Protein AF-A0A960MAZ5-F1 (afdb_monomer_lite)

pLDDT: mean 82.15, std 17.64, range [25.0, 98.81]

Radius of gyration: 46.73 Å; chains: 1; bounding box: 162×72×103 Å

Secondary structure (DSSP, 8-state):
-----PPP--------------------------------------------------S-----HHHHHHHHHHHHHHHHHTT--HHHHHHHTT-EEEE----SS-SEEEETTEEEE-SSTTTT--EE--SSTTT-TTB-TTSBBPTTSTTTTSEEHHHHHHHHHHHHHTPPPBSS-TT-TTBSEE-TTB---PPTTTTTTPPTT-S-S-EEEEEPPPP-SS----SSTTS-TTSEEEE-TTS-EEEEEETT--SSSTT-BEEEEEEE-SSSEEE-SS-EE-SSTT--BTSEEEE-TTSSEEEEEETT--TTT-TT-BEEEEEEE-SSSEEE-SS-EE-SSTT--EEEEEEE-SSS-EEEEEETT--TTSTT--EEEEEEE-SSSEEE-SS-EE-SSTT--EEEEEE-TTS-EEEEEETT--TTSTT-BEEEEEEE-SSSEEE-SS-EE-SSTT--BTSSEEE-TTSSEEEEEETT--TTSTT-BEEEEEEE-SSSEEEEEEEEE-SSTT--BTSEEEE-TTSSEEEEEETT--TTSTT--EEEEEE-BTB-S-----SEEEEE-TTS-EEEEESS-S-S--EEEEEEETTEEEEEESSS-EEE-TT-EEEETTEEEEEGGG--SSS-EEEE--SS--EEEEE-TT----S-EEEE--S-SS-EEEEEEEEEEEEEEEEETTEEEEEETT--EEEEES-SSEEEEEEEEEEEEEE--SS--EEEEEE-SSSSEEEEEETTS-EEEEEPPSSEEEEEEESS--EEEE----TT--SEEEEEEESSS-EEEE----EEEET--EEEEEEEEEE-TT-EEEEETT--EEEEEEEEEEEES-EEEESSS-EEEEE----------TT--SSSEEEES-EEEE-TT--EEEEEE--TTS-SEEEETT-EEEESS-EEEEEEEESSEEEEEES-EEE--SSS---EEEEEEEESSEEEEEES-EEEESS-EEEEEES-SS-EE---SS-EEEESSEEEEEEEEESSSEEE-SEEES-SSPPPPSEEEEEEEE----S-TTSPP-SEEEEEEEEESSEEEEEEEE---TT-S--EEEEEEEEEESSS-EEEEEEESSEEEEEEEEEEEEESS-EEEEEE-SSEEE-

Foldseek 3Di:
DDDDDDDDDDDDDDDDDDDDDDDDDDDDDDDDDDDDDDDDDDDDDDDDDDDDDDDPDDDQDFDDPVLLVVLLVLLLVLVVVLPADPQLNVLSVQADEAEDAPDAFFQWKAAQRYIYGYRCNRQPVFEDRDPCSPPCPQADPQQAGDPPDSQAPGFYSSLRSNLNSLVQLADAADCDDQQASRHLETEGRGDHGHHRCNSPPGDGPNDHDMDTRGYDDDDQADDDDDPDDPQQWQLEWDAAQLRQKIKIWRQQDQVPHGSLIWMWMWGRPVRHTHTQADIGTHDDHQQSWRNEWEAANVRFKMKIWRQQDQPPHGTGQTWIWMWGHPPHHTHTDADIGTHDDHNQRKRNYKYAANVRQKIKIKRQQDQPQHGRLIKMWMWGHPPHHTHTQADIGTHHYHQQRWTAWEAANVRQKIKIWRQQDQPQHGSLTWIWMWGHPPHHTHTDADIGTRNDHQQRKRLHKYAANQRQKIKIWRQQDQPPHGRLTWMWMWGHPPHHTHTADDIGTRDDHNQSKRNYKDAYNVRFKIKIWRQQDQPPHGSNTDIDMDGRPPPDPPPVPQQWEWEQDPQLATEIEGPVAAAEAFEWEWAADPQKIKIFTSNTFYHYDYQWRDSDRGIIIHGQVSRPHQQHYEYHNAHHLYEYEYECVRHDDQHEYEAEQHAYQNHEYEYADEAAEWAWEAADLAWTWIDTNNHHIHTYGNHHQAYEYNYAYQEYEYAYEQEEWEWEWADPPPDQWIWIAIPSRHIYIYHAHNAEYEYELYQEAYEYEYAYHRQPRAYAYHYAPDHYQYEYEYNAEDEHHEPHEYHYEHQEYEYELRQEYEYHHQYEYYAEHQAAYYHANHEYEYEANAYEHYYDDADDDDDPDPPDDQERYEAHNYEYYYHDAYEYHAYFETYAAGETAYYYHAYEYEYCHAYEAAAEEHQAESYEHELYEYENQPQNAYEYEYFAEQYRQERYEHENYEYETAHEYYYEYPHYCAYHEPPYDAYYAEYQEEYEYAIPNHQAFYEYAYEHYDDDDDDFYAEYHGFFEHPAPDPDLPDEHERYHYNHEYEGCHEYHHFFEWDHDPPRARYEREEYAEYAHPHYEYAYFAEIAAERAEYDPRHDDYHNDHYHQAAHYPHYRYD

Structure (mmCIF, N/CA/C/O backbone):
data_AF-A0A960MAZ5-F1
#
_entry.id   AF-A0A960MAZ5-F1
#
loop_
_atom_site.group_PDB
_atom_site.id
_atom_site.type_symbol
_atom_site.label_atom_id
_atom_site.label_alt_id
_atom_site.label_comp_id
_atom_site.label_asym_id
_atom_site.label_entity_id
_atom_site.label_seq_id
_atom_site.pdbx_PDB_ins_code
_atom_site.Cartn_x
_atom_site.Cartn_y
_atom_site.Cartn_z
_atom_site.occupancy
_atom_site.B_iso_or_equiv
_atom_site.auth_seq_id
_atom_site.auth_comp_id
_atom_site.auth_asym_id
_atom_site.auth_atom_id
_atom_site.pdbx_PDB_model_num
ATOM 1 N N . MET A 1 1 ? 27.081 -30.270 -50.842 1.00 33.47 1 MET A N 1
ATOM 2 C CA . MET A 1 1 ? 28.164 -30.510 -51.820 1.00 33.47 1 MET A CA 1
ATOM 3 C C . MET A 1 1 ? 29.450 -30.009 -51.188 1.00 33.47 1 MET A C 1
ATOM 5 O O . MET A 1 1 ? 29.406 -28.942 -50.594 1.00 33.47 1 MET A O 1
ATOM 9 N N . LEU A 1 2 ? 30.512 -30.818 -51.262 1.00 34.12 2 LEU A N 1
ATOM 10 C CA . LEU A 1 2 ? 31.903 -30.508 -50.889 1.00 34.12 2 LEU A CA 1
ATOM 11 C C . LEU A 1 2 ? 32.417 -29.252 -51.656 1.00 34.12 2 LEU A C 1
ATOM 13 O O . LEU A 1 2 ? 31.808 -28.905 -52.663 1.00 34.12 2 LEU A O 1
ATOM 17 N N . GLU A 1 3 ? 33.494 -28.531 -51.313 1.00 36.06 3 GLU A N 1
ATOM 18 C CA . GLU A 1 3 ? 34.810 -28.974 -50.825 1.00 36.06 3 GLU A CA 1
ATOM 19 C C . GLU A 1 3 ? 35.717 -27.768 -50.441 1.00 36.06 3 GLU A C 1
ATOM 21 O O . GLU A 1 3 ? 35.675 -26.741 -51.110 1.00 36.06 3 GLU A O 1
ATOM 26 N N . SER A 1 4 ? 36.568 -27.970 -49.419 1.00 36.25 4 SER A N 1
ATOM 27 C CA . SER A 1 4 ? 37.989 -27.556 -49.252 1.00 36.25 4 SER A CA 1
ATOM 28 C C . SER A 1 4 ? 38.472 -26.095 -49.426 1.00 36.25 4 SER A C 1
ATOM 30 O O . SER A 1 4 ? 38.308 -25.507 -50.489 1.00 36.25 4 SER A O 1
ATOM 32 N N . LEU A 1 5 ? 39.330 -25.603 -48.513 1.00 33.81 5 LEU A N 1
ATOM 33 C CA . LEU A 1 5 ? 40.798 -25.818 -48.538 1.00 33.81 5 LEU A CA 1
ATOM 34 C C . LEU A 1 5 ? 41.518 -25.225 -47.301 1.00 33.81 5 LEU A C 1
ATOM 36 O O . LEU A 1 5 ? 41.171 -24.160 -46.807 1.00 33.81 5 LEU A O 1
ATOM 40 N N . GLU A 1 6 ? 42.537 -25.962 -46.853 1.00 33.12 6 GLU A N 1
ATOM 41 C CA . GLU A 1 6 ? 43.424 -25.785 -45.687 1.00 33.12 6 GLU A CA 1
ATOM 42 C C . GLU A 1 6 ? 44.460 -24.639 -45.794 1.00 33.12 6 GLU A C 1
ATOM 44 O O . GLU A 1 6 ? 44.788 -24.215 -46.908 1.00 33.12 6 GLU A O 1
ATOM 49 N N . PRO A 1 7 ? 45.145 -24.273 -44.685 1.00 40.97 7 PRO A N 1
ATOM 50 C CA . PRO A 1 7 ? 46.470 -23.665 -44.718 1.00 40.97 7 PRO A CA 1
ATOM 51 C C . PRO A 1 7 ? 47.610 -24.643 -44.354 1.00 40.97 7 PRO A C 1
ATOM 53 O O . PRO A 1 7 ? 47.498 -25.536 -43.517 1.00 40.97 7 PRO A O 1
ATOM 56 N N . ARG A 1 8 ? 48.750 -24.417 -45.016 1.00 32.06 8 ARG A N 1
ATOM 57 C CA . ARG A 1 8 ? 50.017 -25.163 -44.970 1.00 32.06 8 ARG A CA 1
ATOM 58 C C . ARG A 1 8 ? 50.954 -24.700 -43.834 1.00 32.06 8 ARG A C 1
ATOM 60 O O . ARG A 1 8 ? 51.256 -23.518 -43.761 1.00 32.06 8 ARG A O 1
ATOM 67 N N . THR A 1 9 ? 51.454 -25.663 -43.043 1.00 31.11 9 THR A N 1
ATOM 68 C CA . THR A 1 9 ? 52.870 -26.001 -42.681 1.00 31.11 9 THR A CA 1
ATOM 69 C C . THR A 1 9 ? 53.977 -24.919 -42.773 1.00 31.11 9 THR A C 1
ATOM 71 O O . THR A 1 9 ? 54.010 -24.214 -43.773 1.00 31.11 9 THR A O 1
ATOM 74 N N . LEU A 1 10 ? 55.062 -24.836 -41.976 1.00 29.31 10 LEU A N 1
ATOM 75 C CA . LEU A 1 10 ? 55.725 -25.657 -40.934 1.00 29.31 10 LEU A CA 1
ATOM 76 C C . LEU A 1 10 ? 57.064 -24.948 -40.514 1.00 29.31 10 LEU A C 1
ATOM 78 O O . LEU A 1 10 ? 57.606 -24.208 -41.331 1.00 29.31 10 LEU A O 1
ATOM 82 N N . PHE A 1 11 ? 57.648 -25.353 -39.361 1.00 29.19 11 PHE A N 1
ATOM 83 C CA . PHE A 1 11 ? 59.069 -25.240 -38.894 1.00 29.19 11 PHE A CA 1
ATOM 84 C C . PHE A 1 11 ? 59.616 -23.828 -38.538 1.00 29.19 11 PHE A C 1
ATOM 86 O O . PHE A 1 11 ? 59.314 -22.868 -39.224 1.00 29.19 11 PHE A O 1
ATOM 93 N N . SER A 1 12 ? 60.518 -23.573 -37.574 1.00 29.27 12 SER A N 1
ATOM 94 C CA . SER A 1 12 ? 61.133 -24.277 -36.426 1.00 29.27 12 SER A CA 1
ATOM 95 C C . SER A 1 12 ? 62.233 -23.391 -35.819 1.00 29.27 12 SER A C 1
ATOM 97 O O . SER A 1 12 ? 62.908 -22.705 -36.582 1.00 29.27 12 SER A O 1
ATOM 99 N N . GLY A 1 13 ? 62.543 -23.572 -34.530 1.00 27.52 13 GLY A N 1
ATOM 100 C CA . GLY A 1 13 ? 63.923 -23.474 -34.029 1.00 27.52 13 GLY A CA 1
ATOM 101 C C . GLY A 1 13 ? 64.269 -22.248 -33.179 1.00 27.52 13 GLY A C 1
ATOM 102 O O . GLY A 1 13 ? 64.455 -21.152 -33.692 1.00 27.52 13 GLY A O 1
ATOM 103 N N . ALA A 1 14 ? 64.453 -22.485 -31.881 1.00 30.03 14 ALA A N 1
ATOM 104 C CA . ALA A 1 14 ? 65.391 -21.744 -31.031 1.00 30.03 14 ALA A CA 1
ATOM 105 C C . ALA A 1 14 ? 66.849 -22.219 -31.328 1.00 30.03 14 ALA A C 1
ATOM 107 O O . ALA A 1 14 ? 66.984 -23.164 -32.118 1.00 30.03 14 ALA A O 1
ATOM 108 N N . PRO A 1 15 ? 67.936 -21.727 -30.680 1.00 52.84 15 PRO A N 1
ATOM 109 C CA . PRO A 1 15 ? 68.038 -20.676 -29.652 1.00 52.84 15 PRO A CA 1
ATOM 110 C C . PRO A 1 15 ? 69.301 -19.748 -29.767 1.00 52.84 15 PRO A C 1
ATOM 112 O O . PRO A 1 15 ? 70.123 -19.929 -30.656 1.00 52.84 15 PRO A O 1
ATOM 115 N N . VAL A 1 16 ? 69.451 -18.831 -28.787 1.00 29.22 16 VAL A N 1
ATOM 116 C CA . VAL A 1 16 ? 70.698 -18.291 -28.155 1.00 29.22 16 VAL A CA 1
ATOM 117 C C . VAL A 1 16 ? 71.692 -17.465 -29.009 1.00 29.22 16 VAL A C 1
ATOM 119 O O . VAL A 1 16 ? 72.245 -17.967 -29.976 1.00 29.22 16 VAL A O 1
ATOM 122 N N . GLU A 1 17 ? 71.974 -16.206 -28.616 1.00 29.58 17 GLU A N 1
ATOM 123 C CA . GLU A 1 17 ? 73.188 -15.766 -27.867 1.00 29.58 17 GLU A CA 1
ATOM 124 C C . GLU A 1 17 ? 73.331 -14.219 -27.851 1.00 29.58 17 GLU A C 1
ATOM 126 O O . GLU A 1 17 ? 73.198 -13.556 -28.880 1.00 29.58 17 GLU A O 1
ATOM 131 N N . ALA A 1 18 ? 73.599 -13.655 -26.664 1.00 38.81 18 ALA A N 1
ATOM 132 C CA . ALA A 1 18 ? 74.140 -12.300 -26.439 1.00 38.81 18 ALA A CA 1
ATOM 133 C C . ALA A 1 18 ? 75.667 -12.284 -26.747 1.00 38.81 18 ALA A C 1
ATOM 135 O O . ALA A 1 18 ? 76.161 -13.335 -27.164 1.00 38.81 18 ALA A O 1
ATOM 136 N N . PRO A 1 19 ? 76.455 -11.185 -26.586 1.00 48.50 19 PRO A N 1
ATOM 137 C CA . PRO A 1 19 ? 76.886 -10.737 -25.237 1.00 48.50 19 PRO A CA 1
ATOM 138 C C . PRO A 1 19 ? 77.254 -9.209 -25.151 1.00 48.50 19 PRO A C 1
ATOM 140 O O . PRO A 1 19 ? 77.269 -8.520 -26.170 1.00 48.50 19 PRO A O 1
ATOM 143 N N . ASP A 1 20 ? 77.319 -8.561 -23.975 1.00 39.41 20 ASP A N 1
ATOM 144 C CA . ASP A 1 20 ? 78.472 -8.328 -23.043 1.00 39.41 20 ASP A CA 1
ATOM 145 C C . ASP A 1 20 ? 78.843 -6.814 -23.007 1.00 39.41 20 ASP A C 1
ATOM 147 O O . ASP A 1 20 ? 78.585 -6.130 -23.995 1.00 39.41 20 ASP A O 1
ATOM 151 N N . GLU A 1 21 ? 79.386 -6.134 -21.979 1.00 36.78 21 GLU A N 1
ATOM 152 C CA . GLU A 1 21 ? 80.114 -6.413 -20.710 1.00 36.78 21 GLU A CA 1
ATOM 153 C C . GLU A 1 21 ? 79.841 -5.228 -19.718 1.00 36.78 21 GLU A C 1
ATOM 155 O O . GLU A 1 21 ? 79.406 -4.167 -20.168 1.00 36.78 21 GLU A O 1
ATOM 160 N N . GLY A 1 22 ? 80.123 -5.218 -18.400 1.00 29.86 22 GLY A N 1
ATOM 161 C CA . GLY A 1 22 ? 80.779 -6.166 -17.485 1.00 29.86 22 GLY A CA 1
ATOM 162 C C . GLY A 1 22 ? 81.205 -5.536 -16.126 1.00 29.86 22 GLY A C 1
ATOM 163 O O . GLY A 1 22 ? 81.152 -4.315 -15.962 1.00 29.86 22 GLY A O 1
ATOM 164 N N . GLY A 1 23 ? 81.675 -6.402 -15.199 1.00 28.81 23 GLY A N 1
ATOM 165 C CA . GLY A 1 23 ? 82.552 -6.138 -14.021 1.00 28.81 23 GLY A CA 1
ATOM 166 C C . GLY A 1 23 ? 81.957 -6.476 -12.626 1.00 28.81 23 GLY A C 1
ATOM 167 O O . GLY A 1 23 ? 81.188 -5.663 -12.131 1.00 28.81 23 GLY A O 1
ATOM 168 N N . ALA A 1 24 ? 82.124 -7.678 -12.018 1.00 39.12 24 ALA A N 1
ATOM 169 C CA . ALA A 1 24 ? 83.288 -8.324 -11.316 1.00 39.12 24 ALA A CA 1
ATOM 170 C C . ALA A 1 24 ? 83.397 -7.935 -9.802 1.00 39.12 24 ALA A C 1
ATOM 172 O O . ALA A 1 24 ? 83.266 -6.751 -9.521 1.00 39.12 24 ALA A O 1
ATOM 173 N N . GLU A 1 25 ? 83.623 -8.766 -8.753 1.00 37.28 25 GLU A N 1
ATOM 174 C CA . GLU A 1 25 ? 84.228 -10.110 -8.473 1.00 37.28 25 GLU A CA 1
ATOM 175 C C . GLU A 1 25 ? 83.805 -10.600 -7.030 1.00 37.28 25 GLU A C 1
ATOM 177 O O . GLU A 1 25 ? 83.608 -9.744 -6.171 1.00 37.28 25 GLU A O 1
ATOM 182 N N . ASP A 1 26 ? 83.452 -11.886 -6.774 1.00 38.00 26 ASP A N 1
ATOM 183 C CA . ASP A 1 26 ? 84.193 -13.035 -6.119 1.00 38.00 26 ASP A CA 1
ATOM 184 C C . ASP A 1 26 ? 84.221 -13.049 -4.542 1.00 38.00 26 ASP A C 1
ATOM 186 O O . ASP A 1 26 ? 84.490 -12.016 -3.942 1.00 38.00 26 ASP A O 1
ATOM 190 N N . SER A 1 27 ? 83.956 -14.101 -3.720 1.00 34.44 27 SER A N 1
ATOM 191 C CA . SER A 1 27 ? 84.370 -15.532 -3.723 1.00 34.44 27 SER A CA 1
ATOM 192 C C . SER A 1 27 ? 83.711 -16.445 -2.624 1.00 34.44 27 SER A C 1
ATOM 194 O O . SER A 1 27 ? 83.567 -16.045 -1.474 1.00 34.44 27 SER A O 1
ATOM 196 N N . GLN A 1 28 ? 83.355 -17.683 -3.030 1.00 30.62 28 GLN A N 1
ATOM 197 C CA . GLN A 1 28 ? 83.459 -19.079 -2.479 1.00 30.62 28 GLN A CA 1
ATOM 198 C C . GLN A 1 28 ? 83.215 -19.590 -1.004 1.00 30.62 28 GLN A C 1
ATOM 200 O O . GLN A 1 28 ? 83.972 -19.270 -0.095 1.00 30.62 28 GLN A O 1
ATOM 205 N N . GLU A 1 29 ? 82.332 -20.629 -0.915 1.00 29.11 29 GLU A N 1
ATOM 206 C CA . GLU A 1 29 ? 82.419 -21.995 -0.260 1.00 29.11 29 GLU A CA 1
ATOM 207 C C . GLU A 1 29 ? 82.294 -22.242 1.302 1.00 29.11 29 GLU A C 1
ATOM 209 O O . GLU A 1 29 ? 82.525 -21.318 2.073 1.00 29.11 29 GLU A O 1
ATOM 214 N N . PRO A 1 30 ? 81.988 -23.477 1.841 1.00 56.09 30 PRO A N 1
ATOM 215 C CA . PRO A 1 30 ? 80.669 -24.178 1.864 1.00 56.09 30 PRO A CA 1
ATOM 216 C C . PRO A 1 30 ? 80.304 -25.031 3.158 1.00 56.09 30 PRO A C 1
ATOM 218 O O . PRO A 1 30 ? 81.130 -25.260 4.034 1.00 56.09 30 PRO A O 1
ATOM 221 N N . ALA A 1 31 ? 79.079 -25.609 3.184 1.00 35.22 31 ALA A N 1
ATOM 222 C CA . ALA A 1 31 ? 78.620 -26.947 3.686 1.00 35.22 31 ALA A CA 1
ATOM 223 C C . ALA A 1 31 ? 78.459 -27.390 5.189 1.00 35.22 31 ALA A C 1
ATOM 225 O O . ALA A 1 31 ? 79.294 -27.122 6.048 1.00 35.22 31 ALA A O 1
ATOM 226 N N . THR A 1 32 ? 77.462 -28.302 5.372 1.00 31.25 32 THR A N 1
ATOM 227 C CA . THR A 1 32 ? 77.248 -29.445 6.339 1.00 31.25 32 THR A CA 1
ATOM 228 C C . THR A 1 32 ? 76.273 -29.269 7.539 1.00 31.25 32 THR A C 1
ATOM 230 O O . THR A 1 32 ? 76.254 -28.178 8.087 1.00 31.25 32 THR A O 1
ATOM 233 N N . VAL A 1 33 ? 75.493 -30.233 8.107 1.00 29.14 33 VAL A N 1
ATOM 234 C CA . VAL A 1 33 ? 74.902 -31.600 7.853 1.00 29.14 33 VAL A CA 1
ATOM 235 C C . VAL A 1 33 ? 74.158 -32.044 9.163 1.00 29.14 33 VAL A C 1
ATOM 237 O O . VAL A 1 33 ? 74.707 -31.748 10.217 1.00 29.14 33 VAL A O 1
ATOM 240 N N . GLU A 1 34 ? 72.994 -32.741 9.063 1.00 29.62 34 GLU A N 1
ATOM 241 C CA . GLU A 1 34 ? 72.328 -33.801 9.925 1.00 29.62 34 GLU A CA 1
ATOM 242 C C . GLU A 1 34 ? 72.339 -33.734 11.493 1.00 29.62 34 GLU A C 1
ATOM 244 O O . GLU A 1 34 ? 73.169 -33.057 12.075 1.00 29.62 34 GLU A O 1
ATOM 249 N N . GLU A 1 35 ? 71.540 -34.400 12.355 1.00 30.16 35 GLU A N 1
ATOM 250 C CA . GLU A 1 35 ? 70.502 -35.470 12.426 1.00 30.16 35 GLU A CA 1
ATOM 251 C C . GLU A 1 35 ? 69.969 -35.448 13.908 1.00 30.16 35 GLU A C 1
ATOM 253 O O . GLU A 1 35 ? 70.744 -35.136 14.809 1.00 30.16 35 GLU A O 1
ATOM 258 N N . SER A 1 36 ? 68.667 -35.538 14.234 1.00 28.45 36 SER A N 1
ATOM 259 C CA . SER A 1 36 ? 67.822 -36.716 14.587 1.00 28.45 36 SER A CA 1
ATOM 260 C C . SER A 1 36 ? 67.805 -37.267 16.056 1.00 28.45 36 SER A C 1
ATOM 262 O O . SER A 1 36 ? 68.803 -37.290 16.769 1.00 28.45 36 SER A O 1
ATOM 264 N N . ILE A 1 37 ? 66.611 -37.795 16.431 1.00 27.19 37 ILE A N 1
ATOM 265 C CA . ILE A 1 37 ? 66.231 -38.878 17.403 1.00 27.19 37 ILE A CA 1
ATOM 266 C C . ILE A 1 37 ? 65.799 -38.561 18.876 1.00 27.19 37 ILE A C 1
ATOM 268 O O . ILE A 1 37 ? 66.631 -38.439 19.766 1.00 27.19 37 ILE A O 1
ATOM 272 N N . GLN A 1 38 ? 64.464 -38.514 19.113 1.00 25.00 38 GLN A N 1
ATOM 273 C CA . GLN A 1 38 ? 63.544 -39.378 19.943 1.00 25.00 38 GLN A CA 1
ATOM 274 C C . GLN A 1 38 ? 64.074 -40.166 21.201 1.00 25.00 38 GLN A C 1
ATOM 276 O O . GLN A 1 38 ? 65.256 -40.485 21.252 1.00 25.00 38 GLN A O 1
ATOM 281 N N . PRO A 1 39 ? 63.232 -40.802 22.072 1.00 51.19 39 PRO A N 1
ATOM 282 C CA . PRO A 1 39 ? 62.038 -40.365 22.838 1.00 51.19 39 PRO A CA 1
ATOM 283 C C . PRO A 1 39 ? 61.927 -40.937 24.303 1.00 51.19 39 PRO A C 1
ATOM 285 O O . PRO A 1 39 ? 62.648 -41.844 24.706 1.00 51.19 39 PRO A O 1
ATOM 288 N N . SER A 1 40 ? 60.888 -40.502 25.043 1.00 30.00 40 SER A N 1
ATOM 289 C CA . SER A 1 40 ? 60.112 -41.199 26.116 1.00 30.00 40 SER A CA 1
ATOM 290 C C . SER A 1 40 ? 60.726 -41.599 27.488 1.00 30.00 40 SER A C 1
ATOM 292 O O . SER A 1 40 ? 61.651 -42.398 27.568 1.00 30.00 40 SER A O 1
ATOM 294 N N . SER A 1 41 ? 60.093 -41.177 28.603 1.00 27.69 41 SER A N 1
ATOM 295 C CA . SER A 1 41 ? 59.467 -42.081 29.609 1.00 27.69 41 SER A CA 1
ATOM 296 C C . SER A 1 41 ? 58.741 -41.353 30.776 1.00 27.69 41 SER A C 1
ATOM 298 O O . SER A 1 41 ? 59.328 -40.611 31.550 1.00 27.69 41 SER A O 1
ATOM 300 N N . ILE A 1 42 ? 57.425 -41.587 30.819 1.00 29.30 42 ILE A N 1
ATOM 301 C CA . ILE A 1 42 ? 56.450 -41.848 31.909 1.00 29.30 42 ILE A CA 1
ATOM 302 C C . ILE A 1 42 ? 56.872 -41.805 33.403 1.00 29.30 42 ILE A C 1
ATOM 304 O O . ILE A 1 42 ? 57.792 -42.519 33.796 1.00 29.30 42 ILE A O 1
ATOM 308 N N . GLY A 1 43 ? 56.017 -41.180 34.243 1.00 26.56 43 GLY A N 1
ATOM 309 C CA . GLY A 1 43 ? 55.489 -41.799 35.484 1.00 26.56 43 GLY A CA 1
ATOM 310 C C . GLY A 1 43 ? 55.384 -40.950 36.775 1.00 26.56 43 GLY A C 1
ATOM 311 O O . GLY A 1 43 ? 56.404 -40.773 37.425 1.00 26.56 43 GLY A O 1
ATOM 312 N N . GLU A 1 44 ? 54.137 -40.583 37.152 1.00 28.03 44 GLU A N 1
ATOM 313 C CA . GLU A 1 44 ? 53.513 -40.497 38.518 1.00 28.03 44 GLU A CA 1
ATOM 314 C C . GLU A 1 44 ? 54.150 -39.579 39.610 1.00 28.03 44 GLU A C 1
ATOM 316 O O . GLU A 1 44 ? 55.359 -39.438 39.686 1.00 28.03 44 GLU A O 1
ATOM 321 N N . GLU A 1 45 ? 53.473 -38.908 40.560 1.00 28.12 45 GLU A N 1
ATOM 322 C CA . GLU A 1 45 ? 52.108 -38.933 41.117 1.00 28.12 45 GLU A CA 1
ATOM 323 C C . GLU A 1 45 ? 51.867 -37.663 42.001 1.00 28.12 45 GLU A C 1
ATOM 325 O O . GLU A 1 45 ? 52.786 -37.160 42.645 1.00 28.12 45 GLU A O 1
ATOM 330 N N . THR A 1 46 ? 50.597 -37.250 42.137 1.00 26.38 46 THR A N 1
ATOM 331 C CA . THR A 1 46 ? 49.944 -36.492 43.245 1.00 26.38 46 THR A CA 1
ATOM 332 C C . THR A 1 46 ? 50.284 -35.016 43.573 1.00 26.38 46 THR A C 1
ATOM 334 O O . THR A 1 46 ? 51.246 -34.712 44.266 1.00 26.38 46 THR A O 1
ATOM 337 N N . GLY A 1 47 ? 49.319 -34.130 43.263 1.00 26.31 47 GLY A N 1
ATOM 338 C CA . GLY A 1 47 ? 48.501 -33.432 44.277 1.00 26.31 47 GLY A CA 1
ATOM 339 C C . GLY A 1 47 ? 48.866 -31.999 44.702 1.00 26.31 47 GLY A C 1
ATOM 340 O O . GLY A 1 47 ? 49.675 -31.841 45.605 1.00 26.31 47 GLY A O 1
ATOM 341 N N . SER A 1 48 ? 48.150 -30.997 44.162 1.00 26.47 48 SER A N 1
ATOM 342 C CA . SER A 1 48 ? 47.298 -30.010 44.881 1.00 26.47 48 SER A CA 1
ATOM 343 C C . SER A 1 48 ? 47.141 -28.701 44.081 1.00 26.47 48 SER A C 1
ATOM 345 O O . SER A 1 48 ? 48.112 -27.969 43.913 1.00 26.47 48 SER A O 1
ATOM 347 N N . ASP A 1 49 ? 45.914 -28.420 43.640 1.00 29.23 49 ASP A N 1
ATOM 348 C CA . ASP A 1 49 ? 45.405 -27.127 43.127 1.00 29.23 49 ASP A CA 1
ATOM 349 C C . ASP A 1 49 ? 45.364 -26.067 44.273 1.00 29.23 49 ASP A C 1
ATOM 351 O O . ASP A 1 49 ? 45.401 -26.506 45.433 1.00 29.23 49 ASP A O 1
ATOM 355 N N . PRO A 1 50 ? 45.232 -24.728 44.058 1.00 43.28 50 PRO A N 1
ATOM 356 C CA . PRO A 1 50 ? 44.621 -24.075 42.892 1.00 43.28 50 PRO A CA 1
ATOM 357 C C . PRO A 1 50 ? 45.300 -22.811 42.325 1.00 43.28 50 PRO A C 1
ATOM 359 O O . PRO A 1 50 ? 45.934 -22.060 43.056 1.00 43.28 50 PRO A O 1
ATOM 362 N N . GLU A 1 51 ? 45.109 -22.564 41.023 1.00 30.73 51 GLU A N 1
ATOM 363 C CA . GLU A 1 51 ? 44.595 -21.299 40.447 1.00 30.73 51 GLU A CA 1
ATOM 364 C C . GLU A 1 51 ? 44.726 -21.288 38.908 1.00 30.73 51 GLU A C 1
ATOM 366 O O . GLU A 1 51 ? 45.813 -21.171 38.355 1.00 30.73 51 GLU A O 1
ATOM 371 N N . SER A 1 52 ? 43.570 -21.395 38.240 1.00 32.81 52 SER A N 1
ATOM 372 C CA . SER A 1 52 ? 43.162 -20.639 37.044 1.00 32.81 52 SER A CA 1
ATOM 373 C C . SER A 1 52 ? 44.235 -20.311 35.988 1.00 32.81 52 SER A C 1
ATOM 375 O O . SER A 1 52 ? 44.783 -19.209 35.970 1.00 32.81 52 SER A O 1
ATOM 377 N N . GLY A 1 53 ? 44.409 -21.209 35.016 1.00 27.91 53 GLY A N 1
ATOM 378 C CA . GLY A 1 53 ? 44.925 -20.890 33.682 1.00 27.91 53 GLY A CA 1
ATOM 379 C C . GLY A 1 53 ? 43.907 -21.347 32.641 1.00 27.91 53 GLY A C 1
ATOM 380 O O . GLY A 1 53 ? 43.704 -22.544 32.466 1.00 27.91 53 GLY A O 1
ATOM 381 N N . THR A 1 54 ? 43.218 -20.396 32.021 1.00 29.08 54 THR A N 1
ATOM 382 C CA . THR A 1 54 ? 42.259 -20.608 30.933 1.00 29.08 54 THR A CA 1
ATOM 383 C C . THR A 1 54 ? 42.959 -21.141 29.685 1.00 29.08 54 THR A C 1
ATOM 385 O O . THR A 1 54 ? 43.886 -20.516 29.174 1.00 29.08 54 THR A O 1
ATOM 388 N N . GLU A 1 55 ? 42.485 -22.285 29.195 1.00 29.67 55 GLU A N 1
ATOM 389 C CA . GLU A 1 55 ? 42.697 -22.756 27.827 1.00 29.67 55 GLU A CA 1
ATOM 390 C C . GLU A 1 55 ? 42.051 -21.760 26.849 1.00 29.67 55 GLU A C 1
ATOM 392 O O . GLU A 1 55 ? 40.850 -21.502 26.931 1.00 29.67 55 GLU A O 1
ATOM 397 N N . MET A 1 56 ? 42.832 -21.199 25.923 1.00 30.22 56 MET A N 1
ATOM 398 C CA . MET A 1 56 ? 42.298 -20.521 24.739 1.00 30.22 56 MET A CA 1
ATOM 399 C C . MET A 1 56 ? 42.001 -21.597 23.695 1.00 30.22 56 MET A C 1
ATOM 401 O O . MET A 1 56 ? 42.882 -22.025 22.954 1.00 30.22 56 MET A O 1
ATOM 405 N N . VAL A 1 57 ? 40.762 -22.083 23.695 1.00 33.62 57 VAL A N 1
ATOM 406 C CA . VAL A 1 57 ? 40.208 -22.896 22.609 1.00 33.62 57 VAL A CA 1
ATOM 407 C C . VAL A 1 57 ? 39.929 -21.958 21.434 1.00 33.62 57 VAL A C 1
ATOM 409 O O . VAL A 1 57 ? 39.152 -21.015 21.568 1.00 33.62 57 VAL A O 1
ATOM 412 N N . GLY A 1 58 ? 40.585 -22.206 20.298 1.00 46.31 58 GLY A N 1
ATOM 413 C CA . GLY A 1 58 ? 40.343 -21.504 19.041 1.00 46.31 58 GLY A CA 1
ATOM 414 C C . GLY A 1 58 ? 38.925 -21.755 18.530 1.00 46.31 58 GLY A C 1
ATOM 415 O O . GLY A 1 58 ? 38.490 -22.898 18.398 1.00 46.31 58 GLY A O 1
ATOM 416 N N . GLY A 1 59 ? 38.201 -20.670 18.260 1.00 35.53 59 GLY A N 1
ATOM 417 C CA . GLY A 1 59 ? 36.862 -20.708 17.684 1.00 35.53 59 GLY A CA 1
ATOM 418 C C . GLY A 1 59 ? 36.153 -19.357 17.771 1.00 35.53 59 GLY A C 1
ATOM 419 O O . GLY A 1 59 ? 35.640 -19.008 18.826 1.00 35.53 59 GLY A O 1
ATOM 420 N N . GLY A 1 60 ? 36.104 -18.625 16.651 1.00 38.31 60 GLY A N 1
ATOM 421 C CA . GLY A 1 60 ? 35.111 -17.575 16.367 1.00 38.31 60 GLY A CA 1
ATOM 422 C C . GLY A 1 60 ? 35.029 -16.388 17.337 1.00 38.31 60 GLY A C 1
ATOM 423 O O . GLY A 1 60 ? 33.954 -16.130 17.867 1.00 38.31 60 GLY A O 1
ATOM 424 N N . GLY A 1 61 ? 36.129 -15.663 17.559 1.00 42.88 61 GLY A N 1
ATOM 425 C CA . GLY A 1 61 ? 36.117 -14.371 18.263 1.00 42.88 61 GLY A CA 1
ATOM 426 C C . GLY A 1 61 ? 36.354 -13.204 17.302 1.00 42.88 61 GLY A C 1
ATOM 427 O O . GLY A 1 61 ? 37.065 -13.379 16.315 1.00 42.88 61 GLY A O 1
ATOM 428 N N . SER A 1 62 ? 35.779 -12.030 17.592 1.00 56.22 62 SER A N 1
ATOM 429 C CA . SER A 1 62 ? 36.019 -10.804 16.819 1.00 56.22 62 SER A CA 1
ATOM 430 C C . SER A 1 62 ? 37.513 -10.465 16.781 1.00 56.22 62 SER A C 1
ATOM 432 O O . SER A 1 62 ? 38.238 -10.668 17.768 1.00 56.22 62 SER A O 1
ATOM 434 N N . LEU A 1 63 ? 37.970 -9.949 15.637 1.00 79.50 63 LEU A N 1
ATOM 435 C CA . LEU A 1 63 ? 39.341 -9.490 15.450 1.00 79.50 63 LEU A CA 1
ATOM 436 C C . LEU A 1 63 ? 39.692 -8.470 16.542 1.00 79.50 63 LEU A C 1
ATOM 438 O O . LEU A 1 63 ? 38.927 -7.553 16.835 1.00 79.50 63 LEU A O 1
ATOM 442 N N . ASN A 1 64 ? 40.838 -8.646 17.198 1.00 83.19 64 ASN A N 1
ATOM 443 C CA . ASN A 1 64 ? 41.294 -7.732 18.243 1.00 83.19 64 ASN A CA 1
ATOM 444 C C . ASN A 1 64 ? 42.807 -7.513 18.171 1.00 83.19 64 ASN A C 1
ATOM 446 O O . ASN A 1 64 ? 43.544 -8.302 17.576 1.00 83.19 64 ASN A O 1
ATOM 450 N N . ALA A 1 65 ? 43.281 -6.446 18.817 1.00 82.75 65 ALA A N 1
ATOM 451 C CA . ALA A 1 65 ? 44.672 -6.010 18.719 1.00 82.75 65 ALA A CA 1
ATOM 452 C C . ALA A 1 65 ? 45.697 -7.079 19.151 1.00 82.75 65 ALA A C 1
ATOM 454 O O . ALA A 1 65 ? 46.803 -7.121 18.607 1.00 82.75 65 ALA A O 1
ATOM 455 N N . GLU A 1 66 ? 45.350 -7.953 20.104 1.00 84.94 66 GLU A N 1
ATOM 456 C CA . GLU A 1 66 ? 46.236 -9.028 20.566 1.00 84.94 66 GLU A CA 1
ATOM 457 C C . GLU A 1 66 ? 46.394 -10.108 19.489 1.00 84.94 66 GLU A C 1
ATOM 459 O O . GLU A 1 66 ? 47.518 -10.455 19.119 1.00 84.94 66 GLU A O 1
ATOM 464 N N . THR A 1 67 ? 45.276 -10.569 18.921 1.00 86.25 67 THR A N 1
ATOM 465 C CA . THR A 1 67 ? 45.278 -11.538 17.814 1.00 86.25 67 THR A CA 1
ATOM 466 C C . THR A 1 67 ? 45.958 -10.983 16.563 1.00 86.25 67 THR A C 1
ATOM 468 O O . THR A 1 67 ? 46.823 -11.651 16.000 1.00 86.25 67 THR A O 1
ATOM 471 N N . LEU A 1 68 ? 45.674 -9.731 16.184 1.00 91.12 68 LEU A N 1
ATOM 472 C CA . LEU A 1 68 ? 46.298 -9.090 15.027 1.00 91.12 68 LEU A CA 1
ATOM 473 C C . LEU A 1 68 ? 47.820 -9.000 15.185 1.00 91.12 68 LEU A C 1
ATOM 475 O O . LEU A 1 68 ? 48.560 -9.309 14.256 1.00 91.12 68 LEU A O 1
ATOM 479 N N . THR A 1 69 ? 48.302 -8.642 16.379 1.00 90.38 69 THR A N 1
ATOM 480 C CA . THR A 1 69 ? 49.743 -8.571 16.660 1.00 90.38 69 THR A CA 1
ATOM 481 C C . THR A 1 69 ? 50.415 -9.940 16.526 1.00 90.38 69 THR A C 1
ATOM 483 O O . THR A 1 69 ? 51.517 -10.032 15.978 1.00 90.38 69 THR A O 1
ATOM 486 N N . ALA A 1 70 ? 49.766 -11.004 17.010 1.00 90.50 70 ALA A N 1
ATOM 487 C CA . ALA A 1 70 ? 50.289 -12.365 16.920 1.00 90.50 70 ALA A CA 1
ATOM 488 C C . ALA A 1 70 ? 50.387 -12.846 15.462 1.00 90.50 70 ALA A C 1
ATOM 490 O O . ALA A 1 70 ? 51.445 -13.321 15.045 1.00 90.50 70 ALA A O 1
ATOM 491 N N . ILE A 1 71 ? 49.332 -12.650 14.664 1.00 95.12 71 ILE A N 1
ATOM 492 C CA . ILE A 1 71 ? 49.333 -13.049 13.249 1.00 95.12 71 ILE A CA 1
ATOM 493 C C . ILE A 1 71 ? 50.271 -12.167 12.417 1.00 95.12 71 ILE A C 1
ATOM 495 O O . ILE A 1 71 ? 50.995 -12.682 11.570 1.00 95.12 71 ILE A O 1
ATOM 499 N N . ALA A 1 72 ? 50.367 -10.863 12.695 1.00 94.75 72 ALA A N 1
ATOM 500 C CA . ALA A 1 72 ? 51.310 -9.970 12.015 1.00 94.75 72 ALA A CA 1
ATOM 501 C C . ALA A 1 72 ? 52.774 -10.364 12.266 1.00 94.75 72 ALA A C 1
ATOM 503 O O . ALA A 1 72 ? 53.624 -10.228 11.378 1.00 94.75 72 ALA A O 1
ATOM 504 N N . ALA A 1 73 ? 53.081 -10.881 13.462 1.00 93.44 73 ALA A N 1
ATOM 505 C CA . ALA A 1 73 ? 54.396 -11.431 13.769 1.00 93.44 73 ALA A CA 1
ATOM 506 C C . ALA A 1 73 ? 54.694 -12.699 12.951 1.00 93.44 73 ALA A C 1
ATOM 508 O O . ALA A 1 73 ? 55.803 -12.810 12.423 1.00 93.44 73 ALA A O 1
ATOM 509 N N . ALA A 1 74 ? 53.715 -13.597 12.797 1.00 95.00 74 ALA A N 1
ATOM 510 C CA . ALA A 1 74 ? 53.832 -14.780 11.944 1.00 95.00 74 ALA A CA 1
ATOM 511 C C . ALA A 1 74 ? 53.975 -14.402 10.457 1.00 95.00 74 ALA A C 1
ATOM 513 O O . ALA A 1 74 ? 54.889 -14.878 9.787 1.00 95.00 74 ALA A O 1
ATOM 514 N N . ALA A 1 75 ? 53.176 -13.454 9.955 1.00 96.75 75 ALA A N 1
ATOM 515 C CA . ALA A 1 75 ? 53.286 -12.927 8.591 1.00 96.75 75 ALA A CA 1
ATOM 516 C C . ALA A 1 75 ? 54.694 -12.371 8.307 1.00 96.75 75 ALA A C 1
ATOM 518 O O . ALA A 1 75 ? 55.344 -12.734 7.324 1.00 96.75 75 ALA A O 1
ATOM 519 N N . LYS A 1 76 ? 55.236 -11.574 9.239 1.00 95.81 76 LYS A N 1
ATOM 520 C CA . LYS A 1 76 ? 56.607 -11.058 9.138 1.00 95.81 76 LYS A CA 1
ATOM 521 C C . LYS A 1 76 ? 57.635 -12.188 9.111 1.00 95.81 76 LYS A C 1
ATOM 523 O O . LYS A 1 76 ? 58.612 -12.103 8.369 1.00 95.81 76 LYS A O 1
ATOM 528 N N . GLN A 1 77 ? 57.439 -13.228 9.919 1.00 95.44 77 GLN A N 1
ATOM 529 C CA . GLN A 1 77 ? 58.329 -14.384 9.956 1.00 95.44 77 GLN A CA 1
ATOM 530 C C . GLN A 1 77 ? 58.335 -15.136 8.614 1.00 95.44 77 GLN A C 1
ATOM 532 O O . GLN A 1 77 ? 59.412 -15.460 8.115 1.00 95.44 77 GLN A O 1
ATOM 537 N N . ARG A 1 78 ? 57.178 -15.294 7.962 1.00 95.25 78 ARG A N 1
ATOM 538 C CA . ARG A 1 78 ? 57.080 -15.882 6.614 1.00 95.25 78 ARG A CA 1
ATOM 539 C C . ARG A 1 78 ? 57.785 -15.035 5.544 1.00 95.25 78 ARG A C 1
ATOM 541 O O . ARG A 1 78 ? 58.458 -15.595 4.683 1.00 95.25 78 ARG A O 1
ATOM 548 N N . TRP A 1 79 ? 57.729 -13.701 5.618 1.00 95.25 79 TRP A N 1
ATOM 549 C CA . TRP A 1 79 ? 58.533 -12.832 4.738 1.00 95.25 79 TRP A CA 1
ATOM 550 C C . TRP A 1 79 ? 60.045 -12.918 5.023 1.00 95.25 79 TRP A C 1
ATOM 552 O O . TRP A 1 79 ? 60.859 -12.842 4.103 1.00 95.25 79 TRP A O 1
ATOM 562 N N . ILE A 1 80 ? 60.461 -13.106 6.281 1.00 94.06 80 ILE A N 1
ATOM 563 C CA . ILE A 1 80 ? 61.874 -13.374 6.614 1.00 94.06 80 ILE A CA 1
ATOM 564 C C . ILE A 1 80 ? 62.332 -14.680 5.960 1.00 94.06 80 ILE A C 1
ATOM 566 O O . ILE A 1 80 ? 63.403 -14.725 5.352 1.00 94.06 80 ILE A O 1
ATOM 570 N N . GLU A 1 81 ? 61.516 -15.726 6.062 1.00 92.94 81 GLU A N 1
ATOM 571 C CA . GLU A 1 81 ? 61.788 -17.045 5.485 1.00 92.94 81 GLU A CA 1
ATOM 572 C C . GLU A 1 81 ? 61.804 -17.023 3.955 1.00 92.94 81 GLU A C 1
ATOM 574 O O . GLU A 1 81 ? 62.628 -17.710 3.353 1.00 92.94 81 GLU A O 1
ATOM 579 N N . SER A 1 82 ? 61.005 -16.154 3.329 1.00 92.81 82 SER A N 1
ATOM 580 C CA . SER A 1 82 ? 61.049 -15.923 1.885 1.00 92.81 82 SER A CA 1
ATOM 581 C C . SER A 1 82 ? 62.309 -15.171 1.426 1.00 92.81 82 SER A C 1
ATOM 583 O O . SER A 1 82 ? 62.509 -15.004 0.228 1.00 92.81 82 SER A O 1
ATOM 585 N N . GLY A 1 83 ? 63.169 -14.684 2.329 1.00 92.50 83 GLY A N 1
ATOM 586 C CA . GLY A 1 83 ? 64.480 -14.122 1.982 1.00 92.50 83 GLY A CA 1
ATOM 587 C C . GLY A 1 83 ? 64.520 -12.616 1.694 1.00 92.50 83 GLY A C 1
ATOM 588 O O . GLY A 1 83 ? 65.305 -12.189 0.845 1.00 92.50 83 GLY A O 1
ATOM 589 N N . ILE A 1 84 ? 63.712 -11.803 2.385 1.00 93.38 84 ILE A N 1
ATOM 590 C CA . ILE A 1 84 ? 63.782 -10.327 2.313 1.00 93.38 84 ILE A CA 1
ATOM 591 C C . ILE A 1 84 ? 65.136 -9.752 2.784 1.00 93.38 84 ILE A C 1
ATOM 593 O O . ILE A 1 84 ? 65.868 -10.365 3.566 1.00 93.38 84 ILE A O 1
ATOM 597 N N . SER A 1 85 ? 65.473 -8.537 2.338 1.00 92.38 85 SER A N 1
ATOM 598 C CA . SER A 1 85 ? 66.700 -7.829 2.736 1.00 92.38 85 SER A CA 1
ATOM 599 C C . SER A 1 85 ? 66.645 -7.243 4.158 1.00 92.38 85 SER A C 1
ATOM 601 O O . SER A 1 85 ? 65.593 -7.164 4.796 1.00 92.38 85 SER A O 1
ATOM 603 N N . ALA A 1 86 ? 67.788 -6.769 4.668 1.00 89.44 86 ALA A N 1
ATOM 604 C CA . ALA A 1 86 ? 67.855 -6.100 5.970 1.00 89.44 86 ALA A CA 1
ATOM 605 C C . ALA A 1 86 ? 67.089 -4.763 5.983 1.00 89.44 86 ALA A C 1
ATOM 607 O O . ALA A 1 86 ? 66.485 -4.404 6.994 1.00 89.44 86 ALA A O 1
ATOM 608 N N . GLU A 1 87 ? 67.092 -4.036 4.864 1.00 90.19 87 GLU A N 1
ATOM 609 C CA . GLU A 1 87 ? 66.340 -2.793 4.674 1.00 90.19 87 GLU A CA 1
ATOM 610 C C . GLU A 1 87 ? 64.828 -3.051 4.644 1.00 90.19 87 GLU A C 1
ATOM 612 O O . GLU A 1 87 ? 64.057 -2.317 5.258 1.00 90.19 87 GLU A O 1
ATOM 617 N N . GLN A 1 88 ? 64.411 -4.134 3.993 1.00 93.19 88 GLN A N 1
ATOM 618 C CA . GLN A 1 88 ? 63.028 -4.604 3.960 1.00 93.19 88 GLN A CA 1
ATOM 619 C C . GLN A 1 88 ? 62.535 -5.060 5.337 1.00 93.19 88 GLN A C 1
ATOM 621 O O . GLN A 1 88 ? 61.456 -4.671 5.780 1.00 93.19 88 GLN A O 1
ATOM 626 N N . LEU A 1 89 ? 63.367 -5.797 6.076 1.00 93.81 89 LEU A N 1
ATOM 627 C CA . LEU A 1 89 ? 63.081 -6.162 7.461 1.00 93.81 89 LEU A CA 1
ATOM 628 C C . LEU A 1 89 ? 62.977 -4.925 8.370 1.00 93.81 89 LEU A C 1
ATOM 630 O O . LEU A 1 89 ? 62.154 -4.892 9.285 1.00 93.81 89 LEU A O 1
ATOM 634 N N . ALA A 1 90 ? 63.794 -3.894 8.135 1.00 92.06 90 ALA A N 1
ATOM 635 C CA . ALA A 1 90 ? 63.687 -2.631 8.861 1.00 92.06 90 ALA A CA 1
ATOM 636 C C . ALA A 1 90 ? 62.359 -1.910 8.571 1.00 92.06 90 ALA A C 1
ATOM 638 O O . ALA A 1 90 ? 61.775 -1.361 9.503 1.00 92.06 90 ALA A O 1
ATOM 639 N N . ALA A 1 91 ? 61.863 -1.963 7.328 1.00 91.50 91 ALA A N 1
ATOM 640 C CA . ALA A 1 91 ? 60.555 -1.424 6.961 1.00 91.50 91 ALA A CA 1
ATOM 641 C C . ALA A 1 91 ? 59.410 -2.179 7.658 1.00 91.50 91 ALA A C 1
ATOM 643 O O . ALA A 1 91 ? 58.597 -1.542 8.320 1.00 91.50 91 ALA A O 1
ATOM 644 N N . LEU A 1 92 ? 59.407 -3.520 7.637 1.00 94.50 92 LEU A N 1
ATOM 645 C CA . LEU A 1 92 ? 58.387 -4.325 8.334 1.00 94.50 92 LEU A CA 1
ATOM 646 C C . LEU A 1 92 ? 58.391 -4.134 9.859 1.00 94.50 92 LEU A C 1
ATOM 648 O O . LEU A 1 92 ? 57.345 -4.204 10.498 1.00 94.50 92 LEU A O 1
ATOM 652 N N . ASN A 1 93 ? 59.553 -3.876 10.468 1.00 94.38 93 ASN A N 1
ATOM 653 C CA . ASN A 1 93 ? 59.639 -3.566 11.901 1.00 94.38 93 ASN A CA 1
ATOM 654 C C . ASN A 1 93 ? 59.118 -2.164 12.257 1.00 94.38 93 ASN A C 1
ATOM 656 O O . ASN A 1 93 ? 58.908 -1.892 13.438 1.00 94.38 93 ASN A O 1
ATOM 660 N N . ALA A 1 94 ? 58.953 -1.283 11.269 1.00 93.75 94 ALA A N 1
ATOM 661 C CA . ALA A 1 94 ? 58.430 0.067 11.444 1.00 93.75 94 ALA A CA 1
ATOM 662 C C . ALA A 1 94 ? 56.926 0.176 11.139 1.00 93.75 94 ALA A C 1
ATOM 664 O O . ALA A 1 94 ? 56.378 1.269 11.272 1.00 93.75 94 ALA A O 1
ATOM 665 N N . VAL A 1 95 ? 56.279 -0.925 10.741 1.00 94.75 95 VAL A N 1
ATOM 666 C CA . VAL A 1 95 ? 54.849 -0.954 10.423 1.00 94.75 95 VAL A CA 1
ATOM 667 C C . VAL A 1 95 ? 54.001 -0.748 11.674 1.00 94.75 95 VAL A C 1
ATOM 669 O O . VAL A 1 95 ? 54.253 -1.361 12.716 1.00 94.75 95 VAL A O 1
ATOM 672 N N . THR A 1 96 ? 52.974 0.086 11.550 1.00 94.25 96 THR A N 1
ATOM 673 C CA . THR A 1 96 ? 51.872 0.191 12.507 1.00 94.25 96 THR A CA 1
ATOM 674 C C . THR A 1 96 ? 50.676 -0.592 11.986 1.00 94.25 96 THR A C 1
ATOM 676 O O . THR A 1 96 ? 50.351 -0.494 10.807 1.00 94.25 96 THR A O 1
ATOM 679 N N . TYR A 1 97 ? 50.054 -1.378 12.865 1.00 94.44 97 TYR A N 1
ATOM 680 C CA . TYR A 1 97 ? 48.859 -2.155 12.548 1.00 94.44 97 TYR A CA 1
ATOM 681 C C . TYR A 1 97 ? 47.658 -1.546 13.254 1.00 94.44 97 TYR A C 1
ATOM 683 O O . TYR A 1 97 ? 47.727 -1.257 14.453 1.00 94.44 97 TYR A O 1
ATOM 691 N N . GLU A 1 98 ? 46.572 -1.394 12.517 1.00 93.00 98 GLU A N 1
ATOM 692 C CA . GLU A 1 98 ? 45.306 -0.867 12.998 1.00 93.00 98 GLU A CA 1
ATOM 693 C C . GLU A 1 98 ? 44.169 -1.807 12.594 1.00 93.00 98 GLU A C 1
ATOM 695 O O . GLU A 1 98 ? 44.236 -2.460 11.555 1.00 93.00 98 GLU A O 1
ATOM 700 N N . ILE A 1 99 ? 43.152 -1.886 13.448 1.00 91.56 99 ILE A N 1
ATOM 701 C CA . ILE A 1 99 ? 41.868 -2.505 13.128 1.00 91.56 99 ILE A CA 1
ATOM 702 C C . ILE A 1 99 ? 40.889 -1.352 13.001 1.00 91.56 99 ILE A C 1
ATOM 704 O O . ILE A 1 99 ? 40.742 -0.588 13.959 1.00 91.56 99 ILE A O 1
ATOM 708 N N . ALA A 1 100 ? 40.274 -1.215 11.839 1.00 87.31 100 ALA A N 1
ATOM 709 C CA . ALA A 1 100 ? 39.227 -0.241 11.592 1.00 87.31 100 ALA A CA 1
ATOM 710 C C . ALA A 1 100 ? 38.361 -0.748 10.444 1.00 87.31 100 ALA A C 1
ATOM 712 O O . ALA A 1 100 ? 38.901 -1.363 9.528 1.00 87.31 100 ALA A O 1
ATOM 713 N N . ASP A 1 101 ? 37.072 -0.437 10.490 1.00 86.44 101 ASP A N 1
ATOM 714 C CA . ASP A 1 101 ? 36.175 -0.570 9.346 1.00 86.44 101 ASP A CA 1
ATOM 715 C C . ASP A 1 101 ? 36.741 0.249 8.175 1.00 86.44 101 ASP A C 1
ATOM 717 O O . ASP A 1 101 ? 36.949 1.468 8.277 1.00 86.44 101 ASP A O 1
ATOM 721 N N . LEU A 1 102 ? 37.093 -0.442 7.091 1.00 80.50 102 LEU A N 1
ATOM 722 C CA . LEU A 1 102 ? 37.631 0.177 5.885 1.00 80.50 102 LEU A CA 1
ATOM 723 C C . LEU A 1 102 ? 36.528 0.703 4.958 1.00 80.50 102 LEU A C 1
ATOM 725 O O . LEU A 1 102 ? 36.840 1.492 4.059 1.00 80.50 102 LEU A O 1
ATOM 729 N N . GLY A 1 103 ? 35.271 0.317 5.192 1.00 66.06 103 GLY A N 1
ATOM 730 C CA . GLY A 1 103 ? 34.132 0.558 4.320 1.00 66.06 103 GLY A CA 1
ATOM 731 C C . GLY A 1 103 ? 34.237 -0.180 2.978 1.00 66.06 103 GLY A C 1
ATOM 732 O O . GLY A 1 103 ? 35.320 -0.483 2.474 1.00 66.06 103 GLY A O 1
ATOM 733 N N . GLY A 1 104 ? 33.094 -0.441 2.341 1.00 65.44 104 GLY A N 1
ATOM 734 C CA . GLY A 1 104 ? 33.050 -1.092 1.027 1.00 65.44 104 GLY A CA 1
ATOM 735 C C . GLY A 1 104 ? 33.504 -2.559 1.049 1.00 65.44 104 GLY A C 1
ATOM 736 O O . GLY A 1 104 ? 33.256 -3.285 2.004 1.00 65.44 104 GLY A O 1
ATOM 737 N N . ASN A 1 105 ? 34.149 -3.014 -0.030 1.00 78.75 105 ASN A N 1
ATOM 738 C CA . ASN A 1 105 ? 34.607 -4.400 -0.194 1.00 78.75 105 ASN A CA 1
ATOM 739 C C . ASN A 1 105 ? 36.125 -4.508 0.038 1.00 78.75 105 ASN A C 1
ATOM 741 O O . ASN A 1 105 ? 36.844 -4.943 -0.856 1.00 78.75 105 ASN A O 1
ATOM 745 N N . HIS A 1 106 ? 36.629 -4.095 1.202 1.00 87.62 106 HIS A N 1
ATOM 746 C CA . HIS A 1 106 ? 38.066 -4.103 1.503 1.00 87.62 106 HIS A CA 1
ATOM 747 C C . HIS A 1 106 ? 38.371 -4.981 2.725 1.00 87.62 106 HIS A C 1
ATOM 749 O O . HIS A 1 106 ? 37.764 -4.838 3.774 1.00 87.62 106 HIS A O 1
ATOM 755 N N . LEU A 1 107 ? 39.326 -5.902 2.599 1.00 89.69 107 LEU A N 1
ATOM 756 C CA . LEU A 1 107 ? 39.828 -6.767 3.676 1.00 89.69 107 LEU A CA 1
ATOM 757 C C . LEU A 1 107 ? 41.061 -6.168 4.368 1.00 89.69 107 LEU A C 1
ATOM 759 O O . LEU A 1 107 ? 41.331 -6.440 5.540 1.00 89.69 107 LEU A O 1
ATOM 763 N N . GLY A 1 108 ? 41.848 -5.392 3.627 1.00 91.94 108 GLY A N 1
ATOM 764 C CA . GLY A 1 108 ? 43.096 -4.810 4.092 1.00 91.94 108 GLY A CA 1
ATOM 765 C C . GLY A 1 108 ? 43.471 -3.579 3.283 1.00 91.94 108 GLY A C 1
ATOM 766 O O . GLY A 1 108 ? 43.049 -3.407 2.139 1.00 91.94 108 GLY A O 1
ATOM 767 N N . LYS A 1 109 ? 44.236 -2.697 3.923 1.00 93.31 109 LYS A N 1
ATOM 768 C CA . LYS A 1 109 ? 44.759 -1.475 3.330 1.00 93.31 109 LYS A CA 1
ATOM 769 C C . LYS A 1 109 ? 46.185 -1.218 3.792 1.00 93.31 109 LYS A C 1
ATOM 771 O O . LYS A 1 109 ? 46.439 -1.106 4.994 1.00 93.31 109 LYS A O 1
ATOM 776 N N . ALA A 1 110 ? 47.083 -0.962 2.848 1.00 91.44 110 ALA A N 1
ATOM 777 C CA . ALA A 1 110 ? 48.423 -0.459 3.110 1.00 91.44 110 ALA A CA 1
ATOM 778 C C . ALA A 1 110 ? 48.565 0.984 2.613 1.00 91.44 110 ALA A C 1
ATOM 780 O O . ALA A 1 110 ? 48.368 1.288 1.437 1.00 91.44 110 ALA A O 1
ATOM 781 N N . ASN A 1 111 ? 48.984 1.882 3.508 1.00 88.81 111 ASN A N 1
ATOM 782 C CA . ASN A 1 111 ? 49.417 3.236 3.166 1.00 88.81 111 ASN A CA 1
ATOM 783 C C . ASN A 1 111 ? 50.774 3.526 3.818 1.00 88.81 111 ASN A C 1
ATOM 785 O O . ASN A 1 111 ? 50.890 3.842 5.008 1.00 88.81 111 ASN A O 1
ATOM 789 N N . GLY A 1 112 ? 51.836 3.408 3.022 1.00 86.44 112 GLY A N 1
ATOM 790 C CA . GLY A 1 112 ? 53.203 3.608 3.491 1.00 86.44 112 GLY A CA 1
ATOM 791 C C . GLY A 1 112 ? 53.603 2.578 4.551 1.00 86.44 112 GLY A C 1
ATOM 792 O O . GLY A 1 112 ? 53.885 1.435 4.219 1.00 86.44 112 GLY A O 1
ATOM 793 N N . LEU A 1 113 ? 53.689 3.001 5.818 1.00 90.62 113 LEU A N 1
ATOM 794 C CA . LEU A 1 113 ? 54.005 2.126 6.959 1.00 90.62 113 LEU A CA 1
ATOM 795 C C . LEU A 1 113 ? 52.778 1.804 7.824 1.00 90.62 113 LEU A C 1
ATOM 797 O O . LEU A 1 113 ? 52.935 1.137 8.842 1.00 90.62 113 LEU A O 1
ATOM 801 N N . ASN A 1 114 ? 51.587 2.286 7.461 1.00 92.56 114 ASN A N 1
ATOM 802 C CA . ASN A 1 114 ? 50.359 1.937 8.164 1.00 92.56 114 ASN A CA 1
ATOM 803 C C . ASN A 1 114 ? 49.642 0.813 7.419 1.00 92.56 114 ASN A C 1
ATOM 805 O O . ASN A 1 114 ? 49.369 0.959 6.227 1.00 92.56 114 ASN A O 1
ATOM 809 N N . ILE A 1 115 ? 49.352 -0.278 8.122 1.00 95.25 115 ILE A N 1
ATOM 810 C CA . ILE A 1 115 ? 48.493 -1.357 7.642 1.00 95.25 115 ILE A CA 1
ATOM 811 C C . ILE A 1 115 ? 47.225 -1.339 8.484 1.00 95.25 115 ILE A C 1
ATOM 813 O O . ILE A 1 115 ? 47.283 -1.518 9.702 1.00 95.25 115 ILE A O 1
ATOM 817 N N . THR A 1 116 ? 46.091 -1.156 7.827 1.00 94.12 116 THR A N 1
ATOM 818 C CA . THR A 1 116 ? 44.771 -1.246 8.442 1.00 94.12 116 THR A CA 1
ATOM 819 C C . THR A 1 116 ? 44.117 -2.531 7.952 1.00 94.12 116 THR A C 1
ATOM 821 O O . THR A 1 116 ? 44.079 -2.779 6.749 1.00 94.12 116 THR A O 1
ATOM 824 N N . ILE A 1 117 ? 43.660 -3.369 8.877 1.00 95.25 117 ILE A N 1
ATOM 825 C CA . ILE A 1 117 ? 42.864 -4.559 8.573 1.00 95.25 117 ILE A CA 1
ATOM 826 C C . ILE A 1 117 ? 41.422 -4.262 8.940 1.00 95.25 117 ILE A C 1
ATOM 828 O O . ILE A 1 117 ? 41.157 -3.710 10.011 1.00 95.25 117 ILE A O 1
ATOM 832 N N . ASP A 1 118 ? 40.534 -4.654 8.040 1.00 93.06 118 ASP A N 1
ATOM 833 C CA . ASP A 1 118 ? 39.106 -4.484 8.209 1.00 93.06 118 ASP A CA 1
ATOM 834 C C . ASP A 1 118 ? 38.587 -5.291 9.408 1.00 93.06 118 ASP A C 1
ATOM 836 O O . ASP A 1 118 ? 39.010 -6.431 9.641 1.00 93.06 118 ASP A O 1
ATOM 840 N N . ASP A 1 119 ? 37.729 -4.693 10.227 1.00 88.44 119 ASP A N 1
ATOM 841 C CA . ASP A 1 119 ? 37.319 -5.283 11.498 1.00 88.44 119 ASP A CA 1
ATOM 842 C C . ASP A 1 119 ? 36.308 -6.426 11.337 1.00 88.44 119 ASP A C 1
ATOM 844 O O . ASP A 1 119 ? 36.326 -7.368 12.145 1.00 88.44 119 ASP A O 1
ATOM 848 N N . ASP A 1 120 ? 35.516 -6.411 10.263 1.00 83.38 120 ASP A N 1
ATOM 849 C CA . ASP A 1 120 ? 34.472 -7.391 9.972 1.00 83.38 120 ASP A CA 1
ATOM 850 C C . ASP A 1 120 ? 34.684 -8.201 8.675 1.00 83.38 120 ASP A C 1
ATOM 852 O O . ASP A 1 120 ? 33.836 -9.007 8.297 1.00 83.38 120 ASP A O 1
ATOM 856 N N . ALA A 1 121 ? 35.859 -8.113 8.053 1.00 85.69 121 ALA A N 1
ATOM 857 C CA . ALA A 1 121 ? 36.206 -8.838 6.830 1.00 85.69 121 ALA A CA 1
ATOM 858 C C . ALA A 1 121 ? 35.277 -8.492 5.654 1.00 85.69 121 ALA A C 1
ATOM 860 O O . ALA A 1 121 ? 34.679 -9.393 5.045 1.00 85.69 121 ALA A O 1
ATOM 861 N N . ALA A 1 122 ? 35.191 -7.200 5.336 1.00 79.44 122 ALA A N 1
ATOM 862 C CA . ALA A 1 122 ? 34.387 -6.633 4.261 1.00 79.44 122 ALA A CA 1
ATOM 863 C C . ALA A 1 122 ? 32.894 -6.981 4.409 1.00 79.44 122 ALA A C 1
ATOM 865 O O . ALA A 1 122 ? 32.268 -7.507 3.485 1.00 79.44 122 ALA A O 1
ATOM 866 N N . GLY A 1 123 ? 32.345 -6.791 5.609 1.00 73.25 123 GLY A N 1
ATOM 867 C CA . GLY A 1 123 ? 30.935 -7.007 5.942 1.00 73.25 123 GLY A CA 1
ATOM 868 C C . GLY A 1 123 ? 30.536 -8.460 6.217 1.00 73.25 123 GLY A C 1
ATOM 869 O O . GLY A 1 123 ? 29.367 -8.750 6.472 1.00 73.25 123 GLY A O 1
ATOM 870 N N . THR A 1 124 ? 31.464 -9.423 6.140 1.00 74.62 124 THR A N 1
ATOM 871 C CA . THR A 1 124 ? 31.119 -10.860 6.213 1.00 74.62 124 THR A CA 1
ATOM 872 C C . THR A 1 124 ? 31.196 -11.467 7.616 1.00 74.62 124 THR A C 1
ATOM 874 O O . THR A 1 124 ? 30.714 -12.580 7.840 1.00 74.62 124 THR A O 1
ATOM 877 N N . GLY A 1 125 ? 31.858 -10.796 8.556 1.00 75.62 125 GLY A N 1
ATOM 878 C CA . GLY A 1 125 ? 32.241 -11.315 9.871 1.00 75.62 125 GLY A CA 1
ATOM 879 C C . GLY A 1 125 ? 33.163 -12.542 9.818 1.00 75.62 125 GLY A C 1
ATOM 880 O O . GLY A 1 125 ? 33.336 -13.237 10.823 1.00 75.62 125 GLY A O 1
ATOM 881 N N . ALA A 1 126 ? 33.726 -12.870 8.650 1.00 82.88 126 ALA A N 1
ATOM 882 C CA . ALA A 1 126 ? 34.267 -14.192 8.351 1.00 82.88 126 ALA A CA 1
ATOM 883 C C . ALA A 1 126 ? 35.801 -14.276 8.437 1.00 82.88 126 ALA A C 1
ATOM 885 O O . ALA A 1 126 ? 36.412 -15.002 7.654 1.00 82.88 126 ALA A O 1
ATOM 886 N N . TRP A 1 127 ? 36.454 -13.595 9.386 1.00 91.06 127 TRP A N 1
ATOM 887 C CA . TRP A 1 127 ? 37.893 -13.785 9.618 1.00 91.06 127 TRP A CA 1
ATOM 888 C C . TRP A 1 127 ? 38.208 -15.186 10.166 1.00 91.06 127 TRP A C 1
ATOM 890 O O . TRP A 1 127 ? 37.621 -15.660 11.143 1.00 91.06 127 TRP A O 1
ATOM 900 N N . PHE A 1 128 ? 39.196 -15.847 9.568 1.00 92.81 128 PHE A N 1
ATOM 901 C CA . PHE A 1 128 ? 39.903 -16.982 10.144 1.00 92.81 128 PHE A CA 1
ATOM 902 C C . PHE A 1 128 ? 41.191 -16.481 10.800 1.00 92.81 128 PHE A C 1
ATOM 904 O O . PHE A 1 128 ? 42.129 -16.043 10.131 1.00 92.81 128 PHE A O 1
ATOM 911 N N . VAL A 1 129 ? 41.214 -16.550 12.130 1.00 92.12 129 VAL A N 1
ATOM 912 C CA . VAL A 1 129 ? 42.400 -16.282 12.945 1.00 92.12 129 VAL A CA 1
ATOM 913 C C . VAL A 1 129 ? 43.044 -17.620 13.278 1.00 92.12 129 VAL A C 1
ATOM 915 O O . VAL A 1 129 ? 42.522 -18.383 14.092 1.00 92.12 129 VAL A O 1
ATOM 918 N N . ASP A 1 130 ? 44.163 -17.902 12.626 1.00 88.62 130 ASP A N 1
ATOM 919 C CA . ASP A 1 130 ? 44.903 -19.144 12.812 1.00 88.62 130 ASP A CA 1
ATOM 920 C C . ASP A 1 130 ? 45.567 -19.184 14.201 1.00 88.62 130 ASP A C 1
ATOM 922 O O . ASP A 1 130 ? 46.358 -18.309 14.554 1.00 88.62 130 ASP A O 1
ATOM 926 N N . GLY A 1 131 ? 45.242 -20.195 15.011 1.00 87.00 131 GLY A N 1
ATOM 927 C CA . GLY A 1 131 ? 45.864 -20.395 16.326 1.00 87.00 131 GLY A CA 1
ATOM 928 C C . GLY A 1 131 ? 47.292 -20.947 16.246 1.00 87.00 131 GLY A C 1
ATOM 929 O O . GLY A 1 131 ? 48.051 -20.857 17.214 1.00 87.00 131 GLY A O 1
ATOM 930 N N . THR A 1 132 ? 47.661 -21.496 15.093 1.00 89.12 132 THR A N 1
ATOM 931 C CA . THR A 1 132 ? 48.935 -22.135 14.768 1.00 89.12 132 THR A CA 1
ATOM 932 C C . THR A 1 132 ? 49.453 -21.678 13.391 1.00 89.12 132 THR A C 1
ATOM 934 O O . THR A 1 132 ? 49.755 -22.514 12.536 1.00 89.12 132 THR A O 1
ATOM 937 N N . PRO A 1 133 ? 49.663 -20.360 13.174 1.00 89.56 133 PRO A N 1
ATOM 938 C CA . PRO A 1 133 ? 49.969 -19.776 11.858 1.00 89.56 133 PRO A CA 1
ATOM 939 C C . PRO A 1 133 ? 51.283 -20.252 11.223 1.00 89.56 133 PRO A C 1
ATOM 941 O O . PRO A 1 133 ? 51.541 -19.975 10.053 1.00 89.56 133 PRO A O 1
ATOM 944 N N . ASP A 1 134 ? 52.117 -20.980 11.967 1.00 86.25 134 ASP A N 1
ATOM 945 C CA . ASP A 1 134 ? 53.380 -21.554 11.498 1.00 86.25 134 ASP A CA 1
ATOM 946 C C . ASP A 1 134 ? 53.246 -23.012 11.002 1.00 86.25 134 ASP A C 1
ATOM 948 O O . ASP A 1 134 ? 54.218 -23.563 10.486 1.00 86.25 134 ASP A O 1
ATOM 952 N N . LEU A 1 135 ? 52.085 -23.664 11.183 1.00 88.00 135 LEU A N 1
ATOM 953 C CA . LEU A 1 135 ? 51.902 -25.101 10.911 1.00 88.00 135 LEU A CA 1
ATOM 954 C C . LEU A 1 135 ? 51.098 -25.421 9.642 1.00 88.00 135 LEU A C 1
ATOM 956 O O . LEU A 1 135 ? 51.256 -26.521 9.115 1.00 88.00 135 LEU A O 1
ATOM 960 N N . ASP A 1 136 ? 50.281 -24.485 9.144 1.00 88.00 136 ASP A N 1
ATOM 961 C CA . ASP A 1 136 ? 49.444 -24.635 7.937 1.00 88.00 136 ASP A CA 1
ATOM 962 C C . ASP A 1 136 ? 48.523 -25.878 7.939 1.00 88.00 136 ASP A C 1
ATOM 964 O O . ASP A 1 136 ? 48.160 -26.387 6.878 1.00 88.00 136 ASP A O 1
ATOM 968 N N . GLU A 1 137 ? 48.141 -26.392 9.112 1.00 91.56 137 GLU A N 1
ATOM 969 C CA . GLU A 1 137 ? 47.468 -27.693 9.243 1.00 91.56 137 GLU A CA 1
ATOM 970 C C . GLU A 1 137 ? 46.022 -27.707 8.724 1.00 91.56 137 GLU A C 1
ATOM 972 O O . GLU A 1 137 ? 45.505 -28.759 8.343 1.00 91.56 137 GLU A O 1
ATOM 977 N N . GLU A 1 138 ? 45.397 -26.537 8.626 1.00 92.75 138 GLU A N 1
ATOM 978 C CA . GLU A 1 138 ? 44.040 -26.333 8.125 1.00 92.75 138 GLU A CA 1
ATOM 979 C C . GLU A 1 138 ? 43.971 -26.255 6.594 1.00 92.75 138 GLU A C 1
ATOM 981 O O . GLU A 1 138 ? 42.875 -26.235 6.026 1.00 92.75 138 GLU A O 1
ATOM 986 N N . PHE A 1 139 ? 45.118 -26.214 5.906 1.00 91.69 139 PHE A N 1
ATOM 987 C CA . PHE A 1 139 ? 45.205 -26.007 4.462 1.00 91.69 139 PHE A CA 1
ATOM 988 C C . PHE A 1 139 ? 45.936 -27.156 3.754 1.00 91.69 139 PHE A C 1
ATOM 990 O O . PHE A 1 139 ? 46.845 -27.804 4.262 1.00 91.69 139 PHE A O 1
ATOM 997 N N . SER A 1 140 ? 45.523 -27.421 2.519 1.00 90.00 140 SER A N 1
ATOM 998 C CA . SER A 1 140 ? 46.214 -28.327 1.598 1.00 90.00 140 SER A CA 1
ATOM 999 C C . SER A 1 140 ? 47.523 -27.723 1.075 1.00 90.00 140 SER A C 1
ATOM 1001 O O . SER A 1 140 ? 47.721 -26.512 1.116 1.00 90.00 140 SER A O 1
ATOM 1003 N N . GLU A 1 141 ? 48.373 -28.545 0.443 1.00 82.38 141 GLU A N 1
ATOM 1004 C CA . GLU A 1 141 ? 49.592 -28.077 -0.251 1.00 82.38 141 GLU A CA 1
ATOM 1005 C C . GLU A 1 141 ? 49.312 -27.014 -1.334 1.00 82.38 141 GLU A C 1
ATOM 1007 O O . GLU A 1 141 ? 50.202 -26.259 -1.716 1.00 82.38 141 GLU A O 1
ATOM 1012 N N . THR A 1 142 ? 48.075 -26.941 -1.838 1.00 80.31 142 THR A N 1
ATOM 1013 C CA . THR A 1 142 ? 47.626 -25.929 -2.808 1.00 80.31 142 THR A CA 1
ATOM 1014 C C . THR A 1 142 ? 47.065 -24.655 -2.165 1.00 80.31 142 THR A C 1
ATOM 1016 O O . THR A 1 142 ? 46.558 -23.796 -2.882 1.00 80.31 142 THR A O 1
ATOM 1019 N N . GLY A 1 143 ? 47.109 -24.535 -0.835 1.00 85.06 143 GLY A N 1
ATOM 1020 C CA . GLY A 1 143 ? 46.602 -23.378 -0.091 1.00 85.06 143 GLY A CA 1
ATOM 1021 C C . GLY A 1 143 ? 45.077 -23.319 0.030 1.00 85.06 143 GLY A C 1
ATOM 1022 O O . GLY A 1 143 ? 44.536 -22.284 0.385 1.00 85.06 143 GLY A O 1
ATOM 1023 N N . GLN A 1 144 ? 44.359 -24.402 -0.275 1.00 88.31 144 GLN A N 1
ATOM 1024 C CA . GLN A 1 144 ? 42.902 -24.500 -0.087 1.00 88.31 144 GLN A CA 1
ATOM 1025 C C . GLN A 1 144 ? 42.594 -25.138 1.265 1.00 88.31 144 GLN A C 1
ATOM 1027 O O . GLN A 1 144 ? 43.215 -26.158 1.578 1.00 88.31 144 GLN A O 1
ATOM 1032 N N . ALA A 1 145 ? 41.648 -24.587 2.027 1.00 87.56 145 ALA A N 1
ATOM 1033 C CA . ALA A 1 145 ? 41.243 -25.132 3.320 1.00 87.56 145 ALA A CA 1
ATOM 1034 C C . ALA A 1 145 ? 40.751 -26.581 3.179 1.00 87.56 145 ALA A C 1
ATOM 1036 O O . ALA A 1 145 ? 40.046 -26.937 2.228 1.00 87.56 145 ALA A O 1
ATOM 1037 N N . LEU A 1 146 ? 41.133 -27.433 4.125 1.00 87.62 146 LEU A N 1
ATOM 1038 C CA . LEU A 1 146 ? 40.668 -28.813 4.179 1.00 87.62 146 LEU A CA 1
ATOM 1039 C C . LEU A 1 146 ? 39.186 -28.841 4.589 1.00 87.62 146 LEU A C 1
ATOM 1041 O O . LEU A 1 146 ? 38.751 -28.125 5.489 1.00 87.62 146 LEU A O 1
ATOM 1045 N N . ALA A 1 147 ? 38.389 -29.668 3.909 1.00 80.25 147 ALA A N 1
ATOM 1046 C CA . ALA A 1 147 ? 36.941 -29.698 4.100 1.00 80.25 147 ALA A CA 1
ATOM 1047 C C . ALA A 1 147 ? 36.552 -30.019 5.555 1.00 80.25 147 ALA A C 1
ATOM 1049 O O . ALA A 1 147 ? 36.891 -31.084 6.070 1.00 80.25 147 ALA A O 1
ATOM 1050 N N . GLY A 1 148 ? 35.776 -29.127 6.177 1.00 76.56 148 GLY A N 1
ATOM 1051 C CA . GLY A 1 148 ? 35.302 -29.273 7.558 1.00 76.56 148 GLY A CA 1
ATOM 1052 C C . GLY A 1 148 ? 36.214 -28.640 8.612 1.00 76.56 148 GLY A C 1
ATOM 1053 O O . GLY A 1 148 ? 35.825 -28.605 9.778 1.00 76.56 148 GLY A O 1
ATOM 1054 N N . GLU A 1 149 ? 37.373 -28.108 8.214 1.00 86.12 149 GLU A N 1
ATOM 1055 C CA . GLU A 1 149 ? 38.244 -27.339 9.102 1.00 86.12 149 GLU A CA 1
ATOM 1056 C C . GLU A 1 149 ? 37.714 -25.927 9.344 1.00 86.12 149 GLU A C 1
ATOM 1058 O O . GLU A 1 149 ? 36.938 -25.380 8.551 1.00 86.12 149 GLU A O 1
ATOM 1063 N N . ALA A 1 150 ? 38.186 -25.307 10.429 1.00 83.75 150 ALA A N 1
ATOM 1064 C CA . ALA A 1 150 ? 37.760 -23.978 10.854 1.00 83.75 150 ALA A CA 1
ATOM 1065 C C . ALA A 1 150 ? 37.996 -22.886 9.793 1.00 83.75 150 ALA A C 1
ATOM 1067 O O . ALA A 1 150 ? 37.240 -21.915 9.778 1.00 83.75 150 ALA A O 1
ATOM 1068 N N . ALA A 1 151 ? 38.972 -23.055 8.897 1.00 84.62 151 ALA A N 1
ATOM 1069 C CA . ALA A 1 151 ? 39.260 -22.134 7.796 1.00 84.62 151 ALA A CA 1
ATOM 1070 C C . ALA A 1 151 ? 38.236 -22.183 6.638 1.00 84.62 151 ALA A C 1
ATOM 1072 O O . ALA A 1 151 ? 38.214 -21.285 5.797 1.00 84.62 151 ALA A O 1
ATOM 1073 N N . THR A 1 152 ? 37.372 -23.206 6.576 1.00 84.31 152 THR A N 1
ATOM 1074 C CA . THR A 1 152 ? 36.366 -23.343 5.508 1.00 84.31 152 THR A CA 1
ATOM 1075 C C . THR A 1 152 ? 35.328 -22.215 5.593 1.00 84.31 152 THR A C 1
ATOM 1077 O O . THR A 1 152 ? 34.698 -22.033 6.634 1.00 84.31 152 THR A O 1
ATOM 1080 N N . GLY A 1 153 ? 35.124 -21.482 4.495 1.00 82.00 153 GLY A N 1
ATOM 1081 C CA . GLY A 1 153 ? 34.160 -20.377 4.389 1.00 82.00 153 GLY A CA 1
ATOM 1082 C C . GLY A 1 153 ? 34.607 -19.061 5.036 1.00 82.00 153 GLY A C 1
ATOM 1083 O O . GLY A 1 153 ? 33.774 -18.191 5.259 1.00 82.00 153 GLY A O 1
ATOM 1084 N N . ARG A 1 154 ? 35.898 -18.912 5.368 1.00 87.69 154 ARG A N 1
ATOM 1085 C CA . ARG A 1 154 ? 36.456 -17.728 6.046 1.00 87.69 154 ARG A CA 1
ATOM 1086 C C . ARG A 1 154 ? 37.673 -17.146 5.321 1.00 87.69 154 ARG A C 1
ATOM 1088 O O . ARG A 1 154 ? 38.377 -17.877 4.628 1.00 87.69 154 ARG A O 1
ATOM 1095 N N . PHE A 1 155 ? 37.929 -15.848 5.470 1.00 91.69 155 PHE A N 1
ATOM 1096 C CA . PHE A 1 155 ? 39.130 -15.175 4.960 1.00 91.69 155 PHE A CA 1
ATOM 1097 C C . PHE A 1 155 ? 40.313 -15.396 5.906 1.00 91.69 155 PHE A C 1
ATOM 1099 O O . PHE A 1 155 ? 40.193 -15.188 7.109 1.00 91.69 155 PHE A O 1
ATOM 1106 N N . ASP A 1 156 ? 41.460 -15.829 5.388 1.00 93.56 156 ASP A N 1
ATOM 1107 C CA . ASP A 1 156 ? 42.649 -16.105 6.201 1.00 93.56 156 ASP A CA 1
ATOM 1108 C C . ASP A 1 156 ? 43.389 -14.808 6.568 1.00 93.56 156 ASP A C 1
ATOM 1110 O O . ASP A 1 156 ? 44.012 -14.175 5.711 1.00 93.56 156 ASP A O 1
ATOM 1114 N N . LEU A 1 157 ? 43.370 -14.429 7.852 1.00 94.50 157 LEU A N 1
ATOM 1115 C CA . LEU A 1 157 ? 43.999 -13.192 8.336 1.00 94.50 157 LEU A CA 1
ATOM 1116 C C . LEU A 1 157 ? 45.514 -13.162 8.079 1.00 94.50 157 LEU A C 1
ATOM 1118 O O . LEU A 1 157 ? 46.081 -12.105 7.797 1.00 94.50 157 LEU A O 1
ATOM 1122 N N . LEU A 1 158 ? 46.175 -14.323 8.148 1.00 95.56 158 LEU A N 1
ATOM 1123 C CA . LEU A 1 158 ? 47.602 -14.440 7.847 1.00 95.56 158 LEU A CA 1
ATOM 1124 C C . LEU A 1 158 ? 47.890 -14.027 6.400 1.00 95.56 158 LEU A C 1
ATOM 1126 O O . LEU A 1 158 ? 48.819 -13.260 6.152 1.00 95.56 158 LEU A O 1
ATOM 1130 N N . SER A 1 159 ? 47.069 -14.485 5.459 1.00 94.81 159 SER A N 1
ATOM 1131 C CA . SER A 1 159 ? 47.197 -14.137 4.045 1.00 94.81 159 SER A CA 1
ATOM 1132 C C . SER A 1 159 ? 46.959 -12.652 3.780 1.00 94.81 159 SER A C 1
ATOM 1134 O O . SER A 1 159 ? 47.704 -12.063 2.997 1.00 94.81 159 SER A O 1
ATOM 1136 N N . ALA A 1 160 ? 45.961 -12.039 4.427 1.00 94.81 160 ALA A N 1
ATOM 1137 C CA . ALA A 1 160 ? 45.685 -10.609 4.274 1.00 94.81 160 ALA A CA 1
ATOM 1138 C C . ALA A 1 160 ? 46.871 -9.766 4.763 1.00 94.81 160 ALA A C 1
ATOM 1140 O O . ALA A 1 160 ? 47.399 -8.932 4.035 1.00 94.81 160 ALA A O 1
ATOM 1141 N N . LEU A 1 161 ? 47.397 -10.072 5.951 1.00 96.69 161 LEU A N 1
ATOM 1142 C CA . LEU A 1 161 ? 48.580 -9.396 6.483 1.00 96.69 161 LEU A CA 1
ATOM 1143 C C . LEU A 1 161 ? 49.827 -9.591 5.620 1.00 96.69 161 LEU A C 1
ATOM 1145 O O . LEU A 1 161 ? 50.624 -8.665 5.481 1.00 96.69 161 LEU A O 1
ATOM 1149 N N . LEU A 1 162 ? 50.017 -10.780 5.043 1.00 96.62 162 LEU A N 1
ATOM 1150 C CA . LEU A 1 162 ? 51.122 -11.028 4.122 1.00 96.62 162 LEU A CA 1
ATOM 1151 C C . LEU A 1 162 ? 51.019 -10.162 2.863 1.00 96.62 162 LEU A C 1
ATOM 1153 O O . LEU A 1 162 ? 52.041 -9.624 2.438 1.00 96.62 162 LEU A O 1
ATOM 1157 N N . HIS A 1 163 ? 49.816 -10.011 2.305 1.00 95.25 163 HIS A N 1
ATOM 1158 C CA . HIS A 1 163 ? 49.547 -9.142 1.160 1.00 95.25 163 HIS A CA 1
ATOM 1159 C C . HIS A 1 163 ? 49.901 -7.681 1.477 1.00 95.25 163 HIS A C 1
ATOM 1161 O O . HIS A 1 163 ? 50.760 -7.098 0.814 1.00 95.25 163 HIS A O 1
ATOM 1167 N N . GLU A 1 164 ? 49.356 -7.136 2.568 1.00 96.00 164 GLU A N 1
ATOM 1168 C CA . GLU A 1 164 ? 49.595 -5.742 2.963 1.00 96.00 164 GLU A CA 1
ATOM 1169 C C . GLU A 1 164 ? 51.066 -5.467 3.309 1.00 96.00 164 GLU A C 1
ATOM 1171 O O . GLU A 1 164 ? 51.643 -4.440 2.940 1.00 96.00 164 GLU A O 1
ATOM 1176 N N . GLN A 1 165 ? 51.739 -6.417 3.968 1.00 96.44 165 GLN A N 1
ATOM 1177 C CA . GLN A 1 165 ? 53.184 -6.341 4.197 1.00 96.44 165 GLN A CA 1
ATOM 1178 C C . GLN A 1 165 ? 53.973 -6.355 2.879 1.00 96.44 165 GLN A C 1
ATOM 1180 O O . GLN A 1 165 ? 55.016 -5.707 2.786 1.00 96.44 165 GLN A O 1
ATOM 1185 N N . GLY A 1 166 ? 53.478 -7.034 1.844 1.00 94.25 166 GLY A N 1
ATOM 1186 C CA . GLY A 1 166 ? 54.051 -7.006 0.502 1.00 94.25 166 GLY A CA 1
ATOM 1187 C C . GLY A 1 166 ? 54.084 -5.601 -0.109 1.00 94.25 166 GLY A C 1
ATOM 1188 O O . GLY A 1 166 ? 55.111 -5.211 -0.675 1.00 94.25 166 GLY A O 1
ATOM 1189 N N . HIS A 1 167 ? 53.038 -4.792 0.087 1.00 93.38 167 HIS A N 1
ATOM 1190 C CA . HIS A 1 167 ? 53.039 -3.382 -0.326 1.00 93.38 167 HIS A CA 1
ATOM 1191 C C . HIS A 1 167 ? 54.101 -2.556 0.405 1.00 93.38 167 HIS A C 1
ATOM 1193 O O . HIS A 1 167 ? 54.834 -1.789 -0.228 1.00 93.38 167 HIS A O 1
ATOM 1199 N N . VAL A 1 168 ? 54.273 -2.771 1.715 1.00 92.88 168 VAL A N 1
ATOM 1200 C CA . VAL A 1 168 ? 55.347 -2.131 2.502 1.00 92.88 168 VAL A CA 1
ATOM 1201 C C . VAL A 1 168 ? 56.732 -2.484 1.945 1.00 92.88 168 VAL A C 1
ATOM 1203 O O . VAL A 1 168 ? 57.636 -1.642 1.916 1.00 92.88 168 VAL A O 1
ATOM 1206 N N . LEU A 1 169 ? 56.901 -3.721 1.470 1.00 92.75 169 LEU A N 1
ATOM 1207 C CA . LEU A 1 169 ? 58.135 -4.225 0.863 1.00 92.75 169 LEU A CA 1
ATOM 1208 C C . LEU A 1 169 ? 58.388 -3.709 -0.564 1.00 92.75 169 LEU A C 1
ATOM 1210 O O . LEU A 1 169 ? 59.509 -3.864 -1.057 1.00 92.75 169 LEU A O 1
ATOM 1214 N N . GLY A 1 170 ? 57.398 -3.063 -1.189 1.00 87.81 170 GLY A N 1
ATOM 1215 C CA . GLY A 1 170 ? 57.490 -2.451 -2.517 1.00 87.81 170 GLY A CA 1
ATOM 1216 C C . GLY A 1 170 ? 56.774 -3.211 -3.640 1.00 87.81 170 GLY A C 1
ATOM 1217 O O . GLY A 1 170 ? 56.922 -2.826 -4.796 1.00 87.81 170 GLY A O 1
ATOM 1218 N N . LEU A 1 171 ? 56.007 -4.262 -3.332 1.00 89.19 171 LEU A N 1
ATOM 1219 C CA . LEU A 1 171 ? 55.249 -5.033 -4.323 1.00 89.19 171 LEU A CA 1
ATOM 1220 C C . LEU A 1 171 ? 53.893 -4.373 -4.618 1.00 89.19 171 LEU A C 1
ATOM 1222 O O . LEU A 1 171 ? 53.197 -3.951 -3.701 1.00 89.19 171 LEU A O 1
ATOM 1226 N N . GLY A 1 172 ? 53.505 -4.294 -5.892 1.00 86.56 172 GLY A N 1
ATOM 1227 C CA . GLY A 1 172 ? 52.177 -3.824 -6.312 1.00 86.56 172 GLY A CA 1
ATOM 1228 C C . GLY A 1 172 ? 51.196 -4.969 -6.575 1.00 86.56 172 GLY A C 1
ATOM 1229 O O . GLY A 1 172 ? 51.609 -6.126 -6.691 1.00 86.56 172 GLY A O 1
ATOM 1230 N N . ASP A 1 173 ? 49.916 -4.629 -6.724 1.00 86.25 173 ASP A N 1
ATOM 1231 C CA . ASP A 1 173 ? 48.860 -5.605 -6.992 1.00 86.25 173 ASP A CA 1
ATOM 1232 C C . ASP A 1 173 ? 48.990 -6.307 -8.337 1.00 86.25 173 ASP A C 1
ATOM 1234 O O . ASP A 1 173 ? 49.305 -5.718 -9.378 1.00 86.25 173 ASP A O 1
ATOM 1238 N N . LEU A 1 174 ? 48.654 -7.592 -8.319 1.00 82.25 174 LEU A N 1
ATOM 1239 C CA . LEU A 1 174 ? 48.517 -8.422 -9.500 1.00 82.25 174 LEU A CA 1
ATOM 1240 C C . LEU A 1 174 ? 47.041 -8.639 -9.829 1.00 82.25 174 LEU A C 1
ATOM 1242 O O . LEU A 1 174 ? 46.260 -9.130 -9.017 1.00 82.25 174 LEU A O 1
ATOM 1246 N N . GLN A 1 175 ? 46.693 -8.362 -11.083 1.00 66.19 175 GLN A N 1
ATOM 1247 C CA . GLN A 1 175 ? 45.353 -8.578 -11.639 1.00 66.19 175 GLN A CA 1
ATOM 1248 C C . GLN A 1 175 ? 45.078 -10.066 -11.961 1.00 66.19 175 GLN A C 1
ATOM 1250 O O . GLN A 1 175 ? 43.935 -10.467 -12.152 1.00 66.19 175 GLN A O 1
ATOM 1255 N N . VAL A 1 176 ? 46.116 -10.918 -12.024 1.00 56.50 176 VAL A N 1
ATOM 1256 C CA . VAL A 1 176 ? 46.021 -12.344 -12.400 1.00 56.50 176 VAL A CA 1
ATOM 1257 C C . VAL A 1 176 ? 47.004 -13.223 -11.612 1.00 56.50 176 VAL A C 1
ATOM 1259 O O . VAL A 1 176 ? 48.105 -12.788 -11.287 1.00 56.50 176 VAL A O 1
ATOM 1262 N N . GLY A 1 177 ? 46.630 -14.487 -11.354 1.00 60.16 177 GLY A N 1
ATOM 1263 C CA . GLY A 1 177 ? 47.494 -15.505 -10.726 1.00 60.16 177 GLY A CA 1
ATOM 1264 C C . GLY A 1 177 ? 47.005 -15.983 -9.353 1.00 60.16 177 GLY A C 1
ATOM 1265 O O . GLY A 1 177 ? 47.501 -15.536 -8.326 1.00 60.16 177 GLY A O 1
ATOM 1266 N N . GLY A 1 178 ? 46.057 -16.929 -9.334 1.00 59.44 178 GLY A N 1
ATOM 1267 C CA . GLY A 1 178 ? 45.252 -17.302 -8.153 1.00 59.44 178 GLY A CA 1
ATOM 1268 C C . GLY A 1 178 ? 45.983 -17.783 -6.887 1.00 59.44 178 GLY A C 1
ATOM 1269 O O . GLY A 1 178 ? 45.359 -17.817 -5.831 1.00 59.44 178 GLY A O 1
ATOM 1270 N N . GLY A 1 179 ? 47.277 -18.116 -6.966 1.00 69.06 179 GLY A N 1
ATOM 1271 C CA . GLY A 1 179 ? 48.097 -18.539 -5.819 1.00 69.06 179 GLY A CA 1
ATOM 1272 C C . GLY A 1 179 ? 49.144 -17.521 -5.351 1.00 69.06 179 GLY A C 1
ATOM 1273 O O . GLY A 1 179 ? 49.875 -17.809 -4.411 1.00 69.06 179 GLY A O 1
ATOM 1274 N N . ASN A 1 180 ? 49.265 -16.359 -6.003 1.00 86.00 180 ASN A N 1
ATOM 1275 C CA . ASN A 1 180 ? 50.239 -15.344 -5.603 1.00 86.00 180 ASN A CA 1
ATOM 1276 C C . ASN A 1 180 ? 49.683 -14.485 -4.459 1.00 86.00 180 ASN A C 1
ATOM 1278 O O . ASN A 1 180 ? 48.560 -13.990 -4.558 1.00 86.00 180 ASN A O 1
ATOM 1282 N N . VAL A 1 181 ? 50.483 -14.271 -3.409 1.00 90.62 181 VAL A N 1
ATOM 1283 C CA . VAL A 1 181 ? 50.098 -13.446 -2.255 1.00 90.62 181 VAL A CA 1
ATOM 1284 C C . VAL A 1 181 ? 49.733 -12.006 -2.632 1.00 90.62 181 VAL A C 1
ATOM 1286 O O . VAL A 1 181 ? 48.824 -11.462 -2.029 1.00 90.62 181 VAL A O 1
ATOM 1289 N N . MET A 1 182 ? 50.321 -11.440 -3.692 1.00 91.88 182 MET A N 1
ATOM 1290 C CA . MET A 1 182 ? 50.053 -10.076 -4.181 1.00 91.88 182 MET A CA 1
ATOM 1291 C C . MET A 1 182 ? 48.881 -9.977 -5.170 1.00 91.88 182 MET A C 1
ATOM 1293 O O . MET A 1 182 ? 48.746 -8.976 -5.865 1.00 91.88 182 MET A O 1
ATOM 1297 N N . ARG A 1 183 ? 48.039 -11.009 -5.314 1.00 87.38 183 ARG A N 1
ATOM 1298 C CA . ARG A 1 183 ? 46.784 -10.862 -6.069 1.00 87.38 183 ARG A CA 1
ATOM 1299 C C . ARG A 1 183 ? 45.794 -10.044 -5.234 1.00 87.38 183 ARG A C 1
ATOM 1301 O O . ARG A 1 183 ? 45.408 -10.520 -4.170 1.00 87.38 183 ARG A O 1
ATOM 1308 N N . GLY A 1 184 ? 45.335 -8.909 -5.764 1.00 83.56 184 GLY A N 1
ATOM 1309 C CA . GLY A 1 184 ? 44.460 -7.949 -5.064 1.00 83.56 184 GLY A CA 1
ATOM 1310 C C . GLY A 1 184 ? 43.026 -8.422 -4.778 1.00 83.56 184 GLY A C 1
ATOM 1311 O O . GLY A 1 184 ? 42.256 -7.693 -4.178 1.00 83.56 184 GLY A O 1
ATOM 1312 N N . LEU A 1 185 ? 42.660 -9.646 -5.184 1.00 85.00 185 LEU A N 1
ATOM 1313 C CA . LEU A 1 185 ? 41.389 -10.296 -4.829 1.00 85.00 185 LEU A CA 1
ATOM 1314 C C . LEU A 1 185 ? 41.661 -11.551 -4.007 1.00 85.00 185 LEU A C 1
ATOM 1316 O O . LEU A 1 185 ? 42.384 -12.431 -4.492 1.00 85.00 185 LEU A O 1
ATOM 1320 N N . MET A 1 186 ? 41.078 -11.697 -2.821 1.00 86.81 186 MET A N 1
ATOM 1321 C CA . MET A 1 186 ? 41.247 -12.851 -1.931 1.00 86.81 186 MET A CA 1
ATOM 1322 C C . MET A 1 186 ? 39.948 -13.625 -1.743 1.00 86.81 186 MET A C 1
ATOM 1324 O O . MET A 1 186 ? 38.978 -13.088 -1.243 1.00 86.81 186 MET A O 1
ATOM 1328 N N . GLY A 1 187 ? 39.931 -14.909 -2.105 1.00 85.31 187 GLY A N 1
ATOM 1329 C CA . GLY A 1 187 ? 38.777 -15.773 -1.845 1.00 85.31 187 GLY A CA 1
ATOM 1330 C C . GLY A 1 187 ? 38.781 -16.329 -0.422 1.00 85.31 187 GLY A C 1
ATOM 1331 O O . GLY A 1 187 ? 39.843 -16.520 0.173 1.00 85.31 187 GLY A O 1
ATOM 1332 N N . GLN A 1 188 ? 37.597 -16.652 0.097 1.00 87.94 188 GLN A N 1
ATOM 1333 C CA . GLN A 1 188 ? 37.453 -17.418 1.337 1.00 87.94 188 GLN A CA 1
ATOM 1334 C C . GLN A 1 188 ? 38.060 -18.820 1.195 1.00 87.94 188 GLN A C 1
ATOM 1336 O O . GLN A 1 188 ? 38.091 -19.390 0.106 1.00 87.94 188 GLN A O 1
ATOM 1341 N N . SER A 1 189 ? 38.459 -19.429 2.310 1.00 89.44 189 SER A N 1
ATOM 1342 C CA . SER A 1 189 ? 39.071 -20.766 2.368 1.00 89.44 189 SER A CA 1
ATOM 1343 C C . SER A 1 189 ? 40.443 -20.861 1.689 1.00 89.44 189 SER A C 1
ATOM 1345 O O . SER A 1 189 ? 40.885 -21.964 1.363 1.00 89.44 189 SER A O 1
ATOM 1347 N N . VAL A 1 190 ? 41.123 -19.735 1.453 1.00 89.12 190 VAL A N 1
ATOM 1348 C CA . VAL A 1 190 ? 42.411 -19.700 0.747 1.00 89.12 190 VAL A CA 1
ATOM 1349 C C . VAL A 1 190 ? 43.508 -19.126 1.636 1.00 89.12 190 VAL A C 1
ATOM 1351 O O . VAL A 1 190 ? 43.384 -18.008 2.124 1.00 89.12 190 VAL A O 1
ATOM 1354 N N . ARG A 1 191 ? 44.616 -19.862 1.759 1.00 92.38 191 ARG A N 1
ATOM 1355 C CA . ARG A 1 191 ? 45.897 -19.377 2.273 1.00 92.38 191 ARG A CA 1
ATOM 1356 C C . ARG A 1 191 ? 46.864 -19.097 1.129 1.00 92.38 191 ARG A C 1
ATOM 1358 O O . ARG A 1 191 ? 47.082 -19.945 0.262 1.00 92.38 191 ARG A O 1
ATOM 1365 N N . ARG A 1 192 ? 47.478 -17.915 1.141 1.00 92.12 192 ARG A N 1
ATOM 1366 C CA . ARG A 1 192 ? 48.517 -17.492 0.197 1.00 92.12 192 ARG A CA 1
ATOM 1367 C C . ARG A 1 192 ? 49.784 -17.147 0.958 1.00 92.12 192 ARG A C 1
ATOM 1369 O O . ARG A 1 192 ? 49.771 -16.307 1.849 1.00 92.12 192 ARG A O 1
ATOM 1376 N N . LEU A 1 193 ? 50.884 -17.777 0.566 1.00 93.12 193 LEU A N 1
ATOM 1377 C CA . LEU A 1 193 ? 52.199 -17.551 1.154 1.00 93.12 193 LEU A CA 1
ATOM 1378 C C . LEU A 1 193 ? 53.114 -16.833 0.152 1.00 93.12 193 LEU A C 1
ATOM 1380 O O . LEU A 1 193 ? 52.949 -17.015 -1.061 1.00 93.12 193 LEU A O 1
ATOM 1384 N N . PRO A 1 194 ? 54.077 -16.027 0.629 1.00 92.94 194 PRO A N 1
ATOM 1385 C CA . PRO A 1 194 ? 55.075 -15.423 -0.238 1.00 92.94 194 PRO A CA 1
ATOM 1386 C C . PRO A 1 194 ? 55.948 -16.506 -0.879 1.00 92.94 194 PRO A C 1
ATOM 1388 O O . PRO A 1 194 ? 56.359 -17.466 -0.227 1.00 92.94 194 PRO A O 1
ATOM 1391 N N . GLY A 1 195 ? 56.245 -16.347 -2.166 1.00 88.44 195 GLY A N 1
ATOM 1392 C CA . GLY A 1 195 ? 57.212 -17.193 -2.858 1.00 88.44 195 GLY A CA 1
ATOM 1393 C C . GLY A 1 195 ? 58.653 -16.867 -2.457 1.00 88.44 195 GLY A C 1
ATOM 1394 O O . GLY A 1 195 ? 58.957 -15.749 -2.031 1.00 88.44 195 GLY A O 1
ATOM 1395 N N . ASP A 1 196 ? 59.561 -17.824 -2.656 1.00 87.88 196 ASP A N 1
ATOM 1396 C CA . ASP A 1 196 ? 60.995 -17.623 -2.432 1.00 87.88 196 ASP A CA 1
ATOM 1397 C C . ASP A 1 196 ? 61.502 -16.377 -3.173 1.00 87.88 196 ASP A C 1
ATOM 1399 O O . ASP A 1 196 ? 61.350 -16.235 -4.389 1.00 87.88 196 ASP A O 1
ATOM 1403 N N . PHE A 1 197 ? 62.131 -15.477 -2.422 1.00 87.62 197 PHE A N 1
ATOM 1404 C CA . PHE A 1 197 ? 62.700 -14.208 -2.870 1.00 87.62 197 PHE A CA 1
ATOM 1405 C C . PHE A 1 197 ? 61.704 -13.268 -3.565 1.00 87.62 197 PHE A C 1
ATOM 1407 O O . PHE A 1 197 ? 62.133 -12.367 -4.282 1.00 87.62 197 PHE A O 1
ATOM 1414 N N . GLN A 1 198 ? 60.393 -13.428 -3.345 1.00 88.50 198 GLN A N 1
ATOM 1415 C CA . GLN A 1 198 ? 59.354 -12.685 -4.068 1.00 88.50 198 GLN A CA 1
ATOM 1416 C C . GLN A 1 198 ? 59.504 -11.157 -3.986 1.00 88.50 198 GLN A C 1
ATOM 1418 O O . GLN A 1 198 ? 59.272 -10.479 -4.981 1.00 88.50 198 GLN A O 1
ATOM 1423 N N . ALA A 1 199 ? 59.899 -10.615 -2.832 1.00 86.50 199 ALA A N 1
ATOM 1424 C CA . ALA A 1 199 ? 60.123 -9.177 -2.656 1.00 86.50 199 ALA A CA 1
ATOM 1425 C C . ALA A 1 199 ? 61.585 -8.751 -2.903 1.00 86.50 199 ALA A C 1
ATOM 1427 O O . ALA A 1 199 ? 61.905 -7.567 -2.830 1.00 86.50 199 ALA A O 1
ATOM 1428 N N . LEU A 1 200 ? 62.516 -9.681 -3.140 1.00 84.31 200 LEU A N 1
ATOM 1429 C CA . LEU A 1 200 ? 63.944 -9.367 -3.167 1.00 84.31 200 LEU A CA 1
ATOM 1430 C C . LEU A 1 200 ? 64.292 -8.462 -4.362 1.00 84.31 200 LEU A C 1
ATOM 1432 O O . LEU A 1 200 ? 64.173 -8.862 -5.515 1.00 84.31 200 LEU A O 1
ATOM 1436 N N . GLY A 1 201 ? 64.805 -7.264 -4.074 1.00 79.75 201 GLY A N 1
ATOM 1437 C CA . GLY A 1 201 ? 65.161 -6.263 -5.087 1.00 79.75 201 GLY A CA 1
ATOM 1438 C C . GLY A 1 201 ? 64.137 -5.137 -5.238 1.00 79.75 201 GLY A C 1
ATOM 1439 O O . GLY A 1 201 ? 64.469 -4.113 -5.835 1.00 79.75 201 GLY A O 1
ATOM 1440 N N . GLU A 1 202 ? 62.958 -5.282 -4.633 1.00 88.25 202 GLU A N 1
ATOM 1441 C CA . GLU A 1 202 ? 61.982 -4.201 -4.513 1.00 88.25 202 GLU A CA 1
ATOM 1442 C C . GLU A 1 202 ? 62.404 -3.182 -3.448 1.00 88.25 202 GLU A C 1
ATOM 1444 O O . GLU A 1 202 ? 63.120 -3.492 -2.488 1.00 88.25 202 GLU A O 1
ATOM 1449 N N . MET A 1 203 ? 61.987 -1.929 -3.636 1.00 85.75 203 MET A N 1
ATOM 1450 C CA . MET A 1 203 ? 62.316 -0.834 -2.724 1.00 85.75 203 MET A CA 1
ATOM 1451 C C . MET A 1 203 ? 61.156 -0.582 -1.752 1.00 85.75 203 MET A C 1
ATOM 1453 O O . MET A 1 203 ? 60.075 -0.198 -2.205 1.00 85.75 203 MET A O 1
ATOM 1457 N N . PRO A 1 204 ? 61.368 -0.699 -0.426 1.00 86.06 204 PRO A N 1
ATOM 1458 C CA . PRO A 1 204 ? 60.360 -0.307 0.551 1.00 86.06 204 PRO A CA 1
ATOM 1459 C C . PRO A 1 204 ? 59.883 1.134 0.340 1.00 86.06 204 PRO A C 1
ATOM 1461 O O . PRO A 1 204 ? 60.699 2.044 0.165 1.00 86.06 204 PRO A O 1
ATOM 1464 N N . GLY A 1 205 ? 58.565 1.337 0.358 1.00 73.31 205 GLY A N 1
ATOM 1465 C CA . GLY A 1 205 ? 57.937 2.640 0.102 1.00 73.31 205 GLY A CA 1
ATOM 1466 C C . GLY A 1 205 ? 57.865 3.057 -1.375 1.00 73.31 205 GLY A C 1
ATOM 1467 O O . GLY A 1 205 ? 57.640 4.234 -1.654 1.00 73.31 205 GLY A O 1
ATOM 1468 N N . ALA A 1 206 ? 58.074 2.133 -2.323 1.00 80.56 206 ALA A N 1
ATOM 1469 C CA . ALA A 1 206 ? 57.866 2.388 -3.753 1.00 80.56 206 ALA A CA 1
ATOM 1470 C C . ALA A 1 206 ? 56.382 2.559 -4.132 1.00 80.56 206 ALA A C 1
ATOM 1472 O O . ALA A 1 206 ? 56.078 3.287 -5.078 1.00 80.56 206 ALA A O 1
ATOM 1473 N N . ILE A 1 207 ? 55.473 1.918 -3.390 1.00 79.62 207 ILE A N 1
ATOM 1474 C CA . ILE A 1 207 ? 54.025 2.090 -3.532 1.00 79.62 207 ILE A CA 1
ATOM 1475 C C . ILE A 1 207 ? 53.610 3.358 -2.777 1.00 79.62 207 ILE A C 1
ATOM 1477 O O . ILE A 1 207 ? 53.946 3.533 -1.605 1.00 79.62 207 ILE A O 1
ATOM 1481 N N . VAL A 1 208 ? 52.930 4.274 -3.471 1.00 72.12 208 VAL A N 1
ATOM 1482 C CA . VAL A 1 208 ? 52.507 5.577 -2.940 1.00 72.12 208 VAL A CA 1
ATOM 1483 C C . VAL A 1 208 ? 50.994 5.692 -3.069 1.00 72.12 208 VAL A C 1
ATOM 1485 O O . VAL A 1 208 ? 50.476 5.600 -4.178 1.00 72.12 208 VAL A O 1
ATOM 1488 N N . GLY A 1 209 ? 50.314 5.962 -1.956 1.00 75.56 209 GLY A N 1
ATOM 1489 C CA . GLY A 1 209 ? 48.853 5.994 -1.884 1.00 75.56 209 GLY A CA 1
ATOM 1490 C C . GLY A 1 209 ? 48.301 4.773 -1.158 1.00 75.56 209 GLY A C 1
ATOM 1491 O O . GLY A 1 209 ? 49.063 4.010 -0.567 1.00 75.56 209 GLY A O 1
ATOM 1492 N N . ASP A 1 210 ? 46.981 4.638 -1.185 1.00 83.75 210 ASP A N 1
ATOM 1493 C CA . ASP A 1 210 ? 46.282 3.496 -0.608 1.00 83.75 210 ASP A CA 1
ATOM 1494 C C . ASP A 1 210 ? 46.339 2.319 -1.591 1.00 83.75 210 ASP A C 1
ATOM 1496 O O . ASP A 1 210 ? 45.991 2.483 -2.762 1.00 83.75 210 ASP A O 1
ATOM 1500 N N . ALA A 1 211 ? 46.791 1.162 -1.118 1.00 85.75 211 ALA A N 1
ATOM 1501 C CA . ALA A 1 211 ? 46.646 -0.120 -1.800 1.00 85.75 211 ALA A CA 1
ATOM 1502 C C . ALA A 1 211 ? 45.671 -0.982 -0.993 1.00 85.75 211 ALA A C 1
ATOM 1504 O O . ALA A 1 211 ? 45.774 -0.991 0.235 1.00 85.75 211 ALA A O 1
ATOM 1505 N N . TYR A 1 212 ? 44.716 -1.621 -1.669 1.00 87.44 212 TYR A N 1
ATOM 1506 C CA . TYR A 1 212 ? 43.613 -2.350 -1.045 1.00 87.44 212 TYR A CA 1
ATOM 1507 C C . TYR A 1 212 ? 43.620 -3.814 -1.476 1.00 87.44 212 TYR A C 1
ATOM 1509 O O . TYR A 1 212 ? 43.818 -4.120 -2.653 1.00 87.44 212 TYR A O 1
ATOM 1517 N N . LEU A 1 213 ? 43.330 -4.691 -0.521 1.00 89.12 213 LEU A N 1
ATOM 1518 C CA . LEU A 1 213 ? 42.987 -6.082 -0.764 1.00 89.12 213 LEU A CA 1
ATOM 1519 C C . LEU A 1 213 ? 41.473 -6.259 -0.688 1.00 89.12 213 LEU A C 1
ATOM 1521 O O . LEU A 1 213 ? 40.894 -6.024 0.369 1.00 89.12 213 LEU A O 1
ATOM 1525 N N . ASP A 1 214 ? 40.855 -6.782 -1.743 1.00 86.56 214 ASP A N 1
ATOM 1526 C CA . ASP A 1 214 ? 39.398 -6.938 -1.823 1.00 86.56 214 ASP A CA 1
ATOM 1527 C C . ASP A 1 214 ? 38.994 -8.426 -1.747 1.00 86.56 214 ASP A C 1
ATOM 1529 O O . ASP A 1 214 ? 39.781 -9.310 -2.122 1.00 86.56 214 ASP A O 1
ATOM 1533 N N . PRO A 1 215 ? 37.779 -8.767 -1.278 1.00 80.25 215 PRO A N 1
ATOM 1534 C CA . PRO A 1 215 ? 37.279 -10.130 -1.324 1.00 80.25 215 PRO A CA 1
ATOM 1535 C C . PRO A 1 215 ? 37.016 -10.569 -2.775 1.00 80.25 215 PRO A C 1
ATOM 1537 O O . PRO A 1 215 ? 36.514 -9.823 -3.612 1.00 80.25 215 PRO A O 1
ATOM 1540 N N . ASP A 1 216 ? 37.358 -11.818 -3.084 1.00 74.69 216 ASP A N 1
ATOM 1541 C CA . ASP A 1 216 ? 37.035 -12.473 -4.354 1.00 74.69 216 ASP A CA 1
ATOM 1542 C C . ASP A 1 216 ? 35.615 -13.053 -4.294 1.00 74.69 216 ASP A C 1
ATOM 1544 O O . ASP A 1 216 ? 35.132 -13.454 -3.229 1.00 74.69 216 ASP A O 1
ATOM 1548 N N . TRP A 1 217 ? 34.956 -13.156 -5.446 1.00 70.00 217 TRP A N 1
ATOM 1549 C CA . TRP A 1 217 ? 33.593 -13.677 -5.519 1.00 70.00 217 TRP A CA 1
ATOM 1550 C C . TRP A 1 217 ? 33.553 -15.158 -5.138 1.00 70.00 217 TRP A C 1
ATOM 1552 O O . TRP A 1 217 ? 34.210 -16.000 -5.755 1.00 70.00 217 TRP A O 1
ATOM 1562 N N . SER A 1 218 ? 32.728 -15.487 -4.146 1.00 66.31 218 SER A N 1
ATOM 1563 C CA . SER A 1 218 ? 32.364 -16.865 -3.823 1.00 66.31 218 SER A CA 1
ATOM 1564 C C . SER A 1 218 ? 31.016 -17.187 -4.462 1.00 66.31 218 SER A C 1
ATOM 1566 O O . SER A 1 218 ? 30.038 -16.465 -4.261 1.00 66.31 218 SER A O 1
ATOM 1568 N N . GLN A 1 219 ? 30.954 -18.257 -5.255 1.00 74.25 219 GLN A N 1
ATOM 1569 C CA . GLN A 1 219 ? 29.710 -18.683 -5.890 1.00 74.25 219 GLN A CA 1
ATOM 1570 C C . GLN A 1 219 ? 28.663 -19.036 -4.820 1.00 74.25 219 GLN A C 1
ATOM 1572 O O . GLN A 1 219 ? 28.893 -19.894 -3.965 1.00 74.25 219 GLN A O 1
ATOM 1577 N N . LYS A 1 220 ? 27.486 -18.401 -4.884 1.00 77.81 220 LYS A N 1
ATOM 1578 C CA . LYS A 1 220 ? 26.326 -18.783 -4.068 1.00 77.81 220 LYS A CA 1
ATOM 1579 C C . LYS A 1 220 ? 25.606 -19.969 -4.711 1.00 77.81 220 LYS A C 1
ATOM 1581 O O . LYS A 1 220 ? 24.938 -19.813 -5.731 1.00 77.81 220 LYS A O 1
ATOM 1586 N N . GLY A 1 221 ? 25.707 -21.139 -4.080 1.00 83.38 221 GLY A N 1
ATOM 1587 C CA . GLY A 1 221 ? 25.093 -22.378 -4.566 1.00 83.38 221 GLY A CA 1
ATOM 1588 C C . GLY A 1 221 ? 25.852 -23.000 -5.742 1.00 83.38 221 GLY A C 1
ATOM 1589 O O . GLY A 1 221 ? 26.954 -22.579 -6.072 1.00 83.38 221 GLY A O 1
ATOM 1590 N N . GLY A 1 222 ? 25.279 -24.045 -6.343 1.00 84.31 222 GLY A N 1
ATOM 1591 C CA . GLY A 1 222 ? 25.800 -24.630 -7.583 1.00 84.31 222 GLY A CA 1
ATOM 1592 C C . GLY A 1 222 ? 25.209 -23.970 -8.829 1.00 84.31 222 GLY A C 1
ATOM 1593 O O . GLY A 1 222 ? 24.310 -23.135 -8.731 1.00 84.31 222 GLY A O 1
ATOM 1594 N N . ASP A 1 223 ? 25.689 -24.389 -9.998 1.00 90.06 223 ASP A N 1
ATOM 1595 C CA . ASP A 1 223 ? 25.135 -23.974 -11.289 1.00 90.06 223 ASP A CA 1
ATOM 1596 C C . ASP A 1 223 ? 23.655 -24.388 -11.411 1.00 90.06 223 ASP A C 1
ATOM 1598 O O . ASP A 1 223 ? 23.263 -25.478 -10.979 1.00 90.06 223 ASP A O 1
ATOM 1602 N N . ILE A 1 224 ? 22.830 -23.523 -12.010 1.00 92.44 224 ILE A N 1
ATOM 1603 C CA . ILE A 1 224 ? 21.428 -23.825 -12.326 1.00 92.44 224 ILE A CA 1
ATOM 1604 C C . ILE A 1 224 ? 21.328 -24.152 -13.815 1.00 92.44 224 ILE A C 1
ATOM 1606 O O . ILE A 1 224 ? 21.308 -23.264 -14.668 1.00 92.44 224 ILE A O 1
ATOM 1610 N N . ASP A 1 225 ? 21.240 -25.443 -14.124 1.00 91.62 225 ASP A N 1
ATOM 1611 C CA . ASP A 1 225 ? 21.120 -25.925 -15.497 1.00 91.62 225 ASP A CA 1
ATOM 1612 C C . ASP A 1 225 ? 19.671 -25.860 -16.020 1.00 91.62 225 ASP A C 1
ATOM 1614 O O . ASP A 1 225 ? 18.688 -25.995 -15.279 1.00 91.62 225 ASP A O 1
ATOM 1618 N N . GLY A 1 226 ? 19.532 -25.659 -17.335 1.00 91.19 226 GLY A N 1
ATOM 1619 C CA . GLY A 1 226 ? 18.267 -25.825 -18.060 1.00 91.19 226 GLY A CA 1
ATOM 1620 C C . GLY A 1 226 ? 17.753 -27.267 -18.007 1.00 91.19 226 GLY A C 1
ATOM 1621 O O . GLY A 1 226 ? 18.535 -28.206 -17.862 1.00 91.19 226 GLY A O 1
ATOM 1622 N N . GLU A 1 227 ? 16.441 -27.458 -18.144 1.00 90.69 227 GLU A N 1
ATOM 1623 C CA . GLU A 1 227 ? 15.826 -28.786 -18.010 1.00 90.69 227 GLU A CA 1
ATOM 1624 C C . GLU A 1 227 ? 16.088 -29.711 -19.204 1.00 90.69 227 GLU A C 1
ATOM 1626 O O . GLU A 1 227 ? 16.276 -30.920 -19.026 1.00 90.69 227 GLU A O 1
ATOM 1631 N N . ALA A 1 228 ? 16.145 -29.160 -20.421 1.00 88.44 228 ALA A N 1
ATOM 1632 C CA . ALA A 1 228 ? 16.508 -29.900 -21.618 1.00 88.44 228 ALA A CA 1
ATOM 1633 C C . ALA A 1 228 ? 17.470 -29.136 -22.544 1.00 88.44 228 ALA A C 1
ATOM 1635 O O . ALA A 1 228 ? 17.698 -27.924 -22.472 1.00 88.44 228 ALA A O 1
ATOM 1636 N N . ALA A 1 229 ? 18.114 -29.907 -23.422 1.00 90.12 229 ALA A N 1
ATOM 1637 C CA . ALA A 1 229 ? 19.080 -29.386 -24.374 1.00 90.12 229 ALA A CA 1
ATOM 1638 C C . ALA A 1 229 ? 18.372 -28.596 -25.483 1.00 90.12 229 ALA A C 1
ATOM 1640 O O . ALA A 1 229 ? 17.643 -29.175 -26.284 1.00 90.12 229 ALA A O 1
ATOM 1641 N N . GLY A 1 230 ? 18.689 -27.305 -25.592 1.00 88.00 230 GLY A N 1
ATOM 1642 C CA . GLY A 1 230 ? 18.156 -26.426 -26.639 1.00 88.00 230 GLY A CA 1
ATOM 1643 C C . GLY A 1 230 ? 17.068 -25.461 -26.170 1.00 88.00 230 GLY A C 1
ATOM 1644 O O . GLY A 1 230 ? 16.719 -24.571 -26.938 1.00 88.00 230 GLY A O 1
ATOM 1645 N N . ASP A 1 231 ? 16.629 -25.557 -24.915 1.00 91.75 231 ASP A N 1
ATOM 1646 C CA . ASP A 1 231 ? 15.525 -24.764 -24.346 1.00 91.75 231 ASP A CA 1
ATOM 1647 C C . ASP A 1 231 ? 15.829 -23.266 -24.181 1.00 91.75 231 ASP A C 1
ATOM 1649 O O . ASP A 1 231 ? 14.945 -22.470 -23.867 1.00 91.75 231 ASP A O 1
ATOM 1653 N N . GLN A 1 232 ? 17.093 -22.879 -24.376 1.00 94.19 232 GLN A N 1
ATOM 1654 C CA . GLN A 1 232 ? 17.603 -21.521 -24.167 1.00 94.19 232 GLN A CA 1
ATOM 1655 C C . GLN A 1 232 ? 17.323 -20.976 -22.755 1.00 94.19 232 GLN A C 1
ATOM 1657 O O . GLN A 1 232 ? 17.041 -19.791 -22.581 1.00 94.19 232 GLN A O 1
ATOM 1662 N N . SER A 1 233 ? 17.419 -21.835 -21.733 1.00 96.00 233 SER A N 1
ATOM 1663 C CA . SER A 1 233 ? 17.392 -21.399 -20.331 1.00 96.00 233 SER A CA 1
ATOM 1664 C C . SER A 1 233 ? 18.461 -20.338 -20.084 1.00 96.00 233 SER A C 1
ATOM 1666 O O . SER A 1 233 ? 19.623 -20.543 -20.431 1.00 96.00 233 SER A O 1
ATOM 1668 N N . GLY A 1 234 ? 18.055 -19.215 -19.492 1.00 94.81 234 GLY A N 1
ATOM 1669 C CA . GLY A 1 234 ? 18.915 -18.048 -19.291 1.00 94.81 234 GLY A CA 1
ATOM 1670 C C . GLY A 1 234 ? 18.818 -16.998 -20.400 1.00 94.81 234 GLY A C 1
ATOM 1671 O O . GLY A 1 234 ? 19.620 -16.071 -20.407 1.00 94.81 234 GLY A O 1
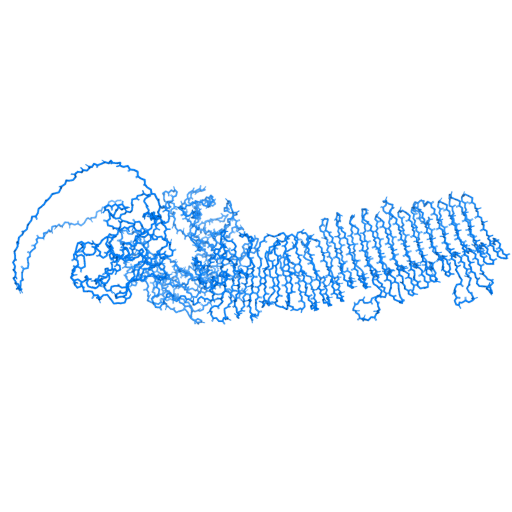ATOM 1672 N N . THR A 1 235 ? 17.845 -17.108 -21.318 1.00 95.50 235 THR A N 1
ATOM 1673 C CA . THR A 1 235 ? 17.562 -16.039 -22.304 1.00 95.50 235 THR A CA 1
ATOM 1674 C C . THR A 1 235 ? 17.211 -14.724 -21.610 1.00 95.50 235 THR A C 1
ATOM 1676 O O . THR A 1 235 ? 17.646 -13.659 -22.039 1.00 95.50 235 THR A O 1
ATOM 1679 N N . SER A 1 236 ? 16.478 -14.812 -20.503 1.00 96.62 236 SER A N 1
ATOM 1680 C CA . SER A 1 236 ? 16.200 -13.704 -19.596 1.00 96.62 236 SER A CA 1
ATOM 1681 C C . SER A 1 236 ? 16.408 -14.164 -18.159 1.00 96.62 236 SER A C 1
ATOM 1683 O O . SER A 1 236 ? 15.994 -15.270 -17.798 1.00 96.62 236 SER A O 1
ATOM 1685 N N . VAL A 1 237 ? 17.018 -13.311 -17.342 1.00 97.12 237 VAL A N 1
ATOM 1686 C CA . VAL A 1 237 ? 17.262 -13.552 -15.917 1.00 97.12 237 VAL A CA 1
ATOM 1687 C C . VAL A 1 237 ? 16.976 -12.274 -15.137 1.00 97.12 237 VAL A C 1
ATOM 1689 O O . VAL A 1 237 ? 17.344 -11.193 -15.593 1.00 97.12 237 VAL A O 1
ATOM 1692 N N . VAL A 1 238 ? 16.310 -12.391 -13.989 1.00 97.06 238 VAL A N 1
ATOM 1693 C CA . VAL A 1 238 ? 16.007 -11.261 -13.093 1.00 97.06 238 VAL A CA 1
ATOM 1694 C C . VAL A 1 238 ? 16.134 -11.686 -11.633 1.00 97.06 238 VAL A C 1
ATOM 1696 O O . VAL A 1 238 ? 15.862 -12.840 -11.301 1.00 97.06 238 VAL A O 1
ATOM 1699 N N . LEU A 1 239 ? 16.545 -10.750 -10.779 1.00 94.88 239 LEU A N 1
ATOM 1700 C CA . LEU A 1 239 ? 16.676 -10.921 -9.332 1.00 94.88 239 LEU A CA 1
ATOM 1701 C C . LEU A 1 239 ? 15.754 -9.937 -8.600 1.00 94.88 239 LEU A C 1
ATOM 1703 O O . LEU A 1 239 ? 15.473 -8.861 -9.131 1.00 94.88 239 LEU A O 1
ATOM 1707 N N . SER A 1 240 ? 15.332 -10.292 -7.386 1.00 90.94 240 SER A N 1
ATOM 1708 C CA . SER A 1 240 ? 14.784 -9.339 -6.411 1.00 90.94 240 SER A CA 1
ATOM 1709 C C . SER A 1 240 ? 15.853 -8.334 -5.965 1.00 90.94 240 SER A C 1
ATOM 1711 O O . SER A 1 240 ? 17.048 -8.559 -6.176 1.00 90.94 240 SER A O 1
ATOM 1713 N N . ALA A 1 241 ? 15.439 -7.231 -5.333 1.00 80.94 241 ALA A N 1
ATOM 1714 C CA . ALA A 1 241 ? 16.355 -6.163 -4.919 1.00 80.94 241 ALA A CA 1
ATOM 1715 C C . ALA A 1 241 ? 17.432 -6.658 -3.934 1.00 80.94 241 ALA A C 1
ATOM 1717 O O . ALA A 1 241 ? 18.607 -6.341 -4.090 1.00 80.94 241 ALA A O 1
ATOM 1718 N N . ASP A 1 242 ? 17.045 -7.522 -2.995 1.00 76.19 242 ASP A N 1
ATOM 1719 C CA . ASP A 1 242 ? 17.941 -8.165 -2.023 1.00 76.19 242 ASP A CA 1
ATOM 1720 C C . ASP A 1 242 ? 18.741 -9.354 -2.605 1.00 76.19 242 ASP A C 1
ATOM 1722 O O . ASP A 1 242 ? 19.538 -9.995 -1.913 1.00 76.19 242 ASP A O 1
ATOM 1726 N N . GLY A 1 243 ? 18.502 -9.699 -3.875 1.00 83.50 243 GLY A N 1
ATOM 1727 C CA . GLY A 1 243 ? 19.120 -10.826 -4.563 1.00 83.50 243 GLY A CA 1
ATOM 1728 C C . GLY A 1 243 ? 18.758 -12.202 -3.996 1.00 83.50 243 GLY A C 1
ATOM 1729 O O . GLY A 1 243 ? 19.492 -13.159 -4.255 1.00 83.50 243 GLY A O 1
ATOM 1730 N N . SER A 1 244 ? 17.681 -12.329 -3.212 1.00 88.94 244 SER A N 1
ATOM 1731 C CA . SER A 1 244 ? 17.257 -13.598 -2.607 1.00 88.94 244 SER A CA 1
ATOM 1732 C C . SER A 1 244 ? 16.323 -14.428 -3.493 1.00 88.94 244 SER A C 1
ATOM 1734 O O . SER A 1 244 ? 16.261 -15.647 -3.323 1.00 88.94 244 SER A O 1
ATOM 1736 N N . VAL A 1 245 ? 15.653 -13.810 -4.470 1.00 95.00 245 VAL A N 1
ATOM 1737 C CA . VAL A 1 245 ? 14.763 -14.476 -5.429 1.00 95.00 245 VAL A CA 1
ATOM 1738 C C . VAL A 1 245 ? 15.312 -14.317 -6.842 1.00 95.00 245 VAL A C 1
ATOM 1740 O O . VAL A 1 245 ? 15.628 -13.212 -7.267 1.00 95.00 245 VAL A O 1
ATOM 1743 N N . LEU A 1 246 ? 15.400 -15.417 -7.589 1.00 97.69 246 LEU A N 1
ATOM 1744 C CA . LEU A 1 246 ? 15.914 -15.468 -8.960 1.00 97.69 246 LEU A CA 1
ATOM 1745 C C . LEU A 1 246 ? 14.870 -16.071 -9.896 1.00 97.69 246 LEU A C 1
ATOM 1747 O O . LEU A 1 246 ? 14.429 -17.192 -9.659 1.00 97.69 246 LEU A O 1
ATOM 1751 N N . ALA A 1 247 ? 14.533 -15.393 -10.994 1.00 98.31 247 ALA A N 1
ATOM 1752 C CA . ALA A 1 247 ? 13.721 -15.963 -12.069 1.00 98.31 247 ALA A CA 1
ATOM 1753 C C . ALA A 1 247 ? 14.514 -16.111 -13.374 1.00 98.31 247 ALA A C 1
ATOM 1755 O O . ALA A 1 247 ? 15.275 -15.226 -13.767 1.00 98.31 247 ALA A O 1
ATOM 1756 N N . ILE A 1 248 ? 14.315 -17.242 -14.054 1.00 98.44 248 ILE A N 1
ATOM 1757 C CA . ILE A 1 248 ? 15.027 -17.636 -15.273 1.00 98.44 248 ILE A CA 1
ATOM 1758 C C . ILE A 1 248 ? 14.010 -18.041 -16.338 1.00 98.44 248 ILE A C 1
ATOM 1760 O O . ILE A 1 248 ? 13.208 -18.950 -16.125 1.00 98.44 248 ILE A O 1
ATOM 1764 N N . GLY A 1 249 ? 14.078 -17.393 -17.500 1.00 97.81 249 GLY A N 1
ATOM 1765 C CA . GLY A 1 249 ? 13.255 -17.702 -18.668 1.00 97.81 249 GLY A CA 1
ATOM 1766 C C . GLY A 1 249 ? 13.944 -18.674 -19.626 1.00 97.81 249 GLY A C 1
ATOM 1767 O O . GLY A 1 249 ? 15.160 -18.600 -19.846 1.00 97.81 249 GLY A O 1
ATOM 1768 N N . ALA A 1 250 ? 13.163 -19.588 -20.199 1.00 97.19 250 ALA A N 1
ATOM 1769 C CA . ALA A 1 250 ? 13.609 -20.573 -21.182 1.00 97.19 250 ALA A CA 1
ATOM 1770 C C . ALA A 1 250 ? 12.562 -20.700 -22.309 1.00 97.19 250 ALA A C 1
ATOM 1772 O O . ALA A 1 250 ? 11.720 -21.605 -22.281 1.00 97.19 250 ALA A O 1
ATOM 1773 N N . PRO A 1 251 ? 12.582 -19.789 -23.298 1.00 95.75 251 PRO A N 1
ATOM 1774 C CA . PRO A 1 251 ? 11.505 -19.637 -24.277 1.00 95.75 251 PRO A CA 1
ATOM 1775 C C . PRO A 1 251 ? 11.361 -20.804 -25.263 1.00 95.75 251 PRO A C 1
ATOM 1777 O O . PRO A 1 251 ? 10.312 -20.939 -25.883 1.00 95.75 251 PRO A O 1
ATOM 1780 N N . LEU A 1 252 ? 12.376 -21.664 -25.423 1.00 94.69 252 LEU A N 1
ATOM 1781 C CA . LEU A 1 252 ? 12.286 -22.851 -26.289 1.00 94.69 252 LEU A CA 1
ATOM 1782 C C . LEU A 1 252 ? 11.998 -24.147 -25.530 1.00 94.69 252 LEU A C 1
ATOM 1784 O O . LEU A 1 252 ? 12.060 -25.220 -26.120 1.00 94.69 252 LEU A O 1
ATOM 1788 N N . ASN A 1 253 ? 11.699 -24.073 -24.236 1.00 93.81 253 ASN A N 1
ATOM 1789 C CA . ASN A 1 253 ? 11.311 -25.259 -23.489 1.00 93.81 253 ASN A CA 1
ATOM 1790 C C . ASN A 1 253 ? 9.938 -25.785 -23.949 1.00 93.81 253 ASN A C 1
ATOM 1792 O O . ASN A 1 253 ? 9.039 -25.016 -24.308 1.00 93.81 253 ASN A O 1
ATOM 1796 N N . ASP A 1 254 ? 9.805 -27.112 -23.924 1.00 90.69 254 ASP A N 1
ATOM 1797 C CA . ASP A 1 254 ? 8.645 -27.859 -24.415 1.00 90.69 254 ASP A CA 1
ATOM 1798 C C . ASP A 1 254 ? 7.646 -28.266 -23.297 1.00 90.69 254 ASP A C 1
ATOM 1800 O O . ASP A 1 254 ? 6.862 -29.198 -23.497 1.00 90.69 254 ASP A O 1
ATOM 1804 N N . GLY A 1 255 ? 7.693 -27.629 -22.117 1.00 80.75 255 GLY A N 1
ATOM 1805 C CA . GLY A 1 255 ? 7.004 -28.042 -20.883 1.00 80.75 255 GLY A CA 1
ATOM 1806 C C . GLY A 1 255 ? 5.524 -28.392 -21.067 1.00 80.75 255 GLY A C 1
ATOM 1807 O O . GLY A 1 255 ? 5.106 -29.520 -20.781 1.00 80.75 255 GLY A O 1
ATOM 1808 N N . SER A 1 256 ? 4.737 -27.472 -21.634 1.00 84.94 256 SER A N 1
ATOM 1809 C CA . SER A 1 256 ? 3.315 -27.692 -21.941 1.00 84.94 256 SER A CA 1
ATOM 1810 C C . SER A 1 256 ? 3.061 -28.044 -23.416 1.00 84.94 256 SER A C 1
ATOM 1812 O O . SER A 1 256 ? 2.142 -28.814 -23.727 1.00 84.94 256 SER A O 1
ATOM 1814 N N . ALA A 1 257 ? 3.867 -27.505 -24.339 1.00 86.88 257 ALA A N 1
ATOM 1815 C CA . ALA A 1 257 ? 3.789 -27.737 -25.779 1.00 86.88 257 ALA A CA 1
ATOM 1816 C C . ALA A 1 257 ? 5.111 -27.365 -26.481 1.00 86.88 257 ALA A C 1
ATOM 1818 O O . ALA A 1 257 ? 5.980 -26.747 -25.888 1.00 86.88 257 ALA A O 1
ATOM 1819 N N . SER A 1 258 ? 5.270 -27.706 -27.768 1.00 90.12 258 SER A N 1
ATOM 1820 C CA . SER A 1 258 ? 6.536 -27.444 -28.478 1.00 90.12 258 SER A CA 1
ATOM 1821 C C . SER A 1 258 ? 6.881 -25.949 -28.534 1.00 90.12 258 SER A C 1
ATOM 1823 O O . SER A 1 258 ? 6.099 -25.174 -29.087 1.00 90.12 258 SER A O 1
ATOM 1825 N N . ASN A 1 259 ? 8.051 -25.560 -28.019 1.00 90.31 259 ASN A N 1
ATOM 1826 C CA . ASN A 1 259 ? 8.502 -24.180 -27.830 1.00 90.31 259 ASN A CA 1
ATOM 1827 C C . ASN A 1 259 ? 7.435 -23.292 -27.159 1.00 90.31 259 ASN A C 1
ATOM 1829 O O . ASN A 1 259 ? 7.222 -22.152 -27.582 1.00 90.31 259 ASN A O 1
ATOM 1833 N N . SER A 1 260 ? 6.685 -23.819 -26.185 1.00 91.75 260 SER A N 1
ATOM 1834 C CA . SER A 1 260 ? 5.762 -22.997 -25.390 1.00 91.75 260 SER A CA 1
ATOM 1835 C C . SER A 1 260 ? 6.514 -22.001 -24.513 1.00 91.75 260 SER A C 1
ATOM 1837 O O . SER A 1 260 ? 6.015 -20.908 -24.246 1.00 91.75 260 SER A O 1
ATOM 1839 N N . GLY A 1 261 ? 7.731 -22.367 -24.110 1.00 94.56 261 GLY A N 1
ATOM 1840 C CA . GLY A 1 261 ? 8.528 -21.630 -23.146 1.00 94.56 261 GLY A CA 1
ATOM 1841 C C . GLY A 1 261 ? 8.028 -21.830 -21.718 1.00 94.56 261 GLY A C 1
ATOM 1842 O O . GLY A 1 261 ? 6.898 -22.275 -21.502 1.00 94.56 261 GLY A O 1
ATOM 1843 N N . HIS A 1 262 ? 8.880 -21.522 -20.745 1.00 95.25 262 HIS A N 1
ATOM 1844 C CA . HIS A 1 262 ? 8.521 -21.496 -19.325 1.00 95.25 262 HIS A CA 1
ATOM 1845 C C . HIS A 1 262 ? 9.463 -20.577 -18.537 1.00 95.25 262 HIS A C 1
ATOM 1847 O O . HIS A 1 262 ? 10.506 -20.136 -19.042 1.00 95.25 262 HIS A O 1
ATOM 1853 N N . VAL A 1 263 ? 9.093 -20.316 -17.283 1.00 97.94 263 VAL A N 1
ATOM 1854 C CA . VAL A 1 263 ? 9.891 -19.574 -16.304 1.00 97.94 263 VAL A CA 1
ATOM 1855 C C . VAL A 1 263 ? 10.035 -20.394 -15.031 1.00 97.94 263 VAL A C 1
ATOM 1857 O O . VAL A 1 263 ? 9.057 -20.946 -14.525 1.00 97.94 263 VAL A O 1
ATOM 1860 N N . ARG A 1 264 ? 11.253 -20.432 -14.487 1.00 97.69 264 ARG A N 1
ATOM 1861 C CA . ARG A 1 264 ? 11.556 -21.044 -13.188 1.00 97.69 264 ARG A CA 1
ATOM 1862 C C . ARG A 1 264 ? 11.990 -19.977 -12.207 1.00 97.69 264 ARG A C 1
ATOM 1864 O O . ARG A 1 264 ? 12.791 -19.115 -12.565 1.00 97.69 264 ARG A O 1
ATOM 1871 N N . VAL A 1 265 ? 11.481 -20.055 -10.984 1.00 98.50 265 VAL A N 1
ATOM 1872 C CA . VAL A 1 265 ? 11.795 -19.109 -9.909 1.00 98.50 265 VAL A CA 1
ATOM 1873 C C . VAL A 1 265 ? 12.448 -19.855 -8.756 1.00 98.50 265 VAL A C 1
ATOM 1875 O O . VAL A 1 265 ? 12.049 -20.978 -8.464 1.00 98.50 265 VAL A O 1
ATOM 1878 N N . TYR A 1 266 ? 13.446 -19.263 -8.108 1.00 98.00 266 TYR A N 1
ATOM 1879 C CA . TYR A 1 266 ? 14.244 -19.872 -7.047 1.00 98.00 266 TYR A CA 1
ATOM 1880 C C . TYR A 1 266 ? 14.390 -18.922 -5.861 1.00 98.00 266 TYR A C 1
ATOM 1882 O O . TYR A 1 266 ? 14.611 -17.733 -6.058 1.00 98.00 266 TYR A O 1
ATOM 1890 N N . ASP A 1 267 ? 14.330 -19.474 -4.653 1.00 96.44 267 ASP A N 1
ATOM 1891 C CA . ASP A 1 267 ? 14.692 -18.827 -3.395 1.00 96.44 267 ASP A CA 1
ATOM 1892 C C . ASP A 1 267 ? 16.112 -19.227 -2.980 1.00 96.44 267 ASP A C 1
ATOM 1894 O O . ASP A 1 267 ? 16.486 -20.408 -3.005 1.00 96.44 267 ASP A O 1
ATOM 1898 N N . TRP A 1 268 ? 16.892 -18.255 -2.522 1.00 92.69 268 TRP A N 1
ATOM 1899 C CA . TRP A 1 268 ? 18.132 -18.498 -1.805 1.00 92.69 268 TRP A CA 1
ATOM 1900 C C . TRP A 1 268 ? 17.841 -18.824 -0.337 1.00 92.69 268 TRP A C 1
ATOM 1902 O O . TRP A 1 268 ? 17.438 -17.966 0.442 1.00 92.69 268 TRP A O 1
ATOM 1912 N N . ILE A 1 269 ? 18.118 -20.060 0.084 1.00 82.12 269 ILE A N 1
ATOM 1913 C CA . ILE A 1 269 ? 17.885 -20.507 1.472 1.00 82.12 269 ILE A CA 1
ATOM 1914 C C . ILE A 1 269 ? 19.132 -20.387 2.369 1.00 82.12 269 ILE A C 1
ATOM 1916 O O . ILE A 1 269 ? 19.300 -21.146 3.324 1.00 82.12 269 ILE A O 1
ATOM 1920 N N . GLY A 1 270 ? 20.081 -19.514 2.019 1.00 76.00 270 GLY A N 1
ATOM 1921 C CA . GLY A 1 270 ? 21.342 -19.333 2.753 1.00 76.00 270 GLY A CA 1
ATOM 1922 C C . GLY A 1 270 ? 22.469 -20.300 2.365 1.00 76.00 270 GLY A C 1
ATOM 1923 O O . GLY A 1 270 ? 23.632 -20.015 2.631 1.00 76.00 270 GLY A O 1
ATOM 1924 N N . SER A 1 271 ? 22.153 -21.426 1.718 1.00 79.38 271 SER A N 1
ATOM 1925 C CA . SER A 1 271 ? 23.143 -22.447 1.320 1.00 79.38 271 SER A CA 1
ATOM 1926 C C . SER A 1 271 ? 22.969 -22.992 -0.098 1.00 79.38 271 SER A C 1
ATOM 1928 O O . SER A 1 271 ? 23.911 -23.550 -0.661 1.00 79.38 271 SER A O 1
ATOM 1930 N N . ALA A 1 272 ? 21.782 -22.845 -0.683 1.00 84.12 272 ALA A N 1
ATOM 1931 C CA . ALA A 1 272 ? 21.460 -23.320 -2.019 1.00 84.12 272 ALA A CA 1
ATOM 1932 C C . ALA A 1 272 ? 20.319 -22.493 -2.619 1.00 84.12 272 ALA A C 1
ATOM 1934 O O . ALA A 1 272 ? 19.507 -21.920 -1.889 1.00 84.12 272 ALA A O 1
ATOM 1935 N N . TRP A 1 273 ? 20.242 -22.496 -3.947 1.00 94.81 273 TRP A N 1
ATOM 1936 C CA . TRP A 1 273 ? 19.064 -22.058 -4.685 1.00 94.81 273 TRP A CA 1
ATOM 1937 C C . TRP A 1 273 ? 18.058 -23.203 -4.745 1.00 94.81 273 TRP A C 1
ATOM 1939 O O . TRP A 1 273 ? 18.374 -24.294 -5.225 1.00 94.81 273 TRP A O 1
ATOM 1949 N N . VAL A 1 274 ? 16.854 -22.969 -4.234 1.00 95.19 274 VAL A N 1
ATOM 1950 C CA . VAL A 1 274 ? 15.762 -23.946 -4.207 1.00 95.19 274 VAL A CA 1
ATOM 1951 C C . VAL A 1 274 ? 14.591 -23.377 -4.982 1.00 95.19 274 VAL A C 1
ATOM 1953 O O . VAL A 1 274 ? 14.221 -22.231 -4.786 1.00 95.19 274 VAL A O 1
ATOM 1956 N N . GLN A 1 275 ? 14.001 -24.167 -5.874 1.00 96.31 275 GLN A N 1
ATOM 1957 C CA . GLN A 1 275 ? 12.905 -23.694 -6.712 1.00 96.31 275 GLN A CA 1
ATOM 1958 C C . GLN A 1 275 ? 11.685 -23.269 -5.868 1.00 96.31 275 GLN A C 1
ATOM 1960 O O . GLN A 1 275 ? 11.203 -24.038 -5.031 1.00 96.31 275 GLN A O 1
ATOM 1965 N N . ARG A 1 276 ? 11.189 -22.050 -6.106 1.00 96.81 276 ARG A N 1
ATOM 1966 C CA . ARG A 1 276 ? 9.993 -21.447 -5.508 1.00 96.81 276 ARG A CA 1
ATOM 1967 C C . ARG A 1 276 ? 8.772 -21.767 -6.368 1.00 96.81 276 ARG A C 1
ATOM 1969 O O . ARG A 1 276 ? 8.529 -21.125 -7.390 1.00 96.81 276 ARG A O 1
ATOM 1976 N N . GLY A 1 277 ? 7.973 -22.730 -5.916 1.00 96.12 277 GLY A N 1
ATOM 1977 C CA . GLY A 1 277 ? 6.766 -23.166 -6.621 1.00 96.12 277 GLY A CA 1
ATOM 1978 C C . GLY A 1 277 ? 7.051 -24.102 -7.799 1.00 96.12 277 GLY A C 1
ATOM 1979 O O . GLY A 1 277 ? 8.145 -24.641 -7.936 1.00 96.12 277 GLY A O 1
ATOM 1980 N N . SER A 1 278 ? 6.023 -24.349 -8.614 1.00 95.56 278 SER A N 1
ATOM 1981 C CA . SER A 1 278 ? 6.152 -25.090 -9.880 1.00 95.56 278 SER A CA 1
ATOM 1982 C C . SER A 1 278 ? 6.588 -24.165 -11.017 1.00 95.56 278 SER A C 1
ATOM 1984 O O . SER A 1 278 ? 6.514 -22.943 -10.878 1.00 95.56 278 SER A O 1
ATOM 1986 N N . ASP A 1 279 ? 7.010 -24.755 -12.132 1.00 95.56 279 ASP A N 1
ATOM 1987 C CA . ASP A 1 279 ? 7.294 -24.037 -13.373 1.00 95.56 279 ASP A CA 1
ATOM 1988 C C . ASP A 1 279 ? 6.082 -23.212 -13.828 1.00 95.56 279 ASP A C 1
ATOM 1990 O O . ASP A 1 279 ? 4.930 -23.639 -13.697 1.00 95.56 279 ASP A O 1
ATOM 1994 N N . ILE A 1 280 ? 6.343 -22.021 -14.365 1.00 96.88 280 ILE A N 1
ATOM 1995 C CA . ILE A 1 280 ? 5.322 -21.187 -15.000 1.00 96.88 280 ILE A CA 1
ATOM 1996 C C . ILE A 1 280 ? 5.393 -21.446 -16.506 1.00 96.88 280 ILE A C 1
ATOM 1998 O O . ILE A 1 280 ? 6.168 -20.808 -17.222 1.00 96.88 280 ILE A O 1
ATOM 2002 N N . ASP A 1 281 ? 4.612 -22.418 -16.972 1.00 94.38 281 ASP A N 1
ATOM 2003 C CA . ASP A 1 281 ? 4.594 -22.843 -18.373 1.00 94.38 281 ASP A CA 1
ATOM 2004 C C . ASP A 1 281 ? 3.818 -21.874 -19.279 1.00 94.38 281 ASP A C 1
ATOM 2006 O O . ASP A 1 281 ? 2.749 -21.368 -18.925 1.00 94.38 281 ASP A O 1
ATOM 2010 N N . GLY A 1 282 ? 4.321 -21.666 -20.499 1.00 91.75 282 GLY A N 1
ATOM 2011 C CA . GLY A 1 282 ? 3.561 -21.040 -21.582 1.00 91.75 282 GLY A CA 1
ATOM 2012 C C . GLY A 1 282 ? 2.305 -21.842 -21.940 1.00 91.75 282 GLY A C 1
ATOM 2013 O O . GLY A 1 282 ? 2.194 -23.030 -21.641 1.00 91.75 282 GLY A O 1
ATOM 2014 N N . GLU A 1 283 ? 1.328 -21.213 -22.588 1.00 87.25 283 GLU A N 1
ATOM 2015 C CA . GLU A 1 283 ? 0.011 -21.833 -22.798 1.00 87.25 283 GLU A CA 1
ATOM 2016 C C . GLU A 1 283 ? -0.102 -22.676 -24.067 1.00 87.25 283 GLU A C 1
ATOM 2018 O O . GLU A 1 283 ? -0.927 -23.591 -24.134 1.00 87.25 283 GLU A O 1
ATOM 2023 N N . SER A 1 284 ? 0.660 -22.343 -25.107 1.00 87.19 284 SER A N 1
ATOM 2024 C CA . SER A 1 284 ? 0.531 -22.931 -26.438 1.00 87.19 284 SER A CA 1
ATOM 2025 C C . SER A 1 284 ? 1.875 -23.097 -27.141 1.00 87.19 284 SER A C 1
ATOM 2027 O O . SER A 1 284 ? 2.889 -22.506 -26.782 1.00 87.19 284 SER A O 1
ATOM 2029 N N . ALA A 1 285 ? 1.892 -23.950 -28.168 1.00 86.88 285 ALA A N 1
ATOM 2030 C CA . ALA A 1 285 ? 3.097 -24.200 -28.952 1.00 86.88 285 ALA A CA 1
ATOM 2031 C C . ALA A 1 285 ? 3.553 -22.935 -29.696 1.00 86.88 285 ALA A C 1
ATOM 2033 O O . ALA A 1 285 ? 2.788 -22.377 -30.485 1.00 86.88 285 ALA A O 1
ATOM 2034 N N . GLY A 1 286 ? 4.822 -22.563 -29.526 1.00 83.94 286 GLY A N 1
ATOM 2035 C CA . GLY A 1 286 ? 5.435 -21.415 -30.191 1.00 83.94 286 GLY A CA 1
ATOM 2036 C C . GLY A 1 286 ? 5.195 -20.069 -29.510 1.00 83.94 286 GLY A C 1
ATOM 2037 O O . GLY A 1 286 ? 5.495 -19.053 -30.127 1.00 83.94 286 GLY A O 1
ATOM 2038 N N . ASP A 1 287 ? 4.679 -20.050 -28.279 1.00 86.12 287 ASP A N 1
ATOM 2039 C CA . ASP A 1 287 ? 4.435 -18.816 -27.521 1.00 86.12 287 ASP A CA 1
ATOM 2040 C C . ASP A 1 287 ? 5.721 -18.095 -27.115 1.00 86.12 287 ASP A C 1
ATOM 2042 O O . ASP A 1 287 ? 5.737 -16.867 -27.019 1.00 86.12 287 ASP A O 1
ATOM 2046 N N . LEU A 1 288 ? 6.801 -18.860 -26.916 1.00 92.94 288 LEU A N 1
ATOM 2047 C CA . LEU A 1 288 ? 8.087 -18.360 -26.434 1.00 92.94 288 LEU A CA 1
ATOM 2048 C C . LEU A 1 288 ? 7.973 -17.635 -25.082 1.00 92.94 288 LEU A C 1
ATOM 2050 O O . LEU A 1 288 ? 8.627 -16.616 -24.865 1.00 92.94 288 LEU A O 1
ATOM 2054 N N . SER A 1 289 ? 7.136 -18.153 -24.176 1.00 95.50 289 SER A N 1
ATOM 2055 C CA . SER A 1 289 ? 6.970 -17.600 -22.829 1.00 95.50 289 SER A CA 1
ATOM 2056 C C . SER A 1 289 ? 8.296 -17.587 -22.064 1.00 95.50 289 SER A C 1
ATOM 2058 O O . SER A 1 289 ? 9.085 -18.531 -22.143 1.00 95.50 289 SER A O 1
ATOM 2060 N N . GLY A 1 290 ? 8.552 -16.507 -21.326 1.00 96.31 290 GLY A N 1
ATOM 2061 C CA . GLY A 1 290 ? 9.837 -16.294 -20.661 1.00 96.31 290 GLY A CA 1
ATOM 2062 C C . GLY A 1 290 ? 10.923 -15.766 -21.598 1.00 96.31 290 GLY A C 1
ATOM 2063 O O . GLY A 1 290 ? 12.102 -15.962 -21.321 1.00 96.31 290 GLY A O 1
ATOM 2064 N N . PHE A 1 291 ? 10.551 -15.122 -22.710 1.00 96.75 291 PHE A N 1
ATOM 2065 C CA . PHE A 1 291 ? 11.506 -14.414 -23.568 1.00 96.75 291 PHE A CA 1
ATOM 2066 C C . PHE A 1 291 ? 12.021 -13.127 -22.910 1.00 96.75 291 PHE A C 1
ATOM 2068 O O . PHE A 1 291 ? 13.208 -12.819 -22.992 1.00 96.75 291 PHE A O 1
ATOM 2075 N N . SER A 1 292 ? 11.132 -12.389 -22.243 1.00 97.94 292 SER A N 1
ATOM 2076 C CA . SER A 1 292 ? 11.475 -11.223 -21.428 1.00 97.94 292 SER A CA 1
ATOM 2077 C C . SER A 1 292 ? 10.834 -11.344 -20.052 1.00 97.94 292 SER A C 1
ATOM 2079 O O . SER A 1 292 ? 9.673 -11.750 -19.954 1.00 97.94 292 SER A O 1
ATOM 2081 N N . LEU A 1 293 ? 11.570 -10.954 -19.013 1.00 98.19 293 LEU A N 1
ATOM 2082 C CA . LEU A 1 293 ? 11.122 -11.005 -17.625 1.00 98.19 293 LEU A CA 1
ATOM 2083 C C . LEU A 1 293 ? 11.329 -9.665 -16.936 1.00 98.19 293 LEU A C 1
ATOM 2085 O O . LEU A 1 293 ? 12.298 -8.963 -17.214 1.00 98.19 293 LEU A O 1
ATOM 2089 N N . SER A 1 294 ? 10.450 -9.366 -15.987 1.00 98.31 294 SER A N 1
ATOM 2090 C CA . SER A 1 294 ? 10.668 -8.328 -14.986 1.00 98.31 294 SER A CA 1
ATOM 2091 C C . SER A 1 294 ? 10.089 -8.769 -13.647 1.00 98.31 294 SER A C 1
ATOM 2093 O O . SER A 1 294 ? 9.086 -9.478 -13.616 1.00 98.31 294 SER A O 1
ATOM 2095 N N . MET A 1 295 ? 10.734 -8.376 -12.554 1.00 97.44 295 MET A N 1
ATOM 2096 C CA . MET A 1 295 ? 10.372 -8.735 -11.184 1.00 97.44 295 MET A CA 1
ATOM 2097 C C . MET A 1 295 ? 10.332 -7.463 -10.339 1.00 97.44 295 MET A C 1
ATOM 2099 O O . MET A 1 295 ? 11.084 -6.528 -10.613 1.00 97.44 295 MET A O 1
ATOM 2103 N N . ASN A 1 296 ? 9.443 -7.416 -9.351 1.00 94.88 296 ASN A N 1
ATOM 2104 C CA . ASN A 1 296 ? 9.402 -6.317 -8.390 1.00 94.88 296 ASN A CA 1
ATOM 2105 C C . ASN A 1 296 ? 10.480 -6.480 -7.297 1.00 94.88 296 ASN A C 1
ATOM 2107 O O . ASN A 1 296 ? 11.066 -7.551 -7.140 1.00 94.88 296 ASN A O 1
ATOM 2111 N N . SER A 1 297 ? 10.737 -5.433 -6.513 1.00 87.25 297 SER A N 1
ATOM 2112 C CA . SER A 1 297 ? 11.817 -5.424 -5.517 1.00 87.25 297 SER A CA 1
ATOM 2113 C C . SER A 1 297 ? 11.672 -6.521 -4.459 1.00 87.25 297 SER A C 1
ATOM 2115 O O . SER A 1 297 ? 12.677 -7.107 -4.064 1.00 87.25 297 SER A O 1
ATOM 2117 N N . ALA A 1 298 ? 10.437 -6.842 -4.055 1.00 78.56 298 ALA A N 1
ATOM 2118 C CA . ALA A 1 298 ? 10.133 -7.881 -3.067 1.00 78.56 298 ALA A CA 1
ATOM 2119 C C . ALA A 1 298 ? 10.288 -9.321 -3.599 1.00 78.56 298 ALA A C 1
ATOM 2121 O O . ALA A 1 298 ? 10.329 -10.273 -2.819 1.00 78.56 298 ALA A O 1
ATOM 2122 N N . GLY A 1 299 ? 10.355 -9.509 -4.920 1.00 90.06 299 GLY A N 1
ATOM 2123 C CA . GLY A 1 299 ? 10.454 -10.835 -5.532 1.00 90.06 299 GLY A CA 1
ATOM 2124 C C . GLY A 1 299 ? 9.182 -11.683 -5.430 1.00 90.06 299 GLY A C 1
ATOM 2125 O O . GLY A 1 299 ? 9.247 -12.911 -5.535 1.00 90.06 299 GLY A O 1
ATOM 2126 N N . ASP A 1 300 ? 8.024 -11.061 -5.212 1.00 95.06 300 ASP A N 1
ATOM 2127 C CA . ASP A 1 300 ? 6.719 -11.722 -5.121 1.00 95.06 300 ASP A CA 1
ATOM 2128 C C . ASP A 1 300 ? 5.817 -11.469 -6.341 1.00 95.06 300 ASP A C 1
ATOM 2130 O O . ASP A 1 300 ? 4.792 -12.137 -6.473 1.00 95.06 300 ASP A O 1
ATOM 2134 N N . ARG A 1 301 ? 6.218 -10.601 -7.284 1.00 98.00 301 ARG A N 1
ATOM 2135 C CA . ARG A 1 301 ? 5.544 -10.400 -8.578 1.00 98.00 301 ARG A CA 1
ATOM 2136 C C . ARG A 1 301 ? 6.496 -10.516 -9.759 1.00 98.00 301 ARG A C 1
ATOM 2138 O O . ARG A 1 301 ? 7.600 -9.976 -9.739 1.00 98.00 301 ARG A O 1
ATOM 2145 N N . ILE A 1 302 ? 6.039 -11.176 -10.825 1.00 98.25 302 ILE A N 1
ATOM 2146 C CA . ILE A 1 302 ? 6.807 -11.368 -12.064 1.00 98.25 302 ILE A CA 1
ATOM 2147 C C . ILE A 1 302 ? 5.932 -11.089 -13.286 1.00 98.25 302 ILE A C 1
ATOM 2149 O O . ILE A 1 302 ? 4.834 -11.628 -13.405 1.00 98.25 302 ILE A O 1
ATOM 2153 N N . ALA A 1 303 ? 6.444 -10.278 -14.211 1.00 98.50 303 ALA A N 1
ATOM 2154 C CA . ALA A 1 303 ? 5.892 -10.069 -15.541 1.00 98.50 303 ALA A CA 1
ATOM 2155 C C . ALA A 1 303 ? 6.660 -10.925 -16.546 1.00 98.50 303 ALA A C 1
ATOM 2157 O O . ALA A 1 303 ? 7.892 -10.933 -16.565 1.00 98.50 303 ALA A O 1
ATOM 2158 N N . ILE A 1 304 ? 5.918 -11.625 -17.398 1.00 98.50 304 ILE A N 1
ATOM 2159 C CA . ILE A 1 304 ? 6.437 -12.575 -18.375 1.00 98.50 304 ILE A CA 1
ATOM 2160 C C . ILE A 1 304 ? 5.929 -12.166 -19.751 1.00 98.50 304 ILE A C 1
ATOM 2162 O O . ILE A 1 304 ? 4.722 -12.135 -19.985 1.00 98.50 304 ILE A O 1
ATOM 2166 N N . GLY A 1 305 ? 6.854 -11.852 -20.654 1.00 97.31 305 GLY A N 1
ATOM 2167 C CA . GLY A 1 305 ? 6.557 -11.558 -22.053 1.00 97.31 305 GLY A CA 1
ATOM 2168 C C . GLY A 1 305 ? 6.639 -12.803 -22.938 1.00 97.31 305 GLY A C 1
ATOM 2169 O O . GLY A 1 305 ? 7.563 -13.614 -22.802 1.00 97.31 305 GLY A O 1
ATOM 2170 N N . ALA A 1 306 ? 5.676 -12.936 -23.851 1.00 95.06 306 ALA A N 1
ATOM 2171 C CA . ALA A 1 306 ? 5.553 -14.030 -24.813 1.00 95.06 306 ALA A CA 1
ATOM 2172 C C . ALA A 1 306 ? 5.238 -13.463 -26.210 1.00 95.06 306 ALA A C 1
ATOM 2174 O O . ALA A 1 306 ? 4.112 -13.545 -26.703 1.00 95.06 306 ALA A O 1
ATOM 2175 N N . PHE A 1 307 ? 6.235 -12.840 -26.847 1.00 91.81 307 PHE A N 1
ATOM 2176 C CA . PHE A 1 307 ? 6.030 -12.052 -28.072 1.00 91.81 307 PHE A CA 1
ATOM 2177 C C . PHE A 1 307 ? 5.487 -12.847 -29.268 1.00 91.81 307 PHE A C 1
ATOM 2179 O O . PHE A 1 307 ? 4.812 -12.287 -30.128 1.00 91.81 307 PHE A O 1
ATOM 2186 N N . ALA A 1 308 ? 5.762 -14.152 -29.333 1.00 84.62 308 ALA A N 1
ATOM 2187 C CA . ALA A 1 308 ? 5.347 -15.001 -30.446 1.00 84.62 308 ALA A CA 1
ATOM 2188 C C . ALA A 1 308 ? 3.975 -15.659 -30.234 1.00 84.62 308 ALA A C 1
ATOM 2190 O O . ALA A 1 308 ? 3.459 -16.304 -31.158 1.00 84.62 308 ALA A O 1
ATOM 2191 N N . ASN A 1 309 ? 3.357 -15.478 -29.060 1.00 80.00 309 ASN A N 1
ATOM 2192 C CA . ASN A 1 309 ? 2.037 -16.024 -28.779 1.00 80.00 309 ASN A CA 1
ATOM 2193 C C . ASN A 1 309 ? 1.009 -15.531 -29.815 1.00 80.00 309 ASN A C 1
ATOM 2195 O O . ASN A 1 309 ? 0.970 -14.362 -30.210 1.00 80.00 309 ASN A O 1
ATOM 2199 N N . GLY A 1 310 ? 0.204 -16.469 -30.315 1.00 64.44 310 GLY A N 1
ATOM 2200 C CA . GLY A 1 310 ? -0.776 -16.213 -31.373 1.00 64.44 310 GLY A CA 1
ATOM 2201 C C . GLY A 1 310 ? -2.216 -15.983 -30.897 1.00 64.44 310 GLY A C 1
ATOM 2202 O O . GLY A 1 310 ? -3.098 -15.728 -31.725 1.00 64.44 310 GLY A O 1
ATOM 2203 N N . GLY A 1 311 ? -2.484 -16.125 -29.595 1.00 62.25 311 GLY A N 1
ATOM 2204 C CA . GLY A 1 311 ? -3.825 -16.101 -29.006 1.00 62.25 311 GLY A CA 1
ATOM 2205 C C . GLY A 1 311 ? -4.897 -16.839 -29.829 1.00 62.25 311 GLY A C 1
ATOM 2206 O O . GLY A 1 311 ? -4.639 -17.820 -30.532 1.00 62.25 311 GLY A O 1
ATOM 2207 N N . ALA A 1 312 ? -6.134 -16.332 -29.788 1.00 50.03 312 ALA A N 1
ATOM 2208 C CA . ALA A 1 312 ? -7.254 -16.828 -30.600 1.00 50.03 312 ALA A CA 1
ATOM 2209 C C . ALA A 1 312 ? -7.269 -16.289 -32.056 1.00 50.03 312 ALA A C 1
ATOM 2211 O O . ALA A 1 312 ? -8.165 -16.645 -32.830 1.00 50.03 312 ALA A O 1
ATOM 2212 N N . GLY A 1 313 ? -6.317 -15.418 -32.429 1.00 49.94 313 GLY A N 1
ATOM 2213 C CA . GLY A 1 313 ? -6.364 -14.572 -33.634 1.00 49.94 313 GLY A CA 1
ATOM 2214 C C . GLY A 1 313 ? -5.353 -14.890 -34.746 1.00 49.94 313 GLY A C 1
ATOM 2215 O O . GLY A 1 313 ? -5.580 -14.483 -35.886 1.00 49.94 313 GLY A O 1
ATOM 2216 N N . GLY A 1 314 ? -4.284 -15.644 -34.469 1.00 56.06 314 GLY A N 1
ATOM 2217 C CA . GLY A 1 314 ? -3.224 -15.965 -35.436 1.00 56.06 314 GLY A CA 1
ATOM 2218 C C . GLY A 1 314 ? -1.827 -15.575 -34.939 1.00 56.06 314 GLY A C 1
ATOM 2219 O O . GLY A 1 314 ? -1.687 -14.842 -33.976 1.00 56.06 314 GLY A O 1
ATOM 2220 N N . THR A 1 315 ? -0.781 -16.085 -35.593 1.00 68.12 315 THR A N 1
ATOM 2221 C CA . THR A 1 315 ? 0.627 -15.996 -35.152 1.00 68.12 315 THR A CA 1
ATOM 2222 C C . THR A 1 315 ? 1.104 -14.564 -34.849 1.00 68.12 315 THR A C 1
ATOM 2224 O O . THR A 1 315 ? 0.925 -13.689 -35.697 1.00 68.12 315 THR A O 1
ATOM 2227 N N . GLY A 1 316 ? 1.769 -14.363 -33.701 1.00 71.81 316 GLY A N 1
ATOM 2228 C CA . GLY A 1 316 ? 2.581 -13.172 -33.402 1.00 71.81 316 GLY A CA 1
ATOM 2229 C C . GLY A 1 316 ? 1.835 -11.924 -32.920 1.00 71.81 316 GLY A C 1
ATOM 2230 O O . GLY A 1 316 ? 2.312 -10.823 -33.166 1.00 71.81 316 GLY A O 1
ATOM 2231 N N . ILE A 1 317 ? 0.653 -12.044 -32.300 1.00 86.94 317 ILE A N 1
ATOM 2232 C CA . ILE A 1 317 ? 0.049 -10.884 -31.606 1.00 86.94 317 ILE A CA 1
ATOM 2233 C C . ILE A 1 317 ? 0.862 -10.510 -30.356 1.00 86.94 317 ILE A C 1
ATOM 2235 O O . ILE A 1 317 ? 1.007 -9.331 -30.036 1.00 86.94 317 ILE A O 1
ATOM 2239 N N . GLY A 1 318 ? 1.437 -11.525 -29.703 1.00 91.38 318 GLY A N 1
ATOM 2240 C CA . GLY A 1 318 ? 2.160 -11.409 -28.448 1.00 91.38 318 GLY A CA 1
ATOM 2241 C C . GLY A 1 318 ? 1.257 -11.048 -27.265 1.00 91.38 318 GLY A C 1
ATOM 2242 O O . GLY A 1 318 ? 0.152 -10.532 -27.438 1.00 91.38 318 GLY A O 1
ATOM 2243 N N . HIS A 1 319 ? 1.718 -11.325 -26.051 1.00 92.88 319 HIS A N 1
ATOM 2244 C CA . HIS A 1 319 ? 1.080 -10.842 -24.826 1.00 92.88 319 HIS A CA 1
ATOM 2245 C C . HIS A 1 319 ? 2.095 -10.775 -23.677 1.00 92.88 319 HIS A C 1
ATOM 2247 O O . HIS A 1 319 ? 3.223 -11.274 -23.781 1.00 92.88 319 HIS A O 1
ATOM 2253 N N . ALA A 1 320 ? 1.670 -10.182 -22.563 1.00 96.81 320 ALA A N 1
ATOM 2254 C CA . ALA A 1 320 ? 2.341 -10.309 -21.276 1.00 96.81 320 ALA A CA 1
ATOM 2255 C C . ALA A 1 320 ? 1.387 -10.871 -20.216 1.00 96.81 320 ALA A C 1
ATOM 2257 O O . ALA A 1 320 ? 0.188 -10.580 -20.226 1.00 96.81 320 ALA A O 1
ATOM 2258 N N . ARG A 1 321 ? 1.930 -11.648 -19.278 1.00 97.06 321 ARG A N 1
ATOM 2259 C CA . ARG A 1 321 ? 1.218 -12.080 -18.068 1.00 97.06 321 ARG A CA 1
ATOM 2260 C C . ARG A 1 321 ? 1.952 -11.638 -16.831 1.00 97.06 321 ARG A C 1
ATOM 2262 O O . ARG A 1 321 ? 3.178 -11.580 -16.819 1.00 97.06 321 ARG A O 1
ATOM 2269 N N . VAL A 1 322 ? 1.185 -11.389 -15.783 1.00 98.62 322 VAL A N 1
ATOM 2270 C CA . VAL A 1 322 ? 1.714 -11.100 -14.457 1.00 98.62 322 VAL A CA 1
ATOM 2271 C C . VAL A 1 322 ? 1.322 -12.221 -13.515 1.00 98.62 322 VAL A C 1
ATOM 2273 O O . VAL A 1 322 ? 0.179 -12.665 -13.539 1.00 98.62 322 VAL A O 1
ATOM 2276 N N . TYR A 1 323 ? 2.257 -12.658 -12.680 1.00 98.50 323 TYR A N 1
ATOM 2277 C CA . TYR A 1 323 ? 2.031 -13.628 -11.617 1.00 98.50 323 TYR A CA 1
ATOM 2278 C C . TYR A 1 323 ? 2.422 -13.027 -10.271 1.00 98.50 323 TYR A C 1
ATOM 2280 O O . TYR A 1 323 ? 3.402 -12.292 -10.187 1.00 98.50 323 TYR A O 1
ATOM 2288 N N . GLU A 1 324 ? 1.668 -13.375 -9.234 1.00 98.06 324 GLU A N 1
ATOM 2289 C CA . GLU A 1 324 ? 1.912 -13.026 -7.838 1.00 98.06 324 GLU A CA 1
ATOM 2290 C C . GLU A 1 324 ? 2.069 -14.304 -7.004 1.00 98.06 324 GLU A C 1
ATOM 2292 O O . GLU A 1 324 ? 1.355 -15.298 -7.192 1.00 98.06 324 GLU A O 1
ATOM 2297 N N . TRP A 1 325 ? 3.038 -14.296 -6.096 1.00 97.44 325 TRP A N 1
ATOM 2298 C CA . TRP A 1 325 ? 3.294 -15.391 -5.176 1.00 97.44 325 TRP A CA 1
ATOM 2299 C C . TRP A 1 325 ? 2.327 -15.335 -3.992 1.00 97.44 325 TRP A C 1
ATOM 2301 O O . TRP A 1 325 ? 2.374 -14.423 -3.176 1.00 97.44 325 TRP A O 1
ATOM 2311 N N . ASN A 1 326 ? 1.484 -16.356 -3.834 1.00 90.25 326 ASN A N 1
ATOM 2312 C CA . ASN A 1 326 ? 0.504 -16.403 -2.739 1.00 90.25 326 ASN A CA 1
ATOM 2313 C C . ASN A 1 326 ? 1.007 -17.119 -1.465 1.00 90.25 326 ASN A C 1
ATOM 2315 O O . ASN A 1 326 ? 0.204 -17.556 -0.639 1.00 90.25 326 ASN A O 1
ATOM 2319 N N . GLY A 1 327 ? 2.318 -17.351 -1.351 1.00 90.88 327 GLY A N 1
ATOM 2320 C CA . GLY A 1 327 ? 2.924 -18.163 -0.289 1.00 90.88 327 GLY A CA 1
ATOM 2321 C C . GLY A 1 327 ? 3.077 -19.653 -0.623 1.00 90.88 327 GLY A C 1
ATOM 2322 O O . GLY A 1 327 ? 3.846 -20.348 0.040 1.00 90.88 327 GLY A O 1
ATOM 2323 N N . THR A 1 328 ? 2.380 -20.163 -1.645 1.00 90.94 328 THR A N 1
ATOM 2324 C CA . THR A 1 328 ? 2.431 -21.589 -2.037 1.00 90.94 328 THR A CA 1
ATOM 2325 C C . THR A 1 328 ? 2.584 -21.835 -3.536 1.00 90.94 328 THR A C 1
ATOM 2327 O O . THR A 1 328 ? 3.137 -22.864 -3.928 1.00 90.94 328 THR A O 1
ATOM 2330 N N . ALA A 1 329 ? 2.095 -20.924 -4.376 1.00 95.81 329 ALA A N 1
ATOM 2331 C CA . ALA A 1 329 ? 2.137 -21.024 -5.826 1.00 95.81 329 ALA A CA 1
ATOM 2332 C C . ALA A 1 329 ? 2.199 -19.635 -6.473 1.00 95.81 329 ALA A C 1
ATOM 2334 O O . ALA A 1 329 ? 1.711 -18.652 -5.911 1.00 95.81 329 ALA A O 1
ATOM 2335 N N . TRP A 1 330 ? 2.746 -19.592 -7.688 1.00 97.94 330 TRP A N 1
ATOM 2336 C CA . TRP A 1 330 ? 2.625 -18.451 -8.589 1.00 97.94 330 TRP A CA 1
ATOM 2337 C C . TRP A 1 330 ? 1.232 -18.458 -9.211 1.00 97.94 330 TRP A C 1
ATOM 2339 O O . TRP A 1 330 ? 0.873 -19.379 -9.946 1.00 97.94 330 TRP A O 1
ATOM 2349 N N . VAL A 1 331 ? 0.430 -17.449 -8.884 1.00 97.50 331 VAL A N 1
ATOM 2350 C CA . VAL A 1 331 ? -0.941 -17.295 -9.374 1.00 97.50 331 VAL A CA 1
ATOM 2351 C C . VAL A 1 331 ? -0.995 -16.087 -10.286 1.00 97.50 331 VAL A C 1
ATOM 2353 O O . VAL A 1 331 ? -0.449 -15.040 -9.962 1.00 97.50 331 VAL A O 1
ATOM 2356 N N . GLN A 1 332 ? -1.644 -16.221 -11.437 1.00 97.31 332 GLN A N 1
ATOM 2357 C CA . GLN A 1 332 ? -1.763 -15.110 -12.370 1.00 97.31 332 GLN A CA 1
ATOM 2358 C C . GLN A 1 332 ? -2.555 -13.946 -11.747 1.00 97.31 332 GLN A C 1
ATOM 2360 O O . GLN A 1 332 ? -3.658 -14.142 -11.231 1.00 97.31 332 GLN A O 1
ATOM 2365 N N . LEU A 1 333 ? -1.991 -12.741 -11.812 1.00 97.44 333 LEU A N 1
ATOM 2366 C CA . LEU A 1 333 ? -2.550 -11.504 -11.281 1.00 97.44 333 LEU A CA 1
ATOM 2367 C C . LEU A 1 333 ? -3.238 -10.720 -12.407 1.00 97.44 333 LEU A C 1
ATOM 2369 O O . LEU A 1 333 ? -2.595 -10.003 -13.176 1.00 97.44 333 LEU A O 1
ATOM 2373 N N . GLY A 1 334 ? -4.561 -10.862 -12.494 1.00 96.69 334 GLY A N 1
ATOM 2374 C CA . GLY A 1 334 ? -5.373 -10.284 -13.567 1.00 96.69 334 GLY A CA 1
ATOM 2375 C C . GLY A 1 334 ? -5.444 -11.159 -14.825 1.00 96.69 334 GLY A C 1
ATOM 2376 O O . GLY A 1 334 ? -4.994 -12.302 -14.839 1.00 96.69 334 GLY A O 1
ATOM 2377 N N . ALA A 1 335 ? -6.064 -10.630 -15.882 1.00 95.25 335 ALA A N 1
ATOM 2378 C CA . ALA A 1 335 ? -6.141 -11.291 -17.188 1.00 95.25 335 ALA A CA 1
ATOM 2379 C C . ALA A 1 335 ? -4.862 -11.072 -18.018 1.00 95.25 335 ALA A C 1
ATOM 2381 O O . ALA A 1 335 ? -4.075 -10.174 -17.717 1.00 95.25 335 ALA A O 1
ATOM 2382 N N . ASP A 1 336 ? -4.684 -11.873 -19.072 1.00 93.75 336 ASP A N 1
ATOM 2383 C CA . ASP A 1 336 ? -3.648 -11.676 -20.092 1.00 93.75 336 ASP A CA 1
ATOM 2384 C C . ASP A 1 336 ? -3.717 -10.262 -20.682 1.00 93.75 336 ASP A C 1
ATOM 2386 O O . ASP A 1 336 ? -4.800 -9.732 -20.954 1.00 93.75 336 ASP A O 1
ATOM 2390 N N . ILE A 1 337 ? -2.549 -9.653 -20.891 1.00 95.56 337 ILE A N 1
ATOM 2391 C CA . ILE A 1 337 ? -2.422 -8.358 -21.556 1.00 95.56 337 ILE A CA 1
ATOM 2392 C C . ILE A 1 337 ? -2.015 -8.618 -23.007 1.00 95.56 337 ILE A C 1
ATOM 2394 O O . ILE A 1 337 ? -0.828 -8.650 -23.342 1.00 95.56 337 ILE A O 1
ATOM 2398 N N . ASP A 1 338 ? -3.018 -8.851 -23.852 1.00 92.19 338 ASP A N 1
ATOM 2399 C CA . ASP A 1 338 ? -2.842 -9.178 -25.269 1.00 92.19 338 ASP A CA 1
ATOM 2400 C C . ASP A 1 338 ? -2.390 -7.968 -26.105 1.00 92.19 338 ASP A C 1
ATOM 2402 O O . ASP A 1 338 ? -2.817 -6.829 -25.888 1.00 92.19 338 ASP A O 1
ATOM 2406 N N . GLY A 1 339 ? -1.539 -8.224 -27.103 1.00 90.62 339 GLY A N 1
ATOM 2407 C CA . GLY A 1 339 ? -1.213 -7.264 -28.156 1.00 90.62 339 GLY A CA 1
ATOM 2408 C C . GLY A 1 339 ? -2.396 -6.953 -29.081 1.00 90.62 339 GLY A C 1
ATOM 2409 O O . GLY A 1 339 ? -3.433 -7.617 -29.067 1.00 90.62 339 GLY A O 1
ATOM 2410 N N . GLU A 1 340 ? -2.244 -5.924 -29.915 1.00 87.31 340 GLU A N 1
ATOM 2411 C CA . GLU A 1 340 ? -3.358 -5.387 -30.709 1.00 87.31 340 GLU A CA 1
ATOM 2412 C C . GLU A 1 340 ? -3.590 -6.075 -32.049 1.00 87.31 340 GLU A C 1
ATOM 2414 O O . GLU A 1 340 ? -4.739 -6.282 -32.458 1.00 87.31 340 GLU A O 1
ATOM 2419 N N . ALA A 1 341 ? -2.508 -6.377 -32.768 1.00 88.06 341 ALA A N 1
ATOM 2420 C CA . ALA A 1 341 ? -2.563 -6.899 -34.122 1.00 88.06 341 ALA A CA 1
ATOM 2421 C C . ALA A 1 341 ? -1.522 -7.998 -34.361 1.00 88.06 341 ALA A C 1
ATOM 2423 O O . ALA A 1 341 ? -0.556 -8.180 -33.628 1.00 88.06 341 ALA A O 1
ATOM 2424 N N . THR A 1 342 ? -1.766 -8.799 -35.398 1.00 87.62 342 THR A N 1
ATOM 2425 C CA . THR A 1 342 ? -0.909 -9.936 -35.751 1.00 87.62 342 THR A CA 1
ATOM 2426 C C . THR A 1 342 ? 0.451 -9.479 -36.269 1.00 87.62 342 THR A C 1
ATOM 2428 O O . THR A 1 342 ? 0.497 -8.735 -37.249 1.00 87.62 342 THR A O 1
ATOM 2431 N N . ASN A 1 343 ? 1.516 -10.089 -35.751 1.00 86.62 343 ASN A N 1
ATOM 2432 C CA . ASN A 1 343 ? 2.932 -9.796 -36.007 1.00 86.62 343 ASN A CA 1
ATOM 2433 C C . ASN A 1 343 ? 3.446 -8.489 -35.383 1.00 86.62 343 ASN A C 1
ATOM 2435 O O . ASN A 1 343 ? 4.473 -7.996 -35.839 1.00 86.62 343 ASN A O 1
ATOM 2439 N N . ASP A 1 344 ? 2.770 -7.950 -34.365 1.00 90.88 344 ASP A N 1
ATOM 2440 C CA . ASP A 1 344 ? 3.240 -6.766 -33.631 1.00 90.88 344 ASP A CA 1
ATOM 2441 C C . ASP A 1 344 ? 4.307 -7.106 -32.577 1.00 90.88 344 ASP A C 1
ATOM 2443 O O . ASP A 1 344 ? 5.065 -6.222 -32.160 1.00 90.88 344 ASP A O 1
ATOM 2447 N N . ASP A 1 345 ? 4.387 -8.380 -32.174 1.00 93.19 345 ASP A N 1
ATOM 2448 C CA . ASP A 1 345 ? 5.327 -8.913 -31.182 1.00 93.19 345 ASP A CA 1
ATOM 2449 C C . ASP A 1 345 ? 5.221 -8.206 -29.810 1.00 93.19 345 ASP A C 1
ATOM 2451 O O . ASP A 1 345 ? 6.227 -7.808 -29.214 1.00 93.19 345 ASP A O 1
ATOM 2455 N N . SER A 1 346 ? 3.996 -8.022 -29.298 1.00 95.69 346 SER A N 1
ATOM 2456 C CA . SER A 1 346 ? 3.769 -7.456 -27.958 1.00 95.69 346 SER A CA 1
ATOM 2457 C C . SER A 1 346 ? 4.358 -8.342 -26.860 1.00 95.69 346 SER A C 1
ATOM 2459 O O . SER A 1 346 ? 4.196 -9.558 -26.883 1.00 95.69 346 SER A O 1
ATOM 2461 N N . GLY A 1 347 ? 5.037 -7.751 -25.878 1.00 96.50 347 GLY A N 1
ATOM 2462 C CA . GLY A 1 347 ? 5.727 -8.517 -24.836 1.00 96.50 347 GLY A CA 1
ATOM 2463 C C . GLY A 1 347 ? 7.124 -8.979 -25.251 1.00 96.50 347 GLY A C 1
ATOM 2464 O O . GLY A 1 347 ? 7.663 -9.900 -24.647 1.00 96.50 347 GLY A O 1
ATOM 2465 N N . VAL A 1 348 ? 7.732 -8.350 -26.266 1.00 96.56 348 VAL A N 1
ATOM 2466 C CA . VAL A 1 348 ? 9.159 -8.551 -26.585 1.00 96.56 348 VAL A CA 1
ATOM 2467 C C . VAL A 1 348 ? 10.085 -7.929 -25.533 1.00 96.56 348 VAL A C 1
ATOM 2469 O O . VAL A 1 348 ? 11.231 -8.347 -25.379 1.00 96.56 348 VAL A O 1
ATOM 2472 N N . SER A 1 349 ? 9.590 -6.928 -24.807 1.00 98.06 349 SER A N 1
ATOM 2473 C CA . SER A 1 349 ? 10.255 -6.299 -23.671 1.00 98.06 349 SER A CA 1
ATOM 2474 C C . SER A 1 349 ? 9.186 -5.898 -22.658 1.00 98.06 349 SER A C 1
ATOM 2476 O O . SER A 1 349 ? 8.165 -5.314 -23.031 1.00 98.06 349 SER A O 1
ATOM 2478 N N . VAL A 1 350 ? 9.407 -6.253 -21.392 1.00 98.62 350 VAL A N 1
ATOM 2479 C CA . VAL A 1 350 ? 8.521 -5.945 -20.265 1.00 98.62 350 VAL A CA 1
ATOM 2480 C C . VAL A 1 350 ? 9.350 -5.404 -19.106 1.00 98.62 350 VAL A C 1
ATOM 2482 O O . VAL A 1 350 ? 10.475 -5.854 -18.894 1.00 98.62 350 VAL A O 1
ATOM 2485 N N . THR A 1 351 ? 8.814 -4.447 -18.354 1.00 98.50 351 THR A N 1
ATOM 2486 C CA . THR A 1 351 ? 9.493 -3.866 -17.184 1.00 98.50 351 THR A CA 1
ATOM 2487 C C . THR A 1 351 ? 8.478 -3.429 -16.128 1.00 98.50 351 THR A C 1
ATOM 2489 O O . THR A 1 351 ? 7.455 -2.829 -16.463 1.00 98.50 351 THR A O 1
ATOM 2492 N N . PHE A 1 352 ? 8.759 -3.755 -14.868 1.00 94.56 352 PHE A N 1
ATOM 2493 C CA . PHE A 1 352 ? 8.029 -3.321 -13.683 1.00 94.56 352 PHE A CA 1
ATOM 2494 C C . PHE A 1 352 ? 8.715 -2.143 -12.994 1.00 94.56 352 PHE A C 1
ATOM 2496 O O . PHE A 1 352 ? 9.922 -1.946 -13.120 1.00 94.56 352 PHE A O 1
ATOM 2503 N N . ASN A 1 353 ? 7.932 -1.399 -12.218 1.00 93.31 353 ASN A N 1
ATOM 2504 C CA . ASN A 1 353 ? 8.451 -0.561 -11.143 1.00 93.31 353 ASN A CA 1
ATOM 2505 C C . ASN A 1 353 ? 8.744 -1.398 -9.873 1.00 93.31 353 ASN A C 1
ATOM 2507 O O . ASN A 1 353 ? 8.385 -2.573 -9.795 1.00 93.31 353 ASN A O 1
ATOM 2511 N N . ALA A 1 354 ? 9.360 -0.792 -8.856 1.00 85.94 354 ALA A N 1
ATOM 2512 C CA . ALA A 1 354 ? 9.817 -1.480 -7.643 1.00 85.94 354 ALA A CA 1
ATOM 2513 C C . ALA A 1 354 ? 8.693 -2.199 -6.878 1.00 85.94 354 ALA A C 1
ATOM 2515 O O . ALA A 1 354 ? 8.902 -3.296 -6.367 1.00 85.94 354 ALA A O 1
ATOM 2516 N N . VAL A 1 355 ? 7.488 -1.623 -6.835 1.00 83.06 355 VAL A N 1
ATOM 2517 C CA . VAL A 1 355 ? 6.320 -2.224 -6.161 1.00 83.06 355 VAL A CA 1
ATOM 2518 C C . VAL A 1 355 ? 5.674 -3.328 -7.011 1.00 83.06 355 VAL A C 1
ATOM 2520 O O . VAL A 1 355 ? 5.089 -4.273 -6.484 1.00 83.06 355 VAL A O 1
ATOM 2523 N N . GLY A 1 356 ? 5.801 -3.257 -8.339 1.00 90.25 356 GLY A N 1
ATOM 2524 C CA . GLY A 1 356 ? 5.154 -4.188 -9.262 1.00 90.25 356 GLY A CA 1
ATOM 2525 C C . GLY A 1 356 ? 3.667 -3.897 -9.470 1.00 90.25 356 GLY A C 1
ATOM 2526 O O . GLY A 1 356 ? 2.876 -4.822 -9.652 1.00 90.25 356 GLY A O 1
ATOM 2527 N N . ASP A 1 357 ? 3.259 -2.631 -9.394 1.00 94.50 357 ASP A N 1
ATOM 2528 C CA . ASP A 1 357 ? 1.903 -2.158 -9.701 1.00 94.50 357 ASP A CA 1
ATOM 2529 C C . ASP A 1 357 ? 1.835 -1.382 -11.031 1.00 94.50 357 ASP A C 1
ATOM 2531 O O . ASP A 1 357 ? 0.740 -1.117 -11.532 1.00 94.50 357 ASP A O 1
ATOM 2535 N N . ARG A 1 358 ? 2.986 -1.080 -11.652 1.00 97.00 358 ARG A N 1
ATOM 2536 C CA . ARG A 1 358 ? 3.082 -0.456 -12.976 1.00 97.00 358 ARG A CA 1
ATOM 2537 C C . ARG A 1 358 ? 3.964 -1.251 -13.926 1.00 97.00 358 ARG A C 1
ATOM 2539 O O . ARG A 1 358 ? 5.130 -1.493 -13.640 1.00 97.00 358 ARG A O 1
ATOM 2546 N N . LEU A 1 359 ? 3.415 -1.589 -15.090 1.00 98.62 359 LEU A N 1
ATOM 2547 C CA . LEU A 1 359 ? 4.043 -2.442 -16.098 1.00 98.62 359 LEU A CA 1
ATOM 2548 C C . LEU A 1 359 ? 4.122 -1.719 -17.442 1.00 98.62 359 LEU A C 1
ATOM 2550 O O . LEU A 1 359 ? 3.090 -1.305 -17.964 1.00 98.62 359 LEU A O 1
ATOM 2554 N N . ALA A 1 360 ? 5.310 -1.614 -18.036 1.00 98.69 360 ALA A N 1
ATOM 2555 C CA . ALA A 1 360 ? 5.461 -1.194 -19.428 1.00 98.69 360 ALA A CA 1
ATOM 2556 C C . ALA A 1 360 ? 5.744 -2.400 -20.336 1.00 98.69 360 ALA A C 1
ATOM 2558 O O . ALA A 1 360 ? 6.505 -3.295 -19.969 1.00 98.69 360 ALA A O 1
ATOM 2559 N N . ILE A 1 361 ? 5.121 -2.413 -21.515 1.00 98.69 361 ILE A N 1
ATOM 2560 C CA . ILE A 1 361 ? 5.176 -3.497 -22.501 1.00 98.69 361 ILE A CA 1
ATOM 2561 C C . ILE A 1 361 ? 5.472 -2.893 -23.871 1.00 98.69 361 ILE A C 1
ATOM 2563 O O . ILE A 1 361 ? 4.736 -2.022 -24.337 1.00 98.69 361 ILE A O 1
ATOM 2567 N N . GLY A 1 362 ? 6.530 -3.369 -24.524 1.00 98.06 362 GLY A N 1
ATOM 2568 C CA . GLY A 1 362 ? 6.863 -2.996 -25.896 1.00 98.06 362 GLY A CA 1
ATOM 2569 C C . GLY A 1 362 ? 6.352 -3.994 -26.933 1.00 98.06 362 GLY A C 1
ATOM 2570 O O . GLY A 1 362 ? 6.364 -5.205 -26.695 1.00 98.06 362 GLY A O 1
ATOM 2571 N N . ALA A 1 363 ? 5.967 -3.486 -28.106 1.00 97.12 363 ALA A N 1
ATOM 2572 C CA . ALA A 1 363 ? 5.656 -4.282 -29.294 1.00 97.12 363 ALA A CA 1
ATOM 2573 C C . ALA A 1 363 ? 6.411 -3.719 -30.506 1.00 97.12 363 ALA A C 1
ATOM 2575 O O . ALA A 1 363 ? 6.063 -2.668 -31.051 1.00 97.12 363 ALA A O 1
ATOM 2576 N N . ARG A 1 364 ? 7.495 -4.396 -30.902 1.00 94.88 364 ARG A N 1
ATOM 2577 C CA . ARG A 1 364 ? 8.510 -3.853 -31.829 1.00 94.88 364 ARG A CA 1
ATOM 2578 C C . ARG A 1 364 ? 8.021 -3.630 -33.254 1.00 94.88 364 ARG A C 1
ATOM 2580 O O . ARG A 1 364 ? 8.642 -2.859 -33.975 1.00 94.88 364 ARG A O 1
ATOM 2587 N N . TYR A 1 365 ? 6.979 -4.333 -33.681 1.00 95.38 365 TYR A N 1
ATOM 2588 C CA . TYR A 1 365 ? 6.511 -4.309 -35.067 1.00 95.38 365 TYR A CA 1
ATOM 2589 C C . TYR A 1 365 ? 5.124 -3.699 -35.214 1.00 95.38 365 TYR A C 1
ATOM 2591 O O . TYR A 1 365 ? 4.570 -3.720 -36.305 1.00 95.38 365 TYR A O 1
ATOM 2599 N N . ASN A 1 366 ? 4.593 -3.098 -34.152 1.00 95.06 366 ASN A N 1
ATOM 2600 C CA . ASN A 1 366 ? 3.333 -2.382 -34.247 1.00 95.06 366 ASN A CA 1
ATOM 2601 C C . ASN A 1 366 ? 3.409 -1.219 -35.254 1.00 95.06 366 ASN A C 1
ATOM 2603 O O . ASN A 1 366 ? 4.438 -0.546 -35.389 1.00 95.06 366 ASN A O 1
ATOM 2607 N N . ASP A 1 367 ? 2.291 -1.008 -35.949 1.00 93.44 367 ASP A N 1
ATOM 2608 C CA . ASP A 1 367 ? 2.155 -0.091 -37.081 1.00 93.44 367 ASP A CA 1
ATOM 2609 C C . ASP A 1 367 ? 1.553 1.290 -36.715 1.00 93.44 367 ASP A C 1
ATOM 2611 O O . ASP A 1 367 ? 1.210 2.066 -37.617 1.00 93.44 367 ASP A O 1
ATOM 2615 N N . GLY A 1 368 ? 1.37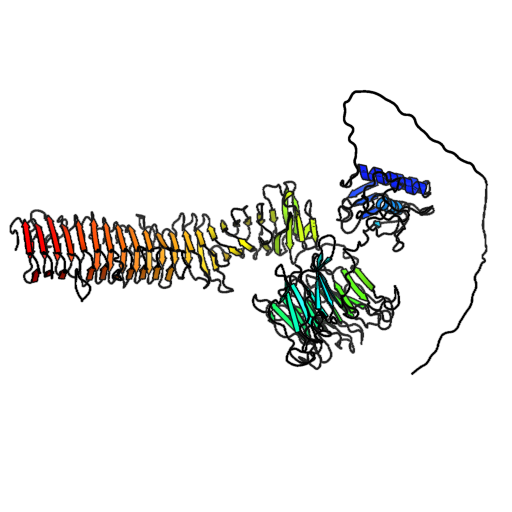9 1.601 -35.421 1.00 89.19 368 GLY A N 1
ATOM 2616 C CA . GLY A 1 368 ? 0.596 2.738 -34.907 1.00 89.19 368 GLY A CA 1
ATOM 2617 C C . GLY A 1 368 ? 0.918 4.092 -35.549 1.00 89.19 368 GLY A C 1
ATOM 2618 O O . GLY A 1 368 ? 0.008 4.860 -35.878 1.00 89.19 368 GLY A O 1
ATOM 2619 N N . ASN A 1 369 ? 2.196 4.343 -35.852 1.00 91.06 369 ASN A N 1
ATOM 2620 C CA . ASN A 1 369 ? 2.660 5.566 -36.511 1.00 91.06 369 ASN A CA 1
ATOM 2621 C C . ASN A 1 369 ? 3.548 5.290 -37.750 1.00 91.06 369 ASN A C 1
ATOM 2623 O O . ASN A 1 369 ? 4.400 6.090 -38.142 1.00 91.06 369 ASN A O 1
ATOM 2627 N N . GLY A 1 370 ? 3.317 4.160 -38.424 1.00 91.56 370 GLY A N 1
ATOM 2628 C CA . GLY A 1 370 ? 4.029 3.753 -39.639 1.00 91.56 370 GLY A CA 1
ATOM 2629 C C . GLY A 1 370 ? 4.406 2.276 -39.619 1.00 91.56 370 GLY A C 1
ATOM 2630 O O . GLY A 1 370 ? 4.437 1.667 -38.564 1.00 91.56 370 GLY A O 1
ATOM 2631 N N . PHE A 1 371 ? 4.711 1.699 -40.787 1.00 94.62 371 PHE A N 1
ATOM 2632 C CA . PHE A 1 371 ? 5.021 0.267 -40.895 1.00 94.62 371 PHE A CA 1
ATOM 2633 C C . PHE A 1 371 ? 6.175 -0.135 -39.963 1.00 94.62 371 PHE A C 1
ATOM 2635 O O . PHE A 1 371 ? 7.292 0.354 -40.139 1.00 94.62 371 PHE A O 1
ATOM 2642 N N . ASN A 1 372 ? 5.913 -1.016 -39.000 1.00 94.75 372 ASN A N 1
ATOM 2643 C CA . ASN A 1 372 ? 6.832 -1.429 -37.946 1.00 94.75 372 ASN A CA 1
ATOM 2644 C C . ASN A 1 372 ? 7.495 -0.249 -37.202 1.00 94.75 372 ASN A C 1
ATOM 2646 O O . ASN A 1 372 ? 8.705 -0.277 -36.951 1.00 94.75 372 ASN A O 1
ATOM 2650 N N . SER A 1 373 ? 6.750 0.816 -36.892 1.00 95.94 373 SER A N 1
ATOM 2651 C CA . SER A 1 373 ? 7.265 1.914 -36.058 1.00 95.94 373 SER A CA 1
ATOM 2652 C C . SER A 1 373 ? 7.580 1.455 -34.633 1.00 95.94 373 SER A C 1
ATOM 2654 O O . SER A 1 373 ? 8.470 2.004 -33.984 1.00 95.94 373 SER A O 1
ATOM 2656 N N . GLY A 1 374 ? 6.881 0.416 -34.174 1.00 96.94 374 GLY A N 1
ATOM 2657 C CA . GLY A 1 374 ? 6.861 -0.017 -32.786 1.00 96.94 374 GLY A CA 1
ATOM 2658 C C . GLY A 1 374 ? 5.989 0.897 -31.926 1.00 96.94 374 GLY A C 1
ATOM 2659 O O . GLY A 1 374 ? 5.696 2.034 -32.309 1.00 96.94 374 GLY A O 1
ATOM 2660 N N . HIS A 1 375 ? 5.564 0.384 -30.775 1.00 95.88 375 HIS A N 1
ATOM 2661 C CA . HIS A 1 375 ? 4.916 1.178 -29.735 1.00 95.88 375 HIS A CA 1
ATOM 2662 C C . HIS A 1 375 ? 5.151 0.565 -28.350 1.00 95.88 375 HIS A C 1
ATOM 2664 O O . HIS A 1 375 ? 5.534 -0.604 -28.215 1.00 95.88 375 HIS A O 1
ATOM 2670 N N . VAL A 1 376 ? 4.881 1.365 -27.320 1.00 98.38 376 VAL A N 1
ATOM 2671 C CA . VAL A 1 376 ? 4.907 0.957 -25.916 1.00 98.38 376 VAL A CA 1
ATOM 2672 C C . VAL A 1 376 ? 3.595 1.323 -25.239 1.00 98.38 376 VAL A C 1
ATOM 2674 O O . VAL A 1 376 ? 3.052 2.413 -25.438 1.00 98.38 376 VAL A O 1
ATOM 2677 N N . ARG A 1 377 ? 3.122 0.421 -24.379 1.00 98.12 377 ARG A N 1
ATOM 2678 C CA . ARG A 1 377 ? 1.990 0.650 -23.480 1.00 98.12 377 ARG A CA 1
ATOM 2679 C C . ARG A 1 377 ? 2.410 0.516 -22.039 1.00 98.12 377 ARG A C 1
ATOM 2681 O O . ARG A 1 377 ? 3.182 -0.375 -21.700 1.00 98.12 377 ARG A O 1
ATOM 2688 N N . VAL A 1 378 ? 1.848 1.370 -21.194 1.00 98.69 378 VAL A N 1
ATOM 2689 C CA . VAL A 1 378 ? 2.025 1.295 -19.746 1.00 98.69 378 VAL A CA 1
ATOM 2690 C C . VAL A 1 378 ? 0.690 0.958 -19.107 1.00 98.69 378 VAL A C 1
ATOM 2692 O O . VAL A 1 378 ? -0.332 1.499 -19.513 1.00 98.69 378 VAL A O 1
ATOM 2695 N N . TYR A 1 379 ? 0.696 0.075 -18.118 1.00 98.62 379 TYR A N 1
ATOM 2696 C CA . TYR A 1 379 ? -0.474 -0.380 -17.381 1.00 98.62 379 TYR A CA 1
ATOM 2697 C C . TYR A 1 379 ? -0.278 -0.148 -15.886 1.00 98.62 379 TYR A C 1
ATOM 2699 O O . TYR A 1 379 ? 0.832 -0.271 -15.377 1.00 98.62 379 TYR A O 1
ATOM 2707 N N . GLN A 1 380 ? -1.371 0.155 -15.195 1.00 97.81 380 GLN A N 1
ATOM 2708 C CA . GLN A 1 380 ? -1.469 0.313 -13.751 1.00 97.81 380 GLN A CA 1
ATOM 2709 C C . GLN A 1 380 ? -2.433 -0.742 -13.200 1.00 97.81 380 GLN A C 1
ATOM 2711 O O . GLN A 1 380 ? -3.551 -0.906 -13.710 1.00 97.81 380 GLN A O 1
ATOM 2716 N N . TRP A 1 381 ? -2.007 -1.438 -12.151 1.00 97.25 381 TRP A N 1
ATOM 2717 C CA . TRP A 1 381 ? -2.857 -2.321 -11.365 1.00 97.25 381 TRP A CA 1
ATOM 2718 C C . TRP A 1 381 ? -3.797 -1.495 -10.485 1.00 97.25 381 TRP A C 1
ATOM 2720 O O . TRP A 1 381 ? -3.356 -0.581 -9.792 1.00 97.25 381 TRP A O 1
ATOM 2730 N N . ASN A 1 382 ? -5.092 -1.815 -10.504 1.00 86.88 382 ASN A N 1
ATOM 2731 C CA . ASN A 1 382 ? -6.116 -1.110 -9.719 1.00 86.88 382 ASN A CA 1
ATOM 2732 C C . ASN A 1 382 ? -6.743 -1.967 -8.601 1.00 86.88 382 ASN A C 1
ATOM 2734 O O . ASN A 1 382 ? -7.822 -1.642 -8.113 1.00 86.88 382 ASN A O 1
ATOM 2738 N N . GLY A 1 383 ? -6.121 -3.099 -8.253 1.00 88.50 383 GLY A N 1
ATOM 2739 C CA . GLY A 1 383 ? -6.660 -4.077 -7.298 1.00 88.50 383 GLY A CA 1
ATOM 2740 C C . GLY A 1 383 ? -7.536 -5.168 -7.925 1.00 88.50 383 GLY A C 1
ATOM 2741 O O . GLY A 1 383 ? -7.731 -6.213 -7.309 1.00 88.50 383 GLY A O 1
ATOM 2742 N N . LEU A 1 384 ? -8.038 -4.967 -9.149 1.00 87.69 384 LEU A N 1
ATOM 2743 C CA . LEU A 1 384 ? -8.894 -5.929 -9.857 1.00 87.69 384 LEU A CA 1
ATOM 2744 C C . LEU A 1 384 ? -8.353 -6.324 -11.238 1.00 87.69 384 LEU A C 1
ATOM 2746 O O . LEU A 1 384 ? -8.503 -7.474 -11.652 1.00 87.69 384 LEU A O 1
ATOM 2750 N N . ALA A 1 385 ? -7.778 -5.375 -11.978 1.00 95.19 385 ALA A N 1
ATOM 2751 C CA . ALA A 1 385 ? -7.301 -5.567 -13.342 1.00 95.19 385 ALA A CA 1
ATOM 2752 C C . ALA A 1 385 ? -6.136 -4.627 -13.692 1.00 95.19 385 ALA A C 1
ATOM 2754 O O . ALA A 1 385 ? -5.990 -3.540 -13.128 1.00 95.19 385 ALA A O 1
ATOM 2755 N N . TRP A 1 386 ? -5.351 -5.026 -14.696 1.00 97.81 386 TRP A N 1
ATOM 2756 C CA . TRP A 1 386 ? -4.378 -4.159 -15.355 1.00 97.81 386 TRP A CA 1
ATOM 2757 C C . TRP A 1 386 ? -5.100 -3.205 -16.303 1.00 97.81 386 TRP A C 1
ATOM 2759 O O . TRP A 1 386 ? -5.766 -3.628 -17.247 1.00 97.81 386 TRP A O 1
ATOM 2769 N N . THR A 1 387 ? -4.981 -1.905 -16.044 1.00 96.81 387 THR A N 1
ATOM 2770 C CA . THR A 1 387 ? -5.616 -0.850 -16.844 1.00 96.81 387 THR A CA 1
ATOM 2771 C C . THR A 1 387 ? -4.560 0.028 -17.489 1.00 96.81 387 THR A C 1
ATOM 2773 O O . THR A 1 387 ? -3.592 0.397 -16.835 1.00 96.81 387 THR A O 1
ATOM 2776 N N . GLN A 1 388 ? -4.707 0.343 -18.776 1.00 97.25 388 GLN A N 1
ATOM 2777 C CA . GLN A 1 388 ? -3.719 1.163 -19.476 1.00 97.25 388 GLN A CA 1
ATOM 2778 C C . GLN A 1 388 ? -3.631 2.566 -18.846 1.00 97.25 388 GLN A C 1
ATOM 2780 O O . GLN A 1 388 ? -4.645 3.235 -18.643 1.00 97.25 388 GLN A O 1
ATOM 2785 N N . LEU A 1 389 ? -2.410 3.001 -18.541 1.00 96.75 389 LEU A N 1
ATOM 2786 C CA . LEU A 1 389 ? -2.074 4.276 -17.923 1.00 96.75 389 LEU A CA 1
ATOM 2787 C C . LEU A 1 389 ? -1.574 5.264 -18.985 1.00 96.75 389 LEU A C 1
ATOM 2789 O O . LEU A 1 389 ? -0.404 5.254 -19.374 1.00 96.75 389 LEU A O 1
ATOM 2793 N N . GLY A 1 390 ? -2.473 6.144 -19.425 1.00 96.44 390 GLY A N 1
ATOM 2794 C CA . GLY A 1 390 ? -2.228 7.073 -20.529 1.00 96.44 390 GLY A CA 1
ATOM 2795 C C . GLY A 1 390 ? -2.569 6.472 -21.897 1.00 96.44 390 GLY A C 1
ATOM 2796 O O . GLY A 1 390 ? -3.213 5.432 -21.990 1.00 96.44 390 GLY A O 1
ATOM 2797 N N . GLY A 1 391 ? -2.180 7.172 -22.966 1.00 95.06 391 GLY A N 1
ATOM 2798 C CA . GLY A 1 391 ? -2.296 6.672 -24.340 1.00 95.06 391 GLY A CA 1
ATOM 2799 C C . GLY A 1 391 ? -1.082 5.846 -24.771 1.00 95.06 391 GLY A C 1
ATOM 2800 O O . GLY A 1 391 ? -0.133 5.680 -24.005 1.00 95.06 391 GLY A O 1
ATOM 2801 N N . ASP A 1 392 ? -1.117 5.361 -26.009 1.00 96.00 392 ASP A N 1
ATOM 2802 C CA . ASP A 1 392 ? 0.005 4.656 -26.635 1.00 96.00 392 ASP A CA 1
ATOM 2803 C C . ASP A 1 392 ? 1.200 5.589 -26.846 1.00 96.00 392 ASP A C 1
ATOM 2805 O O . ASP A 1 392 ? 1.038 6.776 -27.153 1.00 96.00 392 ASP A O 1
ATOM 2809 N N . ILE A 1 393 ? 2.407 5.048 -26.676 1.00 97.56 393 ILE A N 1
ATOM 2810 C CA . ILE A 1 393 ? 3.654 5.738 -26.998 1.00 97.56 393 ILE A CA 1
ATOM 2811 C C . ILE A 1 393 ? 4.207 5.118 -28.281 1.00 97.56 393 ILE A C 1
ATOM 2813 O O . ILE A 1 393 ? 4.956 4.142 -28.240 1.00 97.56 393 ILE A O 1
ATOM 2817 N N . ASP A 1 394 ? 3.799 5.672 -29.420 1.00 95.44 394 ASP A N 1
ATOM 2818 C CA . ASP A 1 394 ? 4.202 5.189 -30.742 1.00 95.44 394 ASP A CA 1
ATOM 2819 C C . ASP A 1 394 ? 5.614 5.655 -31.128 1.00 95.44 394 ASP A C 1
ATOM 2821 O O . ASP A 1 394 ? 6.028 6.781 -30.824 1.00 95.44 394 ASP A O 1
ATOM 2825 N N . GLY A 1 395 ? 6.339 4.803 -31.862 1.00 92.88 395 GLY A N 1
ATOM 2826 C CA . GLY A 1 395 ? 7.574 5.182 -32.552 1.00 92.88 395 GLY A CA 1
ATOM 2827 C C . GLY A 1 395 ? 7.346 6.315 -33.558 1.00 92.88 395 GLY A C 1
ATOM 2828 O O . GLY A 1 395 ? 6.222 6.598 -33.967 1.00 92.88 395 GLY A O 1
ATOM 2829 N N . GLU A 1 396 ? 8.398 7.015 -33.975 1.00 92.25 396 GLU A N 1
ATOM 2830 C CA . GLU A 1 396 ? 8.239 8.253 -34.756 1.00 92.25 396 GLU A CA 1
ATOM 2831 C C . GLU A 1 396 ? 7.954 8.031 -36.230 1.00 92.25 396 GLU A C 1
ATOM 2833 O O . GLU A 1 396 ? 7.243 8.826 -36.856 1.00 92.25 396 GLU A O 1
ATOM 2838 N N . ALA A 1 397 ? 8.565 6.992 -36.784 1.00 93.94 397 ALA A N 1
ATOM 2839 C CA . ALA A 1 397 ? 8.516 6.673 -38.192 1.00 93.94 397 ALA A CA 1
ATOM 2840 C C . ALA A 1 397 ? 8.495 5.159 -38.422 1.00 93.94 397 ALA A C 1
ATOM 2842 O O . ALA A 1 397 ? 8.740 4.345 -37.533 1.00 93.94 397 ALA A O 1
ATOM 2843 N N . ALA A 1 398 ? 8.184 4.779 -39.661 1.00 95.31 398 ALA A N 1
ATOM 2844 C CA . ALA A 1 398 ? 8.245 3.390 -40.091 1.00 95.31 398 ALA A CA 1
ATOM 2845 C C . ALA A 1 398 ? 9.666 2.826 -39.919 1.00 95.31 398 ALA A C 1
ATOM 2847 O O . ALA A 1 398 ? 10.623 3.473 -40.336 1.00 95.31 398 ALA A O 1
ATOM 2848 N N . HIS A 1 399 ? 9.762 1.593 -39.419 1.00 94.38 399 HIS A N 1
ATOM 2849 C CA . HIS A 1 399 ? 11.000 0.855 -39.138 1.00 94.38 399 HIS A CA 1
ATOM 2850 C C . HIS A 1 399 ? 11.851 1.350 -37.959 1.00 94.38 399 HIS A C 1
ATOM 2852 O O . HIS A 1 399 ? 12.982 0.894 -37.811 1.00 94.38 399 HIS A O 1
ATOM 2858 N N . ASP A 1 400 ? 11.317 2.200 -37.083 1.00 94.62 400 ASP A N 1
ATOM 2859 C CA . ASP A 1 400 ? 12.044 2.634 -35.884 1.00 94.62 400 ASP A CA 1
ATOM 2860 C C . ASP A 1 400 ? 12.158 1.528 -34.821 1.00 94.62 400 ASP A C 1
ATOM 2862 O O . ASP A 1 400 ? 13.138 1.481 -34.073 1.00 94.62 400 ASP A O 1
ATOM 2866 N N . PHE A 1 401 ? 11.190 0.605 -34.787 1.00 96.44 401 PHE A N 1
ATOM 2867 C CA . PHE A 1 401 ? 11.102 -0.506 -33.835 1.00 96.44 401 PHE A CA 1
ATOM 2868 C C . PHE A 1 401 ? 11.122 -0.073 -32.353 1.00 96.44 401 PHE A C 1
ATOM 2870 O O . PHE A 1 401 ? 11.794 -0.699 -31.532 1.00 96.44 401 PHE A O 1
ATOM 2877 N N . ALA A 1 402 ? 10.398 0.992 -31.997 1.00 97.38 402 ALA A N 1
ATOM 2878 C CA . ALA A 1 402 ? 10.313 1.502 -30.625 1.00 97.38 402 ALA A CA 1
ATOM 2879 C C . ALA A 1 402 ? 9.618 0.499 -29.685 1.00 97.38 402 ALA A C 1
ATOM 2881 O O . ALA A 1 402 ? 8.394 0.382 -29.702 1.00 97.38 402 ALA A O 1
ATOM 2882 N N . ALA A 1 403 ? 10.388 -0.250 -28.886 1.00 97.81 403 ALA A N 1
ATOM 2883 C CA . ALA A 1 403 ? 9.832 -1.274 -27.991 1.00 97.81 403 ALA A CA 1
ATOM 2884 C C . ALA A 1 403 ? 10.729 -1.714 -26.827 1.00 97.81 403 ALA A C 1
ATOM 2886 O O . ALA A 1 403 ? 10.227 -2.360 -25.913 1.00 97.81 403 ALA A O 1
ATOM 2887 N N . THR A 1 404 ? 12.030 -1.415 -26.822 1.00 98.38 404 THR A N 1
ATOM 2888 C CA . THR A 1 404 ? 12.888 -1.789 -25.686 1.00 98.38 404 THR A CA 1
ATOM 2889 C C . THR A 1 404 ? 12.607 -0.843 -24.524 1.00 98.38 404 THR A C 1
ATOM 2891 O O . THR A 1 404 ? 12.831 0.356 -24.668 1.00 98.38 404 THR A O 1
ATOM 2894 N N . VAL A 1 405 ? 12.123 -1.357 -23.391 1.00 98.62 405 VAL A N 1
ATOM 2895 C CA . VAL A 1 405 ? 11.632 -0.537 -22.272 1.00 98.62 405 VAL A CA 1
ATOM 2896 C C . VAL A 1 405 ? 12.451 -0.712 -20.995 1.00 98.62 405 VAL A C 1
ATOM 2898 O O . VAL A 1 405 ? 12.924 -1.803 -20.697 1.00 98.62 405 VAL A O 1
ATOM 2901 N N . SER A 1 406 ? 12.564 0.363 -20.212 1.00 98.56 406 SER A N 1
ATOM 2902 C CA . SER A 1 406 ? 13.019 0.334 -18.814 1.00 98.56 406 SER A CA 1
ATOM 2903 C C . SER A 1 406 ? 12.224 1.362 -18.011 1.00 98.56 406 SER A C 1
ATOM 2905 O O . SER A 1 406 ? 12.180 2.526 -18.408 1.00 98.56 406 SER A O 1
ATOM 2907 N N . LEU A 1 407 ? 11.609 0.949 -16.901 1.00 97.44 407 LEU A N 1
ATOM 2908 C CA . LEU A 1 407 ? 11.007 1.845 -15.906 1.00 97.44 407 LEU A CA 1
ATOM 2909 C C . LEU A 1 407 ? 12.001 2.138 -14.776 1.00 97.44 407 LEU A C 1
ATOM 2911 O O . LEU A 1 407 ? 12.925 1.361 -14.546 1.00 97.44 407 LEU A O 1
ATOM 2915 N N . ASN A 1 408 ? 11.805 3.260 -14.085 1.00 93.19 408 ASN A N 1
ATOM 2916 C CA . ASN A 1 408 ? 12.471 3.543 -12.812 1.00 93.19 408 ASN A CA 1
ATOM 2917 C C . ASN A 1 408 ? 11.682 2.956 -11.619 1.00 93.19 408 ASN A C 1
ATOM 2919 O O . ASN A 1 408 ? 10.566 2.457 -11.788 1.00 93.19 408 ASN A O 1
ATOM 2923 N N . ALA A 1 409 ? 12.229 3.043 -10.402 1.00 83.62 409 ALA A N 1
ATOM 2924 C CA . ALA A 1 409 ? 11.676 2.385 -9.213 1.00 83.62 409 ALA A CA 1
ATOM 2925 C C . ALA A 1 409 ? 10.255 2.856 -8.856 1.00 83.62 409 ALA A C 1
ATOM 2927 O O . ALA A 1 409 ? 9.390 2.032 -8.573 1.00 83.62 409 ALA A O 1
ATOM 2928 N N . SER A 1 410 ? 9.966 4.156 -8.956 1.00 76.88 410 SER A N 1
ATOM 2929 C CA . SER A 1 410 ? 8.614 4.700 -8.729 1.00 76.88 410 SER A CA 1
ATOM 2930 C C . SER A 1 410 ? 7.670 4.520 -9.925 1.00 76.88 410 SER A C 1
ATOM 2932 O O . SER A 1 410 ? 6.469 4.774 -9.834 1.00 76.88 410 SER A O 1
ATOM 2934 N N . GLY A 1 411 ? 8.193 4.095 -11.077 1.00 87.31 411 GLY A N 1
ATOM 2935 C CA . GLY A 1 411 ? 7.435 3.927 -12.311 1.00 87.31 411 GLY A CA 1
ATOM 2936 C C . GLY A 1 411 ? 6.970 5.241 -12.944 1.00 87.31 411 GLY A C 1
ATOM 2937 O O . GLY A 1 411 ? 6.090 5.214 -13.804 1.00 87.31 411 GLY A O 1
ATOM 2938 N N . ASN A 1 412 ? 7.489 6.402 -12.539 1.00 91.06 412 ASN A N 1
ATOM 2939 C CA . ASN A 1 412 ? 7.125 7.699 -13.122 1.00 91.06 412 ASN A CA 1
ATOM 2940 C C . ASN A 1 412 ? 8.015 8.114 -14.308 1.00 91.06 412 ASN A C 1
ATOM 2942 O O . ASN A 1 412 ? 7.669 9.070 -15.006 1.00 91.06 412 ASN A O 1
ATOM 2946 N N . ARG A 1 413 ? 9.113 7.395 -14.571 1.00 94.75 413 ARG A N 1
ATOM 2947 C CA . ARG A 1 413 ? 9.987 7.590 -15.733 1.00 94.75 413 ARG A CA 1
ATOM 2948 C C . ARG A 1 413 ? 10.150 6.307 -16.530 1.00 94.75 413 ARG A C 1
ATOM 2950 O O . ARG A 1 413 ? 10.320 5.233 -15.966 1.00 94.75 413 ARG A O 1
ATOM 2957 N N . LEU A 1 414 ? 10.130 6.451 -17.850 1.00 98.56 414 LEU A N 1
ATOM 2958 C CA . LEU A 1 414 ? 10.192 5.351 -18.808 1.00 98.56 414 LEU A CA 1
ATOM 2959 C C . LEU A 1 414 ? 11.187 5.683 -19.919 1.00 98.56 414 LEU A C 1
ATOM 2961 O O . LEU A 1 414 ? 11.009 6.678 -20.618 1.00 98.56 414 LEU A O 1
ATOM 2965 N N . ALA A 1 415 ? 12.202 4.847 -20.112 1.00 98.69 415 ALA A N 1
ATOM 2966 C CA . ALA A 1 415 ? 13.087 4.905 -21.270 1.00 98.69 415 ALA A CA 1
ATOM 2967 C C . ALA A 1 415 ? 12.612 3.918 -22.340 1.00 98.69 415 ALA A C 1
ATOM 2969 O O . ALA A 1 415 ? 12.280 2.775 -22.028 1.00 98.69 415 ALA A O 1
ATOM 2970 N N . ILE A 1 416 ? 12.600 4.366 -23.596 1.00 98.81 416 ILE A N 1
ATOM 2971 C CA . ILE A 1 416 ? 12.196 3.587 -24.766 1.00 98.81 416 ILE A CA 1
ATOM 2972 C C . ILE A 1 416 ? 13.298 3.673 -25.816 1.00 98.81 416 ILE A C 1
ATOM 2974 O O . ILE A 1 416 ? 13.633 4.762 -26.283 1.00 98.81 416 ILE A O 1
ATOM 2978 N N . GLY A 1 417 ? 13.851 2.525 -26.192 1.00 98.25 417 GLY A N 1
ATOM 2979 C CA . GLY A 1 417 ? 14.790 2.393 -27.299 1.00 98.25 417 GLY A CA 1
ATOM 2980 C C . GLY A 1 417 ? 14.088 2.061 -28.614 1.00 98.25 417 GLY A C 1
ATOM 2981 O O . GLY A 1 417 ? 13.225 1.178 -28.658 1.00 98.25 417 GLY A O 1
ATOM 2982 N N . ALA A 1 418 ? 14.486 2.749 -29.686 1.00 97.69 418 ALA A N 1
ATOM 2983 C CA . ALA A 1 418 ? 14.045 2.481 -31.051 1.00 97.69 418 ALA A CA 1
ATOM 2984 C C . ALA A 1 418 ? 15.273 2.231 -31.936 1.00 97.69 418 ALA A C 1
ATOM 2986 O O . ALA A 1 418 ? 15.884 3.127 -32.522 1.00 97.69 418 ALA A O 1
ATOM 2987 N N . ASN A 1 419 ? 15.688 0.969 -31.979 1.00 96.00 419 ASN A N 1
ATOM 2988 C CA . ASN A 1 419 ? 16.986 0.574 -32.514 1.00 96.00 419 ASN A CA 1
ATOM 2989 C C . ASN A 1 419 ? 17.090 0.655 -34.051 1.00 96.00 419 ASN A C 1
ATOM 2991 O O . ASN A 1 419 ? 18.155 0.357 -34.593 1.00 96.00 419 ASN A O 1
ATOM 2995 N N . GLY A 1 420 ? 15.996 0.961 -34.754 1.00 95.50 420 GLY A N 1
ATOM 2996 C CA . GLY A 1 420 ? 15.963 1.161 -36.205 1.00 95.50 420 GLY A CA 1
ATOM 2997 C C . GLY A 1 420 ? 15.873 2.625 -36.636 1.00 95.50 420 GLY A C 1
ATOM 2998 O O . GLY A 1 420 ? 15.929 2.891 -37.830 1.00 95.50 420 GLY A O 1
ATOM 2999 N N . ASN A 1 421 ? 15.761 3.564 -35.691 1.00 95.81 421 ASN A N 1
ATOM 3000 C CA . ASN A 1 421 ? 15.544 4.975 -36.003 1.00 95.81 421 ASN A CA 1
ATOM 3001 C C . ASN A 1 421 ? 16.709 5.615 -36.784 1.00 95.81 421 ASN A C 1
ATOM 3003 O O . ASN A 1 421 ? 17.883 5.293 -36.577 1.00 95.81 421 ASN A O 1
ATOM 3007 N N . ASP A 1 422 ? 16.366 6.552 -37.671 1.00 93.50 422 ASP A N 1
ATOM 3008 C CA . ASP A 1 422 ? 17.287 7.174 -38.630 1.00 93.50 422 ASP A CA 1
ATOM 3009 C C . ASP A 1 422 ? 17.785 8.586 -38.226 1.00 93.50 422 ASP A C 1
ATOM 3011 O O . ASP A 1 422 ? 18.397 9.286 -39.045 1.00 93.50 422 ASP A O 1
ATOM 3015 N N . GLY A 1 423 ? 17.511 9.044 -36.996 1.00 87.81 423 GLY A N 1
ATOM 3016 C CA . GLY A 1 423 ? 17.689 10.432 -36.537 1.00 87.81 423 GLY A CA 1
ATOM 3017 C C . GLY A 1 423 ? 19.081 11.027 -36.780 1.00 87.81 423 GLY A C 1
ATOM 3018 O O . GLY A 1 423 ? 19.202 12.205 -37.130 1.00 87.81 423 GLY A O 1
ATOM 3019 N N . ASN A 1 424 ? 20.129 10.198 -36.714 1.00 91.06 424 ASN A N 1
ATOM 3020 C CA . ASN A 1 424 ? 21.516 10.591 -36.976 1.00 91.06 424 ASN A CA 1
ATOM 3021 C C . ASN A 1 424 ? 22.213 9.690 -38.024 1.00 91.06 424 ASN A C 1
ATOM 3023 O O . ASN A 1 424 ? 23.435 9.528 -38.041 1.00 91.06 424 ASN A O 1
ATOM 3027 N N . GLY A 1 425 ? 21.435 9.122 -38.949 1.00 90.69 425 GLY A N 1
ATOM 3028 C CA . GLY A 1 425 ? 21.905 8.241 -40.021 1.00 90.69 425 GLY A CA 1
ATOM 3029 C C . GLY A 1 425 ? 21.082 6.959 -40.106 1.00 90.69 425 GLY A C 1
ATOM 3030 O O . GLY A 1 425 ? 20.424 6.591 -39.150 1.00 90.69 425 GLY A O 1
ATOM 3031 N N . SER A 1 426 ? 21.124 6.267 -41.251 1.00 93.81 426 SER A N 1
ATOM 3032 C CA . SER A 1 426 ? 20.307 5.059 -41.458 1.00 93.81 426 SER A CA 1
ATOM 3033 C C . SER A 1 426 ? 20.567 4.008 -40.372 1.00 93.81 426 SER A C 1
ATOM 3035 O O . SER A 1 426 ? 21.722 3.626 -40.188 1.00 93.81 426 SER A O 1
ATOM 3037 N N . GLU A 1 427 ? 19.522 3.556 -39.678 1.00 92.94 427 GLU A N 1
ATOM 3038 C CA . GLU A 1 427 ? 19.560 2.609 -38.557 1.00 92.94 427 GLU A CA 1
ATOM 3039 C C . GLU A 1 427 ? 20.576 3.008 -37.462 1.00 92.94 427 GLU A C 1
ATOM 3041 O O . GLU A 1 427 ? 21.245 2.157 -36.865 1.00 92.94 427 GLU A O 1
ATOM 3046 N N . SER A 1 428 ? 20.757 4.314 -37.212 1.00 95.31 428 SER A N 1
ATOM 3047 C CA . SER A 1 428 ? 21.600 4.782 -36.102 1.00 95.31 428 SER A CA 1
ATOM 3048 C C . SER A 1 428 ? 21.010 4.407 -34.742 1.00 95.31 428 SER A C 1
ATOM 3050 O O . SER A 1 428 ? 21.758 4.142 -33.796 1.00 95.31 428 SER A O 1
ATOM 3052 N N . GLY A 1 429 ? 19.680 4.330 -34.675 1.00 97.06 429 GLY A N 1
ATOM 3053 C CA . GLY A 1 429 ? 18.877 4.128 -33.477 1.00 97.06 429 GLY A CA 1
ATOM 3054 C C . GLY A 1 429 ? 18.871 5.347 -32.554 1.00 97.06 429 GLY A C 1
ATOM 3055 O O . GLY A 1 429 ? 19.714 6.238 -32.685 1.00 97.06 429 GLY A O 1
ATOM 3056 N N . HIS A 1 430 ? 17.941 5.381 -31.602 1.00 97.06 430 HIS A N 1
ATOM 3057 C CA . HIS A 1 430 ? 17.897 6.385 -30.535 1.00 97.06 430 HIS A CA 1
ATOM 3058 C C . HIS A 1 430 ? 17.171 5.863 -29.288 1.00 97.06 430 HIS A C 1
ATOM 3060 O O . HIS A 1 430 ? 16.624 4.755 -29.267 1.00 97.06 430 HIS A O 1
ATOM 3066 N N . VAL A 1 431 ? 17.193 6.672 -28.227 1.00 98.44 431 VAL A N 1
ATOM 3067 C CA . VAL A 1 431 ? 16.424 6.456 -26.997 1.00 98.44 431 VAL A CA 1
ATOM 3068 C C . VAL A 1 431 ? 15.663 7.723 -26.633 1.00 98.44 431 VAL A C 1
ATOM 3070 O O . VAL A 1 431 ? 16.199 8.831 -26.706 1.00 98.44 431 VAL A O 1
ATOM 3073 N N . ARG A 1 432 ? 14.424 7.548 -26.173 1.00 98.25 432 ARG A N 1
ATOM 3074 C CA . ARG A 1 432 ? 13.607 8.600 -25.565 1.00 98.25 432 ARG A CA 1
ATOM 3075 C C . ARG A 1 432 ? 13.282 8.263 -24.130 1.00 98.25 432 ARG A C 1
ATOM 3077 O O . ARG A 1 432 ? 12.933 7.128 -23.827 1.00 98.25 432 ARG A O 1
ATOM 3084 N N . VAL A 1 433 ? 13.340 9.266 -23.264 1.00 98.56 433 VAL A N 1
ATOM 3085 C CA . VAL A 1 433 ? 12.883 9.145 -21.879 1.00 98.56 433 VAL A CA 1
ATOM 3086 C C . VAL A 1 433 ? 11.603 9.949 -21.721 1.00 98.56 433 VAL A C 1
ATOM 3088 O O . VAL A 1 433 ? 11.507 11.060 -22.232 1.00 98.56 433 VAL A O 1
ATOM 3091 N N . TYR A 1 434 ? 10.617 9.390 -21.032 1.00 98.38 434 TYR A N 1
ATOM 3092 C CA . TYR A 1 434 ? 9.320 9.995 -20.758 1.00 98.38 434 TYR A CA 1
ATOM 3093 C C . TYR A 1 434 ? 9.111 10.119 -19.251 1.00 98.38 434 TYR A C 1
ATOM 3095 O O . TYR A 1 434 ? 9.576 9.280 -18.486 1.00 98.38 434 TYR A O 1
ATOM 3103 N N . SER A 1 435 ? 8.380 11.151 -18.842 1.00 96.31 435 SER A N 1
ATOM 3104 C CA . SER A 1 435 ? 7.916 11.381 -17.478 1.00 96.31 435 SER A CA 1
ATOM 3105 C C . SER A 1 435 ? 6.388 11.430 -17.443 1.00 96.31 435 SER A C 1
ATOM 3107 O O . SER A 1 435 ? 5.755 12.054 -18.309 1.00 96.31 435 SER A O 1
ATOM 3109 N N . TRP A 1 436 ? 5.800 10.761 -16.454 1.00 93.94 436 TRP A N 1
ATOM 3110 C CA . TRP A 1 436 ? 4.367 10.784 -16.186 1.00 93.94 436 TRP A CA 1
ATOM 3111 C C . TRP A 1 436 ? 3.974 12.069 -15.453 1.00 93.94 436 TRP A C 1
ATOM 3113 O O . TRP A 1 436 ? 4.477 12.356 -14.371 1.00 93.94 436 TRP A O 1
ATOM 3123 N N . ASN A 1 437 ? 3.034 12.832 -16.013 1.00 80.12 437 ASN A N 1
ATOM 3124 C CA . ASN A 1 437 ? 2.589 14.106 -15.431 1.00 80.12 437 ASN A CA 1
ATOM 3125 C C . ASN A 1 437 ? 1.230 14.034 -14.705 1.00 80.12 437 ASN A C 1
ATOM 3127 O O . ASN A 1 437 ? 0.599 15.066 -14.484 1.00 80.12 437 ASN A O 1
ATOM 3131 N N . GLY A 1 438 ? 0.736 12.827 -14.409 1.00 84.69 438 GLY A N 1
ATOM 3132 C CA . GLY A 1 438 ? -0.602 12.599 -13.846 1.00 84.69 438 GLY A CA 1
ATOM 3133 C C . GLY A 1 438 ? -1.706 12.394 -14.889 1.00 84.69 438 GLY A C 1
ATOM 3134 O O . GLY A 1 438 ? -2.758 11.857 -14.558 1.00 84.69 438 GLY A O 1
ATOM 3135 N N . MET A 1 439 ? -1.479 12.778 -16.150 1.00 83.81 439 MET A N 1
ATOM 3136 C CA . MET A 1 439 ? -2.457 12.642 -17.240 1.00 83.81 439 MET A CA 1
ATOM 3137 C C . MET A 1 439 ? -1.909 11.902 -18.466 1.00 83.81 439 MET A C 1
ATOM 3139 O O . MET A 1 439 ? -2.651 11.178 -19.128 1.00 83.81 439 MET A O 1
ATOM 3143 N N . ALA A 1 440 ? -0.640 12.120 -18.813 1.00 92.75 440 ALA A N 1
ATOM 3144 C CA . ALA A 1 440 ? -0.004 11.565 -20.000 1.00 92.75 440 ALA A CA 1
ATOM 3145 C C . ALA A 1 440 ? 1.507 11.375 -19.805 1.00 92.75 440 ALA A C 1
ATOM 3147 O O . ALA A 1 440 ? 2.150 12.072 -19.015 1.00 92.75 440 ALA A O 1
ATOM 3148 N N . TRP A 1 441 ? 2.078 10.470 -20.601 1.00 97.31 441 TRP A N 1
ATOM 3149 C CA . TRP A 1 441 ? 3.521 10.321 -20.754 1.00 97.31 441 TRP A CA 1
ATOM 3150 C C . TRP A 1 441 ? 4.065 11.438 -21.639 1.00 97.31 441 TRP A C 1
ATOM 3152 O O . TRP A 1 441 ? 3.665 11.593 -22.792 1.00 97.31 441 TRP A O 1
ATOM 3162 N N . THR A 1 442 ? 4.973 12.239 -21.090 1.00 95.75 442 THR A N 1
ATOM 3163 C CA . THR A 1 442 ? 5.578 13.380 -21.786 1.00 95.75 442 THR A CA 1
ATOM 3164 C C . THR A 1 442 ? 7.075 13.191 -21.912 1.00 95.75 442 THR A C 1
ATOM 3166 O O . THR A 1 442 ? 7.730 12.849 -20.935 1.00 95.75 442 THR A O 1
ATOM 3169 N N . GLN A 1 443 ? 7.623 13.396 -23.108 1.00 97.06 443 GLN A N 1
ATOM 3170 C CA . GLN A 1 443 ? 9.056 13.240 -23.330 1.00 97.06 443 GLN A CA 1
ATOM 3171 C C . GLN A 1 443 ? 9.857 14.213 -22.446 1.00 97.06 443 GLN A C 1
ATOM 3173 O O . GLN A 1 443 ? 9.568 15.411 -22.391 1.00 97.06 443 GLN A O 1
ATOM 3178 N N . LEU A 1 444 ? 10.871 13.682 -21.770 1.00 95.25 444 LEU A N 1
ATOM 3179 C CA . LEU A 1 444 ? 11.789 14.378 -20.884 1.00 95.25 444 LEU A CA 1
ATOM 3180 C C . LEU A 1 444 ? 13.122 14.612 -21.605 1.00 95.25 444 LEU A C 1
ATOM 3182 O O . LEU A 1 444 ? 13.937 13.702 -21.752 1.00 95.25 444 LEU A O 1
ATOM 3186 N N . GLY A 1 445 ? 13.350 15.855 -22.030 1.00 95.38 445 GLY A N 1
ATOM 3187 C CA . GLY A 1 445 ? 14.554 16.242 -22.766 1.00 95.38 445 GLY A CA 1
ATOM 3188 C C . GLY A 1 445 ? 14.498 15.936 -24.264 1.00 95.38 445 GLY A C 1
ATOM 3189 O O . GLY A 1 445 ? 13.465 15.547 -24.804 1.00 95.38 445 GLY A O 1
ATOM 3190 N N . ALA A 1 446 ? 15.622 16.167 -24.943 1.00 95.56 446 ALA A N 1
ATOM 3191 C CA . ALA A 1 446 ? 15.800 15.803 -26.348 1.00 95.56 446 ALA A CA 1
ATOM 3192 C C . ALA A 1 446 ? 16.106 14.304 -26.507 1.00 95.56 446 ALA A C 1
ATOM 3194 O O . ALA A 1 446 ? 16.450 13.629 -25.537 1.00 95.56 446 ALA A O 1
ATOM 3195 N N . ASP A 1 447 ? 15.996 13.825 -27.742 1.00 96.56 447 ASP A N 1
ATOM 3196 C CA . ASP A 1 447 ? 16.346 12.462 -28.139 1.00 96.56 447 ASP A CA 1
ATOM 3197 C C . ASP A 1 447 ? 17.823 12.157 -27.841 1.00 96.56 447 ASP A C 1
ATOM 3199 O O . ASP A 1 447 ? 18.700 13.011 -28.010 1.00 96.56 447 ASP A O 1
ATOM 3203 N N . ILE A 1 448 ? 18.102 10.932 -27.390 1.00 97.44 448 ILE A N 1
ATOM 3204 C CA . ILE A 1 448 ? 19.466 10.418 -27.235 1.00 97.44 448 ILE A CA 1
ATOM 3205 C C . ILE A 1 448 ? 19.808 9.637 -28.506 1.00 97.44 448 ILE A C 1
ATOM 3207 O O . ILE A 1 448 ? 19.581 8.428 -28.592 1.00 97.44 448 ILE A O 1
ATOM 3211 N N . ASP A 1 449 ? 20.332 10.343 -29.506 1.00 96.19 449 ASP A N 1
ATOM 3212 C CA . ASP A 1 449 ? 20.624 9.777 -30.825 1.00 96.19 449 ASP A CA 1
ATOM 3213 C C . ASP A 1 449 ? 21.867 8.872 -30.831 1.00 96.19 449 ASP A C 1
ATOM 3215 O O . ASP A 1 449 ? 22.904 9.158 -30.215 1.00 96.19 449 ASP A O 1
ATOM 3219 N N . GLY A 1 450 ? 21.791 7.779 -31.592 1.00 94.06 450 GLY A N 1
ATOM 3220 C CA . GLY A 1 450 ? 22.933 6.948 -31.960 1.00 94.06 450 GLY A CA 1
ATOM 3221 C C . GLY A 1 450 ? 23.994 7.744 -32.719 1.00 94.06 450 GLY A C 1
ATOM 3222 O O . GLY A 1 450 ? 23.685 8.646 -33.489 1.00 94.06 450 GLY A O 1
ATOM 3223 N N . GLU A 1 451 ? 25.273 7.436 -32.522 1.00 91.06 451 GLU A N 1
ATOM 3224 C CA . GLU A 1 451 ? 26.359 8.226 -33.125 1.00 91.06 451 GLU A CA 1
ATOM 3225 C C . GLU A 1 451 ? 26.701 7.861 -34.580 1.00 91.06 451 GLU A C 1
ATOM 3227 O O . GLU A 1 451 ? 27.288 8.677 -35.295 1.00 91.06 451 GLU A O 1
ATOM 3232 N N . ALA A 1 452 ? 26.342 6.655 -35.033 1.00 87.94 452 ALA A N 1
ATOM 3233 C CA . ALA A 1 452 ? 26.749 6.119 -36.328 1.00 87.94 452 ALA A CA 1
ATOM 3234 C C . ALA A 1 452 ? 25.633 5.307 -36.999 1.00 87.94 452 ALA A C 1
ATOM 3236 O O . ALA A 1 452 ? 24.891 4.582 -36.339 1.00 87.94 452 ALA A O 1
ATOM 3237 N N . ALA A 1 453 ? 25.556 5.394 -38.331 1.00 93.44 453 ALA A N 1
ATOM 3238 C CA . ALA A 1 453 ? 24.624 4.609 -39.140 1.00 93.44 453 ALA A CA 1
ATOM 3239 C C . ALA A 1 453 ? 24.867 3.098 -38.970 1.00 93.44 453 ALA A C 1
ATOM 3241 O O . ALA A 1 453 ? 26.011 2.645 -39.017 1.00 93.44 453 ALA A O 1
ATOM 3242 N N . GLY A 1 454 ? 23.791 2.330 -38.806 1.00 91.06 454 GLY A N 1
ATOM 3243 C CA . GLY A 1 454 ? 23.816 0.888 -38.557 1.00 91.06 454 GLY A CA 1
ATOM 3244 C C . GLY A 1 454 ? 24.219 0.489 -37.136 1.00 91.06 454 GLY A C 1
ATOM 3245 O O . GLY A 1 454 ? 24.319 -0.705 -36.864 1.00 91.06 454 GLY A O 1
ATOM 3246 N N . GLY A 1 455 ? 24.454 1.449 -36.231 1.00 92.88 455 GLY A N 1
ATOM 3247 C CA . GLY A 1 455 ? 24.893 1.179 -34.860 1.00 92.88 455 GLY A CA 1
ATOM 3248 C C . GLY A 1 455 ? 23.821 0.539 -33.971 1.00 92.88 455 GLY A C 1
ATOM 3249 O O . GLY A 1 455 ? 24.173 -0.158 -33.020 1.00 92.88 455 GLY A O 1
ATOM 3250 N N . ARG A 1 456 ? 22.532 0.730 -34.300 1.00 95.38 456 ARG A N 1
ATOM 3251 C CA . ARG A 1 456 ? 21.365 0.245 -33.539 1.00 95.38 456 ARG A CA 1
ATOM 3252 C C . ARG A 1 456 ? 21.331 0.698 -32.077 1.00 95.38 456 ARG A C 1
ATOM 3254 O O . ARG A 1 456 ? 21.075 -0.105 -31.178 1.00 95.38 456 ARG A O 1
ATOM 3261 N N . SER A 1 457 ? 21.599 1.979 -31.824 1.00 97.50 457 SER A N 1
ATOM 3262 C CA . SER A 1 457 ? 21.506 2.534 -30.467 1.00 97.50 457 SER A CA 1
ATOM 3263 C C . SER A 1 457 ? 20.096 2.356 -29.908 1.00 97.50 457 SER A C 1
ATOM 3265 O O . SER A 1 457 ? 19.118 2.555 -30.620 1.00 97.50 457 SER A O 1
ATOM 3267 N N . GLY A 1 458 ? 19.992 1.983 -28.635 1.00 97.19 458 GLY A N 1
ATOM 3268 C CA . GLY A 1 458 ? 18.704 1.700 -27.998 1.00 97.19 458 GLY A CA 1
ATOM 3269 C C . GLY A 1 458 ? 18.246 0.247 -28.141 1.00 97.19 458 GLY A C 1
ATOM 3270 O O . GLY A 1 458 ? 17.124 -0.067 -27.755 1.00 97.19 458 GLY A O 1
ATOM 3271 N N . ILE A 1 459 ? 19.096 -0.661 -28.647 1.00 97.31 459 ILE A N 1
ATOM 3272 C CA . ILE A 1 459 ? 18.798 -2.106 -28.652 1.00 97.31 459 ILE A CA 1
ATOM 3273 C C . ILE A 1 459 ? 18.589 -2.654 -27.232 1.00 97.31 459 ILE A C 1
ATOM 3275 O O . ILE A 1 459 ? 17.728 -3.504 -27.021 1.00 97.31 459 ILE A O 1
ATOM 3279 N N . SER A 1 460 ? 19.317 -2.104 -26.260 1.00 97.88 460 SER A N 1
ATOM 3280 C CA . SER A 1 460 ? 19.140 -2.322 -24.825 1.00 97.88 460 SER A CA 1
ATOM 3281 C C . SER A 1 460 ? 19.173 -0.980 -24.098 1.00 97.88 460 SER A C 1
ATOM 3283 O O . SER A 1 460 ? 20.015 -0.131 -24.417 1.00 97.88 460 SER A O 1
ATOM 3285 N N . VAL A 1 461 ? 18.299 -0.808 -23.109 1.00 98.25 461 VAL A N 1
ATOM 3286 C CA . VAL A 1 461 ? 18.239 0.379 -22.247 1.00 98.25 461 VAL A CA 1
ATOM 3287 C C . VAL A 1 461 ? 18.116 -0.044 -20.786 1.00 98.25 461 VAL A C 1
ATOM 3289 O O . VAL A 1 461 ? 17.492 -1.063 -20.504 1.00 98.25 461 VAL A O 1
ATOM 3292 N N . ALA A 1 462 ? 18.702 0.727 -19.873 1.00 97.94 462 ALA A N 1
ATOM 3293 C CA . ALA A 1 462 ? 18.534 0.545 -18.432 1.00 97.94 462 ALA A CA 1
ATOM 3294 C C . ALA A 1 462 ? 18.482 1.912 -17.737 1.00 97.94 462 ALA A C 1
ATOM 3296 O O . ALA A 1 462 ? 19.345 2.756 -17.990 1.00 97.94 462 ALA A O 1
ATOM 3297 N N . LEU A 1 463 ? 17.470 2.135 -16.899 1.00 95.94 463 LEU A N 1
ATOM 3298 C CA . LEU A 1 463 ? 17.336 3.316 -16.039 1.00 95.94 463 LEU A CA 1
ATOM 3299 C C . LEU A 1 463 ? 17.792 3.012 -14.608 1.00 95.94 463 LEU A C 1
ATOM 3301 O O . LEU A 1 463 ? 17.616 1.894 -14.130 1.00 95.94 463 LEU A O 1
ATOM 3305 N N . SER A 1 464 ? 18.334 4.024 -13.928 1.00 91.31 464 SER A N 1
ATOM 3306 C CA . SER A 1 464 ? 18.549 4.012 -12.475 1.00 91.31 464 SER A CA 1
ATOM 3307 C C . SER A 1 464 ? 17.217 4.053 -11.715 1.00 91.31 464 SER A C 1
ATOM 3309 O O . SER A 1 464 ? 16.174 4.395 -12.285 1.00 91.31 464 SER A O 1
ATOM 3311 N N . ALA A 1 465 ? 17.242 3.741 -10.416 1.00 81.94 465 ALA A N 1
ATOM 3312 C CA . ALA A 1 465 ? 16.050 3.711 -9.567 1.00 81.94 465 ALA A CA 1
ATOM 3313 C C . ALA A 1 465 ? 15.332 5.074 -9.519 1.00 81.94 465 ALA A C 1
ATOM 3315 O O . ALA A 1 465 ? 14.109 5.137 -9.651 1.00 81.94 465 ALA A O 1
ATOM 3316 N N . ASP A 1 466 ? 16.091 6.171 -9.460 1.00 75.19 466 ASP A N 1
ATOM 3317 C CA . ASP A 1 466 ? 15.579 7.547 -9.522 1.00 75.19 466 ASP A CA 1
ATOM 3318 C C . ASP A 1 466 ? 15.184 7.998 -10.950 1.00 75.19 466 ASP A C 1
ATOM 3320 O O . ASP A 1 466 ? 14.465 8.982 -11.151 1.00 75.19 466 ASP A O 1
ATOM 3324 N N . GLY A 1 467 ? 15.628 7.260 -11.972 1.00 84.19 467 GLY A N 1
ATOM 3325 C CA . GLY A 1 467 ? 15.453 7.560 -13.388 1.00 84.19 467 GLY A CA 1
ATOM 3326 C C . GLY A 1 467 ? 16.185 8.818 -13.877 1.00 84.19 467 GLY A C 1
ATOM 3327 O O . GLY A 1 467 ? 15.756 9.421 -14.869 1.00 84.19 467 GLY A O 1
ATOM 3328 N N . ASN A 1 468 ? 17.254 9.252 -13.199 1.00 88.56 468 ASN A N 1
ATOM 3329 C CA . ASN A 1 468 ? 18.124 10.348 -13.646 1.00 88.56 468 ASN A CA 1
ATOM 3330 C C . ASN A 1 468 ? 19.353 9.873 -14.424 1.00 88.56 468 ASN A C 1
ATOM 3332 O O . ASN A 1 468 ? 19.987 10.702 -15.076 1.00 88.56 468 ASN A O 1
ATOM 3336 N N . THR A 1 469 ? 19.668 8.580 -14.414 1.00 93.81 469 THR A N 1
ATOM 3337 C CA . THR A 1 469 ? 20.747 7.991 -15.211 1.00 93.81 469 THR A CA 1
ATOM 3338 C C . THR A 1 469 ? 20.176 6.942 -16.157 1.00 93.81 469 THR A C 1
ATOM 3340 O O . THR A 1 469 ? 19.354 6.116 -15.768 1.00 93.81 469 THR A O 1
ATOM 3343 N N . VAL A 1 470 ? 20.599 6.979 -17.421 1.00 97.81 470 VAL A N 1
ATOM 3344 C CA . VAL A 1 470 ? 20.194 6.019 -18.453 1.00 97.81 470 VAL A CA 1
ATOM 3345 C C . VAL A 1 470 ? 21.415 5.454 -19.166 1.00 97.81 470 VAL A C 1
ATOM 3347 O O . VAL A 1 470 ? 22.273 6.195 -19.648 1.00 97.81 470 VAL A O 1
ATOM 3350 N N . ALA A 1 471 ? 21.485 4.131 -19.258 1.00 97.88 471 ALA A N 1
ATOM 3351 C CA . ALA A 1 471 ? 22.467 3.415 -20.055 1.00 97.88 471 ALA A CA 1
ATOM 3352 C C . ALA A 1 471 ? 21.849 2.958 -21.382 1.00 97.88 471 ALA A C 1
ATOM 3354 O O . ALA A 1 471 ? 20.721 2.465 -21.421 1.00 97.88 471 ALA A O 1
ATOM 3355 N N . VAL A 1 472 ? 22.597 3.118 -22.472 1.00 98.50 472 VAL A N 1
ATOM 3356 C CA . VAL A 1 472 ? 22.153 2.864 -23.846 1.00 98.50 472 VAL A CA 1
ATOM 3357 C C . VAL A 1 472 ? 23.168 1.984 -24.565 1.00 98.50 472 VAL A C 1
ATOM 3359 O O . VAL A 1 472 ? 24.340 2.342 -24.684 1.00 98.50 472 VAL A O 1
ATOM 3362 N N . GLY A 1 473 ? 22.712 0.837 -25.064 1.00 97.69 473 GLY A N 1
ATOM 3363 C CA . GLY A 1 473 ? 23.533 -0.110 -25.818 1.00 97.69 473 GLY A CA 1
ATOM 3364 C C . GLY A 1 473 ? 23.390 0.082 -27.323 1.00 97.69 473 GLY A C 1
ATOM 3365 O O . GLY A 1 473 ? 22.316 0.458 -27.804 1.00 97.69 473 GLY A O 1
ATOM 3366 N N . ALA A 1 474 ? 24.462 -0.185 -28.069 1.00 97.12 474 ALA A N 1
ATOM 3367 C CA . ALA A 1 474 ? 24.439 -0.264 -29.527 1.00 97.12 474 ALA A CA 1
ATOM 3368 C C . ALA A 1 474 ? 25.404 -1.363 -29.989 1.00 97.12 474 ALA A C 1
ATOM 3370 O O . ALA A 1 474 ? 26.620 -1.168 -30.073 1.00 97.12 474 ALA A O 1
ATOM 3371 N N . ASP A 1 475 ? 24.853 -2.544 -30.246 1.00 95.25 475 ASP A N 1
ATOM 3372 C CA . ASP A 1 475 ? 25.612 -3.785 -30.389 1.00 95.25 475 ASP A CA 1
ATOM 3373 C C . ASP A 1 475 ? 26.334 -3.932 -31.739 1.00 95.25 475 ASP A C 1
ATOM 3375 O O . ASP A 1 475 ? 27.213 -4.780 -31.884 1.00 95.25 475 ASP A O 1
ATOM 3379 N N . LEU A 1 476 ? 25.984 -3.109 -32.732 1.00 94.94 476 LEU A N 1
ATOM 3380 C CA . LEU A 1 476 ? 26.610 -3.108 -34.060 1.00 94.94 476 LEU A CA 1
ATOM 3381 C C . LEU A 1 476 ? 27.476 -1.872 -34.322 1.00 94.94 476 LEU A C 1
ATOM 3383 O O . LEU A 1 476 ? 27.912 -1.669 -35.452 1.00 94.94 476 LEU A O 1
ATOM 3387 N N . ASN A 1 477 ? 27.729 -1.049 -33.305 1.00 93.19 477 ASN A N 1
ATOM 3388 C CA . ASN A 1 477 ? 28.641 0.079 -33.438 1.00 93.19 477 ASN A CA 1
ATOM 3389 C C . ASN A 1 477 ? 30.075 -0.396 -33.770 1.00 93.19 477 ASN A C 1
ATOM 3391 O O . ASN A 1 477 ? 30.523 -1.444 -33.299 1.00 93.19 477 ASN A O 1
ATOM 3395 N N . ASP A 1 478 ? 30.779 0.385 -34.593 1.00 91.56 478 ASP A N 1
ATOM 3396 C CA . ASP A 1 478 ? 32.102 0.059 -35.136 1.00 91.56 478 ASP A CA 1
ATOM 3397 C C . ASP A 1 478 ? 33.274 0.777 -34.418 1.00 91.56 478 ASP A C 1
ATOM 3399 O O . ASP A 1 478 ? 34.399 0.776 -34.931 1.00 91.56 478 ASP A O 1
ATOM 3403 N N . GLY A 1 479 ? 33.035 1.405 -33.260 1.00 84.62 479 GLY A N 1
ATOM 3404 C CA . GLY A 1 479 ? 33.955 2.306 -32.546 1.00 84.62 479 GLY A CA 1
ATOM 3405 C C . GLY A 1 479 ? 35.356 1.734 -32.316 1.00 84.62 479 GLY A C 1
ATOM 3406 O O . GLY A 1 479 ? 36.351 2.440 -32.490 1.00 84.62 479 GLY A O 1
ATOM 3407 N N . ASN A 1 480 ? 35.453 0.423 -32.069 1.00 87.94 480 ASN A N 1
ATOM 3408 C CA . ASN A 1 480 ? 36.718 -0.299 -31.911 1.00 87.94 480 ASN A CA 1
ATOM 3409 C C . ASN A 1 480 ? 36.863 -1.492 -32.888 1.00 87.94 480 ASN A C 1
ATOM 3411 O O . ASN A 1 480 ? 37.603 -2.449 -32.651 1.00 87.94 480 ASN A O 1
ATOM 3415 N N . GLY A 1 481 ? 36.175 -1.430 -34.032 1.00 87.12 481 GLY A N 1
ATOM 3416 C CA . GLY A 1 481 ? 36.221 -2.433 -35.098 1.00 87.12 481 GLY A CA 1
ATOM 3417 C C . GLY A 1 481 ? 34.835 -2.899 -35.539 1.00 87.12 481 GLY A C 1
ATOM 3418 O O . GLY A 1 481 ? 33.856 -2.722 -34.835 1.00 87.12 481 GLY A O 1
ATOM 3419 N N . THR A 1 482 ? 34.746 -3.522 -36.718 1.00 92.69 482 THR A N 1
ATOM 3420 C CA . THR A 1 482 ? 33.458 -3.929 -37.304 1.00 92.69 482 THR A CA 1
ATOM 3421 C C . THR A 1 482 ? 32.621 -4.786 -36.345 1.00 92.69 482 THR A C 1
ATOM 3423 O O . THR A 1 482 ? 33.044 -5.880 -35.962 1.00 92.69 482 THR A O 1
ATOM 3426 N N . LEU A 1 483 ? 31.421 -4.318 -35.999 1.00 92.00 483 LEU A N 1
ATOM 3427 C CA . LEU A 1 483 ? 30.491 -4.950 -35.060 1.00 92.00 483 LEU A CA 1
ATOM 3428 C C . LEU A 1 483 ? 31.095 -5.206 -33.665 1.00 92.00 483 LEU A C 1
ATOM 3430 O O . LEU A 1 483 ? 30.765 -6.213 -33.030 1.00 92.00 483 LEU A O 1
ATOM 3434 N N . SER A 1 484 ? 32.021 -4.361 -33.199 1.00 92.75 484 SER A N 1
ATOM 3435 C CA . SER A 1 484 ? 32.538 -4.458 -31.827 1.00 92.75 484 SER A CA 1
ATOM 3436 C C . SER A 1 484 ? 31.449 -4.163 -30.797 1.00 92.75 484 SER A C 1
ATOM 3438 O O . SER A 1 484 ? 31.431 -4.769 -29.724 1.00 92.75 484 SER A O 1
ATOM 3440 N N . GLY A 1 485 ? 30.511 -3.283 -31.155 1.00 95.50 485 GLY A N 1
ATOM 3441 C CA . GLY A 1 485 ? 29.476 -2.759 -30.278 1.00 95.50 485 GLY A CA 1
ATOM 3442 C C . GLY A 1 485 ? 30.040 -1.794 -29.234 1.00 95.50 485 GLY A C 1
ATOM 3443 O O . GLY A 1 485 ? 31.256 -1.709 -29.046 1.00 95.50 485 GLY A O 1
ATOM 3444 N N . HIS A 1 486 ? 29.157 -1.067 -28.557 1.00 95.12 486 HIS A N 1
ATOM 3445 C CA . HIS A 1 486 ? 29.510 -0.190 -27.438 1.00 95.12 486 HIS A CA 1
ATOM 3446 C C . HIS A 1 486 ? 28.297 0.080 -26.530 1.00 95.12 486 HIS A C 1
ATOM 3448 O O . HIS A 1 486 ? 27.157 -0.255 -26.876 1.00 95.12 486 HIS A O 1
ATOM 3454 N N . ALA A 1 487 ? 28.543 0.720 -25.388 1.00 96.75 487 ALA A N 1
ATOM 3455 C CA . ALA A 1 487 ? 27.516 1.285 -24.519 1.00 96.75 487 ALA A CA 1
ATOM 3456 C C . ALA A 1 487 ? 27.856 2.731 -24.134 1.00 96.75 487 ALA A C 1
ATOM 3458 O O . ALA A 1 487 ? 29.027 3.102 -24.046 1.00 96.75 487 ALA A O 1
ATOM 3459 N N . ARG A 1 488 ? 26.825 3.540 -23.883 1.00 96.38 488 ARG A N 1
ATOM 3460 C CA . ARG A 1 488 ? 26.941 4.932 -23.430 1.00 96.38 488 ARG A CA 1
ATOM 3461 C C . ARG A 1 488 ? 26.022 5.170 -22.241 1.00 96.38 488 ARG A C 1
ATOM 3463 O O . ARG A 1 488 ? 24.933 4.606 -22.187 1.00 96.38 488 ARG A O 1
ATOM 3470 N N . VAL A 1 489 ? 26.451 6.009 -21.307 1.00 96.62 489 VAL A N 1
ATOM 3471 C CA . VAL A 1 489 ? 25.683 6.362 -20.105 1.00 96.62 489 VAL A CA 1
ATOM 3472 C C . VAL A 1 489 ? 25.398 7.855 -20.132 1.00 96.62 489 VAL A C 1
ATOM 3474 O O . VAL A 1 489 ? 26.275 8.635 -20.489 1.00 96.62 489 VAL A O 1
ATOM 3477 N N . TYR A 1 490 ? 24.186 8.263 -19.775 1.00 96.12 490 TYR A N 1
ATOM 3478 C CA . TYR A 1 490 ? 23.762 9.659 -19.732 1.00 96.12 490 TYR A CA 1
ATOM 3479 C C . TYR A 1 490 ? 23.122 9.974 -18.388 1.00 96.12 490 TYR A C 1
ATOM 3481 O O . TYR A 1 490 ? 22.408 9.141 -17.842 1.00 96.12 490 TYR A O 1
ATOM 3489 N N . SER A 1 491 ? 23.318 11.196 -17.900 1.00 93.25 491 SER A N 1
ATOM 3490 C CA . SER A 1 491 ? 22.650 11.719 -16.712 1.00 93.25 491 SER A CA 1
ATOM 3491 C C . SER A 1 491 ? 21.846 12.974 -17.027 1.00 93.25 491 SER A C 1
ATOM 3493 O O . SER A 1 491 ? 22.241 13.814 -17.844 1.00 93.25 491 SER A O 1
ATOM 3495 N N . TRP A 1 492 ? 20.685 13.076 -16.392 1.00 90.31 492 TRP A N 1
ATOM 3496 C CA . TRP A 1 492 ? 19.789 14.213 -16.471 1.00 90.31 492 TRP A CA 1
ATOM 3497 C C . TRP A 1 492 ? 20.268 15.343 -15.559 1.00 90.31 492 TRP A C 1
ATOM 3499 O O . TRP A 1 492 ? 20.329 15.195 -14.344 1.00 90.31 492 TRP A O 1
ATOM 3509 N N . ASN A 1 493 ? 20.539 16.516 -16.131 1.00 78.00 493 ASN A N 1
ATOM 3510 C CA . ASN A 1 493 ? 20.993 17.685 -15.364 1.00 78.00 493 ASN A CA 1
ATOM 3511 C C . ASN A 1 493 ? 19.878 18.702 -15.041 1.00 78.00 493 ASN A C 1
ATOM 3513 O O . ASN A 1 493 ? 20.166 19.864 -14.754 1.00 78.00 493 ASN A O 1
ATOM 3517 N N . GLY A 1 494 ? 18.608 18.310 -15.182 1.00 81.12 494 GLY A N 1
ATOM 3518 C CA . GLY A 1 494 ? 17.454 19.209 -15.062 1.00 81.12 494 GLY A CA 1
ATOM 3519 C C . GLY A 1 494 ? 17.015 19.866 -16.377 1.00 81.12 494 GLY A C 1
ATOM 3520 O O . GLY A 1 494 ? 15.907 20.393 -16.448 1.00 81.12 494 GLY A O 1
ATOM 3521 N N . ALA A 1 495 ? 17.843 19.825 -17.426 1.00 81.94 495 ALA A N 1
ATOM 3522 C CA . ALA A 1 495 ? 17.534 20.429 -18.726 1.00 81.94 495 ALA A CA 1
ATOM 3523 C C . ALA A 1 495 ? 17.832 19.525 -19.933 1.00 81.94 495 ALA A C 1
ATOM 3525 O O . ALA A 1 495 ? 17.145 19.623 -20.952 1.00 81.94 495 ALA A O 1
ATOM 3526 N N . ALA A 1 496 ? 18.861 18.681 -19.853 1.00 87.19 496 ALA A N 1
ATOM 3527 C CA . ALA A 1 496 ? 19.297 17.808 -20.934 1.00 87.19 496 ALA A CA 1
ATOM 3528 C C . ALA A 1 496 ? 19.920 16.510 -20.401 1.00 87.19 496 ALA A C 1
ATOM 3530 O O . ALA A 1 496 ? 20.467 16.476 -19.296 1.00 87.19 496 ALA A O 1
ATOM 3531 N N . TRP A 1 497 ? 19.889 15.474 -21.240 1.00 95.44 497 TRP A N 1
ATOM 3532 C CA . TRP A 1 497 ? 20.666 14.251 -21.061 1.00 95.44 497 TRP A CA 1
ATOM 3533 C C . TRP A 1 497 ? 22.114 14.506 -21.477 1.00 95.44 497 TRP A C 1
ATOM 3535 O O . TRP A 1 497 ? 22.392 14.834 -22.631 1.00 95.44 497 TRP A O 1
ATOM 3545 N N . VAL A 1 498 ? 23.037 14.395 -20.526 1.00 92.19 498 VAL A N 1
ATOM 3546 C CA . VAL A 1 498 ? 24.467 14.645 -20.725 1.00 92.19 498 VAL A CA 1
ATOM 3547 C C . VAL A 1 498 ? 25.223 13.339 -20.564 1.00 92.19 498 VAL A C 1
ATOM 3549 O O . VAL A 1 498 ? 25.080 12.669 -19.548 1.00 92.19 498 VAL A O 1
ATOM 3552 N N . GLN A 1 499 ? 26.032 12.980 -21.560 1.00 94.50 499 GLN A N 1
ATOM 3553 C CA . GLN A 1 499 ? 26.827 11.756 -21.511 1.00 94.50 499 GLN A CA 1
ATOM 3554 C C . GLN A 1 499 ? 27.823 11.792 -20.342 1.00 94.50 499 GLN A C 1
ATOM 3556 O O . GLN A 1 499 ? 28.523 12.789 -20.142 1.00 94.50 499 GLN A O 1
ATOM 3561 N N . LEU A 1 500 ? 27.886 10.696 -19.594 1.00 89.38 500 LEU A N 1
ATOM 3562 C CA . LEU A 1 500 ? 28.830 10.456 -18.514 1.00 89.38 500 LEU A CA 1
ATOM 3563 C C . LEU A 1 500 ? 29.992 9.603 -19.024 1.00 89.38 500 LEU A C 1
ATOM 3565 O O . LEU A 1 500 ? 29.799 8.491 -19.508 1.00 89.38 500 LEU A O 1
ATOM 3569 N N . GLY A 1 501 ? 31.209 10.128 -18.880 1.00 86.50 501 GLY A N 1
ATOM 3570 C CA . GLY A 1 501 ? 32.425 9.444 -19.315 1.00 86.50 501 GLY A CA 1
ATOM 3571 C C . GLY A 1 501 ? 32.584 9.361 -20.838 1.00 86.50 501 GLY A C 1
ATOM 3572 O O . GLY A 1 501 ? 31.907 10.048 -21.603 1.00 86.50 501 GLY A O 1
ATOM 3573 N N . THR A 1 502 ? 33.550 8.551 -21.265 1.00 89.75 502 THR A N 1
ATOM 3574 C CA . THR A 1 502 ? 33.741 8.172 -22.673 1.00 89.75 502 THR A CA 1
ATOM 3575 C C . THR A 1 502 ? 32.875 6.967 -23.020 1.00 89.75 502 THR A C 1
ATOM 3577 O O . THR A 1 502 ? 32.364 6.291 -22.129 1.00 89.75 502 THR A O 1
ATOM 3580 N N . ASP A 1 503 ? 32.750 6.666 -24.308 1.00 93.25 503 ASP A N 1
ATOM 3581 C CA . ASP A 1 503 ? 32.076 5.453 -24.765 1.00 93.25 503 ASP A CA 1
ATOM 3582 C C . ASP A 1 503 ? 32.739 4.191 -24.192 1.00 93.25 503 ASP A C 1
ATOM 3584 O O . ASP A 1 503 ? 33.960 4.123 -24.006 1.00 93.25 503 ASP A O 1
ATOM 3588 N N . ILE A 1 504 ? 31.914 3.188 -23.893 1.00 94.38 504 ILE A N 1
ATOM 3589 C CA . ILE A 1 504 ? 32.355 1.877 -23.422 1.00 94.38 504 ILE A CA 1
ATOM 3590 C C . ILE A 1 504 ? 32.408 0.941 -24.631 1.00 94.38 504 ILE A C 1
ATOM 3592 O O . ILE A 1 504 ? 31.475 0.178 -24.898 1.00 94.38 504 ILE A O 1
ATOM 3596 N N . ASP A 1 505 ? 33.503 1.019 -25.382 1.00 93.19 505 ASP A N 1
ATOM 3597 C CA . ASP A 1 505 ? 33.690 0.245 -26.610 1.00 93.19 505 ASP A CA 1
ATOM 3598 C C . ASP A 1 505 ? 33.945 -1.242 -26.342 1.00 93.19 505 ASP A C 1
ATOM 3600 O O . ASP A 1 505 ? 34.661 -1.625 -25.405 1.00 93.19 505 ASP A O 1
ATOM 3604 N N . GLY A 1 506 ? 33.380 -2.102 -27.194 1.00 91.06 506 GLY A N 1
ATOM 3605 C CA . GLY A 1 506 ? 33.720 -3.524 -27.271 1.00 91.06 506 GLY A CA 1
ATOM 3606 C C . GLY A 1 506 ? 35.204 -3.746 -27.566 1.00 91.06 506 GLY A C 1
ATOM 3607 O O . GLY A 1 506 ? 35.866 -2.911 -28.176 1.00 91.06 506 GLY A O 1
ATOM 3608 N N . GLU A 1 507 ? 35.762 -4.871 -27.122 1.00 88.81 507 GLU A N 1
ATOM 3609 C CA . GLU A 1 507 ? 37.215 -5.089 -27.166 1.00 88.81 507 GLU A CA 1
ATOM 3610 C C . GLU A 1 507 ? 37.716 -5.527 -28.547 1.00 88.81 507 GLU A C 1
ATOM 3612 O O . GLU A 1 507 ? 38.842 -5.193 -28.929 1.00 88.81 507 GLU A O 1
ATOM 3617 N N . ALA A 1 508 ? 36.895 -6.268 -29.297 1.00 87.88 508 ALA A N 1
ATOM 3618 C CA . ALA A 1 508 ? 37.256 -6.811 -30.597 1.00 87.88 508 ALA A CA 1
ATOM 3619 C C . ALA A 1 508 ? 36.096 -6.831 -31.610 1.00 87.88 508 ALA A C 1
ATOM 3621 O O . ALA A 1 508 ? 34.923 -6.634 -31.301 1.00 87.88 508 ALA A O 1
ATOM 3622 N N . VAL A 1 509 ? 36.458 -7.089 -32.869 1.00 90.44 509 VAL A N 1
ATOM 3623 C CA . VAL A 1 509 ? 35.539 -7.249 -34.005 1.00 90.44 509 VAL A CA 1
ATOM 3624 C C . VAL A 1 509 ? 34.521 -8.356 -33.723 1.00 90.44 509 VAL A C 1
ATOM 3626 O O . VAL A 1 509 ? 34.905 -9.482 -33.419 1.00 90.44 509 VAL A O 1
ATOM 3629 N N . SER A 1 510 ? 33.238 -8.066 -33.961 1.00 90.19 510 SER A N 1
ATOM 3630 C CA . SER A 1 510 ? 32.106 -8.997 -33.802 1.00 90.19 510 SER A CA 1
ATOM 3631 C C . SER A 1 510 ? 31.775 -9.434 -32.373 1.00 90.19 510 SER A C 1
ATOM 3633 O O . SER A 1 510 ? 30.978 -10.357 -32.216 1.00 90.19 510 SER A O 1
ATOM 3635 N N . ASP A 1 511 ? 32.303 -8.759 -31.351 1.00 90.06 511 ASP A N 1
ATOM 3636 C CA . ASP A 1 511 ? 31.973 -9.033 -29.946 1.00 90.06 511 ASP A CA 1
ATOM 3637 C C . ASP A 1 511 ? 30.511 -8.721 -29.598 1.00 90.06 511 ASP A C 1
ATOM 3639 O O . ASP A 1 511 ? 29.940 -9.362 -28.708 1.00 90.06 511 ASP A O 1
ATOM 3643 N N . ARG A 1 512 ? 29.908 -7.763 -30.318 1.00 93.81 512 ARG A N 1
ATOM 3644 C CA . ARG A 1 512 ? 28.564 -7.223 -30.066 1.00 93.81 512 ARG A CA 1
ATOM 3645 C C . ARG A 1 512 ? 28.356 -6.748 -28.626 1.00 93.81 512 ARG A C 1
ATOM 3647 O O . ARG A 1 512 ? 27.361 -7.082 -27.984 1.00 93.81 512 ARG A O 1
ATOM 3654 N N . SER A 1 513 ? 29.320 -5.989 -28.108 1.00 95.81 513 SER A N 1
ATOM 3655 C CA . SER A 1 513 ? 29.222 -5.358 -26.790 1.00 95.81 513 SER A CA 1
ATOM 3656 C C . SER A 1 513 ? 28.021 -4.412 -26.725 1.00 95.81 513 SER A C 1
ATOM 3658 O O . SER A 1 513 ? 27.769 -3.669 -27.669 1.00 95.81 513 SER A O 1
ATOM 3660 N N . GLY A 1 514 ? 27.293 -4.417 -25.609 1.00 95.94 514 GLY A N 1
ATOM 3661 C CA . GLY A 1 514 ? 26.104 -3.576 -25.435 1.00 95.94 514 GLY A CA 1
ATOM 3662 C C . GLY A 1 514 ? 24.827 -4.170 -26.034 1.00 95.94 514 GLY A C 1
ATOM 3663 O O . GLY A 1 514 ? 23.880 -3.428 -26.268 1.00 95.94 514 GLY A O 1
ATOM 3664 N N . LEU A 1 515 ? 24.786 -5.487 -26.283 1.00 96.12 515 LEU A N 1
ATOM 3665 C CA . LEU A 1 515 ? 23.536 -6.191 -26.610 1.00 96.12 515 LEU A CA 1
ATOM 3666 C C . LEU A 1 515 ? 22.607 -6.308 -25.390 1.00 96.12 515 LEU A C 1
ATOM 3668 O O . LEU A 1 515 ? 21.389 -6.330 -25.537 1.00 96.12 515 LEU A O 1
ATOM 3672 N N . SER A 1 516 ? 23.188 -6.399 -24.195 1.00 95.50 516 SER A N 1
ATOM 3673 C CA . SER A 1 516 ? 22.479 -6.437 -22.918 1.00 95.50 516 SER A CA 1
ATO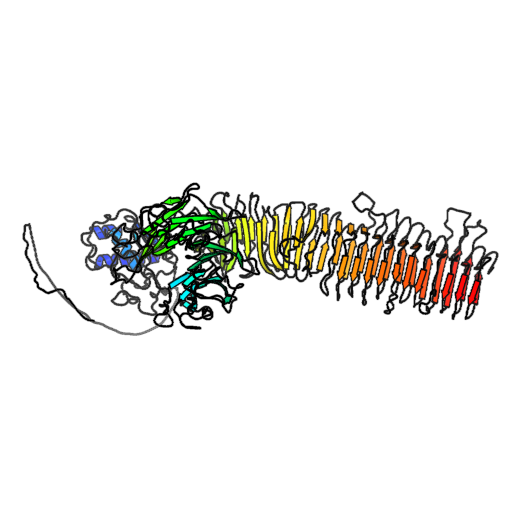M 3674 C C . SER A 1 516 ? 23.181 -5.525 -21.922 1.00 95.50 516 SER A C 1
ATOM 3676 O O . SER A 1 516 ? 24.416 -5.520 -21.850 1.00 95.50 516 SER A O 1
ATOM 3678 N N . LEU A 1 517 ? 22.393 -4.789 -21.143 1.00 96.94 517 LEU A N 1
ATOM 3679 C CA . LEU A 1 517 ? 22.869 -3.873 -20.115 1.00 96.94 517 LEU A CA 1
ATOM 3680 C C . LEU A 1 517 ? 22.155 -4.149 -18.797 1.00 96.94 517 LEU A C 1
ATOM 3682 O O . LEU A 1 517 ? 20.973 -4.484 -18.797 1.00 96.94 517 LEU A O 1
ATOM 3686 N N . ALA A 1 518 ? 22.869 -3.946 -17.697 1.00 95.38 518 ALA A N 1
ATOM 3687 C CA . ALA A 1 518 ? 22.289 -3.764 -16.375 1.00 95.38 518 ALA A CA 1
ATOM 3688 C C . ALA A 1 518 ? 22.943 -2.541 -15.728 1.00 95.38 518 ALA A C 1
ATOM 3690 O O . ALA A 1 518 ? 24.138 -2.304 -15.923 1.00 95.38 518 ALA A O 1
ATOM 3691 N N . LEU A 1 519 ? 22.158 -1.765 -14.992 1.00 93.44 519 LEU A N 1
ATOM 3692 C CA . LEU A 1 519 ? 22.594 -0.555 -14.305 1.00 93.44 519 LEU A CA 1
ATOM 3693 C C . LEU A 1 519 ? 22.229 -0.694 -12.825 1.00 93.44 519 LEU A C 1
ATOM 3695 O O . LEU A 1 519 ? 21.148 -1.193 -12.513 1.00 93.44 519 LEU A O 1
ATOM 3699 N N . SER A 1 520 ? 23.132 -0.301 -11.930 1.00 87.12 520 SER A N 1
ATOM 3700 C CA . SER A 1 520 ? 22.864 -0.261 -10.491 1.00 87.12 520 SER A CA 1
ATOM 3701 C C . SER A 1 520 ? 21.786 0.772 -10.154 1.00 87.12 520 SER A C 1
ATOM 3703 O O . SER A 1 520 ? 21.546 1.711 -10.918 1.00 87.12 520 SER A O 1
ATOM 3705 N N . ALA A 1 521 ? 21.133 0.600 -9.001 1.00 79.62 521 ALA A N 1
ATOM 3706 C CA . ALA A 1 521 ? 20.050 1.476 -8.553 1.00 79.62 521 ALA A CA 1
ATOM 3707 C C . ALA A 1 521 ? 20.483 2.954 -8.487 1.00 79.62 521 ALA A C 1
ATOM 3709 O O . ALA A 1 521 ? 19.754 3.819 -8.969 1.00 79.62 521 ALA A O 1
ATOM 3710 N N . ASP A 1 522 ? 21.697 3.216 -7.997 1.00 75.19 522 ASP A N 1
ATOM 3711 C CA . ASP A 1 522 ? 22.336 4.540 -7.927 1.00 75.19 522 ASP A CA 1
ATOM 3712 C C . ASP A 1 522 ? 22.807 5.093 -9.294 1.00 75.19 522 ASP A C 1
ATOM 3714 O O . ASP A 1 522 ? 23.196 6.255 -9.415 1.00 75.19 522 ASP A O 1
ATOM 3718 N N . GLY A 1 523 ? 22.797 4.274 -10.350 1.00 83.00 523 GLY A N 1
ATOM 3719 C CA . GLY A 1 523 ? 23.288 4.632 -11.678 1.00 83.00 523 GLY A CA 1
ATOM 3720 C C . GLY A 1 523 ? 24.813 4.727 -11.820 1.00 83.00 523 GLY A C 1
ATOM 3721 O O . GLY A 1 523 ? 25.286 5.105 -12.895 1.00 83.00 523 GLY A O 1
ATOM 3722 N N . ALA A 1 524 ? 25.599 4.398 -10.791 1.00 82.25 524 ALA A N 1
ATOM 3723 C CA . ALA A 1 524 ? 27.055 4.567 -10.804 1.00 82.25 524 ALA A CA 1
ATOM 3724 C C . ALA A 1 524 ? 27.811 3.394 -11.450 1.00 82.25 524 ALA A C 1
ATOM 3726 O O . ALA A 1 524 ? 28.937 3.576 -11.933 1.00 82.25 524 ALA A O 1
ATOM 3727 N N . THR A 1 525 ? 27.200 2.205 -11.470 1.00 88.12 525 THR A N 1
ATOM 3728 C CA . THR A 1 525 ? 27.808 0.954 -11.931 1.00 88.12 525 THR A CA 1
ATOM 3729 C C . THR A 1 525 ? 26.991 0.328 -13.055 1.00 88.12 525 THR A C 1
ATOM 3731 O O . THR A 1 525 ? 25.789 0.113 -12.937 1.00 88.12 525 THR A O 1
ATOM 3734 N N . ILE A 1 526 ? 27.653 -0.016 -14.157 1.00 94.38 526 ILE A N 1
ATOM 3735 C CA . ILE A 1 526 ? 27.039 -0.630 -15.336 1.00 94.38 526 ILE A CA 1
ATOM 3736 C C . ILE A 1 526 ? 27.716 -1.958 -15.666 1.00 94.38 526 ILE A C 1
ATOM 3738 O O . ILE A 1 526 ? 28.942 -2.047 -15.720 1.00 94.38 526 ILE A O 1
ATOM 3742 N N . ALA A 1 527 ? 26.915 -2.979 -15.959 1.00 95.81 527 ALA A N 1
ATOM 3743 C CA . ALA A 1 527 ? 27.369 -4.227 -16.558 1.00 95.81 527 ALA A CA 1
ATOM 3744 C C . ALA A 1 527 ? 27.011 -4.255 -18.051 1.00 95.81 527 ALA A C 1
ATOM 3746 O O . ALA A 1 527 ? 25.863 -4.029 -18.436 1.00 95.81 527 ALA A O 1
ATOM 3747 N N . VAL A 1 528 ? 28.000 -4.550 -18.896 1.00 97.25 528 VAL A N 1
ATOM 3748 C CA . VAL A 1 528 ? 27.874 -4.559 -20.359 1.00 97.25 528 VAL A CA 1
ATOM 3749 C C . VAL A 1 528 ? 28.180 -5.953 -20.895 1.00 97.25 528 VAL A C 1
ATOM 3751 O O . VAL A 1 528 ? 29.305 -6.445 -20.768 1.00 97.25 528 VAL A O 1
ATOM 3754 N N . GLY A 1 529 ? 27.181 -6.591 -21.507 1.00 95.69 529 GLY A N 1
ATOM 3755 C CA . GLY A 1 529 ? 27.314 -7.920 -22.103 1.00 95.69 529 GLY A CA 1
ATOM 3756 C C . GLY A 1 529 ? 27.862 -7.885 -23.531 1.00 95.69 529 GLY A C 1
ATOM 3757 O O . GLY A 1 529 ? 27.443 -7.064 -24.348 1.00 95.69 529 GLY A O 1
ATOM 3758 N N . ALA A 1 530 ? 28.774 -8.810 -23.838 1.00 95.06 530 ALA A N 1
ATOM 3759 C CA . ALA A 1 530 ? 29.339 -9.036 -25.169 1.00 95.06 530 ALA A CA 1
ATOM 3760 C C . ALA A 1 530 ? 29.343 -10.550 -25.473 1.00 95.06 530 ALA A C 1
ATOM 3762 O O . ALA A 1 530 ? 30.348 -11.236 -25.240 1.00 95.06 530 ALA A O 1
ATOM 3763 N N . PRO A 1 531 ? 28.214 -11.108 -25.950 1.00 92.19 531 PRO A N 1
ATOM 3764 C CA . PRO A 1 531 ? 27.979 -12.556 -26.015 1.00 92.19 531 PRO A CA 1
ATOM 3765 C C . PRO A 1 531 ? 28.844 -13.288 -27.047 1.00 92.19 531 PRO A C 1
ATOM 3767 O O . PRO A 1 531 ? 28.896 -14.515 -27.046 1.00 92.19 531 PRO A O 1
ATOM 3770 N N . HIS A 1 532 ? 29.519 -12.570 -27.945 1.00 91.06 532 HIS A N 1
ATOM 3771 C CA . HIS A 1 532 ? 30.364 -13.172 -28.978 1.00 91.06 532 HIS A CA 1
ATOM 3772 C C . HIS A 1 532 ? 31.861 -12.971 -28.747 1.00 91.06 532 HIS A C 1
ATOM 3774 O O . HIS A 1 532 ? 32.655 -13.421 -29.577 1.00 91.06 532 HIS A O 1
ATOM 3780 N N . ASN A 1 533 ? 32.249 -12.366 -27.621 1.00 87.88 533 ASN A N 1
ATOM 3781 C CA . ASN A 1 533 ? 33.653 -12.155 -27.292 1.00 87.88 533 ASN A CA 1
ATOM 3782 C C . ASN A 1 533 ? 34.434 -13.475 -27.204 1.00 87.88 533 ASN A C 1
ATOM 3784 O O . ASN A 1 533 ? 33.914 -14.514 -26.783 1.00 87.88 533 ASN A O 1
ATOM 3788 N N . GLY A 1 534 ? 35.686 -13.413 -27.664 1.00 79.56 534 GLY A N 1
ATOM 3789 C CA . GLY A 1 534 ? 36.563 -14.562 -27.862 1.00 79.56 534 GLY A CA 1
ATOM 3790 C C . GLY A 1 534 ? 37.612 -14.820 -26.771 1.00 79.56 534 GLY A C 1
ATOM 3791 O O . GLY A 1 534 ? 38.437 -15.720 -26.946 1.00 79.56 534 GLY A O 1
ATOM 3792 N N . GLY A 1 535 ? 37.652 -14.019 -25.699 1.00 74.56 535 GLY A N 1
ATOM 3793 C CA . GLY A 1 535 ? 38.767 -13.970 -24.743 1.00 74.56 535 GLY A CA 1
ATOM 3794 C C . GLY A 1 535 ? 39.071 -15.295 -24.032 1.00 74.56 535 GLY A C 1
ATOM 3795 O O . GLY A 1 535 ? 40.233 -15.585 -23.752 1.00 74.56 535 GLY A O 1
ATOM 3796 N N . ALA A 1 536 ? 38.054 -16.138 -23.820 1.00 69.56 536 ALA A N 1
ATOM 3797 C CA . ALA A 1 536 ? 38.179 -17.463 -23.203 1.00 69.56 536 ALA A CA 1
ATOM 3798 C C . ALA A 1 536 ? 37.940 -18.629 -24.192 1.00 69.56 536 ALA A C 1
ATOM 3800 O O . ALA A 1 536 ? 37.827 -19.787 -23.788 1.00 69.56 536 ALA A O 1
ATOM 3801 N N . GLY A 1 537 ? 37.878 -18.347 -25.497 1.00 71.81 537 GLY A N 1
ATOM 3802 C CA . GLY A 1 537 ? 37.534 -19.303 -26.553 1.00 71.81 537 GLY A CA 1
ATOM 3803 C C . GLY A 1 537 ? 36.611 -18.673 -27.596 1.00 71.81 537 GLY A C 1
ATOM 3804 O O . GLY A 1 537 ? 36.054 -17.611 -27.371 1.00 71.81 537 GLY A O 1
ATOM 3805 N N . THR A 1 538 ? 36.441 -19.294 -28.767 1.00 80.81 538 THR A N 1
ATOM 3806 C CA . THR A 1 538 ? 35.601 -18.728 -29.843 1.00 80.81 538 THR A CA 1
ATOM 3807 C C . THR A 1 538 ? 34.164 -18.490 -29.369 1.00 80.81 538 THR A C 1
ATOM 3809 O O . THR A 1 538 ? 33.452 -19.457 -29.110 1.00 80.81 538 THR A O 1
ATOM 3812 N N . SER A 1 539 ? 33.746 -17.219 -29.304 1.00 79.38 539 SER A N 1
ATOM 3813 C CA . SER A 1 539 ? 32.410 -16.798 -28.856 1.00 79.38 539 SER A CA 1
ATOM 3814 C C . SER A 1 539 ? 32.017 -17.353 -27.485 1.00 79.38 539 SER A C 1
ATOM 3816 O O . SER A 1 539 ? 30.878 -17.766 -27.288 1.00 79.38 539 SER A O 1
ATOM 3818 N N . SER A 1 540 ? 32.965 -17.377 -26.544 1.00 84.56 540 SER A N 1
ATOM 3819 C CA . SER A 1 540 ? 32.700 -17.736 -25.147 1.00 84.56 540 SER A CA 1
ATOM 3820 C C . SER A 1 540 ? 31.804 -16.718 -24.438 1.00 84.56 540 SER A C 1
ATOM 3822 O O . SER A 1 540 ? 31.179 -17.058 -23.440 1.00 84.56 540 SER A O 1
ATOM 3824 N N . GLY A 1 541 ? 31.753 -15.485 -24.955 1.00 89.00 541 GLY A N 1
ATOM 3825 C CA . GLY A 1 541 ? 31.068 -14.366 -24.324 1.00 89.00 541 GLY A CA 1
ATOM 3826 C C . GLY A 1 541 ? 31.812 -13.864 -23.085 1.00 89.00 541 GLY A C 1
ATOM 3827 O O . GLY A 1 541 ? 32.663 -14.558 -22.527 1.00 89.00 541 GLY A O 1
ATOM 3828 N N . HIS A 1 542 ? 31.517 -12.634 -22.678 1.00 88.12 542 HIS A N 1
ATOM 3829 C CA . HIS A 1 542 ? 31.893 -12.106 -21.364 1.00 88.12 542 HIS A CA 1
ATOM 3830 C C . HIS A 1 542 ? 30.995 -10.916 -20.992 1.00 88.12 542 HIS A C 1
ATOM 3832 O O . HIS A 1 542 ? 30.263 -10.387 -21.837 1.00 88.12 542 HIS A O 1
ATOM 3838 N N . VAL A 1 543 ? 31.077 -10.499 -19.730 1.00 92.75 543 VAL A N 1
ATOM 3839 C CA . VAL A 1 543 ? 30.472 -9.275 -19.198 1.00 92.75 543 VAL A CA 1
ATOM 3840 C C . VAL A 1 543 ? 31.592 -8.426 -18.609 1.00 92.75 543 VAL A C 1
ATOM 3842 O O . VAL A 1 543 ? 32.465 -8.956 -17.921 1.00 92.75 543 VAL A O 1
ATOM 3845 N N . ARG A 1 544 ? 31.572 -7.119 -18.872 1.00 92.00 544 ARG A N 1
ATOM 3846 C CA . ARG A 1 544 ? 32.458 -6.150 -18.212 1.00 92.00 544 ARG A CA 1
ATOM 3847 C C . ARG A 1 544 ? 31.634 -5.235 -17.328 1.00 92.00 544 ARG A C 1
ATOM 3849 O O . ARG A 1 544 ? 30.570 -4.782 -17.744 1.00 92.00 544 ARG A O 1
ATOM 3856 N N . VAL A 1 545 ? 32.142 -4.975 -16.132 1.00 90.94 545 VAL A N 1
ATOM 3857 C CA . VAL A 1 545 ? 31.525 -4.072 -15.162 1.00 90.94 545 VAL A CA 1
ATOM 3858 C C . VAL A 1 545 ? 32.369 -2.808 -15.090 1.00 90.94 545 VAL A C 1
ATOM 3860 O O . VAL A 1 545 ? 33.593 -2.884 -14.992 1.00 90.94 545 VAL A O 1
ATOM 3863 N N . PHE A 1 546 ? 31.716 -1.657 -15.179 1.00 86.19 546 PHE A N 1
ATOM 3864 C CA . PHE A 1 546 ? 32.348 -0.347 -15.122 1.00 86.19 546 PHE A CA 1
ATOM 3865 C C . PHE A 1 546 ? 31.692 0.476 -14.028 1.00 86.19 546 PHE A C 1
ATOM 3867 O O . PHE A 1 546 ? 30.471 0.471 -13.897 1.00 86.19 546 PHE A O 1
ATOM 3874 N N . GLN A 1 547 ? 32.510 1.222 -13.300 1.00 82.38 547 GLN A N 1
ATOM 3875 C CA . GLN A 1 547 ? 32.074 2.228 -12.343 1.00 82.38 547 GLN A CA 1
ATOM 3876 C C . GLN A 1 547 ? 32.592 3.590 -12.809 1.00 82.38 547 GLN A C 1
ATOM 3878 O O . GLN A 1 547 ? 33.711 3.697 -13.325 1.00 82.38 547 GLN A O 1
ATOM 3883 N N . ILE A 1 548 ? 31.790 4.641 -12.666 1.00 76.50 548 ILE A N 1
ATOM 3884 C CA . ILE A 1 548 ? 32.182 5.987 -13.095 1.00 76.50 548 ILE A CA 1
ATOM 3885 C C . ILE A 1 548 ? 33.257 6.545 -12.146 1.00 76.50 548 ILE A C 1
ATOM 3887 O O . ILE A 1 548 ? 32.984 6.884 -10.999 1.00 76.50 548 ILE A O 1
ATOM 3891 N N . ALA A 1 549 ? 34.492 6.691 -12.636 1.00 49.41 549 ALA A N 1
ATOM 3892 C CA . ALA A 1 549 ? 35.611 7.211 -11.849 1.00 49.41 549 ALA A CA 1
ATOM 3893 C C . ALA A 1 549 ? 35.431 8.699 -11.480 1.00 49.41 549 ALA A C 1
ATOM 3895 O O . ALA A 1 549 ? 35.243 9.546 -12.354 1.00 49.41 549 ALA A O 1
ATOM 3896 N N . GLY A 1 550 ? 35.564 9.035 -10.192 1.00 44.59 550 GLY A N 1
ATOM 3897 C CA . GLY A 1 550 ? 35.471 10.415 -9.688 1.00 44.59 550 GLY A CA 1
ATOM 3898 C C . GLY A 1 550 ? 34.077 10.826 -9.211 1.00 44.59 550 GLY A C 1
ATOM 3899 O O . GLY A 1 550 ? 33.937 11.881 -8.595 1.00 44.59 550 GLY A O 1
ATOM 3900 N N . VAL A 1 551 ? 33.082 9.963 -9.404 1.00 42.72 551 VAL A N 1
ATOM 3901 C CA . VAL A 1 551 ? 32.077 9.739 -8.370 1.00 42.72 551 VAL A CA 1
ATOM 3902 C C . VAL A 1 551 ? 32.831 8.835 -7.401 1.00 42.72 551 VAL A C 1
ATOM 3904 O O . VAL A 1 551 ? 33.199 7.718 -7.757 1.00 42.72 551 VAL A O 1
ATOM 3907 N N . GLY A 1 552 ? 33.216 9.328 -6.221 1.00 35.81 552 GLY A N 1
ATOM 3908 C CA . GLY A 1 552 ? 33.514 8.363 -5.163 1.00 35.81 552 GLY A CA 1
ATOM 3909 C C . GLY A 1 552 ? 32.279 7.473 -4.993 1.00 35.81 552 GLY A C 1
ATOM 3910 O O . GLY A 1 552 ? 31.208 7.790 -5.506 1.00 35.81 552 GLY A O 1
ATOM 3911 N N . THR A 1 553 ? 32.329 6.484 -4.128 1.00 35.75 553 THR A N 1
ATOM 3912 C CA . THR A 1 553 ? 31.146 6.201 -3.309 1.00 35.75 553 THR A CA 1
ATOM 3913 C C . THR A 1 553 ? 30.834 7.419 -2.425 1.00 35.75 553 THR A C 1
ATOM 3915 O O . THR A 1 553 ? 30.676 7.307 -1.216 1.00 35.75 553 THR A O 1
ATOM 3918 N N . GLY A 1 554 ? 30.745 8.622 -3.008 1.00 35.56 554 GLY A N 1
ATOM 3919 C CA . GLY A 1 554 ? 29.747 9.551 -2.569 1.00 35.56 554 GLY A CA 1
ATOM 3920 C C . GLY A 1 554 ? 28.456 8.799 -2.805 1.00 35.56 554 GLY A C 1
ATOM 3921 O O . GLY A 1 554 ? 27.852 8.927 -3.864 1.00 35.56 554 GLY A O 1
ATOM 3922 N N . THR A 1 555 ? 28.063 8.015 -1.800 1.00 35.47 555 THR A N 1
ATOM 3923 C CA . THR A 1 555 ? 26.833 8.318 -1.093 1.00 35.47 555 THR A CA 1
ATOM 3924 C C . THR A 1 555 ? 26.331 9.656 -1.638 1.00 35.47 555 THR A C 1
ATOM 3926 O O . THR A 1 555 ? 26.975 10.695 -1.406 1.00 35.47 555 THR A O 1
ATOM 3929 N N . GLN A 1 556 ? 25.202 9.661 -2.357 1.00 39.69 556 GLN A N 1
ATOM 3930 C CA . GLN A 1 556 ? 24.280 10.747 -2.034 1.00 39.69 556 GLN A CA 1
ATOM 3931 C C . GLN A 1 556 ? 24.324 10.780 -0.509 1.00 39.69 556 GLN A C 1
ATOM 3933 O O . GLN A 1 556 ? 24.188 9.693 0.063 1.00 39.69 556 GLN A O 1
ATOM 3938 N N . PRO A 1 557 ? 24.785 11.882 0.125 1.00 48.09 557 PRO A N 1
ATOM 3939 C CA . PRO A 1 557 ? 24.880 11.888 1.579 1.00 48.09 557 PRO A CA 1
ATOM 3940 C C . PRO A 1 557 ? 23.559 11.304 2.035 1.00 48.09 557 PRO A C 1
ATOM 3942 O O . PRO A 1 557 ? 22.534 11.755 1.518 1.00 48.09 557 PRO A O 1
ATOM 3945 N N . SER A 1 558 ? 23.614 10.198 2.790 1.00 54.50 558 SER A N 1
ATOM 3946 C CA . SER A 1 558 ? 22.393 9.520 3.204 1.00 54.50 558 SER A CA 1
ATOM 3947 C C . SER A 1 558 ? 21.459 10.618 3.656 1.00 54.50 558 SER A C 1
ATOM 3949 O O . SER A 1 558 ? 21.889 11.509 4.390 1.00 54.50 558 SER A O 1
ATOM 3951 N N . THR A 1 559 ? 20.264 10.670 3.098 1.00 67.69 559 THR A N 1
ATOM 3952 C CA . THR A 1 559 ? 19.333 11.705 3.535 1.00 67.69 559 THR A CA 1
ATOM 3953 C C . THR A 1 559 ? 18.870 11.328 4.924 1.00 67.69 559 THR A C 1
ATOM 3955 O O . THR A 1 559 ? 18.699 12.209 5.740 1.00 67.69 559 THR A O 1
ATOM 3958 N N . THR A 1 560 ? 18.893 10.028 5.244 1.00 84.81 560 THR A N 1
ATOM 3959 C CA . THR A 1 560 ? 18.525 9.484 6.543 1.00 84.81 560 THR A CA 1
ATOM 3960 C C . THR A 1 560 ? 19.555 8.452 7.039 1.00 84.81 560 THR A C 1
ATOM 3962 O O . THR A 1 560 ? 19.918 7.507 6.335 1.00 84.81 560 THR A O 1
ATOM 3965 N N . GLU A 1 561 ? 20.028 8.594 8.276 1.00 90.50 561 GLU A N 1
ATOM 3966 C CA . GLU A 1 561 ? 20.874 7.618 8.980 1.00 90.50 561 GLU A CA 1
ATOM 3967 C C . GLU A 1 561 ? 20.042 6.837 10.009 1.00 90.50 561 GLU A C 1
ATOM 3969 O O . GLU A 1 561 ? 19.300 7.426 10.789 1.00 90.50 561 GLU A O 1
ATOM 3974 N N . VAL A 1 562 ? 20.203 5.512 10.065 1.00 94.25 562 VAL A N 1
ATOM 3975 C CA . VAL A 1 562 ? 19.596 4.615 11.060 1.00 94.25 562 VAL A CA 1
ATOM 3976 C C . VAL A 1 562 ? 20.687 4.087 11.988 1.00 94.25 562 VAL A C 1
ATOM 3978 O O . VAL A 1 562 ? 21.575 3.359 11.554 1.00 94.25 562 VAL A O 1
ATOM 3981 N N . SER A 1 563 ? 20.629 4.399 13.279 1.00 93.25 563 SER A N 1
ATOM 3982 C CA . SER A 1 563 ? 21.662 4.022 14.254 1.00 93.25 563 SER A CA 1
ATOM 3983 C C . SER A 1 563 ? 21.082 3.630 15.615 1.00 93.25 563 SER A C 1
ATOM 3985 O O . SER A 1 563 ? 19.927 3.906 15.921 1.00 93.25 563 SER A O 1
ATOM 3987 N N . LEU A 1 564 ? 21.880 2.974 16.457 1.00 92.00 564 LEU A N 1
ATOM 3988 C CA . LEU A 1 564 ? 21.634 2.819 17.889 1.00 92.00 564 LEU A CA 1
ATOM 3989 C C . LEU A 1 564 ? 22.405 3.890 18.656 1.00 92.00 564 LEU A C 1
ATOM 3991 O O . LEU A 1 564 ? 23.637 3.964 18.596 1.00 92.00 564 LEU A O 1
ATOM 3995 N N . ASP A 1 565 ? 21.682 4.686 19.436 1.00 90.25 565 ASP A N 1
ATOM 3996 C CA . ASP A 1 565 ? 22.297 5.674 20.309 1.00 90.25 565 ASP A CA 1
ATOM 3997 C C . ASP A 1 565 ? 22.973 5.021 21.534 1.00 90.25 565 ASP A C 1
ATOM 3999 O O . ASP A 1 565 ? 22.809 3.840 21.857 1.00 90.25 565 ASP A O 1
ATOM 4003 N N . SER A 1 566 ? 23.733 5.817 22.290 1.00 87.00 566 SER A N 1
ATOM 4004 C CA . SER A 1 566 ? 24.382 5.346 23.527 1.00 87.00 566 SER A CA 1
ATOM 4005 C C . SER A 1 566 ? 23.410 4.944 24.654 1.00 87.00 566 SER A C 1
ATOM 4007 O O . SER A 1 566 ? 23.840 4.363 25.653 1.00 87.00 566 SER A O 1
ATOM 4009 N N . GLY A 1 567 ? 22.124 5.279 24.518 1.00 87.50 567 GLY A N 1
ATOM 4010 C CA . GLY A 1 567 ? 21.032 4.874 25.402 1.00 87.50 567 GLY A CA 1
ATOM 4011 C C . GLY A 1 567 ? 20.365 3.556 24.988 1.00 87.50 567 GLY A C 1
ATOM 4012 O O . GLY A 1 567 ? 19.578 3.018 25.767 1.00 87.50 567 GLY A O 1
ATOM 4013 N N . GLY A 1 568 ? 20.710 3.013 23.816 1.00 89.00 568 GLY A N 1
ATOM 4014 C CA . GLY A 1 568 ? 20.125 1.809 23.235 1.00 89.00 568 GLY A CA 1
ATOM 4015 C C . GLY A 1 568 ? 18.786 2.039 22.527 1.00 89.00 568 GLY A C 1
ATOM 4016 O O . GLY A 1 568 ? 18.032 1.075 22.390 1.00 89.00 568 GLY A O 1
ATOM 4017 N N . ASN A 1 569 ? 18.457 3.276 22.144 1.00 93.31 569 ASN A N 1
ATOM 4018 C CA . ASN A 1 569 ? 17.319 3.587 21.274 1.00 93.31 569 ASN A CA 1
ATOM 4019 C C . ASN A 1 569 ? 17.753 3.502 19.808 1.00 93.31 569 ASN A C 1
ATOM 4021 O O . ASN A 1 569 ? 18.886 3.864 19.486 1.00 93.31 569 ASN A O 1
ATOM 4025 N N . VAL A 1 570 ? 16.854 3.071 18.927 1.00 96.12 570 VAL A N 1
ATOM 4026 C CA . VAL A 1 570 ? 17.052 3.214 17.482 1.00 96.12 570 VAL A CA 1
ATOM 4027 C C . VAL A 1 570 ? 16.697 4.640 17.100 1.00 96.12 570 VAL A C 1
ATOM 4029 O O . VAL A 1 570 ? 15.609 5.099 17.430 1.00 96.12 570 VAL A O 1
ATOM 4032 N N . LEU A 1 571 ? 17.602 5.326 16.422 1.00 94.75 571 LEU A N 1
ATOM 4033 C CA . LEU A 1 571 ? 17.427 6.679 15.934 1.00 94.75 571 LEU A CA 1
ATOM 4034 C C . LEU A 1 571 ? 17.535 6.666 14.409 1.00 94.75 571 LEU A C 1
ATOM 4036 O O . LEU A 1 571 ? 18.550 6.233 13.867 1.00 94.75 571 LEU A O 1
ATOM 4040 N N . ILE A 1 572 ? 16.476 7.119 13.748 1.00 94.00 572 ILE A N 1
ATOM 4041 C CA . ILE A 1 572 ? 16.392 7.346 12.312 1.00 94.00 572 ILE A CA 1
ATOM 4042 C C . ILE A 1 572 ? 16.388 8.861 12.134 1.00 94.00 572 ILE A C 1
ATOM 4044 O O . ILE A 1 572 ? 15.435 9.507 12.560 1.00 94.00 572 ILE A O 1
ATOM 4048 N N . THR A 1 573 ? 17.464 9.436 11.607 1.00 89.00 573 THR A N 1
ATOM 4049 C CA . THR A 1 573 ? 17.663 10.891 11.560 1.00 89.00 573 THR A CA 1
ATOM 4050 C C . THR A 1 573 ? 17.944 11.357 10.153 1.00 89.00 573 THR A C 1
ATOM 4052 O O . THR A 1 573 ? 18.849 10.820 9.519 1.00 89.00 573 THR A O 1
ATOM 4055 N N . ASP A 1 574 ? 17.240 12.398 9.716 1.00 84.56 574 ASP A N 1
ATOM 4056 C CA . ASP A 1 574 ? 17.607 13.117 8.504 1.00 84.56 574 ASP A CA 1
ATOM 4057 C C . ASP A 1 574 ? 18.987 13.792 8.688 1.00 84.56 574 ASP A C 1
ATOM 4059 O O . ASP A 1 574 ? 19.221 14.586 9.609 1.00 84.56 574 ASP A O 1
ATOM 4063 N N . THR A 1 575 ? 19.944 13.430 7.834 1.00 78.31 575 THR A N 1
ATOM 4064 C CA . THR A 1 575 ? 21.320 13.932 7.833 1.00 78.31 575 THR A CA 1
ATOM 4065 C C . THR A 1 575 ? 21.600 14.983 6.754 1.00 78.31 575 THR A C 1
ATOM 4067 O O . THR A 1 575 ? 22.721 15.507 6.708 1.00 78.31 575 THR A O 1
ATOM 4070 N N . ASP A 1 576 ? 20.618 15.341 5.922 1.00 68.75 576 ASP A N 1
ATOM 4071 C CA . ASP A 1 576 ? 20.739 16.346 4.860 1.00 68.75 576 ASP A CA 1
ATOM 4072 C C . ASP A 1 576 ? 20.281 17.757 5.276 1.00 68.75 576 ASP A C 1
ATOM 4074 O O . ASP A 1 576 ? 20.716 18.755 4.684 1.00 68.75 576 ASP A O 1
ATOM 4078 N N . GLY A 1 577 ? 19.545 17.850 6.385 1.00 60.19 577 GLY A N 1
ATOM 4079 C CA . GLY A 1 577 ? 19.088 19.107 6.966 1.00 60.19 577 GLY A CA 1
ATOM 4080 C C . GLY A 1 577 ? 17.605 19.397 6.758 1.00 60.19 577 GLY A C 1
ATOM 4081 O O . GLY A 1 577 ? 17.215 20.527 7.067 1.00 60.19 577 GLY A O 1
ATOM 4082 N N . GLY A 1 578 ? 16.820 18.414 6.302 1.00 60.75 578 GLY A N 1
ATOM 4083 C CA . GLY A 1 578 ? 15.363 18.472 6.241 1.00 60.75 578 GLY A CA 1
ATOM 4084 C C . GLY A 1 578 ? 14.812 19.136 4.975 1.00 60.75 578 GLY A C 1
ATOM 4085 O O . GLY A 1 578 ? 13.853 19.892 5.031 1.00 60.75 578 GLY A O 1
ATOM 4086 N N . ASP A 1 579 ? 15.441 18.978 3.812 1.00 66.00 579 ASP A N 1
ATOM 4087 C CA . ASP A 1 579 ? 14.776 19.372 2.550 1.00 66.00 579 ASP A CA 1
ATOM 4088 C C . ASP A 1 579 ? 14.258 18.140 1.778 1.00 66.00 579 ASP A C 1
ATOM 4090 O O . ASP A 1 579 ? 13.661 18.284 0.700 1.00 66.00 579 ASP A O 1
ATOM 4094 N N . THR A 1 580 ? 14.503 16.933 2.294 1.00 75.88 580 THR A N 1
ATOM 4095 C CA . THR A 1 580 ? 14.105 15.665 1.689 1.00 75.88 580 THR A CA 1
ATOM 4096 C C . THR A 1 580 ? 12.729 15.206 2.119 1.00 75.88 580 THR A C 1
ATOM 4098 O O . THR A 1 580 ? 12.331 15.363 3.256 1.00 75.88 580 THR A O 1
ATOM 4101 N N . ASN A 1 581 ? 11.995 14.632 1.166 1.00 85.06 581 ASN A N 1
ATOM 4102 C CA . ASN A 1 581 ? 10.725 13.977 1.444 1.00 85.06 581 ASN A CA 1
ATOM 4103 C C . ASN A 1 581 ? 11.011 12.488 1.609 1.00 85.06 581 ASN A C 1
ATOM 4105 O O . ASN A 1 581 ? 11.212 11.793 0.604 1.00 85.06 581 ASN A O 1
ATOM 4109 N N . ASP A 1 582 ? 11.052 12.017 2.844 1.00 85.75 582 ASP A N 1
ATOM 4110 C CA . ASP A 1 582 ? 11.337 10.631 3.182 1.00 85.75 582 ASP A CA 1
ATOM 4111 C C . ASP A 1 582 ? 10.053 9.790 3.166 1.00 85.75 582 ASP A C 1
ATOM 4113 O O . ASP A 1 582 ? 9.000 10.184 3.661 1.00 85.75 582 ASP A O 1
ATOM 4117 N N . THR A 1 583 ? 10.116 8.595 2.578 1.00 90.50 583 THR A N 1
ATOM 4118 C CA . THR A 1 583 ? 9.003 7.630 2.540 1.00 90.50 583 THR A CA 1
ATOM 4119 C C . THR A 1 583 ? 9.434 6.339 3.228 1.00 90.50 583 THR A C 1
ATOM 4121 O O . THR A 1 583 ? 9.679 5.303 2.599 1.00 90.50 583 THR A O 1
ATOM 4124 N N . LEU A 1 584 ? 9.535 6.415 4.552 1.00 94.00 584 LEU A N 1
ATOM 4125 C CA . LEU A 1 584 ? 10.091 5.373 5.404 1.00 94.00 584 LEU A CA 1
ATOM 4126 C C . LEU A 1 584 ? 9.058 4.290 5.712 1.00 94.00 584 LEU A C 1
ATOM 4128 O O . LEU A 1 584 ? 7.896 4.560 6.003 1.00 94.00 584 LEU A O 1
ATOM 4132 N N . THR A 1 585 ? 9.496 3.035 5.717 1.00 95.56 585 THR A N 1
ATOM 4133 C CA . THR A 1 585 ? 8.704 1.884 6.165 1.00 95.56 585 THR A CA 1
ATOM 4134 C C . THR A 1 585 ? 9.423 1.163 7.294 1.00 95.56 585 THR A C 1
ATOM 4136 O O . THR A 1 585 ? 10.591 0.811 7.152 1.00 95.56 585 THR A O 1
ATOM 4139 N N . LEU A 1 586 ? 8.717 0.904 8.397 1.00 97.06 586 LEU A N 1
ATOM 4140 C CA . LEU A 1 586 ? 9.171 0.066 9.504 1.00 97.06 586 LEU A CA 1
ATOM 4141 C C . LEU A 1 586 ? 8.423 -1.268 9.488 1.00 97.06 586 LEU A C 1
ATOM 4143 O O . LEU A 1 586 ? 7.200 -1.291 9.620 1.00 97.06 586 LEU A O 1
ATOM 4147 N N . VAL A 1 587 ? 9.163 -2.375 9.416 1.00 95.81 587 VAL A N 1
ATOM 4148 C CA . VAL A 1 587 ? 8.605 -3.735 9.460 1.00 95.81 587 VAL A CA 1
ATOM 4149 C C . VAL A 1 587 ? 9.427 -4.651 10.367 1.00 95.81 587 VAL A C 1
ATOM 4151 O O . VAL A 1 587 ? 10.650 -4.537 10.471 1.00 95.81 587 VAL A O 1
ATOM 4154 N N . VAL A 1 588 ? 8.766 -5.597 11.038 1.00 94.69 588 VAL A N 1
ATOM 4155 C CA . VAL A 1 588 ? 9.456 -6.687 11.747 1.00 94.69 588 VAL A CA 1
ATOM 4156 C C . VAL A 1 588 ? 9.915 -7.737 10.736 1.00 94.69 588 VAL A C 1
ATOM 4158 O O . VAL A 1 588 ? 9.096 -8.385 10.096 1.00 94.69 588 VAL A O 1
ATOM 4161 N N . ASN A 1 589 ? 11.223 -7.959 10.621 1.00 92.38 589 ASN A N 1
ATOM 4162 C CA . ASN A 1 589 ? 11.800 -9.003 9.778 1.00 92.38 589 ASN A CA 1
ATOM 4163 C C . ASN A 1 589 ? 12.517 -10.050 10.642 1.00 92.38 589 ASN A C 1
ATOM 4165 O O . ASN A 1 589 ? 13.707 -9.950 10.954 1.00 92.38 589 ASN A O 1
ATOM 4169 N N . GLY A 1 590 ? 11.776 -11.069 11.081 1.00 92.12 590 GLY A N 1
ATOM 4170 C CA . GLY A 1 590 ? 12.315 -12.124 11.938 1.00 92.12 590 GLY A CA 1
ATOM 4171 C C . GLY A 1 590 ? 12.750 -11.599 13.311 1.00 92.12 590 GLY A C 1
ATOM 4172 O O . GLY A 1 590 ? 11.911 -11.345 14.169 1.00 92.12 590 GLY A O 1
ATOM 4173 N N . ALA A 1 591 ? 14.062 -11.498 13.543 1.00 92.38 591 ALA A N 1
ATOM 4174 C CA . ALA A 1 591 ? 14.638 -11.004 14.801 1.00 92.38 591 ALA A CA 1
ATOM 4175 C C . ALA A 1 591 ? 15.088 -9.531 14.735 1.00 92.38 591 ALA A C 1
ATOM 4177 O O . ALA A 1 591 ? 15.643 -9.027 15.714 1.00 92.38 591 ALA A O 1
ATOM 4178 N N . ASN A 1 592 ? 14.855 -8.859 13.605 1.00 91.88 592 ASN A N 1
ATOM 4179 C CA . ASN A 1 592 ? 15.321 -7.506 13.326 1.00 91.88 592 ASN A CA 1
ATOM 4180 C C . ASN A 1 592 ? 14.135 -6.580 13.022 1.00 91.88 592 ASN A C 1
ATOM 4182 O O . ASN A 1 592 ? 13.110 -7.016 12.497 1.00 91.88 592 ASN A O 1
ATOM 4186 N N . TYR A 1 593 ? 14.287 -5.298 13.330 1.00 96.44 593 TYR A N 1
ATOM 4187 C CA . TYR A 1 593 ? 13.512 -4.242 12.694 1.00 96.44 593 TYR A CA 1
ATOM 4188 C C . TYR A 1 593 ? 14.182 -3.898 11.371 1.00 96.44 593 TYR A C 1
ATOM 4190 O O . TYR A 1 593 ? 15.386 -3.661 11.350 1.00 96.44 593 TYR A O 1
ATOM 4198 N N . ARG A 1 594 ? 13.416 -3.885 10.282 1.00 95.06 594 ARG A N 1
ATOM 4199 C CA . ARG A 1 594 ? 13.861 -3.423 8.969 1.00 95.06 594 ARG A CA 1
ATOM 4200 C C . ARG A 1 594 ? 13.235 -2.059 8.700 1.00 95.06 594 ARG A C 1
ATOM 4202 O O . ARG A 1 594 ? 12.017 -1.918 8.794 1.00 95.06 594 ARG A O 1
ATOM 4209 N N . ILE A 1 595 ? 14.088 -1.090 8.396 1.00 97.25 595 ILE A N 1
ATOM 4210 C CA . ILE A 1 595 ? 13.730 0.260 7.979 1.00 97.25 595 ILE A CA 1
ATOM 4211 C C . ILE A 1 595 ? 14.115 0.376 6.508 1.00 97.25 595 ILE A C 1
ATOM 4213 O O . ILE A 1 595 ? 15.238 0.022 6.146 1.00 97.25 595 ILE A O 1
ATOM 4217 N N . SER A 1 596 ? 13.197 0.837 5.667 1.00 92.94 596 SER A N 1
ATOM 4218 C CA . SER A 1 596 ? 13.467 1.037 4.242 1.00 92.94 596 SER A CA 1
ATOM 4219 C C . SER A 1 596 ? 12.866 2.328 3.712 1.00 92.94 596 SER A C 1
ATOM 4221 O O . SER A 1 596 ? 11.769 2.687 4.131 1.00 92.94 596 SER A O 1
ATOM 4223 N N . ASP A 1 597 ? 13.529 2.953 2.744 1.00 89.50 597 ASP A N 1
ATOM 4224 C CA . ASP A 1 597 ? 13.000 4.068 1.956 1.00 89.50 597 ASP A CA 1
ATOM 4225 C C . ASP A 1 597 ? 13.046 3.702 0.470 1.00 89.50 597 ASP A C 1
ATOM 4227 O O . ASP A 1 597 ? 14.088 3.331 -0.058 1.00 89.50 597 ASP A O 1
ATOM 4231 N N . ALA A 1 598 ? 11.915 3.765 -0.230 1.00 79.88 598 ALA A N 1
ATOM 4232 C CA . ALA A 1 598 ? 11.853 3.332 -1.628 1.00 79.88 598 ALA A CA 1
ATOM 4233 C C . ALA A 1 598 ? 12.561 4.288 -2.608 1.00 79.88 598 ALA A C 1
ATOM 4235 O O . ALA A 1 598 ? 12.770 3.931 -3.774 1.00 79.88 598 ALA A O 1
ATOM 4236 N N . THR A 1 599 ? 12.846 5.512 -2.172 1.00 75.56 599 THR A N 1
ATOM 4237 C CA . THR A 1 599 ? 13.260 6.634 -3.018 1.00 75.56 599 THR A CA 1
ATOM 4238 C C . THR A 1 599 ? 14.576 7.269 -2.597 1.00 75.56 599 THR A C 1
ATOM 4240 O O . THR A 1 599 ? 15.315 7.714 -3.478 1.00 75.56 599 THR A O 1
ATOM 4243 N N . ASN A 1 600 ? 14.872 7.285 -1.299 1.00 79.75 600 ASN A N 1
ATOM 4244 C CA . ASN A 1 600 ? 16.030 7.949 -0.720 1.00 79.75 600 ASN A CA 1
ATOM 4245 C C . ASN A 1 600 ? 17.026 6.937 -0.135 1.00 79.75 600 ASN A C 1
ATOM 4247 O O . ASN A 1 600 ? 16.668 5.816 0.224 1.00 79.75 600 ASN A O 1
ATOM 4251 N N . GLN A 1 601 ? 18.304 7.324 -0.067 1.00 83.06 601 GLN A N 1
ATOM 4252 C CA . GLN A 1 601 ? 19.349 6.440 0.448 1.00 83.06 601 GLN A CA 1
ATOM 4253 C C . GLN A 1 601 ? 19.408 6.471 1.978 1.00 83.06 601 GLN A C 1
ATOM 4255 O O . GLN A 1 601 ? 19.555 7.539 2.576 1.00 83.06 601 GLN A O 1
ATOM 4260 N N . LEU A 1 602 ? 19.398 5.286 2.590 1.00 86.19 602 LEU A N 1
ATOM 4261 C CA . LEU A 1 602 ? 19.595 5.085 4.021 1.00 86.19 602 LEU A CA 1
ATOM 4262 C C . LEU A 1 602 ? 21.042 4.694 4.319 1.00 86.19 602 LEU A C 1
ATOM 4264 O O . LEU A 1 602 ? 21.610 3.846 3.630 1.00 86.19 602 LEU A O 1
ATOM 4268 N N . SER A 1 603 ? 21.617 5.229 5.394 1.00 87.75 603 SER A N 1
ATOM 4269 C CA . SER A 1 603 ? 22.882 4.727 5.946 1.00 87.75 603 SER A CA 1
ATOM 4270 C C . SER A 1 603 ? 22.684 4.033 7.290 1.00 87.75 603 SER A C 1
ATOM 4272 O O . SER A 1 603 ? 21.890 4.458 8.124 1.00 87.75 603 SER A O 1
ATOM 4274 N N . ALA A 1 604 ? 23.416 2.948 7.517 1.00 86.12 604 ALA A N 1
ATOM 4275 C CA . ALA A 1 604 ? 23.500 2.281 8.804 1.00 86.12 604 ALA A CA 1
ATOM 4276 C C . ALA A 1 604 ? 24.610 2.920 9.645 1.00 86.12 604 ALA A C 1
ATOM 4278 O O . ALA A 1 604 ? 25.794 2.835 9.319 1.00 86.12 604 ALA A O 1
ATOM 4279 N N . GLY A 1 605 ? 24.221 3.537 10.753 1.00 86.38 605 GLY A N 1
ATOM 4280 C CA . GLY A 1 605 ? 25.127 3.988 11.794 1.00 86.38 605 GLY A CA 1
ATOM 4281 C C . GLY A 1 605 ? 25.433 2.891 12.817 1.00 86.38 605 GLY A C 1
ATOM 4282 O O . GLY A 1 605 ? 25.193 1.698 12.621 1.00 86.38 605 GLY A O 1
ATOM 4283 N N . THR A 1 606 ? 25.963 3.299 13.971 1.00 88.75 606 THR A N 1
ATOM 4284 C CA . THR A 1 606 ? 26.426 2.367 15.017 1.00 88.75 606 THR A CA 1
ATOM 4285 C C . THR A 1 606 ? 25.333 1.377 15.427 1.00 88.75 606 THR A C 1
ATOM 4287 O O . THR A 1 606 ? 24.262 1.787 15.843 1.00 88.75 606 THR A O 1
ATOM 4290 N N . GLY A 1 607 ? 25.611 0.071 15.374 1.00 81.44 607 GLY A N 1
ATOM 4291 C CA . GLY A 1 607 ? 24.698 -0.976 15.856 1.00 81.44 607 GLY A CA 1
ATOM 4292 C C . GLY A 1 607 ? 23.523 -1.312 14.925 1.00 81.44 607 GLY A C 1
ATOM 4293 O O . GLY A 1 607 ? 22.774 -2.248 15.221 1.00 81.44 607 GLY A O 1
ATOM 4294 N N . ALA A 1 608 ? 23.390 -0.600 13.808 1.00 88.06 608 ALA A N 1
ATOM 4295 C CA . ALA A 1 608 ? 22.553 -0.986 12.685 1.00 88.06 608 ALA A CA 1
ATOM 4296 C C . ALA A 1 608 ? 23.384 -1.760 11.644 1.00 88.06 608 ALA A C 1
ATOM 4298 O O . ALA A 1 608 ? 24.613 -1.713 11.651 1.00 88.06 608 ALA A O 1
ATOM 4299 N N . VAL A 1 609 ? 22.717 -2.506 10.769 1.00 82.00 609 VAL A N 1
ATOM 4300 C CA . VAL A 1 609 ? 23.324 -3.319 9.710 1.00 82.00 609 VAL A CA 1
ATOM 4301 C C . VAL A 1 609 ? 22.780 -2.840 8.372 1.00 82.00 609 VAL A C 1
ATOM 4303 O O . VAL A 1 609 ? 21.576 -2.926 8.128 1.00 82.00 609 VAL A O 1
ATOM 4306 N N . GLN A 1 610 ? 23.660 -2.351 7.500 1.00 89.88 610 GLN A N 1
ATOM 4307 C CA . GLN A 1 610 ? 23.281 -1.997 6.133 1.00 89.88 610 GLN A CA 1
ATOM 4308 C C . GLN A 1 610 ? 22.901 -3.270 5.368 1.00 89.88 610 GLN A C 1
ATOM 4310 O O . GLN A 1 610 ? 23.672 -4.230 5.351 1.00 89.88 610 GLN A O 1
ATOM 4315 N N . ILE A 1 611 ? 21.731 -3.282 4.728 1.00 80.31 611 ILE A N 1
ATOM 4316 C CA . ILE A 1 611 ? 21.317 -4.381 3.844 1.00 80.31 611 ILE A CA 1
ATOM 4317 C C . ILE A 1 611 ? 21.585 -4.009 2.385 1.00 80.31 611 ILE A C 1
ATOM 4319 O O . ILE A 1 611 ? 22.239 -4.759 1.663 1.00 80.31 611 ILE A O 1
ATOM 4323 N N . ASP A 1 612 ? 21.110 -2.835 1.980 1.00 76.81 612 ASP A N 1
ATOM 4324 C CA . ASP A 1 612 ? 21.353 -2.191 0.688 1.00 76.81 612 ASP A CA 1
ATOM 4325 C C . ASP A 1 612 ? 21.163 -0.674 0.841 1.00 76.81 612 ASP A C 1
ATOM 4327 O O . ASP A 1 612 ? 20.780 -0.221 1.916 1.00 76.81 612 ASP A O 1
ATOM 4331 N N . ASP A 1 613 ? 21.409 0.114 -0.207 1.00 77.88 613 ASP A N 1
ATOM 4332 C CA . ASP A 1 613 ? 21.340 1.586 -0.166 1.00 77.88 613 ASP A CA 1
ATOM 4333 C C . ASP A 1 613 ? 19.991 2.158 0.306 1.00 77.88 613 ASP A C 1
ATOM 4335 O O . ASP A 1 613 ? 19.918 3.338 0.619 1.00 77.88 613 ASP A O 1
ATOM 4339 N N . HIS A 1 614 ? 18.928 1.358 0.345 1.00 83.88 614 HIS A N 1
ATOM 4340 C CA . HIS A 1 614 ? 17.562 1.768 0.667 1.00 83.88 614 HIS A CA 1
ATOM 4341 C C . HIS A 1 614 ? 17.013 1.038 1.896 1.00 83.88 614 HIS A C 1
ATOM 4343 O O . HIS A 1 614 ? 15.857 1.239 2.259 1.00 83.88 614 HIS A O 1
ATOM 4349 N N . THR A 1 615 ? 17.811 0.171 2.528 1.00 85.00 615 THR A N 1
ATOM 4350 C CA . THR A 1 615 ? 17.352 -0.736 3.581 1.00 85.00 615 THR A CA 1
ATOM 4351 C C . THR A 1 615 ? 18.406 -0.908 4.669 1.00 85.00 615 THR A C 1
ATOM 4353 O O . THR A 1 615 ? 19.535 -1.339 4.417 1.00 85.00 615 THR A O 1
ATOM 4356 N N . VAL A 1 616 ? 18.001 -0.673 5.915 1.00 90.56 616 VAL A N 1
ATOM 4357 C CA . VAL A 1 616 ? 18.817 -0.893 7.112 1.00 90.56 616 VAL A CA 1
ATOM 4358 C C . VAL A 1 616 ? 18.070 -1.791 8.092 1.00 90.56 616 VAL A C 1
ATOM 4360 O O . VAL A 1 616 ? 16.859 -1.675 8.277 1.00 90.56 616 VAL A O 1
ATOM 4363 N N . GLU A 1 617 ? 18.789 -2.698 8.746 1.00 93.50 617 GLU A N 1
ATOM 4364 C CA . GLU A 1 617 ? 18.247 -3.539 9.809 1.00 93.50 617 GLU A CA 1
ATOM 4365 C C . GLU A 1 617 ? 18.871 -3.243 11.168 1.00 93.50 617 GLU A C 1
ATOM 4367 O O . GLU A 1 617 ? 20.072 -3.028 11.294 1.00 93.50 617 GLU A O 1
ATOM 4372 N N . VAL A 1 618 ? 18.058 -3.314 12.219 1.00 93.38 618 VAL A N 1
ATOM 4373 C CA . VAL A 1 618 ? 18.513 -3.228 13.607 1.00 93.38 618 VAL A CA 1
ATOM 4374 C C . VAL A 1 618 ? 18.015 -4.448 14.375 1.00 93.38 618 VAL A C 1
ATOM 4376 O O . VAL A 1 618 ? 16.806 -4.696 14.400 1.00 93.38 618 VAL A O 1
ATOM 4379 N N . PRO A 1 619 ? 18.893 -5.228 15.030 1.00 93.31 619 PRO A N 1
ATOM 4380 C CA . PRO A 1 619 ? 18.453 -6.352 15.845 1.00 93.31 619 PRO A CA 1
ATOM 4381 C C . PRO A 1 619 ? 17.474 -5.920 16.943 1.00 93.31 619 PRO A C 1
ATOM 4383 O O . PRO A 1 619 ? 17.769 -5.053 17.756 1.00 93.31 619 PRO A O 1
ATOM 4386 N N . ILE A 1 620 ? 16.316 -6.572 17.053 1.00 94.31 620 ILE A N 1
ATOM 4387 C CA . ILE A 1 620 ? 15.311 -6.216 18.075 1.00 94.31 620 ILE A CA 1
ATOM 4388 C C . ILE A 1 620 ? 15.901 -6.370 19.485 1.00 94.31 620 ILE A C 1
ATOM 4390 O O . ILE A 1 620 ? 15.580 -5.609 20.391 1.00 94.31 620 ILE A O 1
ATOM 4394 N N . ALA A 1 621 ? 16.801 -7.341 19.667 1.00 92.62 621 ALA A N 1
ATOM 4395 C CA . ALA A 1 621 ? 17.465 -7.607 20.939 1.00 92.62 621 ALA A CA 1
ATOM 4396 C C . ALA A 1 621 ? 18.491 -6.535 21.358 1.00 92.62 621 ALA A C 1
ATOM 4398 O O . ALA A 1 621 ? 18.874 -6.518 22.529 1.00 92.62 621 ALA A O 1
ATOM 4399 N N . SER A 1 622 ? 18.963 -5.683 20.438 1.00 91.12 622 SER A N 1
ATOM 4400 C CA . SER A 1 622 ? 19.861 -4.568 20.770 1.00 91.12 622 SER A CA 1
ATOM 4401 C C . SER A 1 622 ? 19.112 -3.286 21.138 1.00 91.12 622 SER A C 1
ATOM 4403 O O . SER A 1 622 ? 19.724 -2.385 21.710 1.00 91.12 622 SER A O 1
ATOM 4405 N N . VAL A 1 623 ? 17.797 -3.224 20.905 1.00 94.19 623 VAL A N 1
ATOM 4406 C CA . VAL A 1 623 ? 16.948 -2.118 21.361 1.00 94.19 623 VAL A CA 1
ATOM 4407 C C . VAL A 1 623 ? 16.660 -2.299 22.850 1.00 94.19 623 VAL A C 1
ATOM 4409 O O . VAL A 1 623 ? 15.874 -3.151 23.258 1.00 94.19 623 VAL A O 1
ATOM 4412 N N . THR A 1 624 ? 17.347 -1.525 23.688 1.00 93.19 624 THR A N 1
ATOM 4413 C CA . THR A 1 624 ? 17.187 -1.567 25.156 1.00 93.19 624 THR A CA 1
ATOM 4414 C C . THR A 1 624 ? 16.792 -0.227 25.761 1.00 93.19 624 THR A C 1
ATOM 4416 O O . THR A 1 624 ? 16.541 -0.140 26.966 1.00 93.19 624 THR A O 1
ATOM 4419 N N . GLY A 1 625 ? 16.798 0.820 24.939 1.00 88.25 625 GLY A N 1
ATOM 4420 C CA . GLY A 1 625 ? 16.478 2.180 25.326 1.00 88.25 625 GLY A CA 1
ATOM 4421 C C . GLY A 1 625 ? 14.989 2.363 25.609 1.00 88.25 625 GLY A C 1
ATOM 4422 O O . GLY A 1 625 ? 14.137 1.610 25.139 1.00 88.25 625 GLY A O 1
ATOM 4423 N N . ALA A 1 626 ? 14.681 3.352 26.446 1.00 85.50 626 ALA A N 1
ATOM 4424 C CA . ALA A 1 626 ? 13.320 3.591 26.921 1.00 85.50 626 ALA A CA 1
ATOM 4425 C C . ALA A 1 626 ? 12.424 4.280 25.880 1.00 85.50 626 ALA A C 1
ATOM 4427 O O . ALA A 1 626 ? 11.207 4.136 25.969 1.00 85.50 626 ALA A O 1
ATOM 4428 N N . GLU A 1 627 ? 13.010 5.017 24.930 1.00 87.12 627 GLU A N 1
ATOM 4429 C CA . GLU A 1 627 ? 12.275 5.664 23.832 1.00 87.12 627 GLU A CA 1
ATOM 4430 C C . GLU A 1 627 ? 11.981 4.667 22.700 1.00 87.12 627 GLU A C 1
ATOM 4432 O O . GLU A 1 627 ? 11.021 4.844 21.961 1.00 87.12 627 GLU A O 1
ATOM 4437 N N . GLY A 1 628 ? 12.732 3.562 22.624 1.00 94.25 628 GLY A N 1
ATOM 4438 C CA . GLY A 1 628 ? 12.502 2.500 21.650 1.00 94.25 628 GLY A CA 1
ATOM 4439 C C . GLY A 1 628 ? 13.053 2.874 20.279 1.00 94.25 628 GLY A C 1
ATOM 4440 O O . GLY A 1 628 ? 14.260 2.758 20.067 1.00 94.25 628 GLY A O 1
ATOM 4441 N N . ILE A 1 629 ? 12.173 3.274 19.363 1.00 97.44 629 ILE A N 1
ATOM 4442 C CA . ILE A 1 629 ? 12.486 3.632 17.975 1.00 97.44 629 ILE A CA 1
ATOM 4443 C C . ILE A 1 629 ? 12.044 5.074 17.735 1.00 97.44 629 ILE A C 1
ATOM 4445 O O . ILE A 1 629 ? 10.873 5.394 17.902 1.00 97.44 629 ILE A O 1
ATOM 4449 N N . VAL A 1 630 ? 12.963 5.936 17.324 1.00 96.56 630 VAL A N 1
ATOM 4450 C CA . VAL A 1 630 ? 12.725 7.365 17.125 1.00 96.56 630 VAL A CA 1
ATOM 4451 C C . VAL A 1 630 ? 12.986 7.708 15.666 1.00 96.56 630 VAL A C 1
ATOM 4453 O O . VAL A 1 630 ? 14.093 7.490 15.181 1.00 96.56 630 VAL A O 1
ATOM 4456 N N . PHE A 1 631 ? 11.980 8.251 14.990 1.00 95.25 631 PHE A N 1
ATOM 4457 C CA . PHE A 1 631 ? 12.094 8.829 13.653 1.00 95.25 631 PHE A CA 1
ATOM 4458 C C . PHE A 1 631 ? 12.135 10.348 13.788 1.00 95.25 631 PHE A C 1
ATOM 4460 O O . PHE A 1 631 ? 11.219 10.926 14.363 1.00 95.25 631 PHE A O 1
ATOM 4467 N N . ASP A 1 632 ? 13.194 10.976 13.296 1.00 91.81 632 ASP A N 1
ATOM 4468 C CA . ASP A 1 632 ? 13.431 12.418 13.331 1.00 91.81 632 ASP A CA 1
ATOM 4469 C C . ASP A 1 632 ? 13.758 12.876 11.905 1.00 91.81 632 ASP A C 1
ATOM 4471 O O . ASP A 1 632 ? 14.925 12.897 11.507 1.00 91.81 632 ASP A O 1
ATOM 4475 N N . THR A 1 633 ? 12.710 13.128 11.115 1.00 87.19 633 THR A N 1
ATOM 4476 C CA . THR A 1 633 ? 12.815 13.408 9.669 1.00 87.19 633 THR A CA 1
ATOM 4477 C C . THR A 1 633 ? 12.962 14.901 9.354 1.00 87.19 633 THR A C 1
ATOM 4479 O O . THR A 1 633 ? 13.343 15.261 8.255 1.00 87.19 633 THR A O 1
ATOM 4482 N N . LEU A 1 634 ? 12.846 15.769 10.369 1.00 84.88 634 LEU A N 1
ATOM 4483 C CA . LEU A 1 634 ? 13.091 17.217 10.289 1.00 84.88 634 LEU A CA 1
ATOM 4484 C C . LEU A 1 634 ? 12.110 17.979 9.373 1.00 84.88 634 LEU A C 1
ATOM 4486 O O . LEU A 1 634 ? 10.915 17.951 9.602 1.00 84.88 634 LEU A O 1
ATOM 4490 N N . ASP A 1 635 ? 12.596 18.837 8.484 1.00 77.88 635 ASP A N 1
ATOM 4491 C CA . ASP A 1 635 ? 11.743 19.561 7.537 1.00 77.88 635 ASP A CA 1
ATOM 4492 C C . ASP A 1 635 ? 11.573 18.640 6.287 1.00 77.88 635 ASP A C 1
ATOM 4494 O O . ASP A 1 635 ? 12.428 17.796 6.044 1.00 77.88 635 ASP A O 1
ATOM 4498 N N . GLY A 1 636 ? 10.495 18.755 5.502 1.00 80.81 636 GLY A N 1
ATOM 4499 C CA . GLY A 1 636 ? 10.220 17.817 4.389 1.00 80.81 636 GLY A CA 1
ATOM 4500 C C . GLY A 1 636 ? 8.737 17.467 4.305 1.00 80.81 636 GLY A C 1
ATOM 4501 O O . GLY A 1 636 ? 7.999 17.831 5.199 1.00 80.81 636 GLY A O 1
ATOM 4502 N N . ASP A 1 637 ? 8.246 16.853 3.226 1.00 86.94 637 ASP A N 1
ATOM 4503 C CA . ASP A 1 637 ? 6.913 16.223 3.247 1.00 86.94 637 ASP A CA 1
ATOM 4504 C C . ASP A 1 637 ? 7.105 14.709 3.423 1.00 86.94 637 ASP A C 1
ATOM 4506 O O . ASP A 1 637 ? 7.243 13.976 2.435 1.00 86.94 637 ASP A O 1
ATOM 4510 N N . ASP A 1 638 ? 7.133 14.258 4.674 1.00 88.62 638 ASP A N 1
ATOM 4511 C CA . ASP A 1 638 ? 7.562 12.915 5.048 1.00 88.62 638 ASP A CA 1
ATOM 4512 C C . ASP A 1 638 ? 6.398 11.946 5.240 1.00 88.62 638 ASP A C 1
ATOM 4514 O O . ASP A 1 638 ? 5.260 12.302 5.543 1.00 88.62 638 ASP A O 1
ATOM 4518 N N . THR A 1 639 ? 6.659 10.657 5.075 1.00 91.25 639 THR A N 1
ATOM 4519 C CA . THR A 1 639 ? 5.678 9.614 5.356 1.00 91.25 639 THR A CA 1
ATOM 4520 C C . THR A 1 639 ? 6.328 8.441 6.060 1.00 91.25 639 THR A C 1
ATOM 4522 O O . THR A 1 639 ? 7.195 7.774 5.499 1.00 91.25 639 THR A O 1
ATOM 4525 N N . LEU A 1 640 ? 5.841 8.119 7.259 1.00 94.44 640 LEU A N 1
ATOM 4526 C CA . LEU A 1 640 ? 6.178 6.875 7.945 1.00 94.44 640 LEU A CA 1
ATOM 4527 C C . LEU A 1 640 ? 5.070 5.839 7.746 1.00 94.44 640 LEU A C 1
ATOM 4529 O O . LEU A 1 640 ? 3.921 6.067 8.111 1.00 94.44 640 LEU A O 1
ATOM 4533 N N . THR A 1 641 ? 5.424 4.662 7.241 1.00 94.81 641 THR A N 1
ATOM 4534 C CA . THR A 1 641 ? 4.545 3.491 7.180 1.00 94.81 641 THR A CA 1
ATOM 4535 C C . THR A 1 641 ? 4.950 2.463 8.232 1.00 94.81 641 THR A C 1
ATOM 4537 O O . THR A 1 641 ? 6.066 1.947 8.215 1.00 94.81 641 THR A O 1
ATOM 4540 N N . ILE A 1 642 ? 4.030 2.112 9.129 1.00 95.56 642 ILE A N 1
ATOM 4541 C CA . ILE A 1 642 ? 4.185 0.992 10.063 1.00 95.56 642 ILE A CA 1
ATOM 4542 C C . ILE A 1 642 ? 3.548 -0.255 9.442 1.00 95.56 642 ILE A C 1
ATOM 4544 O O . ILE A 1 642 ? 2.320 -0.382 9.394 1.00 95.56 642 ILE A O 1
ATOM 4548 N N . ASP A 1 643 ? 4.378 -1.185 8.975 1.00 94.06 643 ASP A N 1
ATOM 4549 C CA . ASP A 1 643 ? 3.928 -2.451 8.399 1.00 94.06 643 ASP A CA 1
ATOM 4550 C C . ASP A 1 643 ? 3.947 -3.572 9.450 1.00 94.06 643 ASP A C 1
ATOM 4552 O O . ASP A 1 643 ? 4.991 -4.046 9.907 1.00 94.06 643 ASP A O 1
ATOM 4556 N N . LEU A 1 644 ? 2.750 -4.014 9.828 1.00 92.50 644 LEU A N 1
ATOM 4557 C CA . LEU A 1 644 ? 2.513 -5.060 10.819 1.00 92.50 644 LEU A CA 1
ATOM 4558 C C . LEU A 1 644 ? 2.427 -6.462 10.197 1.00 92.50 644 LEU A C 1
ATOM 4560 O O . LEU A 1 644 ? 2.210 -7.439 10.918 1.00 92.50 644 LEU A O 1
ATOM 4564 N N . SER A 1 645 ? 2.604 -6.597 8.878 1.00 87.88 645 SER A N 1
ATOM 4565 C CA . SER A 1 645 ? 2.586 -7.891 8.179 1.00 87.88 645 SER A CA 1
ATOM 4566 C C . SER A 1 645 ? 3.709 -8.830 8.640 1.00 87.88 645 SER A C 1
ATOM 4568 O O . SER A 1 645 ? 3.524 -10.048 8.691 1.00 87.88 645 SER A O 1
ATOM 4570 N N . GLY A 1 646 ? 4.849 -8.260 9.045 1.00 84.50 646 GLY A N 1
ATOM 4571 C CA . GLY A 1 646 ? 6.010 -8.977 9.572 1.00 84.50 646 GLY A CA 1
ATOM 4572 C C . GLY A 1 646 ? 5.916 -9.376 11.052 1.00 84.50 646 GLY A C 1
ATOM 4573 O O . GLY A 1 646 ? 6.730 -10.164 11.540 1.00 84.50 646 GLY A O 1
ATOM 4574 N N . GLY A 1 647 ? 4.912 -8.871 11.777 1.00 88.94 647 GLY A N 1
ATOM 4575 C CA . GLY A 1 647 ? 4.700 -9.118 13.203 1.00 88.94 647 GLY A CA 1
ATOM 4576 C C . GLY A 1 647 ? 4.487 -7.840 14.017 1.00 88.94 647 GLY A C 1
ATOM 4577 O O . GLY A 1 647 ? 4.641 -6.727 13.524 1.00 88.94 647 GLY A O 1
ATOM 4578 N N . ALA A 1 648 ? 4.127 -8.007 15.293 1.00 88.94 648 ALA A N 1
ATOM 4579 C CA . ALA A 1 648 ? 3.878 -6.883 16.192 1.00 88.94 648 ALA A CA 1
ATOM 4580 C C . ALA A 1 648 ? 5.178 -6.153 16.566 1.00 88.94 648 ALA A C 1
ATOM 4582 O O . ALA A 1 648 ? 6.164 -6.785 16.956 1.00 88.94 648 ALA A O 1
ATOM 4583 N N . ILE A 1 649 ? 5.145 -4.821 16.526 1.00 93.00 649 ILE A N 1
ATOM 4584 C CA . ILE A 1 649 ? 6.213 -3.974 17.059 1.00 93.00 649 ILE A CA 1
ATOM 4585 C C . ILE A 1 649 ? 6.212 -4.092 18.590 1.00 93.00 649 ILE A C 1
ATOM 4587 O O . ILE A 1 649 ? 5.182 -3.915 19.237 1.00 93.00 649 ILE A O 1
ATOM 4591 N N . VAL A 1 650 ? 7.363 -4.423 19.182 1.00 94.06 650 VAL A N 1
ATOM 4592 C CA . VAL A 1 650 ? 7.487 -4.716 20.628 1.00 94.06 650 VAL A CA 1
ATOM 4593 C C . VAL A 1 650 ? 8.151 -3.595 21.432 1.00 94.06 650 VAL A C 1
ATOM 4595 O O . VAL A 1 650 ? 8.266 -3.700 22.652 1.00 94.06 650 VAL A O 1
ATOM 4598 N N . HIS A 1 651 ? 8.554 -2.513 20.764 1.00 95.94 651 HIS A N 1
ATOM 4599 C CA . HIS A 1 651 ? 9.121 -1.306 21.366 1.00 95.94 651 HIS A CA 1
ATOM 4600 C C . HIS A 1 651 ? 8.265 -0.081 21.019 1.00 95.94 651 HIS A C 1
ATOM 4602 O O . HIS A 1 651 ? 7.529 -0.111 20.038 1.00 95.94 651 HIS A O 1
ATOM 4608 N N . ALA A 1 652 ? 8.331 0.976 21.831 1.00 95.94 652 ALA A N 1
ATOM 4609 C CA . ALA A 1 652 ? 7.662 2.233 21.500 1.00 95.94 652 ALA A CA 1
ATOM 4610 C C . ALA A 1 652 ? 8.250 2.832 20.216 1.00 95.94 652 ALA A C 1
ATOM 4612 O O . ALA A 1 652 ? 9.430 2.625 19.922 1.00 95.94 652 ALA A O 1
ATOM 4613 N N . VAL A 1 653 ? 7.410 3.543 19.469 1.00 97.50 653 VAL A N 1
ATOM 4614 C CA . VAL A 1 653 ? 7.816 4.314 18.291 1.00 97.50 653 VAL A CA 1
ATOM 4615 C C . VAL A 1 653 ? 7.481 5.775 18.559 1.00 97.50 653 VAL A C 1
ATOM 4617 O O . VAL A 1 653 ? 6.392 6.061 19.047 1.00 97.50 653 VAL A O 1
ATOM 4620 N N . ASP A 1 654 ? 8.396 6.684 18.258 1.00 96.19 654 ASP A N 1
ATOM 4621 C CA . ASP A 1 654 ? 8.199 8.130 18.337 1.00 96.19 654 ASP A CA 1
ATOM 4622 C C . ASP A 1 654 ? 8.520 8.748 16.974 1.00 96.19 654 ASP A C 1
ATOM 4624 O O . ASP A 1 654 ? 9.685 8.815 16.584 1.00 96.19 654 ASP A O 1
ATOM 4628 N N . TYR A 1 655 ? 7.486 9.141 16.229 1.00 95.25 655 TYR A N 1
ATOM 4629 C CA . TYR A 1 655 ? 7.623 9.773 14.919 1.00 95.25 655 TYR A CA 1
ATOM 4630 C C . TYR A 1 655 ? 7.558 11.297 15.019 1.00 95.25 655 TYR A C 1
ATOM 4632 O O . TYR A 1 655 ? 6.526 11.887 15.339 1.00 95.25 655 TYR A O 1
ATOM 4640 N N . ARG A 1 656 ? 8.674 11.949 14.721 1.00 93.88 656 ARG A N 1
ATOM 4641 C CA . ARG A 1 656 ? 8.835 13.399 14.699 1.00 93.88 656 ARG A CA 1
ATOM 4642 C C . ARG A 1 656 ? 8.975 13.813 13.237 1.00 93.88 656 ARG A C 1
ATOM 4644 O O . ARG A 1 656 ? 10.085 13.868 12.722 1.00 93.88 656 ARG A O 1
ATOM 4651 N N . ALA A 1 657 ? 7.829 14.047 12.598 1.00 86.81 657 ALA A N 1
ATOM 4652 C CA . ALA A 1 657 ? 7.750 14.412 11.184 1.00 86.81 657 ALA A CA 1
ATOM 4653 C C . ALA A 1 657 ? 8.282 15.828 10.912 1.00 86.81 657 ALA A C 1
ATOM 4655 O O . ALA A 1 657 ? 8.759 16.113 9.834 1.00 86.81 657 ALA A O 1
ATOM 4656 N N . GLY A 1 658 ? 8.248 16.682 11.942 1.00 85.25 658 GLY A N 1
ATOM 4657 C CA . GLY A 1 658 ? 8.818 18.025 11.940 1.00 85.25 658 GLY A CA 1
ATOM 4658 C C . GLY A 1 658 ? 7.904 19.089 11.334 1.00 85.25 658 GLY A C 1
ATOM 4659 O O . GLY A 1 658 ? 6.796 19.249 11.849 1.00 85.25 658 GLY A O 1
ATOM 4660 N N . ALA A 1 659 ? 8.403 19.947 10.434 1.00 80.38 659 ALA A N 1
ATOM 4661 C CA . ALA A 1 659 ? 7.694 21.169 10.004 1.00 80.38 659 ALA A CA 1
ATOM 4662 C C . ALA A 1 659 ? 7.292 21.187 8.522 1.00 80.38 659 ALA A C 1
ATOM 4664 O O . ALA A 1 659 ? 7.150 22.274 7.939 1.00 80.38 659 ALA A O 1
ATOM 4665 N N . GLY A 1 660 ? 7.107 20.002 7.944 1.00 77.75 660 GLY A N 1
ATOM 4666 C CA . GLY A 1 660 ? 6.557 19.790 6.620 1.00 77.75 660 GLY A CA 1
ATOM 4667 C C . GLY A 1 660 ? 5.197 20.415 6.375 1.00 77.75 660 GLY A C 1
ATOM 4668 O O . GLY A 1 660 ? 4.648 21.154 7.189 1.00 77.75 660 GLY A O 1
ATOM 4669 N N . SER A 1 661 ? 4.658 20.192 5.179 1.00 80.62 661 SER A N 1
ATOM 4670 C CA . SER A 1 661 ? 3.244 20.489 4.889 1.00 80.62 661 SER A CA 1
ATOM 4671 C C . SER A 1 661 ? 2.466 19.271 4.386 1.00 80.62 661 SER A C 1
ATOM 4673 O O . SER A 1 661 ? 1.250 19.337 4.149 1.00 80.62 661 SER A O 1
ATOM 4675 N N . GLY A 1 662 ? 3.184 18.173 4.171 1.00 83.25 662 GLY A N 1
ATOM 4676 C CA . GLY A 1 662 ? 2.734 16.924 3.585 1.00 83.25 662 GLY A CA 1
ATOM 4677 C C . GLY A 1 662 ? 2.906 15.722 4.509 1.00 83.25 662 GLY A C 1
ATOM 4678 O O . GLY A 1 662 ? 2.671 14.608 4.052 1.00 83.25 662 GLY A O 1
ATOM 4679 N N . ASP A 1 663 ? 3.265 15.944 5.774 1.00 88.81 663 ASP A N 1
ATOM 4680 C CA . ASP A 1 663 ? 3.650 14.883 6.700 1.00 88.81 663 ASP A CA 1
ATOM 4681 C C . ASP A 1 663 ? 2.502 13.913 7.000 1.00 88.81 663 ASP A C 1
ATOM 4683 O O . ASP A 1 663 ? 1.388 14.332 7.350 1.00 88.81 663 ASP A O 1
ATOM 4687 N N . ALA A 1 664 ? 2.770 12.611 6.886 1.00 90.56 664 ALA A N 1
ATOM 4688 C CA . ALA A 1 664 ? 1.769 11.553 6.996 1.00 90.56 664 ALA A CA 1
ATOM 4689 C C . ALA A 1 664 ? 2.251 10.333 7.797 1.00 90.56 664 ALA A C 1
ATOM 4691 O O . ALA A 1 664 ? 3.418 9.947 7.789 1.00 90.56 664 ALA A O 1
ATOM 4692 N N . LEU A 1 665 ? 1.305 9.664 8.458 1.00 92.56 665 LEU A N 1
ATOM 4693 C CA . LEU A 1 665 ? 1.525 8.373 9.109 1.00 92.56 665 LEU A CA 1
ATOM 4694 C C . LEU A 1 665 ? 0.580 7.338 8.500 1.00 92.56 665 LEU A C 1
ATOM 4696 O O . LEU A 1 665 ? -0.631 7.546 8.437 1.00 92.56 665 LEU A O 1
ATOM 4700 N N . ALA A 1 666 ? 1.123 6.204 8.082 1.00 92.19 666 ALA A N 1
ATOM 4701 C CA . ALA A 1 666 ? 0.368 5.112 7.497 1.00 92.19 666 ALA A CA 1
ATOM 4702 C C . ALA A 1 666 ? 0.572 3.811 8.275 1.00 92.19 666 ALA A C 1
ATOM 4704 O O . ALA A 1 666 ? 1.603 3.578 8.908 1.00 92.19 666 ALA A O 1
ATOM 4705 N N . PHE A 1 667 ? -0.424 2.935 8.198 1.00 92.00 667 PHE A N 1
ATOM 4706 C CA . PHE A 1 667 ? -0.383 1.610 8.810 1.00 92.00 667 PHE A CA 1
ATOM 4707 C C . PHE A 1 667 ? -0.836 0.558 7.814 1.00 92.00 667 PHE A C 1
ATOM 4709 O O . PHE A 1 667 ? -1.849 0.761 7.151 1.00 92.00 667 PHE A O 1
ATOM 4716 N N . VAL A 1 668 ? -0.156 -0.586 7.764 1.00 89.44 668 VAL A N 1
ATOM 4717 C CA . VAL A 1 668 ? -0.532 -1.726 6.916 1.00 89.44 668 VAL A CA 1
ATOM 4718 C C . VAL A 1 668 ? -0.588 -2.993 7.765 1.00 89.44 668 VAL A C 1
ATOM 4720 O O . VAL A 1 668 ? 0.307 -3.256 8.565 1.00 89.44 668 VAL A O 1
ATOM 4723 N N . GLY A 1 669 ? -1.649 -3.789 7.612 1.00 89.62 669 GLY A N 1
ATOM 4724 C CA . GLY A 1 669 ? -1.771 -5.090 8.277 1.00 89.62 669 GLY A CA 1
ATOM 4725 C C . GLY A 1 669 ? -3.181 -5.423 8.763 1.00 89.62 669 GLY A C 1
ATOM 4726 O O . GLY A 1 669 ? -4.146 -4.703 8.511 1.00 89.62 669 GLY A O 1
ATOM 4727 N N . THR A 1 670 ? -3.308 -6.557 9.456 1.00 90.00 670 THR A N 1
ATOM 4728 C CA . THR A 1 670 ? -4.555 -7.005 10.100 1.00 90.00 670 THR A CA 1
ATOM 4729 C C . THR A 1 670 ? -4.360 -7.061 11.609 1.00 90.00 670 THR A C 1
ATOM 4731 O O . THR A 1 670 ? -3.410 -7.691 12.071 1.00 90.00 670 THR A O 1
ATOM 4734 N N . VAL A 1 671 ? -5.255 -6.423 12.365 1.00 92.62 671 VAL A N 1
ATOM 4735 C CA . VAL A 1 671 ? -5.143 -6.241 13.822 1.00 92.62 671 VAL A CA 1
ATOM 4736 C C . VAL A 1 671 ? -6.490 -6.471 14.508 1.00 92.62 671 VAL A C 1
ATOM 4738 O O . VAL A 1 671 ? -7.548 -6.340 13.893 1.00 92.62 671 VAL A O 1
ATOM 4741 N N . GLY A 1 672 ? -6.482 -6.813 15.794 1.00 94.19 672 GLY A N 1
ATOM 4742 C CA . GLY A 1 672 ? -7.717 -6.944 16.573 1.00 94.19 672 GLY A CA 1
ATOM 4743 C C . GLY A 1 672 ? -8.263 -5.590 17.039 1.00 94.19 672 GLY A C 1
ATOM 4744 O O . GLY A 1 672 ? -9.459 -5.310 16.963 1.00 94.19 672 GLY A O 1
ATOM 4745 N N . THR A 1 673 ? -7.394 -4.722 17.535 1.00 94.31 673 THR A N 1
ATOM 4746 C CA . THR A 1 673 ? -7.764 -3.409 18.066 1.00 94.31 673 THR A CA 1
ATOM 4747 C C . THR A 1 673 ? -6.746 -2.363 17.647 1.00 94.31 673 THR A C 1
ATOM 4749 O O . THR A 1 673 ? -5.547 -2.581 17.818 1.00 94.31 673 THR A O 1
ATOM 4752 N N . ALA A 1 674 ? -7.225 -1.221 17.164 1.00 94.81 674 ALA A N 1
ATOM 4753 C CA . ALA A 1 674 ? -6.421 -0.023 16.961 1.00 94.81 674 ALA A CA 1
ATOM 4754 C C . ALA A 1 674 ? -7.051 1.141 17.732 1.00 94.81 674 ALA A C 1
ATOM 4756 O O . ALA A 1 674 ? -8.236 1.427 17.563 1.00 94.81 674 ALA A O 1
ATOM 4757 N N . GLN A 1 675 ? -6.275 1.771 18.608 1.00 94.81 675 GLN A N 1
ATOM 4758 C CA . GLN A 1 675 ? -6.708 2.885 19.448 1.00 94.81 675 GLN A CA 1
ATOM 4759 C C . GLN A 1 675 ? -5.874 4.111 19.106 1.00 94.81 675 GLN A C 1
ATOM 4761 O O . GLN A 1 675 ? -4.657 4.095 19.284 1.00 94.81 675 GLN A O 1
ATOM 4766 N N . PHE A 1 676 ? -6.524 5.150 18.602 1.00 92.12 676 PHE A N 1
ATOM 4767 C CA . PHE A 1 676 ? -5.921 6.428 18.257 1.00 92.12 676 PHE A CA 1
ATOM 4768 C C . PHE A 1 676 ? -6.265 7.428 19.351 1.00 92.12 676 PHE A C 1
ATOM 4770 O O . PHE A 1 676 ? -7.438 7.644 19.619 1.00 92.12 676 PHE A O 1
ATOM 4777 N N . ALA A 1 677 ? -5.254 8.028 19.968 1.00 90.00 677 ALA A N 1
ATOM 4778 C CA . ALA A 1 677 ? -5.410 9.082 20.960 1.00 90.00 677 ALA A CA 1
ATOM 4779 C C . ALA A 1 677 ? -4.780 10.371 20.427 1.00 90.00 677 ALA A C 1
ATOM 4781 O O . ALA A 1 677 ? -3.593 10.384 20.084 1.00 90.00 677 ALA A O 1
ATOM 4782 N N . PHE A 1 678 ? -5.537 11.460 20.358 1.00 85.69 678 PHE A N 1
ATOM 4783 C CA . PHE A 1 678 ? -5.054 12.728 19.807 1.00 85.69 678 PHE A CA 1
ATOM 4784 C C . PHE A 1 678 ? -4.612 13.671 20.928 1.00 85.69 678 PHE A C 1
ATOM 4786 O O . PHE A 1 678 ? -5.380 14.021 21.817 1.00 85.69 678 PHE A O 1
ATOM 4793 N N . GLY A 1 679 ? -3.338 14.073 20.910 1.00 74.12 679 GLY A N 1
ATOM 4794 C CA . GLY A 1 679 ? -2.734 14.912 21.952 1.00 74.12 679 GLY A CA 1
ATOM 4795 C C . GLY A 1 679 ? -2.666 16.405 21.609 1.00 74.12 679 GLY A C 1
ATOM 4796 O O . GLY A 1 679 ? -2.311 17.208 22.470 1.00 74.12 679 GLY A O 1
ATOM 4797 N N . GLY A 1 680 ? -2.949 16.778 20.357 1.00 73.19 680 GLY A N 1
ATOM 4798 C CA . GLY A 1 680 ? -2.926 18.150 19.840 1.00 73.19 680 GLY A CA 1
ATOM 4799 C C . GLY A 1 680 ? -3.025 18.184 18.308 1.00 73.19 680 GLY A C 1
ATOM 4800 O O . GLY A 1 680 ? -3.064 17.132 17.678 1.00 73.19 680 GLY A O 1
ATOM 4801 N N . LEU A 1 681 ? -3.010 19.382 17.700 1.00 72.75 681 LEU A N 1
ATOM 4802 C CA . LEU A 1 681 ? -3.287 19.614 16.262 1.00 72.75 681 LEU A CA 1
ATOM 4803 C C . LEU A 1 681 ? -2.508 18.722 15.281 1.00 72.75 681 LEU A C 1
ATOM 4805 O O . LEU A 1 681 ? -3.020 18.383 14.222 1.00 72.75 681 LEU A O 1
ATOM 4809 N N . GLN A 1 682 ? -1.279 18.340 15.622 1.00 82.88 682 GLN A N 1
ATOM 4810 C CA . GLN A 1 682 ? -0.376 17.575 14.754 1.00 82.88 682 GLN A CA 1
ATOM 4811 C C . GLN A 1 682 ? 0.311 16.438 15.526 1.00 82.88 682 GLN A C 1
ATOM 4813 O O . GLN A 1 682 ? 1.370 15.963 15.130 1.00 82.88 682 GLN A O 1
ATOM 4818 N N . SER A 1 683 ? -0.231 16.034 16.680 1.00 87.50 683 SER A N 1
ATOM 4819 C CA . SER A 1 683 ? 0.415 15.065 17.569 1.00 87.50 683 SER A CA 1
ATOM 4820 C C . SER A 1 683 ? -0.577 14.129 18.233 1.00 87.50 683 SER A C 1
ATOM 4822 O O . SER A 1 683 ? -1.679 14.540 18.598 1.00 87.50 683 SER A O 1
ATOM 4824 N N . GLY A 1 684 ? -0.150 12.904 18.496 1.00 90.00 684 GLY A N 1
ATOM 4825 C CA . GLY A 1 684 ? -0.977 11.903 19.145 1.00 90.00 684 GLY A CA 1
ATOM 4826 C C . GLY A 1 684 ? -0.234 10.598 19.358 1.00 90.00 684 GLY A C 1
ATOM 4827 O O . GLY A 1 684 ? 0.996 10.540 19.350 1.00 90.00 684 GLY A O 1
ATOM 4828 N N . GLY A 1 685 ? -0.999 9.546 19.593 1.00 92.12 685 GLY A N 1
ATOM 4829 C CA . GLY A 1 685 ? -0.498 8.204 19.794 1.00 92.12 685 GLY A CA 1
ATOM 4830 C C . GLY A 1 685 ? -1.433 7.166 19.206 1.00 92.12 685 GLY A C 1
ATOM 4831 O O . GLY A 1 685 ? -2.641 7.368 19.126 1.00 92.12 685 GLY A O 1
ATOM 4832 N N . VAL A 1 686 ? -0.859 6.036 18.818 1.00 93.81 686 VAL A N 1
ATOM 4833 C CA . VAL A 1 686 ? -1.592 4.863 18.358 1.00 93.81 686 VAL A CA 1
ATOM 4834 C C . VAL A 1 686 ? -1.161 3.662 19.184 1.00 93.81 686 VAL A C 1
ATOM 4836 O O . VAL A 1 686 ? 0.032 3.423 19.372 1.00 93.81 686 VAL A O 1
ATOM 4839 N N . VAL A 1 687 ? -2.126 2.903 19.692 1.00 95.25 687 VAL A N 1
ATOM 4840 C CA . VAL A 1 687 ? -1.899 1.633 20.384 1.00 95.25 687 VAL A CA 1
ATOM 4841 C C . VAL A 1 687 ? -2.585 0.529 19.592 1.00 95.25 687 VAL A C 1
ATOM 4843 O O . VAL A 1 687 ? -3.794 0.559 19.370 1.00 95.25 687 VAL A O 1
ATOM 4846 N N . ILE A 1 688 ? -1.801 -0.462 19.171 1.00 93.62 688 ILE A N 1
ATOM 4847 C CA . ILE A 1 688 ? -2.272 -1.607 18.389 1.00 93.62 688 ILE A CA 1
ATOM 4848 C C . ILE A 1 688 ? -2.221 -2.863 19.258 1.00 93.62 688 ILE A C 1
ATOM 4850 O O . ILE A 1 688 ? -1.184 -3.164 19.843 1.00 93.62 688 ILE A O 1
ATOM 4854 N N . ASP A 1 689 ? -3.333 -3.596 19.354 1.00 93.12 689 ASP A N 1
ATOM 4855 C CA . ASP A 1 689 ? -3.458 -4.869 20.092 1.00 93.12 689 ASP A CA 1
ATOM 4856 C C . ASP A 1 689 ? -2.922 -4.838 21.542 1.00 93.12 689 ASP A C 1
ATOM 4858 O O . ASP A 1 689 ? -2.422 -5.834 22.071 1.00 93.12 689 ASP A O 1
ATOM 4862 N N . GLY A 1 690 ? -3.028 -3.680 22.208 1.00 91.62 690 GLY A N 1
ATOM 4863 C CA . GLY A 1 690 ? -2.503 -3.461 23.563 1.00 91.62 690 GLY A CA 1
ATOM 4864 C C . GLY A 1 690 ? -0.971 -3.471 23.656 1.00 91.62 690 GLY A C 1
ATOM 4865 O O . GLY A 1 690 ? -0.419 -3.658 24.743 1.00 91.62 690 GLY A O 1
ATOM 4866 N N . GLY A 1 691 ? -0.296 -3.323 22.516 1.00 91.81 691 GLY A N 1
ATOM 4867 C CA . GLY A 1 691 ? 1.146 -3.207 22.388 1.00 91.81 691 GLY A CA 1
ATOM 4868 C C . GLY A 1 691 ? 1.695 -1.858 22.868 1.00 91.81 691 GLY A C 1
ATOM 4869 O O . GLY A 1 691 ? 0.999 -1.077 23.521 1.00 91.81 691 GLY A O 1
ATOM 4870 N N . PRO A 1 692 ? 2.977 -1.585 22.587 1.00 94.06 692 PRO A N 1
ATOM 4871 C CA . PRO A 1 692 ? 3.587 -0.302 22.905 1.00 94.06 692 PRO A CA 1
ATOM 4872 C C . PRO A 1 692 ? 2.956 0.841 22.093 1.00 94.06 692 PRO A C 1
ATOM 4874 O O . PRO A 1 692 ? 2.384 0.627 21.026 1.00 94.06 692 PRO A O 1
ATOM 4877 N N . GLN A 1 693 ? 3.078 2.063 22.612 1.00 93.88 693 GLN A N 1
ATOM 4878 C CA . GLN A 1 693 ? 2.563 3.262 21.954 1.00 93.88 693 GLN A CA 1
ATOM 4879 C C . GLN A 1 693 ? 3.439 3.656 20.758 1.00 93.88 693 GLN A C 1
ATOM 4881 O O . GLN A 1 693 ? 4.668 3.668 20.851 1.00 93.88 693 GLN A O 1
ATOM 4886 N N . ILE A 1 694 ? 2.776 4.029 19.667 1.00 95.19 694 ILE A N 1
ATOM 4887 C CA . ILE A 1 694 ? 3.344 4.688 18.492 1.00 95.19 694 ILE A CA 1
ATOM 4888 C C . ILE A 1 694 ? 2.944 6.158 18.593 1.00 95.19 694 ILE A C 1
ATOM 4890 O O . ILE A 1 694 ? 1.826 6.527 18.242 1.00 95.19 694 ILE A O 1
ATOM 4894 N N . ALA A 1 695 ? 3.804 6.975 19.188 1.00 94.81 695 ALA A N 1
ATOM 4895 C CA . ALA A 1 695 ? 3.625 8.414 19.284 1.00 94.81 695 ALA A CA 1
ATOM 4896 C C . ALA A 1 695 ? 4.005 9.092 17.963 1.00 94.81 695 ALA A C 1
ATOM 4898 O O . ALA A 1 695 ? 4.878 8.615 17.240 1.00 94.81 695 ALA A O 1
ATOM 4899 N N . TYR A 1 696 ? 3.346 10.205 17.660 1.00 92.69 696 TYR A N 1
ATOM 4900 C CA . TYR A 1 696 ? 3.684 11.045 16.519 1.00 92.69 696 TYR A CA 1
ATOM 4901 C C . TYR A 1 696 ? 3.542 12.532 16.851 1.00 92.69 696 TYR A C 1
ATOM 4903 O O . TYR A 1 696 ? 2.756 12.925 17.721 1.00 92.69 696 TYR A O 1
ATOM 4911 N N . SER A 1 697 ? 4.286 13.366 16.130 1.00 91.25 697 SER A N 1
ATOM 4912 C CA . SER A 1 697 ? 4.235 14.826 16.181 1.00 91.25 697 SER A CA 1
ATOM 4913 C C . SER A 1 697 ? 4.628 15.425 14.827 1.00 91.25 697 SER A C 1
ATOM 4915 O O . SER A 1 697 ? 5.494 14.878 14.151 1.00 91.25 697 SER A O 1
ATOM 4917 N N . GLY A 1 698 ? 4.003 16.542 14.450 1.00 87.44 698 GLY A N 1
ATOM 4918 C CA . GLY A 1 698 ? 4.249 17.238 13.182 1.00 87.44 698 GLY A CA 1
ATOM 4919 C C . GLY A 1 698 ? 3.375 16.800 11.997 1.00 87.44 698 GLY A C 1
ATOM 4920 O O . GLY A 1 698 ? 3.590 17.294 10.912 1.00 87.44 698 GLY A O 1
ATOM 4921 N N . LEU A 1 699 ? 2.371 15.925 12.161 1.00 86.31 699 LEU A N 1
ATOM 4922 C CA . LEU A 1 699 ? 1.561 15.451 11.019 1.00 86.31 699 LEU A CA 1
ATOM 4923 C C . LEU A 1 699 ? 0.629 16.520 10.419 1.00 86.31 699 LEU A C 1
ATOM 4925 O O . LEU A 1 699 ? -0.153 17.125 11.155 1.00 86.31 699 LEU A O 1
ATOM 4929 N N . ASP A 1 700 ? 0.596 16.628 9.084 1.00 81.06 700 ASP A N 1
ATOM 4930 C CA . ASP A 1 700 ? -0.251 17.574 8.334 1.00 81.06 700 ASP A CA 1
ATOM 4931 C C . ASP A 1 700 ? -1.344 16.925 7.478 1.00 81.06 700 ASP A C 1
ATOM 4933 O O . ASP A 1 700 ? -2.458 17.446 7.397 1.00 81.06 700 ASP A O 1
ATOM 4937 N N . GLN A 1 701 ? -1.050 15.802 6.813 1.00 70.25 701 GLN A N 1
ATOM 4938 C CA . GLN A 1 701 ? -1.972 15.147 5.867 1.00 70.25 701 GLN A CA 1
ATOM 4939 C C . GLN A 1 701 ? -2.889 14.112 6.539 1.00 70.25 701 GLN A C 1
ATOM 4941 O O . GLN A 1 701 ? -3.771 13.543 5.889 1.00 70.25 701 GLN A O 1
ATOM 4946 N N . GLY A 1 702 ? -2.733 13.911 7.850 1.00 72.19 702 GLY A N 1
ATOM 4947 C CA . GLY A 1 702 ? -3.510 12.962 8.642 1.00 72.19 702 GLY A CA 1
ATOM 4948 C C . GLY A 1 702 ? -2.909 11.553 8.670 1.00 72.19 702 GLY A C 1
ATOM 4949 O O . GLY A 1 702 ? -1.719 11.361 8.424 1.00 72.19 702 GLY A O 1
ATOM 4950 N N . ILE A 1 703 ? -3.735 10.569 9.030 1.00 80.38 703 ILE A N 1
ATOM 4951 C CA . ILE A 1 703 ? -3.337 9.165 9.162 1.00 80.38 703 ILE A CA 1
ATOM 4952 C C . ILE A 1 703 ? -4.100 8.321 8.141 1.00 80.38 703 ILE A C 1
ATOM 4954 O O . ILE A 1 703 ? -5.326 8.214 8.209 1.00 80.38 703 ILE A O 1
ATOM 4958 N N . ASP A 1 704 ? -3.376 7.654 7.246 1.00 76.69 704 ASP A N 1
ATOM 4959 C CA . ASP A 1 704 ? -3.949 6.660 6.335 1.00 76.69 704 ASP A CA 1
ATOM 4960 C C . ASP A 1 704 ? -3.799 5.256 6.943 1.00 76.69 704 ASP A C 1
ATOM 4962 O O . ASP A 1 704 ? -2.823 4.526 6.726 1.00 76.69 704 ASP A O 1
ATOM 4966 N N . ALA A 1 705 ? -4.796 4.850 7.728 1.00 64.25 705 ALA A N 1
ATOM 4967 C CA . ALA A 1 705 ? -4.848 3.528 8.329 1.00 64.25 705 ALA A CA 1
ATOM 4968 C C . ALA A 1 705 ? -5.361 2.496 7.307 1.00 64.25 705 ALA A C 1
ATOM 4970 O O . ALA A 1 705 ? -6.531 2.111 7.319 1.00 64.25 705 ALA A O 1
ATOM 4971 N N . HIS A 1 706 ? -4.462 1.957 6.474 1.00 73.94 706 HIS A N 1
ATOM 4972 C CA . HIS A 1 706 ? -4.693 0.748 5.660 1.00 73.94 706 HIS A CA 1
ATOM 4973 C C . HIS A 1 706 ? -4.767 -0.527 6.536 1.00 73.94 706 HIS A C 1
ATOM 4975 O O . HIS A 1 706 ? -4.305 -1.607 6.158 1.00 73.94 706 HIS A O 1
ATOM 4981 N N . LEU A 1 707 ? -5.344 -0.411 7.735 1.00 82.38 707 LEU A N 1
ATOM 4982 C CA . LEU A 1 707 ? -5.513 -1.488 8.697 1.00 82.38 707 LEU A CA 1
ATOM 4983 C C . LEU A 1 707 ? -6.849 -2.181 8.481 1.00 82.38 707 LEU A C 1
ATOM 4985 O O . LEU A 1 707 ? -7.907 -1.557 8.471 1.00 82.38 707 LEU A O 1
ATOM 4989 N N . THR A 1 708 ? -6.805 -3.505 8.413 1.00 85.88 708 THR A N 1
ATOM 4990 C CA . THR A 1 708 ? -7.994 -4.326 8.638 1.00 85.88 708 THR A CA 1
ATOM 4991 C C . THR A 1 708 ? -8.116 -4.569 10.141 1.00 85.88 708 THR A C 1
ATOM 4993 O O . THR A 1 708 ? -7.415 -5.425 10.679 1.00 85.88 708 THR A O 1
ATOM 4996 N N . ALA A 1 709 ? -8.962 -3.794 10.825 1.00 90.75 709 ALA A N 1
ATOM 4997 C CA . ALA A 1 709 ? -9.163 -3.886 12.272 1.00 90.75 709 ALA A CA 1
ATOM 4998 C C . ALA A 1 709 ? -10.520 -4.512 12.635 1.00 90.75 709 ALA A C 1
ATOM 5000 O O . ALA A 1 709 ? -11.542 -4.237 12.003 1.00 90.75 709 ALA A O 1
ATOM 5001 N N . ASP A 1 710 ? -10.557 -5.316 13.699 1.00 94.06 710 ASP A N 1
ATOM 5002 C CA . ASP A 1 710 ? -11.831 -5.735 14.291 1.00 94.06 710 ASP A CA 1
ATOM 5003 C C . ASP A 1 710 ? -12.495 -4.555 15.018 1.00 94.06 710 ASP A C 1
ATOM 5005 O O . ASP A 1 710 ? -13.653 -4.238 14.746 1.00 94.06 710 ASP A O 1
ATOM 5009 N N . ASN A 1 711 ? -11.761 -3.865 15.894 1.00 94.81 711 ASN A N 1
ATOM 5010 C CA . ASN A 1 711 ? -12.246 -2.699 16.634 1.00 94.81 711 ASN A CA 1
ATOM 5011 C C . ASN A 1 711 ? -11.330 -1.496 16.393 1.00 94.81 711 ASN A C 1
ATOM 5013 O O . ASN A 1 711 ? -10.106 -1.614 16.491 1.00 94.81 711 ASN A O 1
ATOM 5017 N N . LEU A 1 712 ? -11.931 -0.339 16.146 1.00 95.31 712 LEU A N 1
ATOM 5018 C CA . LEU A 1 712 ? -11.238 0.932 15.974 1.00 95.31 712 LEU A CA 1
ATOM 5019 C C . LEU A 1 712 ? -11.767 1.937 17.004 1.00 95.31 712 LEU A C 1
ATOM 5021 O O . LEU A 1 712 ? -12.979 2.121 17.079 1.00 95.31 712 LEU A O 1
ATOM 5025 N N . SER A 1 713 ? -10.880 2.560 17.783 1.00 94.75 713 SER A N 1
ATOM 5026 C CA . SER A 1 713 ? -11.209 3.635 18.736 1.00 94.75 713 SER A CA 1
ATOM 5027 C C . SER A 1 713 ? -10.461 4.907 18.370 1.00 94.75 713 SER A C 1
ATOM 5029 O O . SER A 1 713 ? -9.275 4.838 18.044 1.00 94.75 713 SER A O 1
ATOM 5031 N N . LEU A 1 714 ? -11.148 6.042 18.429 1.00 93.00 714 LEU A N 1
ATOM 5032 C CA . LEU A 1 714 ? -10.604 7.377 18.226 1.00 93.00 714 LEU A CA 1
ATOM 5033 C C . LEU A 1 714 ? -10.968 8.228 19.440 1.00 93.00 714 LEU A C 1
ATOM 5035 O O . LEU A 1 714 ? -12.139 8.547 19.616 1.00 93.00 714 LEU A O 1
ATOM 5039 N N . ASP A 1 715 ? -9.976 8.591 20.241 1.00 90.56 715 ASP A N 1
ATOM 5040 C CA . ASP A 1 715 ? -10.142 9.306 21.503 1.00 90.56 715 ASP A CA 1
ATOM 5041 C C . ASP A 1 715 ? -9.492 10.694 21.368 1.00 90.56 715 ASP A C 1
ATOM 5043 O O . ASP A 1 715 ? -8.275 10.815 21.168 1.00 90.56 715 ASP A O 1
ATOM 5047 N N . TYR A 1 716 ? -10.313 11.741 21.402 1.00 87.81 716 TYR A N 1
ATOM 5048 C CA . TYR A 1 716 ? -9.884 13.132 21.256 1.00 87.81 716 TYR A CA 1
ATOM 5049 C C . TYR A 1 716 ? -9.500 13.763 22.608 1.00 87.81 716 TYR A C 1
ATOM 5051 O O . TYR A 1 716 ? -9.524 13.109 23.652 1.00 87.81 716 TYR A O 1
ATOM 5059 N N . GLY A 1 717 ? -8.936 14.971 22.551 1.00 81.06 717 GLY A N 1
ATOM 5060 C CA . GLY A 1 717 ? -8.113 15.534 23.619 1.00 81.06 717 GLY A CA 1
ATOM 5061 C C . GLY A 1 717 ? -8.898 16.355 24.642 1.00 81.06 717 GLY A C 1
ATOM 5062 O O . GLY A 1 717 ? -10.010 16.030 25.026 1.00 81.06 717 GLY A O 1
ATOM 5063 N N . VAL A 1 718 ? -8.272 17.425 25.140 1.00 76.62 718 VAL A N 1
ATOM 5064 C CA . VAL A 1 718 ? -8.896 18.368 26.096 1.00 76.62 718 VAL A CA 1
ATOM 5065 C C . VAL A 1 718 ? -9.399 19.655 25.437 1.00 76.62 718 VAL A C 1
ATOM 5067 O O . VAL A 1 718 ? -9.873 20.558 26.128 1.00 76.62 718 VAL A O 1
ATOM 5070 N N . ASP A 1 719 ? -9.183 19.790 24.131 1.00 82.44 719 ASP A N 1
ATOM 5071 C CA . ASP A 1 719 ? -9.578 20.960 23.357 1.00 82.44 719 ASP A CA 1
ATOM 5072 C C . ASP A 1 719 ? -10.970 20.716 22.752 1.00 82.44 719 ASP A C 1
ATOM 5074 O O . ASP A 1 719 ? -11.499 19.621 22.830 1.00 82.44 719 ASP A O 1
ATOM 5078 N N . SER A 1 720 ? -11.615 21.763 22.232 1.00 87.44 720 SER A N 1
ATOM 5079 C CA . SER A 1 720 ? -12.930 21.625 21.593 1.00 87.44 720 SER A CA 1
ATOM 5080 C C . SER A 1 720 ? -12.781 21.322 20.105 1.00 87.44 720 SER A C 1
ATOM 5082 O O . SER A 1 720 ? -12.231 22.130 19.344 1.00 87.44 720 SER A O 1
ATOM 5084 N N . GLU A 1 721 ? -13.365 20.216 19.671 1.00 86.88 721 GLU A N 1
ATOM 5085 C CA . GLU A 1 721 ? -13.250 19.651 18.342 1.00 86.88 721 GLU A CA 1
ATOM 5086 C C . GLU A 1 721 ? -14.570 19.674 17.552 1.00 86.88 721 GLU A C 1
ATOM 5088 O O . GLU A 1 721 ? -15.692 19.685 18.056 1.00 86.88 721 GLU A O 1
ATOM 5093 N N . THR A 1 722 ? -14.442 19.671 16.224 1.00 91.19 722 THR A N 1
ATOM 5094 C CA . THR A 1 722 ? -15.564 19.400 15.315 1.00 91.19 722 THR A CA 1
ATOM 5095 C C . THR A 1 722 ? -15.240 18.147 14.527 1.00 91.19 722 THR A C 1
ATOM 5097 O O . THR A 1 722 ? -14.507 18.207 13.547 1.00 91.19 722 THR A O 1
ATOM 5100 N N . ILE A 1 723 ? -15.768 17.010 14.952 1.00 92.25 723 ILE A N 1
ATOM 5101 C CA . ILE A 1 723 ? -15.472 15.693 14.399 1.00 92.25 723 ILE A CA 1
ATOM 5102 C C . ILE A 1 723 ? -16.532 15.352 13.352 1.00 92.25 723 ILE A C 1
ATOM 5104 O O . ILE A 1 723 ? -17.728 15.479 13.592 1.00 92.25 723 ILE A O 1
ATOM 5108 N N . THR A 1 724 ? -16.119 14.926 12.165 1.00 93.88 724 THR A N 1
ATOM 5109 C CA . THR A 1 724 ? -17.013 14.515 11.078 1.00 93.88 724 THR A CA 1
ATOM 5110 C C . THR A 1 724 ? -16.698 13.088 10.669 1.00 93.88 724 THR A C 1
ATOM 5112 O O . THR A 1 724 ? -15.580 12.806 10.259 1.00 93.88 724 THR A O 1
ATOM 5115 N N . ILE A 1 725 ? -17.694 12.207 10.739 1.00 94.88 725 ILE A N 1
ATOM 5116 C CA . ILE A 1 725 ? -17.635 10.829 10.247 1.00 94.88 725 ILE A CA 1
ATOM 5117 C C . ILE A 1 725 ? -18.288 10.795 8.858 1.00 94.88 725 ILE A C 1
ATOM 5119 O O . ILE A 1 725 ? -19.435 11.237 8.701 1.00 94.88 725 ILE A O 1
ATOM 5123 N N . ALA A 1 726 ? -17.566 10.317 7.847 1.00 94.06 726 ALA A N 1
ATOM 5124 C CA . ALA A 1 726 ? -18.009 10.319 6.454 1.00 94.06 726 ALA A CA 1
ATOM 5125 C C . ALA A 1 726 ? -17.464 9.122 5.660 1.00 94.06 726 ALA A C 1
ATOM 5127 O O . ALA A 1 726 ? -16.405 8.589 5.967 1.00 94.06 726 ALA A O 1
ATOM 5128 N N . ASP A 1 727 ? -18.165 8.748 4.594 1.00 91.06 727 ASP A N 1
ATOM 5129 C CA . ASP A 1 727 ? -17.617 7.972 3.474 1.00 91.06 727 ASP A CA 1
ATOM 5130 C C . ASP A 1 727 ? -16.618 8.836 2.682 1.00 91.06 727 ASP A C 1
ATOM 5132 O O . ASP A 1 727 ? -16.951 9.960 2.288 1.00 91.06 727 ASP A O 1
ATOM 5136 N N . ASP A 1 728 ? -15.420 8.309 2.421 1.00 83.50 728 ASP A N 1
ATOM 5137 C CA . ASP A 1 728 ? -14.354 9.009 1.690 1.00 83.50 728 ASP A CA 1
ATOM 5138 C C . ASP A 1 728 ? -14.537 8.992 0.154 1.00 83.50 728 ASP A C 1
ATOM 5140 O O . ASP A 1 728 ? -13.696 9.488 -0.590 1.00 83.50 728 ASP A O 1
ATOM 5144 N N . ALA A 1 729 ? -15.641 8.446 -0.373 1.00 68.06 729 ALA A N 1
ATOM 5145 C CA . ALA A 1 729 ? -16.029 8.424 -1.796 1.00 68.06 729 ALA A CA 1
ATOM 5146 C C . ALA A 1 729 ? -15.044 7.732 -2.775 1.00 68.06 729 ALA A C 1
ATOM 5148 O O . ALA A 1 729 ? -15.421 7.419 -3.910 1.00 68.06 729 ALA A O 1
ATOM 5149 N N . ALA A 1 730 ? -13.811 7.445 -2.357 1.00 57.56 730 ALA A N 1
ATOM 5150 C CA . ALA A 1 730 ? -12.768 6.754 -3.092 1.00 57.56 730 ALA A CA 1
ATOM 5151 C C . ALA A 1 730 ? -12.462 5.406 -2.411 1.00 57.56 730 ALA A C 1
ATOM 5153 O O . ALA A 1 730 ? -11.745 5.328 -1.426 1.00 57.56 730 ALA A O 1
ATOM 5154 N N . GLY A 1 731 ? -12.992 4.309 -2.960 1.00 58.59 731 GLY A N 1
ATOM 5155 C CA . GLY A 1 731 ? -12.444 2.969 -2.701 1.00 58.59 731 GLY A CA 1
ATOM 5156 C C . GLY A 1 731 ? -13.020 2.155 -1.534 1.00 58.59 731 GLY A C 1
ATOM 5157 O O . GLY A 1 731 ? -12.448 1.111 -1.238 1.00 58.59 731 GLY A O 1
ATOM 5158 N N . GLY A 1 732 ? -14.127 2.564 -0.901 1.00 75.00 732 GLY A N 1
ATOM 5159 C CA . GLY A 1 732 ? -14.782 1.781 0.168 1.00 75.00 732 GLY A CA 1
ATOM 5160 C C . GLY A 1 732 ? -14.231 2.032 1.577 1.00 75.00 732 GLY A C 1
ATOM 5161 O O . GLY A 1 732 ? -14.120 1.102 2.376 1.00 75.00 732 GLY A O 1
ATOM 5162 N N . TRP A 1 733 ? -13.837 3.275 1.844 1.00 84.69 733 TRP A N 1
ATOM 5163 C CA . TRP A 1 733 ? -13.193 3.716 3.078 1.00 84.69 733 TRP A CA 1
ATOM 5164 C C . TRP A 1 733 ? -14.107 4.642 3.868 1.00 84.69 733 TRP A C 1
ATOM 5166 O O . TRP A 1 733 ? -14.880 5.413 3.300 1.00 84.69 733 TRP A O 1
ATOM 5176 N N . MET A 1 734 ? -13.957 4.602 5.185 1.00 90.81 734 MET A N 1
ATOM 5177 C CA . MET A 1 734 ? -14.519 5.600 6.085 1.00 90.81 734 MET A CA 1
ATOM 5178 C C . MET A 1 734 ? -13.429 6.603 6.463 1.00 90.81 734 MET A C 1
ATOM 5180 O O . MET A 1 734 ? -12.255 6.250 6.582 1.00 90.81 734 MET A O 1
ATOM 5184 N N . ALA A 1 735 ? -13.828 7.848 6.687 1.00 91.00 735 ALA A N 1
ATOM 5185 C CA . ALA A 1 735 ? -12.980 8.908 7.195 1.00 91.00 735 ALA A CA 1
ATOM 5186 C C . ALA A 1 735 ? -13.595 9.527 8.454 1.00 91.00 735 ALA A C 1
ATOM 5188 O O . ALA A 1 735 ? -14.802 9.778 8.519 1.00 91.00 735 ALA A O 1
ATOM 5189 N N . VAL A 1 736 ? -12.752 9.794 9.448 1.00 91.25 736 VAL A N 1
ATOM 5190 C CA . VAL A 1 736 ? -13.085 10.648 10.591 1.00 91.25 736 VAL A CA 1
ATOM 5191 C C . VAL A 1 736 ? -12.168 11.865 10.533 1.00 91.25 736 VAL A C 1
ATOM 5193 O O . VAL A 1 736 ? -10.949 11.737 10.636 1.00 91.25 736 VAL A O 1
ATOM 5196 N N . THR A 1 737 ? -12.749 13.046 10.341 1.00 88.38 737 THR A N 1
ATOM 5197 C CA . THR A 1 737 ? -12.022 14.314 10.206 1.00 88.38 737 THR A CA 1
ATOM 5198 C C . THR A 1 737 ? -12.350 15.237 11.365 1.00 88.38 737 THR A C 1
ATOM 5200 O O . THR A 1 737 ? -13.515 15.562 11.578 1.00 88.38 737 THR A O 1
ATOM 5203 N N . SER A 1 738 ? -11.333 15.729 12.065 1.00 85.62 738 SER A N 1
ATOM 5204 C CA . SER A 1 738 ? -11.479 16.827 13.018 1.00 85.62 738 SER A CA 1
ATOM 5205 C C . SER A 1 738 ? -11.327 18.189 12.330 1.00 85.62 738 SER A C 1
ATOM 5207 O O . SER A 1 738 ? -10.504 18.371 11.430 1.00 85.62 738 SER A O 1
ATOM 5209 N N . GLY A 1 739 ? -12.100 19.185 12.770 1.00 70.94 739 GLY A N 1
ATOM 5210 C CA . GLY A 1 739 ? -12.078 20.571 12.288 1.00 70.94 739 GLY A CA 1
ATOM 5211 C C . GLY A 1 739 ? -10.746 21.290 12.522 1.00 70.94 739 GLY A C 1
ATOM 5212 O O . GLY A 1 739 ? -10.514 22.357 11.953 1.00 70.94 739 GLY A O 1
ATOM 5213 N N . SER A 1 740 ? -9.864 20.683 13.314 1.00 65.31 740 SER A N 1
ATOM 5214 C CA . SER A 1 740 ? -8.481 21.081 13.547 1.00 65.31 740 SER A CA 1
ATOM 5215 C C . SER A 1 740 ? -7.461 20.482 12.552 1.00 65.31 740 SER A C 1
ATOM 5217 O O . SER A 1 740 ? -6.272 20.752 12.692 1.00 65.31 740 SER A O 1
ATOM 5219 N N . ALA A 1 741 ? -7.947 19.788 11.506 1.00 55.94 741 ALA A N 1
ATOM 5220 C CA . ALA A 1 741 ? -7.266 19.259 10.307 1.00 55.94 741 ALA A CA 1
ATOM 5221 C C . ALA A 1 741 ? -6.787 17.793 10.327 1.00 55.94 741 ALA A C 1
ATOM 5223 O O . ALA A 1 741 ? -6.428 17.272 9.272 1.00 55.94 741 ALA A O 1
ATOM 5224 N N . GLN A 1 742 ? -6.876 17.072 11.445 1.00 74.38 742 GLN A N 1
ATOM 5225 C CA . GLN A 1 742 ? -6.538 15.643 11.461 1.00 74.38 742 GLN A CA 1
ATOM 5226 C C . GLN A 1 742 ? -7.644 14.805 10.815 1.00 74.38 742 GLN A C 1
ATOM 5228 O O . GLN A 1 742 ? -8.778 14.782 11.294 1.00 74.38 742 GLN A O 1
ATOM 5233 N N . THR A 1 743 ? -7.315 14.107 9.729 1.00 84.38 743 THR A N 1
ATOM 5234 C CA . THR A 1 743 ? -8.190 13.109 9.101 1.00 84.38 743 THR A CA 1
ATOM 5235 C C . THR A 1 743 ? -7.596 11.726 9.299 1.00 84.38 743 THR A C 1
ATOM 5237 O O . THR A 1 743 ? -6.432 11.518 8.974 1.00 84.38 743 THR A O 1
ATOM 5240 N N . ILE A 1 744 ? -8.390 10.782 9.802 1.00 88.62 744 ILE A N 1
ATOM 5241 C CA . ILE A 1 744 ? -8.058 9.358 9.759 1.00 88.62 744 ILE A CA 1
ATOM 5242 C C . ILE A 1 744 ? -8.923 8.693 8.705 1.00 88.62 744 ILE A C 1
ATOM 5244 O O . ILE A 1 744 ? -10.149 8.714 8.821 1.00 88.62 744 ILE A O 1
ATOM 5248 N N . ARG A 1 745 ? -8.288 8.064 7.716 1.00 88.88 745 ARG A N 1
ATOM 5249 C CA . ARG A 1 745 ? -8.956 7.167 6.767 1.00 88.88 745 ARG A CA 1
ATOM 5250 C C . ARG A 1 745 ? -8.730 5.724 7.181 1.00 88.88 745 ARG A C 1
ATOM 5252 O O . ARG A 1 745 ? -7.604 5.352 7.497 1.00 88.88 745 ARG A O 1
ATOM 5259 N N . PHE A 1 746 ? -9.781 4.912 7.172 1.00 89.75 746 PHE A N 1
ATOM 5260 C CA . PHE A 1 746 ? -9.710 3.509 7.572 1.00 89.75 746 PHE A CA 1
ATOM 5261 C C . PHE A 1 746 ? -10.652 2.612 6.765 1.00 89.75 746 PHE A C 1
ATOM 5263 O O . PHE A 1 746 ? -11.709 3.031 6.286 1.00 89.75 746 PHE A O 1
ATOM 5270 N N . LEU A 1 747 ? -10.280 1.335 6.663 1.00 89.00 747 LEU A N 1
ATOM 5271 C CA . LEU A 1 747 ? -11.175 0.282 6.189 1.00 89.00 747 LEU A CA 1
ATOM 5272 C C . LEU A 1 747 ? -12.245 -0.020 7.244 1.00 89.00 747 LEU A C 1
ATOM 5274 O O . LEU A 1 747 ? -11.973 0.001 8.442 1.00 89.00 747 LEU A O 1
ATOM 5278 N N . ASN A 1 748 ? -13.457 -0.356 6.798 1.00 89.75 748 ASN A N 1
ATOM 5279 C CA . ASN A 1 748 ? -14.586 -0.635 7.688 1.00 89.75 748 ASN A CA 1
ATOM 5280 C C . ASN A 1 748 ? -14.249 -1.689 8.767 1.00 89.75 748 ASN A C 1
ATOM 5282 O O . ASN A 1 748 ? -13.960 -2.837 8.408 1.00 89.75 748 ASN A O 1
ATOM 5286 N N . PRO A 1 749 ? -14.349 -1.358 10.071 1.00 92.31 749 PRO A N 1
ATOM 5287 C CA . PRO A 1 749 ? -14.055 -2.313 11.129 1.00 92.31 749 PRO A CA 1
ATOM 5288 C C . PRO A 1 749 ? -15.099 -3.434 11.186 1.00 92.31 749 PRO A C 1
ATOM 5290 O O . PRO A 1 749 ? -16.297 -3.215 10.969 1.00 92.31 749 PRO A O 1
ATOM 5293 N N . SER A 1 750 ? -14.651 -4.651 11.509 1.00 91.25 750 SER A N 1
ATOM 5294 C CA . SER A 1 750 ? -15.513 -5.847 11.511 1.00 91.25 750 SER A CA 1
ATOM 5295 C C . SER A 1 750 ? -16.440 -5.934 12.740 1.00 91.25 750 SER A C 1
ATOM 5297 O O . SER A 1 750 ? -17.498 -6.580 12.695 1.00 91.25 750 SER A O 1
ATOM 5299 N N . GLN A 1 751 ? -16.048 -5.300 13.852 1.00 94.44 751 GLN A N 1
ATOM 5300 C CA . GLN A 1 751 ? -16.753 -5.328 15.135 1.00 94.44 751 GLN A CA 1
ATOM 5301 C C . GLN A 1 751 ? -17.307 -3.962 15.532 1.00 94.44 751 GLN A C 1
ATOM 5303 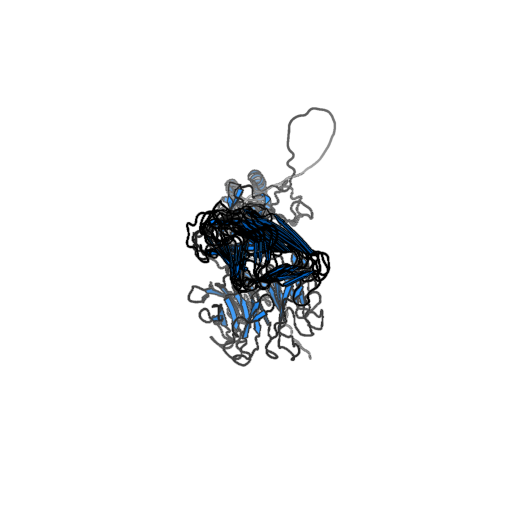O O . GLN A 1 751 ? -18.515 -3.877 15.752 1.00 94.44 751 GLN A O 1
ATOM 5308 N N . SER A 1 752 ? -16.475 -2.920 15.643 1.00 95.75 752 SER A N 1
ATOM 5309 C CA . SER A 1 752 ? -16.924 -1.600 16.111 1.00 95.75 752 SER A CA 1
ATOM 5310 C C . SER A 1 752 ? -16.025 -0.437 15.696 1.00 95.75 752 SER A C 1
ATOM 5312 O O . SER A 1 752 ? -14.806 -0.580 15.614 1.00 95.75 752 SER A O 1
ATOM 5314 N N . LEU A 1 753 ? -16.652 0.725 15.525 1.00 96.31 753 LEU A N 1
ATOM 5315 C CA . LEU A 1 753 ? -16.036 2.047 15.511 1.00 96.31 753 LEU A CA 1
ATOM 5316 C C . LEU A 1 753 ? -16.463 2.792 16.781 1.00 96.31 753 LEU A C 1
ATOM 5318 O O . LEU A 1 753 ? -17.662 2.971 16.999 1.00 96.31 753 LEU A O 1
ATOM 5322 N N . GLN A 1 754 ? -15.499 3.213 17.593 1.00 96.50 754 GLN A N 1
ATOM 5323 C CA . GLN A 1 754 ? -15.698 4.050 18.770 1.00 96.50 754 GLN A CA 1
ATOM 5324 C C . GLN A 1 754 ? -15.069 5.430 18.547 1.00 96.50 754 GLN A C 1
ATOM 5326 O O . GLN A 1 754 ? -13.946 5.518 18.056 1.00 96.50 754 GLN A O 1
ATOM 5331 N N . VAL A 1 755 ? -15.797 6.491 18.894 1.00 95.75 755 VAL A N 1
ATOM 5332 C CA . VAL A 1 755 ? -15.333 7.883 18.833 1.00 95.75 755 VAL A CA 1
ATOM 5333 C C . VAL A 1 755 ? -15.627 8.563 20.171 1.00 95.75 755 VAL A C 1
ATOM 5335 O O . VAL A 1 755 ? -16.796 8.699 20.523 1.00 95.75 755 VAL A O 1
ATOM 5338 N N . GLY A 1 756 ? -14.587 8.957 20.904 1.00 92.69 756 GLY A N 1
ATOM 5339 C CA . GLY A 1 756 ? -14.660 9.735 22.145 1.00 92.69 756 GLY A CA 1
ATOM 5340 C C . GLY A 1 756 ? -14.341 11.212 21.895 1.00 92.69 756 GLY A C 1
ATOM 5341 O O . GLY A 1 756 ? -13.284 11.488 21.334 1.00 92.69 756 GLY A O 1
ATOM 5342 N N . GLY A 1 757 ? -15.235 12.131 22.273 1.00 85.94 757 GLY A N 1
ATOM 5343 C CA . GLY A 1 757 ? -15.089 13.589 22.124 1.00 85.94 757 GLY A CA 1
ATOM 5344 C C . GLY A 1 757 ? -13.951 14.166 22.965 1.00 85.94 757 GLY A C 1
ATOM 5345 O O . GLY A 1 757 ? -13.100 14.863 22.426 1.00 85.94 757 GLY A O 1
ATOM 5346 N N . GLY A 1 758 ? -13.844 13.744 24.225 1.00 86.25 758 GLY A N 1
ATOM 5347 C CA . GLY A 1 758 ? -12.761 14.139 25.126 1.00 86.25 758 GLY A CA 1
ATOM 5348 C C . GLY A 1 758 ? -13.250 15.066 26.242 1.00 86.25 758 GLY A C 1
ATOM 5349 O O . GLY A 1 758 ? -14.377 14.941 26.703 1.00 86.25 758 GLY A O 1
ATOM 5350 N N . ASP A 1 759 ? -12.386 15.955 26.748 1.00 83.19 759 ASP A N 1
ATOM 5351 C CA . ASP A 1 759 ? -12.743 16.901 27.829 1.00 83.19 759 ASP A CA 1
ATOM 5352 C C . ASP A 1 759 ? -13.267 18.273 27.308 1.00 83.19 759 ASP A C 1
ATOM 5354 O O . ASP A 1 759 ? -13.482 19.203 28.100 1.00 83.19 759 ASP A O 1
ATOM 5358 N N . GLY A 1 760 ? -13.373 18.454 25.986 1.00 85.38 760 GLY A N 1
ATOM 5359 C CA . GLY A 1 760 ? -13.765 19.705 25.329 1.00 85.38 760 GLY A CA 1
ATOM 5360 C C . GLY A 1 760 ? -15.266 19.829 25.058 1.00 85.38 760 GLY A C 1
ATOM 5361 O O . GLY A 1 760 ? -16.026 18.908 25.272 1.00 85.38 760 GLY A O 1
ATOM 5362 N N . ASP A 1 761 ? -15.723 21.000 24.591 1.00 90.75 761 ASP A N 1
ATOM 5363 C CA . ASP A 1 761 ? -17.091 21.144 24.068 1.00 90.75 761 ASP A CA 1
ATOM 5364 C C . ASP A 1 761 ? -17.119 20.692 22.597 1.00 90.75 761 ASP A C 1
ATOM 5366 O O . ASP A 1 761 ? -16.874 21.495 21.684 1.00 90.75 761 ASP A O 1
ATOM 5370 N N . ASP A 1 762 ? -17.413 19.419 22.352 1.00 91.31 762 ASP A N 1
ATOM 5371 C CA . ASP A 1 762 ? -17.223 18.799 21.046 1.00 91.31 762 ASP A CA 1
ATOM 5372 C C . ASP A 1 762 ? -18.489 18.753 20.193 1.00 91.31 762 ASP A C 1
ATOM 5374 O O . ASP A 1 762 ? -19.634 18.755 20.650 1.00 91.31 762 ASP A O 1
ATOM 5378 N N . THR A 1 763 ? -18.303 18.715 18.873 1.00 93.75 763 THR A N 1
ATOM 5379 C CA . THR A 1 763 ? -19.392 18.443 17.928 1.00 93.75 763 THR A CA 1
ATOM 5380 C C . THR A 1 763 ? -19.046 17.271 17.027 1.00 93.75 763 THR A C 1
ATOM 5382 O O . THR A 1 763 ? -18.219 17.416 16.131 1.00 93.75 763 THR A O 1
ATOM 5385 N N . VAL A 1 764 ? -19.736 16.139 17.186 1.00 95.19 764 VAL A N 1
ATOM 5386 C CA . VAL A 1 764 ? -19.569 14.944 16.343 1.00 95.19 764 VAL A CA 1
ATOM 5387 C C . VAL A 1 764 ? -20.696 14.867 15.315 1.00 95.19 764 VAL A C 1
ATOM 5389 O O . VAL A 1 764 ? -21.859 14.709 15.664 1.00 95.19 764 VAL A O 1
ATOM 5392 N N . THR A 1 765 ? -20.379 14.952 14.026 1.00 95.44 765 THR A N 1
ATOM 5393 C CA . THR A 1 765 ? -21.347 14.865 12.924 1.00 95.44 765 THR A CA 1
ATOM 5394 C C . THR A 1 765 ? -21.175 13.568 12.143 1.00 95.44 765 THR A C 1
ATOM 5396 O O . THR A 1 765 ? -20.146 13.350 11.511 1.00 95.44 765 THR A O 1
ATOM 5399 N N . VAL A 1 766 ? -22.216 12.738 12.095 1.00 96.44 766 VAL A N 1
ATOM 5400 C CA . VAL A 1 766 ? -22.296 11.568 11.210 1.00 96.44 766 VAL A CA 1
ATOM 5401 C C . VAL A 1 766 ? -22.940 11.995 9.893 1.00 96.44 766 VAL A C 1
ATOM 5403 O O . VAL A 1 766 ? -24.139 12.276 9.844 1.00 96.44 766 VAL A O 1
ATOM 5406 N N . SER A 1 767 ? -22.140 12.092 8.832 1.00 93.88 767 SER A N 1
ATOM 5407 C CA . SER A 1 767 ? -22.536 12.711 7.557 1.00 93.88 767 SER A CA 1
ATOM 5408 C C . SER A 1 767 ? -22.833 11.719 6.429 1.00 93.88 767 SER A C 1
ATOM 5410 O O . SER A 1 767 ? -23.700 11.988 5.597 1.00 93.88 767 SER A O 1
ATOM 5412 N N . SER A 1 768 ? -22.151 10.574 6.405 1.00 93.50 768 SER A N 1
ATOM 5413 C CA . SER A 1 768 ? -22.387 9.464 5.476 1.00 93.50 768 SER A CA 1
ATOM 5414 C C . SER A 1 768 ? -21.702 8.189 5.981 1.00 93.50 768 SER A C 1
ATOM 5416 O O . SER A 1 768 ? -20.837 8.249 6.854 1.00 93.50 768 SER A O 1
ATOM 5418 N N . PHE A 1 769 ? -22.103 7.040 5.431 1.00 91.38 769 PHE A N 1
ATOM 5419 C CA . PHE A 1 769 ? -21.464 5.742 5.651 1.00 91.38 769 PHE A CA 1
ATOM 5420 C C . PHE A 1 769 ? -21.082 5.121 4.314 1.00 91.38 769 PHE A C 1
ATOM 5422 O O . PHE A 1 769 ? -21.845 5.223 3.348 1.00 91.38 769 PHE A O 1
ATOM 5429 N N . ASP A 1 770 ? -19.951 4.423 4.289 1.00 90.00 770 ASP A N 1
ATOM 5430 C CA . ASP A 1 770 ? -19.646 3.490 3.216 1.00 90.00 770 ASP A CA 1
ATOM 5431 C C . ASP A 1 770 ? -20.650 2.322 3.229 1.00 90.00 770 ASP A C 1
ATOM 5433 O O . ASP A 1 770 ? -21.090 1.836 4.277 1.00 90.00 770 ASP A O 1
ATOM 5437 N N . GLY A 1 771 ? -21.008 1.837 2.040 1.00 85.12 771 GLY A N 1
ATOM 5438 C CA . GLY A 1 771 ? -22.018 0.792 1.878 1.00 85.12 771 GLY A CA 1
ATOM 5439 C C . GLY A 1 771 ? -21.641 -0.559 2.501 1.00 85.12 771 GLY A C 1
ATOM 5440 O O . GLY A 1 771 ? -22.534 -1.375 2.735 1.00 85.12 771 GLY A O 1
ATOM 5441 N N . ALA A 1 772 ? -20.354 -0.808 2.758 1.00 87.31 772 ALA A N 1
ATOM 5442 C CA . ALA A 1 772 ? -19.852 -2.029 3.379 1.00 87.31 772 ALA A CA 1
ATOM 5443 C C . ALA A 1 772 ? -19.586 -1.890 4.888 1.00 87.31 772 ALA A C 1
ATOM 5445 O O . ALA A 1 772 ? -19.192 -2.880 5.511 1.00 87.31 772 ALA A O 1
ATOM 5446 N N . PHE A 1 773 ? -19.828 -0.720 5.496 1.00 90.81 773 PHE A N 1
ATOM 5447 C CA . PHE A 1 773 ? -19.725 -0.568 6.946 1.00 90.81 773 PHE A CA 1
ATOM 5448 C C . PHE A 1 773 ? -20.652 -1.574 7.646 1.00 90.81 773 PHE A C 1
ATOM 5450 O O . PHE A 1 773 ? -21.809 -1.742 7.269 1.00 90.81 773 PHE A O 1
ATOM 5457 N N . ALA A 1 774 ? -20.143 -2.304 8.635 1.00 85.44 774 ALA A N 1
ATOM 5458 C CA . ALA A 1 774 ? -20.887 -3.406 9.253 1.00 85.44 774 ALA A CA 1
ATOM 5459 C C . ALA A 1 774 ? -20.775 -3.446 10.781 1.00 85.44 774 ALA A C 1
ATOM 5461 O O . ALA A 1 774 ? -21.621 -4.071 11.423 1.00 85.44 774 ALA A O 1
ATOM 5462 N N . GLY A 1 775 ? -19.751 -2.810 11.358 1.00 92.94 775 GLY A N 1
ATOM 5463 C CA . GLY A 1 775 ? -19.509 -2.779 12.798 1.00 92.94 775 GLY A CA 1
ATOM 5464 C C . GLY A 1 775 ? -20.557 -1.985 13.580 1.00 92.94 775 GLY A C 1
ATOM 5465 O O . GLY A 1 775 ? -21.391 -1.287 13.013 1.00 92.94 775 GLY A O 1
ATOM 5466 N N . ALA A 1 776 ? -20.513 -2.099 14.905 1.00 96.38 776 ALA A N 1
ATOM 5467 C CA . ALA A 1 776 ? -21.237 -1.207 15.804 1.00 96.38 776 ALA A CA 1
ATOM 5468 C C . ALA A 1 776 ? -20.665 0.217 15.722 1.00 96.38 776 ALA A C 1
ATOM 5470 O O . ALA A 1 776 ? -19.469 0.384 15.480 1.00 96.38 776 ALA A O 1
ATOM 5471 N N . LEU A 1 777 ? -21.501 1.224 15.957 1.00 97.12 777 LEU A N 1
ATOM 5472 C CA . LEU A 1 777 ? -21.067 2.615 16.087 1.00 97.12 777 LEU A CA 1
ATOM 5473 C C . LEU A 1 777 ? -21.277 3.063 17.530 1.00 97.12 777 LEU A C 1
ATOM 5475 O O . LEU A 1 777 ? -22.405 3.028 18.021 1.00 97.12 777 LEU A O 1
ATOM 5479 N N . LEU A 1 778 ? -20.195 3.467 18.185 1.00 97.19 778 LEU A N 1
ATOM 5480 C CA . LEU A 1 778 ? -20.179 3.971 19.551 1.00 97.19 778 LEU A CA 1
ATOM 5481 C C . LEU A 1 778 ? -19.633 5.403 19.529 1.00 97.19 778 LEU A C 1
ATOM 5483 O O . LEU A 1 778 ? -18.532 5.627 19.035 1.00 97.19 778 LEU A O 1
ATOM 5487 N N . ILE A 1 779 ? -20.398 6.366 20.028 1.00 97.19 779 ILE A N 1
ATOM 5488 C CA . ILE A 1 779 ? -19.965 7.760 20.166 1.00 97.19 779 ILE A CA 1
ATOM 5489 C C . ILE A 1 779 ? -20.147 8.156 21.626 1.00 97.19 779 ILE A C 1
ATOM 5491 O O . ILE A 1 779 ? -21.238 7.990 22.167 1.00 97.19 779 ILE A O 1
ATOM 5495 N N . ASP A 1 780 ? -19.101 8.667 22.254 1.00 93.38 780 ASP A N 1
ATOM 5496 C CA . ASP A 1 780 ? -19.142 9.184 23.619 1.00 93.38 780 ASP A CA 1
ATOM 5497 C C . ASP A 1 780 ? -18.635 10.625 23.600 1.00 93.38 780 ASP A C 1
ATOM 5499 O O . ASP A 1 780 ? -17.538 10.865 23.112 1.00 93.38 780 ASP A O 1
ATOM 5503 N N . GLY A 1 781 ? -19.435 11.588 24.053 1.00 86.06 781 GLY A N 1
ATOM 5504 C CA . GLY A 1 781 ? -18.996 12.975 24.228 1.00 86.06 781 GLY A CA 1
ATOM 5505 C C . GLY A 1 781 ? -17.912 13.088 25.299 1.00 86.06 781 GLY A C 1
ATOM 5506 O O . GLY A 1 781 ? -16.980 13.856 25.142 1.00 86.06 781 GLY A O 1
ATOM 5507 N N . GLU A 1 782 ? -17.944 12.192 26.292 1.00 87.69 782 GLU A N 1
ATOM 5508 C CA . GLU A 1 782 ? -17.136 12.249 27.509 1.00 87.69 782 GLU A CA 1
ATOM 5509 C C . GLU A 1 782 ? -17.448 13.460 28.407 1.00 87.69 782 GLU A C 1
ATOM 5511 O O . GLU A 1 782 ? -18.517 13.471 29.026 1.00 87.69 782 GLU A O 1
ATOM 5516 N N . THR A 1 783 ? -16.513 14.390 28.633 1.00 84.94 783 THR A N 1
ATOM 5517 C CA . THR A 1 783 ? -16.742 15.521 29.543 1.00 84.94 783 THR A CA 1
ATOM 5518 C C . THR A 1 783 ? -16.734 16.826 28.779 1.00 84.94 783 THR A C 1
ATOM 5520 O O . THR A 1 783 ? -15.765 17.154 28.132 1.00 84.94 783 THR A O 1
ATOM 5523 N N . GLY A 1 784 ? -17.777 17.631 28.922 1.00 85.56 784 GLY A N 1
ATOM 5524 C CA . GLY A 1 784 ? -17.881 18.828 28.101 1.00 85.56 784 GLY A CA 1
ATOM 5525 C C . GLY A 1 784 ? -19.328 19.189 27.869 1.00 85.56 784 GLY A C 1
ATOM 5526 O O . GLY A 1 784 ? -20.223 18.660 28.529 1.00 85.56 784 GLY A O 1
ATOM 5527 N N . ASP A 1 785 ? -19.551 20.152 26.984 1.00 88.19 785 ASP A N 1
ATOM 5528 C CA . ASP A 1 785 ? -20.872 20.502 26.482 1.00 88.19 785 ASP A CA 1
ATOM 5529 C C . ASP A 1 785 ? -21.079 19.939 25.056 1.00 88.19 785 ASP A C 1
ATOM 5531 O O . ASP A 1 785 ? -21.197 20.688 24.080 1.00 88.19 785 ASP A O 1
ATOM 5535 N N . ASP A 1 786 ? -21.149 18.609 24.932 1.00 92.44 786 ASP A N 1
ATOM 5536 C CA . ASP A 1 786 ? -21.014 17.901 23.654 1.00 92.44 786 ASP A CA 1
ATOM 5537 C C . ASP A 1 786 ? -22.298 17.811 22.830 1.00 92.44 786 ASP A C 1
ATOM 5539 O O . ASP A 1 786 ? -23.422 17.667 23.325 1.00 92.44 786 ASP A O 1
ATOM 5543 N N . THR A 1 787 ? -22.149 17.854 21.507 1.00 94.44 787 THR A N 1
ATOM 5544 C CA . THR A 1 787 ? -23.259 17.715 20.562 1.00 94.44 787 THR A CA 1
ATOM 5545 C C . THR A 1 787 ? -22.986 16.648 19.509 1.00 94.44 787 THR A C 1
ATOM 5547 O O . THR A 1 787 ? -22.070 16.769 18.702 1.00 94.44 787 THR A O 1
ATOM 5550 N N . VAL A 1 788 ? -23.860 15.646 19.415 1.00 96.50 788 VAL A N 1
ATOM 5551 C CA . VAL A 1 788 ? -23.833 14.635 18.350 1.00 96.50 788 VAL A CA 1
ATOM 5552 C C . VAL A 1 788 ? -24.942 14.907 17.335 1.00 96.50 788 VAL A C 1
ATOM 5554 O O . VAL A 1 788 ? -26.119 14.996 17.684 1.00 96.50 788 VAL A O 1
ATOM 5557 N N . ILE A 1 789 ? -24.576 15.027 16.060 1.00 95.62 789 ILE A N 1
ATOM 5558 C CA . ILE A 1 789 ? -25.470 15.314 14.935 1.00 95.62 789 ILE A CA 1
ATOM 5559 C C . ILE A 1 789 ? -25.521 14.104 13.994 1.00 95.62 789 ILE A C 1
ATOM 5561 O O . ILE A 1 789 ? -24.524 13.735 13.376 1.00 95.62 789 ILE A O 1
ATOM 5565 N N . LEU A 1 790 ? -26.702 13.515 13.829 1.00 96.38 790 LEU A N 1
ATOM 5566 C CA . LEU A 1 790 ? -26.976 12.395 12.932 1.00 96.38 790 LEU A CA 1
ATOM 5567 C C . LEU A 1 790 ? -27.648 12.901 11.649 1.00 96.38 790 LEU A C 1
ATOM 5569 O O . LEU A 1 790 ? -28.850 13.164 11.635 1.00 96.38 790 LEU A O 1
ATOM 5573 N N . ASN A 1 791 ? -26.872 13.000 10.567 1.00 94.06 791 ASN A N 1
ATOM 5574 C CA . ASN A 1 791 ? -27.339 13.409 9.233 1.00 94.06 791 ASN A CA 1
ATOM 5575 C C . ASN A 1 791 ? -27.259 12.268 8.201 1.00 94.06 791 ASN A C 1
ATOM 5577 O O . ASN A 1 791 ? -27.417 12.490 7.000 1.00 94.06 791 ASN A O 1
ATOM 5581 N N . ALA A 1 792 ? -26.987 11.049 8.660 1.00 93.94 792 ALA A N 1
ATOM 5582 C CA . ALA A 1 792 ? -26.948 9.838 7.857 1.00 93.94 792 ALA A CA 1
ATOM 5583 C C . ALA A 1 792 ? -27.387 8.634 8.689 1.00 93.94 792 ALA A C 1
ATOM 5585 O O . ALA A 1 792 ? -27.406 8.677 9.919 1.00 93.94 792 ALA A O 1
ATOM 5586 N N . GLY A 1 793 ? -27.737 7.558 7.994 1.00 90.56 793 GLY A N 1
ATOM 5587 C CA . GLY A 1 793 ? -28.236 6.324 8.573 1.00 90.56 793 GLY A CA 1
ATOM 5588 C C . GLY A 1 793 ? -27.631 5.107 7.891 1.00 90.56 793 GLY A C 1
ATOM 5589 O O . GLY A 1 793 ? -27.161 5.204 6.756 1.00 90.56 793 GLY A O 1
ATOM 5590 N N . HIS A 1 794 ? -27.647 3.969 8.582 1.00 94.56 794 HIS A N 1
ATOM 5591 C CA . HIS A 1 794 ? -27.080 2.725 8.079 1.00 94.56 794 HIS A CA 1
ATOM 5592 C C . HIS A 1 794 ? -27.764 1.470 8.632 1.00 94.56 794 HIS A C 1
ATOM 5594 O O . HIS A 1 794 ? -28.411 1.489 9.684 1.00 94.56 794 HIS A O 1
ATOM 5600 N N . VAL A 1 795 ? -27.581 0.354 7.924 1.00 92.75 795 VAL A N 1
ATOM 5601 C CA . VAL A 1 795 ? -28.004 -0.983 8.360 1.00 92.75 795 VAL A CA 1
ATOM 5602 C C . VAL A 1 795 ? -26.806 -1.688 8.992 1.00 92.75 795 VAL A C 1
ATOM 5604 O O . VAL A 1 795 ? -25.885 -2.097 8.289 1.00 92.75 795 VAL A O 1
ATOM 5607 N N . LEU A 1 796 ? -26.822 -1.847 10.314 1.00 92.50 796 LEU A N 1
ATOM 5608 C CA . LEU A 1 796 ? -25.741 -2.498 11.054 1.00 92.50 796 LEU A CA 1
ATOM 5609 C C . LEU A 1 796 ? -25.852 -4.028 10.940 1.00 92.50 796 LEU A C 1
ATOM 5611 O O . LEU A 1 796 ? -26.952 -4.580 10.805 1.00 92.50 796 LEU A O 1
ATOM 5615 N N . ALA A 1 797 ? -24.715 -4.731 10.983 1.00 91.19 797 ALA A N 1
ATOM 5616 C CA . ALA A 1 797 ? -24.711 -6.191 10.908 1.00 91.19 797 ALA A CA 1
ATOM 5617 C C . ALA A 1 797 ? -25.407 -6.837 12.120 1.00 91.19 797 ALA A C 1
ATOM 5619 O O . ALA A 1 797 ? -25.687 -6.191 13.131 1.00 91.19 797 ALA A O 1
ATOM 5620 N N . ALA A 1 798 ? -25.686 -8.139 12.017 1.00 91.12 798 ALA A N 1
ATOM 5621 C CA . ALA A 1 798 ? -26.295 -8.891 13.109 1.00 91.12 798 ALA A CA 1
ATOM 5622 C C . ALA A 1 798 ? -25.488 -8.734 14.406 1.00 91.12 798 ALA A C 1
ATOM 5624 O O . ALA A 1 798 ? -24.259 -8.809 14.396 1.00 91.12 798 ALA A O 1
ATOM 5625 N N . ASP A 1 799 ? -26.207 -8.517 15.505 1.00 92.00 799 ASP A N 1
ATOM 5626 C CA . ASP A 1 799 ? -25.669 -8.347 16.856 1.00 92.00 799 ASP A CA 1
ATOM 5627 C C . ASP A 1 799 ? -24.833 -7.060 17.060 1.00 92.00 799 ASP A C 1
ATOM 5629 O O . ASP A 1 799 ? -24.186 -6.906 18.096 1.00 92.00 799 ASP A O 1
ATOM 5633 N N . ARG A 1 800 ? -24.871 -6.105 16.113 1.00 95.81 800 ARG A N 1
ATOM 5634 C CA . ARG A 1 800 ? -24.232 -4.778 16.224 1.00 95.81 800 ARG A CA 1
ATOM 5635 C C . ARG A 1 800 ? -25.232 -3.682 16.554 1.00 95.81 800 ARG A C 1
ATOM 5637 O O . ARG A 1 800 ? -26.350 -3.683 16.042 1.00 95.81 800 ARG A O 1
ATOM 5644 N N . GLY A 1 801 ? -24.809 -2.752 17.407 1.00 95.12 801 GLY A N 1
ATOM 5645 C CA . GLY A 1 801 ? -25.648 -1.676 17.924 1.00 95.12 801 GLY A CA 1
ATOM 5646 C C . GLY A 1 801 ? -25.158 -0.275 17.571 1.00 95.12 801 GLY A C 1
ATOM 5647 O O . GLY A 1 801 ? -24.043 -0.092 17.076 1.00 95.12 801 GLY A O 1
ATOM 5648 N N . LEU A 1 802 ? -26.022 0.695 17.852 1.00 97.12 802 LEU A N 1
ATOM 5649 C CA . LEU A 1 802 ? -25.708 2.119 17.872 1.00 97.12 802 LEU A CA 1
ATOM 5650 C C . LEU A 1 802 ? -25.745 2.578 19.329 1.00 97.12 802 LEU A C 1
ATOM 5652 O O . LEU A 1 802 ? -26.800 2.489 19.949 1.00 97.12 802 LEU A O 1
ATOM 5656 N N . GLY A 1 803 ? -24.624 3.054 19.859 1.00 97.19 803 GLY A N 1
ATOM 5657 C CA . GLY A 1 803 ? -24.534 3.637 21.196 1.00 97.19 803 GLY A CA 1
ATOM 5658 C C . GLY A 1 803 ? -24.051 5.076 21.101 1.00 97.19 803 GLY A C 1
ATOM 5659 O O . GLY A 1 803 ? -23.008 5.318 20.504 1.00 97.19 803 GLY A O 1
ATOM 5660 N N . ILE A 1 804 ? -24.800 6.028 21.648 1.00 97.62 804 ILE A N 1
ATOM 5661 C CA . ILE A 1 804 ? -24.408 7.440 21.677 1.00 97.62 804 ILE A CA 1
ATOM 5662 C C . ILE A 1 804 ? -24.626 7.997 23.080 1.00 97.62 804 ILE A C 1
ATOM 5664 O O . ILE A 1 804 ? -25.737 7.907 23.603 1.00 97.62 804 ILE A O 1
ATOM 5668 N N . ALA A 1 805 ? -23.592 8.607 23.650 1.00 95.38 805 ALA A N 1
ATOM 5669 C CA . ALA A 1 805 ? -23.639 9.406 24.867 1.00 95.38 805 ALA A CA 1
ATOM 5670 C C . ALA A 1 805 ? -23.123 10.824 24.567 1.00 95.38 805 ALA A C 1
ATOM 5672 O O . ALA A 1 805 ? -22.111 10.947 23.891 1.00 95.38 805 ALA A O 1
ATOM 5673 N N . ALA A 1 806 ? -23.826 11.880 24.990 1.00 93.94 806 ALA A N 1
ATOM 5674 C CA . ALA A 1 806 ? -23.411 13.290 24.829 1.00 93.94 806 ALA A CA 1
ATOM 5675 C C . ALA A 1 806 ? -24.272 14.228 25.698 1.00 93.94 806 ALA A C 1
ATOM 5677 O O . ALA A 1 806 ? -25.217 13.782 26.343 1.00 93.94 806 ALA A O 1
ATOM 5678 N N . GLU A 1 807 ? -24.070 15.544 25.660 1.00 91.69 807 GLU A N 1
ATOM 5679 C CA . GLU A 1 807 ? -25.026 16.494 26.243 1.00 91.69 807 GLU A CA 1
ATOM 5680 C C . GLU A 1 807 ? -26.254 16.636 25.351 1.00 91.69 807 GLU A C 1
ATOM 5682 O O . GLU A 1 807 ? -27.388 16.612 25.833 1.00 91.69 807 GLU A O 1
ATOM 5687 N N . SER A 1 808 ? -26.059 16.796 24.044 1.00 91.62 808 SER A N 1
ATOM 5688 C CA . SER A 1 808 ? -27.138 16.976 23.072 1.00 91.62 808 SER A CA 1
ATOM 5689 C C . SER A 1 808 ? -27.009 16.013 21.898 1.00 91.62 808 SER A C 1
ATOM 5691 O O . SER A 1 808 ? -25.960 15.927 21.272 1.00 91.62 808 SER A O 1
ATOM 5693 N N . ILE A 1 809 ? -28.099 15.341 21.531 1.00 94.88 809 ILE A N 1
ATOM 5694 C CA . ILE A 1 809 ? -28.163 14.481 20.342 1.00 94.88 809 ILE A CA 1
ATOM 5695 C C . ILE A 1 809 ? -29.245 15.017 19.405 1.00 94.88 809 ILE A C 1
ATOM 5697 O O . ILE A 1 809 ? -30.393 15.195 19.811 1.00 94.88 809 ILE A O 1
ATOM 5701 N N . VAL A 1 810 ? -28.901 15.257 18.141 1.00 95.00 810 VAL A N 1
ATOM 5702 C CA . VAL A 1 810 ? -29.818 15.782 17.121 1.00 95.00 810 VAL A CA 1
ATOM 5703 C C . VAL A 1 810 ? -29.785 14.887 15.888 1.00 95.00 810 VAL A C 1
ATOM 5705 O O . VAL A 1 810 ? -28.727 14.677 15.312 1.00 95.00 810 VAL A O 1
ATOM 5708 N N . GLY A 1 811 ? -30.936 14.384 15.450 1.00 94.88 811 GLY A N 1
ATOM 5709 C CA . GLY A 1 811 ? -31.088 13.604 14.223 1.00 94.88 811 GLY A CA 1
ATOM 5710 C C . GLY A 1 811 ? -32.084 14.232 13.255 1.00 94.88 811 GLY A C 1
ATOM 5711 O O . GLY A 1 811 ? -33.115 14.768 13.669 1.00 94.88 811 GLY A O 1
ATOM 5712 N N . ASP A 1 812 ? -31.788 14.152 11.959 1.00 93.56 812 ASP A N 1
ATOM 5713 C CA . ASP A 1 812 ? -32.675 14.607 10.885 1.00 93.56 812 ASP A CA 1
ATOM 5714 C C . ASP A 1 812 ? -33.374 13.431 10.166 1.00 93.56 812 ASP A C 1
ATOM 5716 O O . ASP A 1 812 ? -33.355 12.284 10.625 1.00 93.56 812 ASP A O 1
ATOM 5720 N N . ALA A 1 813 ? -34.020 13.708 9.028 1.00 93.50 813 ALA A N 1
ATOM 5721 C CA . ALA A 1 813 ? -34.742 12.703 8.247 1.00 93.50 813 ALA A CA 1
ATOM 5722 C C . ALA A 1 813 ? -33.828 11.676 7.550 1.00 93.50 813 ALA A C 1
ATOM 5724 O O . ALA A 1 813 ? -34.319 10.669 7.039 1.00 93.50 813 ALA A O 1
ATOM 5725 N N . ASN A 1 814 ? -32.519 11.929 7.507 1.00 93.81 814 ASN A N 1
ATOM 5726 C CA . ASN A 1 814 ? -31.513 11.018 6.977 1.00 93.81 814 ASN A CA 1
ATOM 5727 C C . ASN A 1 814 ? -30.944 10.094 8.064 1.00 93.81 814 ASN A C 1
ATOM 5729 O O . ASN A 1 814 ? -30.317 9.094 7.718 1.00 93.81 814 ASN A O 1
ATOM 5733 N N . ALA A 1 815 ? -31.193 10.369 9.352 1.00 94.62 815 ALA A N 1
ATOM 5734 C CA . ALA A 1 815 ? -30.858 9.476 10.461 1.00 94.62 815 ALA A CA 1
ATOM 5735 C C . ALA A 1 815 ? -31.752 8.220 10.453 1.00 94.62 815 ALA A C 1
ATOM 5737 O O . ALA A 1 815 ? -32.744 8.123 11.179 1.00 94.62 815 ALA A O 1
ATOM 5738 N N . ILE A 1 816 ? -31.416 7.270 9.577 1.00 95.56 816 ILE A N 1
ATOM 5739 C CA . ILE A 1 816 ? -32.133 6.009 9.347 1.00 95.56 816 ILE A CA 1
ATOM 5740 C C . ILE A 1 816 ? -31.263 4.833 9.815 1.00 95.56 816 ILE A C 1
ATOM 5742 O O . ILE A 1 816 ? -30.452 4.328 9.046 1.00 95.56 816 ILE A O 1
ATOM 5746 N N . PHE A 1 817 ? -31.421 4.377 11.057 1.00 95.81 817 PHE A N 1
ATOM 5747 C CA . PHE A 1 817 ? -30.635 3.270 11.616 1.00 95.81 817 PHE A CA 1
ATOM 5748 C C . PHE A 1 817 ? -31.465 2.003 11.802 1.00 95.81 817 PHE A C 1
ATOM 5750 O O . PHE A 1 817 ? -32.600 2.042 12.285 1.00 95.81 817 PHE A O 1
ATOM 5757 N N . SER A 1 818 ? -30.880 0.857 11.456 1.00 94.00 818 SER A N 1
ATOM 5758 C CA . SER A 1 818 ? -31.495 -0.448 11.702 1.00 94.00 818 SER A CA 1
ATOM 5759 C C . SER A 1 818 ? -30.497 -1.468 12.237 1.00 94.00 818 SER A C 1
ATOM 5761 O O . SER A 1 818 ? -29.432 -1.640 11.640 1.00 94.00 818 SER A O 1
ATOM 5763 N N . THR A 1 819 ? -30.874 -2.190 13.291 1.00 94.62 819 THR A N 1
ATOM 5764 C CA . THR A 1 819 ? -30.105 -3.307 13.860 1.00 94.62 819 THR A CA 1
ATOM 5765 C C . THR A 1 819 ? -30.853 -4.635 13.719 1.00 94.62 819 THR A C 1
ATOM 5767 O O . THR A 1 819 ? -32.085 -4.684 13.658 1.00 94.62 819 THR A O 1
ATOM 5770 N N . SER A 1 820 ? -30.105 -5.741 13.681 1.00 91.12 820 SER A N 1
ATOM 5771 C CA . SER A 1 820 ? -30.647 -7.108 13.633 1.00 91.12 820 SER A CA 1
ATOM 5772 C C . SER A 1 820 ? -29.981 -8.008 14.675 1.00 91.12 820 SER A C 1
ATOM 5774 O O . SER A 1 820 ? -28.959 -7.641 15.261 1.00 91.12 820 SER A O 1
ATOM 5776 N N . GLY A 1 821 ? -30.563 -9.180 14.947 1.00 90.25 821 GLY A N 1
ATOM 5777 C CA . GLY A 1 821 ? -30.089 -10.020 16.054 1.00 90.25 821 GLY A CA 1
ATOM 5778 C C . GLY A 1 821 ? -30.192 -9.285 17.397 1.00 90.25 821 GLY A C 1
ATOM 5779 O O . GLY A 1 821 ? -31.171 -8.576 17.628 1.00 90.25 821 GLY A O 1
ATOM 5780 N N . SER A 1 822 ? -29.200 -9.430 18.278 1.00 90.75 822 SER A N 1
ATOM 5781 C CA . SER A 1 822 ? -29.179 -8.807 19.611 1.00 90.75 822 SER A CA 1
ATOM 5782 C C . SER A 1 822 ? -28.721 -7.343 19.646 1.00 90.75 822 SER A C 1
ATOM 5784 O O . SER A 1 822 ? -28.564 -6.804 20.737 1.00 90.75 822 SER A O 1
ATOM 5786 N N . GLY A 1 823 ? -28.472 -6.698 18.502 1.00 93.00 823 GLY A N 1
ATOM 5787 C CA . GLY A 1 823 ? -28.000 -5.310 18.456 1.00 93.00 823 GLY A CA 1
ATOM 5788 C C . GLY A 1 823 ? -29.059 -4.307 18.930 1.00 93.00 823 GLY A C 1
ATOM 5789 O O . GLY A 1 823 ? -30.190 -4.331 18.432 1.00 93.00 823 GLY A O 1
ATOM 5790 N N . SER A 1 824 ? -28.711 -3.423 19.867 1.00 94.75 824 SER A N 1
ATOM 5791 C CA . SER A 1 824 ? -29.582 -2.370 20.418 1.00 94.75 824 SER A CA 1
ATOM 5792 C C . SER A 1 824 ? -29.276 -0.989 19.824 1.00 94.75 824 SER A C 1
ATOM 5794 O O . SER A 1 824 ? -28.213 -0.767 19.239 1.00 94.75 824 SER A O 1
ATOM 5796 N N . ILE A 1 825 ? -30.229 -0.063 19.948 1.00 97.50 825 ILE A N 1
ATOM 5797 C CA . ILE A 1 825 ? -30.010 1.369 19.711 1.00 97.50 825 ILE A CA 1
ATOM 5798 C C . ILE A 1 825 ? -30.163 2.088 21.048 1.00 97.50 825 ILE A C 1
ATOM 5800 O O . ILE A 1 825 ? -31.242 2.062 21.633 1.00 97.50 825 ILE A O 1
ATOM 5804 N N . GLU A 1 826 ? -29.102 2.730 21.519 1.00 97.19 826 GLU A N 1
ATOM 5805 C CA . GLU A 1 826 ? -29.033 3.398 22.816 1.00 97.19 826 GLU A CA 1
ATOM 5806 C C . GLU A 1 826 ? -28.546 4.834 22.615 1.00 97.19 826 GLU A C 1
ATOM 5808 O O . GLU A 1 826 ? -27.393 5.058 22.259 1.00 97.19 826 GLU A O 1
ATOM 5813 N N . LEU A 1 827 ? -29.436 5.809 22.813 1.00 97.38 827 LEU A N 1
ATOM 5814 C CA . LEU A 1 827 ? -29.101 7.233 22.784 1.00 97.38 827 LEU A CA 1
ATOM 5815 C C . LEU A 1 827 ? -29.295 7.797 24.192 1.00 97.38 827 LEU A C 1
ATOM 5817 O O . LEU A 1 827 ? -30.417 7.824 24.695 1.00 97.38 827 LEU A O 1
ATOM 5821 N N . SER A 1 828 ? -28.222 8.253 24.824 1.00 95.00 828 SER A N 1
ATOM 5822 C CA . SER A 1 828 ? -28.238 8.874 26.144 1.00 95.00 828 SER A CA 1
ATOM 5823 C C . SER A 1 828 ? -27.738 10.304 26.026 1.00 95.00 828 SER A C 1
ATOM 5825 O O . SER A 1 828 ? -26.618 10.520 25.581 1.00 95.00 828 SER A O 1
ATOM 5827 N N . ALA A 1 829 ? -28.543 11.285 26.426 1.00 92.25 829 ALA A N 1
ATOM 5828 C CA . ALA A 1 829 ? -28.115 12.674 26.425 1.00 92.25 829 ALA A CA 1
ATOM 5829 C C . ALA A 1 829 ? -28.329 13.347 27.772 1.00 92.25 829 ALA A C 1
ATOM 5831 O O . ALA A 1 829 ? -29.398 13.213 28.360 1.00 92.25 829 ALA A O 1
ATOM 5832 N N . SER A 1 830 ? -27.371 14.125 28.259 1.00 87.62 830 SER A N 1
ATOM 5833 C CA . SER A 1 830 ? -27.565 14.790 29.546 1.00 87.62 830 SER A CA 1
ATOM 5834 C C . SER A 1 830 ? -28.580 15.944 29.451 1.00 87.62 830 SER A C 1
ATOM 5836 O O . SER A 1 830 ? -29.414 16.112 30.342 1.00 87.62 830 SER A O 1
ATOM 5838 N N . ARG A 1 831 ? -28.618 16.676 28.327 1.00 84.62 831 ARG A N 1
ATOM 5839 C CA . ARG A 1 831 ? -29.494 17.838 28.078 1.00 84.62 831 ARG A CA 1
ATOM 5840 C C . ARG A 1 831 ? -30.699 17.523 27.197 1.00 84.62 831 ARG A C 1
ATOM 5842 O O . ARG A 1 831 ? -31.824 17.762 27.633 1.00 84.62 831 ARG A O 1
ATOM 5849 N N . GLN A 1 832 ? -30.486 17.070 25.959 1.00 88.06 832 GLN A N 1
ATOM 5850 C CA . GLN A 1 832 ? -31.599 16.845 25.026 1.00 88.06 832 GLN A CA 1
ATOM 5851 C C . GLN A 1 832 ? -31.335 15.779 23.957 1.00 88.06 832 GLN A C 1
ATOM 5853 O O . GLN A 1 832 ? -30.220 15.648 23.456 1.00 88.06 832 GLN A O 1
ATOM 5858 N N . ILE A 1 833 ? -32.397 15.096 23.529 1.00 92.88 833 ILE A N 1
ATOM 5859 C CA . ILE A 1 833 ? -32.422 14.256 22.323 1.00 92.88 833 ILE A CA 1
ATOM 5860 C C . ILE A 1 833 ? -33.534 14.755 21.402 1.00 92.88 833 ILE A C 1
ATOM 5862 O O . ILE A 1 833 ? -34.697 14.814 21.800 1.00 92.88 833 ILE A O 1
ATOM 5866 N N . VAL A 1 834 ? -33.193 15.072 20.155 1.00 93.00 834 VAL A N 1
ATOM 5867 C CA . VAL A 1 834 ? -34.102 15.670 19.172 1.00 93.00 834 VAL A CA 1
ATOM 5868 C C . VAL A 1 834 ? -34.043 14.880 17.877 1.00 93.00 834 VAL A C 1
ATOM 5870 O O . VAL A 1 834 ? -33.054 14.951 17.159 1.00 93.00 834 VAL A O 1
ATOM 5873 N N . LEU A 1 835 ? -35.101 14.149 17.539 1.00 96.12 835 LEU A N 1
ATOM 5874 C CA . LEU A 1 835 ? -35.165 13.339 16.321 1.00 96.12 835 LEU A CA 1
ATOM 5875 C C . LEU A 1 835 ? -36.261 13.877 15.402 1.00 96.12 835 LEU A C 1
ATOM 5877 O O . LEU A 1 835 ? -37.447 13.731 15.696 1.00 96.12 835 LEU A O 1
ATOM 5881 N N . THR A 1 836 ? -35.876 14.501 14.287 1.00 95.19 836 THR A N 1
ATOM 5882 C CA . THR A 1 836 ? -36.800 15.129 13.329 1.00 95.19 836 THR A CA 1
ATOM 5883 C C . THR A 1 836 ? -36.879 14.308 12.048 1.00 95.19 836 THR A C 1
ATOM 5885 O O . THR A 1 836 ? -35.971 14.341 11.226 1.00 95.19 836 THR A O 1
ATOM 5888 N N . GLY A 1 837 ? -37.968 13.568 11.843 1.00 95.19 837 GLY A N 1
ATOM 5889 C CA . GLY A 1 837 ? -38.149 12.695 10.676 1.00 95.19 837 GLY A CA 1
ATOM 5890 C C . GLY A 1 837 ? -37.269 11.437 10.664 1.00 95.19 837 GLY A C 1
ATOM 5891 O O . GLY A 1 837 ? -37.336 10.671 9.703 1.00 95.19 837 GLY A O 1
ATOM 5892 N N . SER A 1 838 ? -36.457 11.225 11.705 1.00 97.50 838 SER A N 1
ATOM 5893 C CA . SER A 1 838 ? -35.521 10.103 11.835 1.00 97.50 838 SER A CA 1
ATOM 5894 C C . SER A 1 838 ? -36.239 8.756 11.915 1.00 97.50 838 SER A C 1
ATOM 5896 O O . SER A 1 838 ? -37.400 8.678 12.322 1.00 97.50 838 SER A O 1
ATOM 5898 N N . GLN A 1 839 ? -35.548 7.678 11.550 1.00 97.69 839 GLN A N 1
ATOM 5899 C CA . GLN A 1 839 ? -36.091 6.320 11.570 1.00 97.69 839 GLN A CA 1
ATOM 5900 C C . GLN A 1 839 ? -35.130 5.383 12.298 1.00 97.69 839 GLN A C 1
ATOM 5902 O O . GLN A 1 839 ? -34.029 5.139 11.822 1.00 97.69 839 GLN A O 1
ATOM 5907 N N . LEU A 1 840 ? -35.542 4.834 13.438 1.00 97.69 840 LEU A N 1
ATOM 5908 C CA . LEU A 1 840 ? -34.740 3.887 14.214 1.00 97.69 840 LEU A CA 1
ATOM 5909 C C . LEU A 1 840 ? -35.464 2.545 14.272 1.00 97.69 840 LEU A C 1
ATOM 5911 O O . LEU A 1 840 ? -36.661 2.495 14.562 1.00 97.69 840 LEU A O 1
ATOM 5915 N N . SER A 1 841 ? -34.759 1.450 13.999 1.00 95.38 841 SER A N 1
ATOM 5916 C CA . SER A 1 841 ? -35.344 0.110 14.032 1.00 95.38 841 SER A CA 1
ATOM 5917 C C . SER A 1 841 ? -34.429 -0.942 14.654 1.00 95.38 841 SER A C 1
ATOM 5919 O O . SER A 1 841 ? -33.224 -0.933 14.431 1.00 95.38 841 SER A O 1
ATOM 5921 N N . SER A 1 842 ? -34.999 -1.863 15.433 1.00 94.38 842 SER A N 1
ATOM 5922 C CA . SER A 1 842 ? -34.269 -2.965 16.074 1.00 94.38 842 SER A CA 1
ATOM 5923 C C . SER A 1 842 ? -35.081 -4.257 16.045 1.00 94.38 842 SER A C 1
ATOM 5925 O O . SER A 1 842 ? -36.273 -4.249 16.357 1.00 94.38 842 SER A O 1
ATOM 5927 N N . GLU A 1 843 ? -34.449 -5.380 15.681 1.00 88.75 843 GLU A N 1
ATOM 5928 C CA . GLU A 1 843 ? -35.144 -6.671 15.592 1.00 88.75 843 GLU A CA 1
ATOM 5929 C C . GLU A 1 843 ? -35.285 -7.416 16.928 1.00 88.75 843 GLU A C 1
ATOM 5931 O O . GLU A 1 843 ? -36.312 -8.051 17.135 1.00 88.75 843 GLU A O 1
ATOM 5936 N N . HIS A 1 844 ? -34.271 -7.405 17.807 1.00 86.00 844 HIS A N 1
ATOM 5937 C CA . HIS A 1 844 ? -34.359 -8.022 19.146 1.00 86.00 844 HIS A CA 1
ATOM 5938 C C . HIS A 1 844 ? -33.621 -7.262 20.267 1.00 86.00 844 HIS A C 1
ATOM 5940 O O . HIS A 1 844 ? -33.897 -7.551 21.431 1.00 86.00 844 HIS A O 1
ATOM 5946 N N . GLY A 1 845 ? -32.696 -6.337 19.971 1.00 84.88 845 GLY A N 1
ATOM 5947 C CA . GLY A 1 845 ? -31.876 -5.655 20.987 1.00 84.88 845 GLY A CA 1
ATOM 5948 C C . GLY A 1 845 ? -32.556 -4.484 21.710 1.00 84.88 845 GLY A C 1
ATOM 5949 O O . GLY A 1 845 ? -32.134 -4.136 22.805 1.00 84.88 845 GLY A O 1
ATOM 5950 N N . GLY A 1 846 ? -33.638 -3.930 21.153 1.00 92.44 846 GLY A N 1
ATOM 5951 C CA . GLY A 1 846 ? -34.398 -2.824 21.751 1.00 92.44 846 GLY A CA 1
ATOM 5952 C C . GLY A 1 846 ? -33.916 -1.433 21.323 1.00 92.44 846 GLY A C 1
ATOM 5953 O O . GLY A 1 846 ? -32.896 -1.292 20.643 1.00 92.44 846 GLY A O 1
ATOM 5954 N N . ILE A 1 847 ? -34.694 -0.410 21.686 1.00 97.31 847 ILE A N 1
ATOM 5955 C CA . ILE A 1 847 ? -34.397 1.008 21.438 1.00 97.31 847 ILE A CA 1
ATOM 5956 C C . ILE A 1 847 ? -34.569 1.769 22.753 1.00 97.31 847 ILE A C 1
ATOM 5958 O O . ILE A 1 847 ? -35.687 1.860 23.254 1.00 97.31 847 ILE A O 1
ATOM 5962 N N . THR A 1 848 ? -33.496 2.349 23.278 1.00 97.00 848 THR A N 1
ATOM 5963 C CA . THR A 1 848 ? -33.506 3.118 24.526 1.00 97.00 848 THR A CA 1
ATOM 5964 C C . THR A 1 848 ? -33.061 4.545 24.252 1.00 97.00 848 THR A C 1
ATOM 5966 O O . THR A 1 848 ? -31.932 4.766 23.819 1.00 97.00 848 THR A O 1
ATOM 5969 N N . LEU A 1 849 ? -33.937 5.518 24.501 1.00 97.19 849 LEU A N 1
ATOM 5970 C CA . LEU A 1 849 ? -33.615 6.944 24.441 1.00 97.19 849 LEU A CA 1
ATOM 5971 C C . LEU A 1 849 ? -33.730 7.520 25.850 1.00 97.19 849 LEU A C 1
ATOM 5973 O O . LEU A 1 849 ? -34.780 7.388 26.479 1.00 97.19 849 LEU A O 1
ATOM 5977 N N . TRP A 1 850 ? -32.674 8.149 26.348 1.00 93.81 850 TRP A N 1
ATOM 5978 C CA . TRP A 1 850 ? -32.575 8.537 27.749 1.00 93.81 850 TRP A CA 1
ATOM 5979 C C . TRP A 1 850 ? -32.024 9.951 27.926 1.00 93.81 850 TRP A C 1
ATOM 5981 O O . TRP A 1 850 ? -31.010 10.280 27.321 1.00 93.81 850 TRP A O 1
ATOM 5991 N N . THR A 1 851 ? -32.623 10.755 28.814 1.00 90.31 851 THR A N 1
ATOM 5992 C CA . THR A 1 851 ? -31.991 11.982 29.333 1.00 90.31 851 THR A CA 1
ATOM 5993 C C . THR A 1 851 ? -32.034 12.122 30.857 1.00 90.31 851 THR A C 1
ATOM 5995 O O . THR A 1 851 ? -33.000 11.674 31.482 1.00 90.31 851 THR A O 1
ATOM 5998 N N . ASP A 1 852 ? -30.990 12.715 31.470 1.00 76.44 852 ASP A N 1
ATOM 5999 C CA . ASP A 1 852 ? -30.769 12.677 32.932 1.00 76.44 852 ASP A CA 1
ATOM 6000 C C . ASP A 1 852 ? -30.562 14.017 33.690 1.00 76.44 852 ASP A C 1
ATOM 6002 O O . ASP A 1 852 ? -30.717 14.005 34.917 1.00 76.44 852 ASP A O 1
ATOM 6006 N N . GLN A 1 853 ? -30.262 15.166 33.055 1.00 62.78 853 GLN A N 1
ATOM 6007 C CA . GLN A 1 853 ? -29.966 16.424 33.780 1.00 62.78 853 GLN A CA 1
ATOM 6008 C C . GLN A 1 853 ? -31.112 17.445 33.866 1.00 62.78 853 GLN A C 1
ATOM 6010 O O . GLN A 1 853 ? -31.918 17.659 32.966 1.00 62.78 853 GLN A O 1
ATOM 6015 N N . PHE A 1 854 ? -31.048 18.204 34.967 1.00 53.09 854 PHE A N 1
ATOM 6016 C CA . PHE A 1 854 ? -31.829 19.394 35.320 1.00 53.09 854 PHE A CA 1
ATOM 6017 C C . PHE A 1 854 ? -31.036 20.678 34.974 1.00 53.09 854 PHE A C 1
ATOM 6019 O O . PHE A 1 854 ? -30.802 21.521 35.844 1.00 53.09 854 PHE A O 1
ATOM 6026 N N . SER A 1 855 ? -30.499 20.824 33.757 1.00 44.94 855 SER A N 1
ATOM 6027 C CA . SER A 1 855 ? -29.608 21.966 33.464 1.00 44.94 855 SER A CA 1
ATOM 6028 C C . SER A 1 855 ? -30.390 23.278 33.270 1.00 44.94 855 SER A C 1
ATOM 6030 O O . SER A 1 855 ? -31.414 23.324 32.587 1.00 44.94 855 SER A O 1
ATOM 6032 N N . THR A 1 856 ? -29.935 24.370 33.893 1.00 43.94 856 THR A N 1
ATOM 6033 C CA . THR A 1 856 ? -30.456 25.723 33.632 1.00 43.94 856 THR A CA 1
ATOM 6034 C C . THR A 1 856 ? -30.108 26.144 32.203 1.00 43.94 856 THR A C 1
ATOM 6036 O O . THR A 1 856 ? -28.958 25.954 31.817 1.00 43.94 856 THR A O 1
ATOM 6039 N N . PRO A 1 857 ? -31.027 26.755 31.431 1.00 45.59 857 PRO A N 1
ATOM 6040 C CA . PRO A 1 857 ? -30.751 27.126 30.049 1.00 45.59 857 PRO A CA 1
ATOM 6041 C C . PRO A 1 857 ? -29.735 28.275 29.999 1.00 45.59 857 PRO A C 1
ATOM 6043 O O . PRO A 1 857 ? -30.098 29.446 30.104 1.00 45.59 857 PRO A O 1
ATOM 6046 N N . GLU A 1 858 ? -28.459 27.953 29.819 1.00 44.91 858 GLU A N 1
ATOM 6047 C CA . GLU A 1 858 ? -27.462 28.879 29.289 1.00 44.91 858 GLU A CA 1
ATOM 6048 C C . GLU A 1 858 ? -27.003 28.355 27.927 1.00 44.91 858 GLU A C 1
ATOM 6050 O O . GLU A 1 858 ? -26.002 27.667 27.826 1.00 44.91 858 GLU A O 1
ATOM 6055 N N . GLY A 1 859 ? -27.743 28.668 26.858 1.00 44.16 859 GLY A N 1
ATOM 6056 C CA . GLY A 1 859 ? -27.236 28.440 25.501 1.00 44.16 859 GLY A CA 1
ATOM 6057 C C . GLY A 1 859 ? -28.306 28.237 24.437 1.00 44.16 859 GLY A C 1
ATOM 6058 O O . GLY A 1 859 ? -29.043 27.261 24.445 1.00 44.16 859 GLY A O 1
ATOM 6059 N N . SER A 1 860 ? -28.367 29.157 23.473 1.00 44.00 860 SER A N 1
ATOM 6060 C CA . SER A 1 860 ? -29.139 29.027 22.235 1.00 44.00 860 SER A CA 1
ATOM 6061 C C . SER A 1 860 ? -28.351 28.216 21.195 1.00 44.00 860 SER A C 1
ATOM 6063 O O . SER A 1 860 ? -27.839 28.792 20.232 1.00 44.00 860 SER A O 1
ATOM 6065 N N . GLY A 1 861 ? -28.196 26.910 21.426 1.00 45.62 861 GLY A N 1
ATOM 6066 C CA . GLY A 1 861 ? -27.564 25.987 20.477 1.00 45.62 861 GLY A CA 1
ATOM 6067 C C . GLY A 1 861 ? -28.462 25.661 19.267 1.00 45.62 861 GLY A C 1
ATOM 6068 O O . GLY A 1 861 ? -29.689 25.812 19.346 1.00 45.62 861 GLY A O 1
ATOM 6069 N N . PRO A 1 862 ? -27.887 25.246 18.123 1.00 38.62 862 PRO A N 1
ATOM 6070 C CA . PRO A 1 862 ? -28.650 24.798 16.959 1.00 38.62 862 PRO A CA 1
ATOM 6071 C C . PRO A 1 862 ? -29.482 23.554 17.307 1.00 38.62 862 PRO A C 1
ATOM 6073 O O . PRO A 1 862 ? -29.004 22.648 17.973 1.00 38.62 862 PRO A O 1
ATOM 6076 N N . GLY A 1 863 ? -30.746 23.520 16.880 1.00 43.91 863 GLY A N 1
ATOM 6077 C CA . GLY A 1 863 ? -31.638 22.386 17.157 1.00 43.91 863 GLY A CA 1
ATOM 6078 C C . GLY A 1 863 ? -32.289 22.383 18.544 1.00 43.91 863 GLY A C 1
ATOM 6079 O O . GLY A 1 863 ? -33.047 21.463 18.812 1.00 43.91 863 GLY A O 1
ATOM 6080 N N . SER A 1 864 ? -32.058 23.411 19.379 1.00 46.53 864 SER A N 1
ATOM 6081 C CA . SER A 1 864 ? -32.777 23.648 20.643 1.00 46.53 864 SER A CA 1
ATOM 6082 C C . SER A 1 864 ? -34.288 23.567 20.421 1.00 46.53 864 SER A C 1
ATOM 6084 O O . SER A 1 864 ? -34.919 24.551 20.018 1.00 46.53 864 SER A O 1
ATOM 6086 N N . VAL A 1 865 ? -34.866 22.408 20.704 1.00 51.97 865 VAL A N 1
ATOM 6087 C CA . VAL A 1 865 ? -36.306 22.246 20.827 1.00 51.97 865 VAL A CA 1
ATOM 6088 C C . VAL A 1 865 ? -36.672 22.150 22.290 1.00 51.97 865 VAL A C 1
ATOM 6090 O O . VAL A 1 865 ? -35.878 21.946 23.199 1.00 51.97 865 VAL A O 1
ATOM 6093 N N . ASP A 1 866 ? -37.935 22.428 22.488 1.00 59.22 866 ASP A N 1
ATOM 6094 C CA . ASP A 1 866 ? -38.559 22.833 23.716 1.00 59.22 866 ASP A CA 1
ATOM 6095 C C . ASP A 1 866 ? -38.928 21.598 24.590 1.00 59.22 866 ASP A C 1
ATOM 6097 O O . ASP A 1 866 ? -40.032 21.551 25.123 1.00 59.22 866 ASP A O 1
ATOM 6101 N N . ALA A 1 867 ? -38.045 20.588 24.710 1.00 67.00 867 ALA A N 1
ATOM 6102 C CA . ALA A 1 867 ? -38.218 19.370 25.528 1.00 67.00 867 ALA A CA 1
ATOM 6103 C C . ALA A 1 867 ? -36.890 18.626 25.795 1.00 67.00 867 ALA A C 1
ATOM 6105 O O . ALA A 1 867 ? -35.926 18.814 25.058 1.00 67.00 867 ALA A O 1
ATOM 6106 N N . GLY A 1 868 ? -36.853 17.758 26.816 1.00 79.94 868 GLY A N 1
ATOM 6107 C CA . GLY A 1 868 ? -35.690 16.895 27.084 1.00 79.94 868 GLY A CA 1
ATOM 6108 C C . GLY A 1 868 ? -35.533 15.771 26.046 1.00 79.94 868 GLY A C 1
ATOM 6109 O O . GLY A 1 868 ? -34.443 15.525 25.546 1.00 79.94 868 GLY A O 1
ATOM 6110 N N . LEU A 1 869 ? -36.627 15.132 25.635 1.00 91.06 869 LEU A N 1
ATOM 6111 C CA . LEU A 1 869 ? -36.668 14.170 24.530 1.00 91.06 869 LEU A CA 1
ATOM 6112 C C . LEU A 1 869 ? -37.793 14.559 23.570 1.00 91.06 869 LEU A C 1
ATOM 6114 O O . LEU A 1 869 ? -38.964 14.527 23.946 1.00 91.06 869 LEU A O 1
ATOM 6118 N N . HIS A 1 870 ? -37.463 14.874 22.317 1.00 92.19 870 HIS A N 1
ATOM 6119 C CA . HIS A 1 870 ? -38.432 15.280 21.298 1.00 92.19 870 HIS A CA 1
ATOM 6120 C C . HIS A 1 870 ? -38.331 14.418 20.038 1.00 92.19 870 HIS A C 1
ATOM 6122 O O . HIS A 1 870 ? -37.332 14.432 19.324 1.00 92.19 870 HIS A O 1
ATOM 6128 N N . LEU A 1 871 ? -39.408 13.695 19.739 1.00 95.75 871 LEU A N 1
ATOM 6129 C CA . LEU A 1 871 ? -39.625 12.990 18.481 1.00 95.75 871 LEU A CA 1
ATOM 6130 C C . LEU A 1 871 ? -40.577 13.803 17.597 1.00 95.75 871 LEU A C 1
ATOM 6132 O O . LEU A 1 871 ? -41.777 13.875 17.884 1.00 95.75 871 LEU A O 1
ATOM 6136 N N . ASP A 1 872 ? -40.077 14.364 16.499 1.00 94.12 872 ASP A N 1
ATOM 6137 C CA . ASP A 1 872 ? -40.850 15.199 15.576 1.00 94.12 872 ASP A CA 1
ATOM 6138 C C . ASP A 1 872 ? -40.989 14.556 14.188 1.00 94.12 872 ASP A C 1
ATOM 6140 O O . ASP A 1 872 ? -40.072 14.589 13.371 1.00 94.12 872 ASP A O 1
ATOM 6144 N N . GLY A 1 873 ? -42.124 13.911 13.911 1.00 95.62 873 GLY A N 1
ATOM 6145 C CA . GLY A 1 873 ? -42.306 13.096 12.704 1.00 95.62 873 GLY A CA 1
ATOM 6146 C C . GLY A 1 873 ? -41.377 11.872 12.613 1.00 95.62 873 GLY A C 1
ATOM 6147 O O . GLY A 1 873 ? -41.221 11.311 11.528 1.00 95.62 873 GLY A O 1
ATOM 6148 N N . ALA A 1 874 ? -40.740 11.465 13.716 1.00 97.00 874 ALA A N 1
ATOM 6149 C CA . ALA A 1 874 ? -39.797 10.346 13.761 1.00 97.00 874 ALA A CA 1
ATOM 6150 C C . ALA A 1 874 ? -40.507 8.986 13.880 1.00 97.00 874 ALA A C 1
ATOM 6152 O O . ALA A 1 874 ? -41.624 8.886 14.384 1.00 97.00 874 ALA A O 1
ATOM 6153 N N . THR A 1 875 ? -39.857 7.917 13.422 1.00 97.62 875 THR A N 1
ATOM 6154 C CA . THR A 1 875 ? -40.384 6.545 13.456 1.00 97.62 875 THR A CA 1
ATOM 6155 C C . THR A 1 875 ? -39.460 5.625 14.242 1.00 97.62 875 THR A C 1
ATOM 6157 O O . THR A 1 875 ? -38.301 5.461 13.875 1.00 97.62 875 THR A O 1
ATOM 6160 N N . LEU A 1 876 ? -39.976 4.979 15.286 1.00 97.44 876 LEU A N 1
ATOM 6161 C CA . LEU A 1 876 ? -39.280 3.939 16.047 1.00 97.44 876 LEU A CA 1
ATOM 6162 C C . LEU A 1 876 ? -39.957 2.589 15.790 1.00 97.44 876 LEU A C 1
ATOM 6164 O O . LEU A 1 876 ? -41.171 2.472 15.949 1.00 97.44 876 LEU A O 1
ATOM 6168 N N . THR A 1 877 ? -39.197 1.572 15.381 1.00 94.81 877 THR A N 1
ATOM 6169 C CA . THR A 1 877 ? -39.725 0.230 15.081 1.00 94.81 877 THR A CA 1
ATOM 6170 C C . THR A 1 877 ? -38.965 -0.860 15.833 1.00 94.81 877 THR A C 1
ATOM 6172 O O . THR A 1 877 ? -37.800 -1.115 15.553 1.00 94.81 877 THR A O 1
ATOM 6175 N N . GLY A 1 878 ? -39.628 -1.550 16.753 1.00 91.25 878 GLY A N 1
ATOM 6176 C CA . GLY A 1 878 ? -39.104 -2.728 17.441 1.00 91.25 878 GLY A CA 1
ATOM 6177 C C . GLY A 1 878 ? -39.781 -3.995 16.928 1.00 91.25 878 GLY A C 1
ATOM 6178 O O . GLY A 1 878 ? -41.005 -4.065 16.860 1.00 91.25 878 GLY A O 1
ATOM 6179 N N . THR A 1 879 ? -39.027 -5.027 16.582 1.00 85.75 879 THR A N 1
ATOM 6180 C CA . THR A 1 879 ? -39.602 -6.373 16.44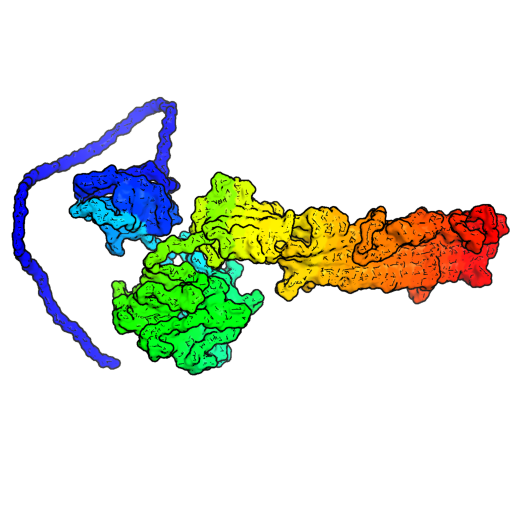4 1.00 85.75 879 THR A CA 1
ATOM 6181 C C . THR A 1 879 ? -39.043 -7.290 17.533 1.00 85.75 879 THR A C 1
ATOM 6183 O O . THR A 1 879 ? -38.305 -6.847 18.412 1.00 85.75 879 THR A O 1
ATOM 6186 N N . GLY A 1 880 ? -39.443 -8.562 17.552 1.00 81.56 880 GLY A N 1
ATOM 6187 C CA . GLY A 1 880 ? -38.980 -9.515 18.561 1.00 81.56 880 GLY A CA 1
ATOM 6188 C C . GLY A 1 880 ? -39.384 -9.158 20.002 1.00 81.56 880 GLY A C 1
ATOM 6189 O O . GLY A 1 880 ? -40.498 -8.699 20.259 1.00 81.56 880 GLY A O 1
ATOM 6190 N N . LEU A 1 881 ? -38.492 -9.460 20.954 1.00 77.88 881 LEU A N 1
ATOM 6191 C CA . LEU A 1 881 ? -38.694 -9.245 22.398 1.00 77.88 881 LEU A CA 1
ATOM 6192 C C . LEU A 1 881 ? -38.060 -7.943 22.922 1.00 77.88 881 LEU A C 1
ATOM 6194 O O . LEU A 1 881 ? -38.171 -7.673 24.116 1.00 77.88 881 LEU A O 1
ATOM 6198 N N . GLY A 1 882 ? -37.372 -7.174 22.073 1.00 84.19 882 GLY A N 1
ATOM 6199 C CA . GLY A 1 882 ? -36.730 -5.923 22.478 1.00 84.19 882 GLY A CA 1
ATOM 6200 C C . GLY A 1 882 ? -37.768 -4.869 22.869 1.00 84.19 882 GLY A C 1
ATOM 6201 O O . GLY A 1 882 ? -38.789 -4.724 22.195 1.00 84.19 882 GLY A O 1
ATOM 6202 N N . ALA A 1 883 ? -37.520 -4.147 23.961 1.00 90.69 883 ALA A N 1
ATOM 6203 C CA . ALA A 1 883 ? -38.381 -3.052 24.397 1.00 90.69 883 ALA A CA 1
ATOM 6204 C C . ALA A 1 883 ? -37.999 -1.736 23.702 1.00 90.69 883 ALA A C 1
ATOM 6206 O O . ALA A 1 883 ? -36.854 -1.554 23.285 1.00 90.69 883 ALA A O 1
ATOM 6207 N N . ILE A 1 884 ? -38.961 -0.821 23.593 1.00 96.06 884 ILE A N 1
ATOM 6208 C CA . ILE A 1 884 ? -38.703 0.586 23.278 1.00 96.06 884 ILE A CA 1
ATOM 6209 C C . ILE A 1 884 ? -38.901 1.384 24.563 1.00 96.06 884 ILE A C 1
ATOM 6211 O O . ILE A 1 884 ? -40.019 1.457 25.069 1.00 96.06 884 ILE A O 1
ATOM 6215 N N . GLU A 1 885 ? -37.835 1.975 25.090 1.00 96.56 885 GLU A N 1
ATOM 6216 C CA . GLU A 1 885 ? -37.848 2.743 26.332 1.00 96.56 885 GLU A CA 1
ATOM 6217 C C . GLU A 1 885 ? -37.432 4.190 26.065 1.00 96.56 885 GLU A C 1
ATOM 6219 O O . GLU A 1 885 ? -36.339 4.466 25.582 1.00 96.56 885 GLU A O 1
ATOM 6224 N N . LEU A 1 886 ? -38.328 5.124 26.369 1.00 96.50 886 LEU A N 1
ATOM 6225 C CA . LEU A 1 886 ? -38.115 6.558 26.250 1.00 96.50 886 LEU A CA 1
ATOM 6226 C C . LEU A 1 886 ? -38.147 7.160 27.648 1.00 96.50 886 LEU A C 1
ATOM 6228 O O . LEU A 1 886 ? -39.203 7.170 28.280 1.00 96.50 886 LEU A O 1
ATOM 6232 N N . ARG A 1 887 ? -37.025 7.688 28.128 1.00 92.62 887 ARG A N 1
ATOM 6233 C CA . ARG A 1 887 ? -36.943 8.338 29.432 1.00 92.62 887 ARG A CA 1
ATOM 6234 C C . ARG A 1 887 ? -36.392 9.744 29.312 1.00 92.62 887 ARG A C 1
ATOM 6236 O O . ARG A 1 887 ? -35.375 9.951 28.664 1.00 92.62 887 ARG A O 1
ATOM 6243 N N . SER A 1 888 ? -37.026 10.705 29.972 1.00 89.88 888 SER A N 1
ATOM 6244 C CA . SER A 1 888 ? -36.519 12.072 29.994 1.00 89.88 888 SER A CA 1
ATOM 6245 C C . SER A 1 888 ? -36.910 12.842 31.249 1.00 89.88 888 SER A C 1
ATOM 6247 O O . SER A 1 888 ? -37.964 12.601 31.842 1.00 89.88 888 SER A O 1
ATOM 6249 N N . VAL A 1 889 ? -36.067 13.804 31.624 1.00 77.94 889 VAL A N 1
ATOM 6250 C CA . VAL A 1 889 ? -36.373 14.858 32.596 1.00 77.94 889 VAL A CA 1
ATOM 6251 C C . VAL A 1 889 ? -36.535 16.180 31.834 1.00 77.94 889 VAL A C 1
ATOM 6253 O O . VAL A 1 889 ? -35.655 16.567 31.068 1.00 77.94 889 VAL A O 1
ATOM 6256 N N . GLY A 1 890 ? -37.665 16.867 31.999 1.00 65.56 890 GLY A N 1
ATOM 6257 C CA . GLY A 1 890 ? -37.982 18.115 31.312 1.00 65.56 890 GLY A CA 1
ATOM 6258 C C . GLY A 1 890 ? -37.266 19.336 31.893 1.00 65.56 890 GLY A C 1
ATOM 6259 O O . GLY A 1 890 ? -36.906 19.399 33.071 1.00 65.56 890 GLY A O 1
ATOM 6260 N N . LEU A 1 891 ? -37.081 20.349 31.043 1.00 63.31 891 LEU A N 1
ATOM 6261 C CA . LEU A 1 891 ? -36.509 21.648 31.409 1.00 63.31 891 LEU A CA 1
ATOM 6262 C C . LEU A 1 891 ? -37.567 22.514 32.123 1.00 63.31 891 LEU A C 1
ATOM 6264 O O . LEU A 1 891 ? -38.756 22.365 31.861 1.00 63.31 891 LEU A O 1
ATOM 6268 N N . PHE A 1 892 ? -37.153 23.449 32.996 1.00 58.12 892 PHE A N 1
ATOM 6269 C CA . PHE A 1 892 ? -38.014 24.233 33.917 1.00 58.12 892 PHE A CA 1
ATOM 6270 C C . PHE A 1 892 ? -39.397 24.666 33.381 1.00 58.12 892 PHE A C 1
ATOM 6272 O O . PHE A 1 892 ? -40.360 24.676 34.148 1.00 58.12 892 PHE A O 1
ATOM 6279 N N . ASP A 1 893 ? -39.502 25.015 32.097 1.00 61.81 893 ASP A N 1
ATOM 6280 C CA . ASP A 1 893 ? -40.732 25.523 31.497 1.00 61.81 893 ASP A CA 1
ATOM 6281 C C . ASP A 1 893 ? -41.505 24.497 30.633 1.00 61.81 893 ASP A C 1
ATOM 6283 O O . ASP A 1 893 ? -42.580 24.851 30.156 1.00 61.81 893 ASP A O 1
ATOM 6287 N N . ARG A 1 894 ? -41.047 23.249 30.409 1.00 69.12 894 ARG A N 1
ATOM 6288 C CA . ARG A 1 894 ? -41.564 22.394 29.306 1.00 69.12 894 ARG A CA 1
ATOM 6289 C C . ARG A 1 894 ? -41.488 20.881 29.536 1.00 69.12 894 ARG A C 1
ATOM 6291 O O . ARG A 1 894 ? -40.963 20.453 30.553 1.00 69.12 894 ARG A O 1
ATOM 6298 N N . ALA A 1 895 ? -42.057 20.090 28.623 1.00 75.25 895 ALA A N 1
ATOM 6299 C CA . ALA A 1 895 ? -42.247 18.655 28.807 1.00 75.25 895 ALA A CA 1
ATOM 6300 C C . ALA A 1 895 ? -40.967 17.803 28.773 1.00 75.25 895 ALA A C 1
ATOM 6302 O O . ALA A 1 895 ? -39.984 18.163 28.124 1.00 75.25 895 ALA A O 1
ATOM 6303 N N . GLY A 1 896 ? -41.003 16.659 29.468 1.00 82.44 896 GLY A N 1
ATOM 6304 C CA . GLY A 1 896 ? -39.932 15.661 29.454 1.00 82.44 896 GLY A CA 1
ATOM 6305 C C . GLY A 1 896 ? -39.875 14.937 28.112 1.00 82.44 896 GLY A C 1
ATOM 6306 O O . GLY A 1 896 ? -38.965 15.168 27.321 1.00 82.44 896 GLY A O 1
ATOM 6307 N N . VAL A 1 897 ? -40.880 14.105 27.826 1.00 89.94 897 VAL A N 1
ATOM 6308 C CA . VAL A 1 897 ? -40.993 13.360 26.556 1.00 89.94 897 VAL A CA 1
ATOM 6309 C C . VAL A 1 897 ? -42.057 13.986 25.656 1.00 89.94 897 VAL A C 1
ATOM 6311 O O . VAL A 1 897 ? -43.200 14.144 26.081 1.00 89.94 897 VAL A O 1
ATOM 6314 N N . VAL A 1 898 ? -41.715 14.292 24.402 1.00 90.06 898 VAL A N 1
ATOM 6315 C CA . VAL A 1 898 ? -42.611 14.911 23.414 1.00 90.06 898 VAL A CA 1
ATOM 6316 C C . VAL A 1 898 ? -42.631 14.127 22.102 1.00 90.06 898 VAL A C 1
ATOM 6318 O O . VAL A 1 898 ? -41.588 13.888 21.500 1.00 90.06 898 VAL A O 1
ATOM 6321 N N . LEU A 1 899 ? -43.823 13.766 21.622 1.00 93.44 899 LEU A N 1
ATOM 6322 C CA . LEU A 1 899 ? -44.065 13.169 20.303 1.00 93.44 899 LEU A CA 1
ATOM 6323 C C . LEU A 1 899 ? -44.999 14.079 19.493 1.00 93.44 899 LEU A C 1
ATOM 6325 O O . LEU A 1 899 ? -46.138 14.288 19.907 1.00 93.44 899 LEU A O 1
ATOM 6329 N N . THR A 1 900 ? -44.562 14.593 18.340 1.00 92.94 900 THR A N 1
ATOM 6330 C CA . THR A 1 900 ? -45.345 15.527 17.501 1.00 92.94 900 THR A CA 1
ATOM 6331 C C . THR A 1 900 ? -45.313 15.186 16.008 1.00 92.94 900 THR A C 1
ATOM 6333 O O . THR A 1 900 ? -44.568 14.321 15.555 1.00 92.94 900 THR A O 1
ATOM 6336 N N . ASN A 1 901 ? -46.141 15.889 15.222 1.00 91.00 901 ASN A N 1
ATOM 6337 C CA . ASN A 1 901 ? -46.118 15.924 13.751 1.00 91.00 901 ASN A CA 1
ATOM 6338 C C . ASN A 1 901 ? -46.135 14.554 13.043 1.00 91.00 901 ASN A C 1
ATOM 6340 O O . ASN A 1 901 ? -45.554 14.396 11.969 1.00 91.00 901 ASN A O 1
ATOM 6344 N N . GLY A 1 902 ? -46.855 13.572 13.591 1.00 92.25 902 GLY A N 1
ATOM 6345 C CA . GLY A 1 902 ? -46.965 12.247 12.978 1.00 92.25 902 GLY A CA 1
ATOM 6346 C C . GLY A 1 902 ? -45.881 11.264 13.399 1.00 92.25 902 GLY A C 1
ATOM 6347 O O . GLY A 1 902 ? -45.713 10.257 12.713 1.00 92.25 902 GLY A O 1
ATOM 6348 N N . SER A 1 903 ? -45.171 11.521 14.503 1.00 97.06 903 SER A N 1
ATOM 6349 C CA . SER A 1 903 ? -44.258 10.541 15.095 1.00 97.06 903 SER A CA 1
ATOM 6350 C C . SER A 1 903 ? -44.958 9.200 15.334 1.00 97.06 903 SER A C 1
ATOM 6352 O O . SER A 1 903 ? -46.140 9.147 15.699 1.00 97.06 903 SER A O 1
ATOM 6354 N N . SER A 1 904 ? -44.241 8.099 15.114 1.00 96.38 904 SER A N 1
ATOM 6355 C CA . SER A 1 904 ? -44.787 6.749 15.240 1.00 96.38 904 SER A CA 1
ATOM 6356 C C . SER A 1 904 ? -43.852 5.804 15.990 1.00 96.38 904 SER A C 1
ATOM 6358 O O . SER A 1 904 ? -42.654 5.763 15.730 1.00 96.38 904 SER A O 1
ATOM 6360 N N . ILE A 1 905 ? -44.405 5.029 16.920 1.00 96.38 905 ILE A N 1
ATOM 6361 C CA . ILE A 1 905 ? -43.714 3.946 17.621 1.00 96.38 905 ILE A CA 1
ATOM 6362 C C . ILE A 1 905 ? -44.469 2.657 17.318 1.00 96.38 905 ILE A C 1
ATOM 6364 O O . ILE A 1 905 ? -45.638 2.536 17.668 1.00 96.38 905 ILE A O 1
ATOM 6368 N N . THR A 1 906 ? -43.818 1.703 16.662 1.00 93.38 906 THR A N 1
ATOM 6369 C CA . THR A 1 906 ? -44.381 0.374 16.392 1.00 93.38 906 THR A CA 1
ATOM 6370 C C . THR A 1 906 ? -43.515 -0.674 17.074 1.00 93.38 906 THR A C 1
ATOM 6372 O O . THR A 1 906 ? -42.309 -0.678 16.852 1.00 93.38 906 THR A O 1
ATOM 6375 N N . SER A 1 907 ? -44.079 -1.558 17.900 1.00 91.62 907 SER A N 1
ATOM 6376 C CA . SER A 1 907 ? -43.289 -2.608 18.563 1.00 91.62 907 SER A CA 1
ATOM 6377 C C . SER A 1 907 ? -44.033 -3.929 18.707 1.00 91.62 907 SER A C 1
ATOM 6379 O O . SER A 1 907 ? -45.209 -3.937 19.043 1.00 91.62 907 SER A O 1
ATOM 6381 N N . THR A 1 908 ? -43.371 -5.073 18.535 1.00 88.06 908 THR A N 1
ATOM 6382 C CA . THR A 1 908 ? -43.932 -6.352 19.021 1.00 88.06 908 THR A CA 1
ATOM 6383 C C . THR A 1 908 ? -43.651 -6.597 20.511 1.00 88.06 908 THR A C 1
ATOM 6385 O O . THR A 1 908 ? -44.299 -7.452 21.118 1.00 88.06 908 THR A O 1
ATOM 6388 N N . GLY A 1 909 ? -42.684 -5.872 21.087 1.00 86.75 909 GLY A N 1
ATOM 6389 C CA . GLY A 1 909 ? -42.291 -5.913 22.499 1.00 86.75 909 GLY A CA 1
ATOM 6390 C C . GLY A 1 909 ? -42.962 -4.826 23.348 1.00 86.75 909 GLY A C 1
ATOM 6391 O O . GLY A 1 909 ? -43.953 -4.220 22.941 1.00 86.75 909 GLY A O 1
ATOM 6392 N N . GLU A 1 910 ? -42.438 -4.589 24.552 1.00 90.94 910 GLU A N 1
ATOM 6393 C CA . GLU A 1 910 ? -42.935 -3.532 25.446 1.00 90.94 910 GLU A CA 1
ATOM 6394 C C . GLU A 1 910 ? -42.542 -2.133 24.945 1.00 90.94 910 GLU A C 1
ATOM 6396 O O . GLU A 1 910 ? -41.484 -1.950 24.340 1.00 90.94 910 GLU A O 1
ATOM 6401 N N . VAL A 1 911 ? -43.400 -1.144 25.199 1.00 95.19 911 VAL A N 1
ATOM 6402 C CA . VAL A 1 911 ? -43.133 0.276 24.946 1.00 95.19 911 VAL A CA 1
ATOM 6403 C C . VAL A 1 911 ? -43.345 1.048 26.242 1.00 95.19 911 VAL A C 1
ATOM 6405 O O . VAL A 1 911 ? -44.451 1.053 26.780 1.00 95.19 911 VAL A O 1
ATOM 6408 N N . SER A 1 912 ? -42.307 1.729 26.713 1.00 95.19 912 SER A N 1
ATOM 6409 C CA . SER A 1 912 ? -42.321 2.495 27.958 1.00 95.19 912 SER A CA 1
ATOM 6410 C C . SER A 1 912 ? -41.919 3.940 27.692 1.00 95.19 912 SER A C 1
ATOM 6412 O O . SER A 1 912 ? -40.857 4.190 27.132 1.00 95.19 912 SER A O 1
ATOM 6414 N N . LEU A 1 913 ? -42.762 4.897 28.080 1.00 94.38 913 LEU A N 1
ATOM 6415 C CA . LEU A 1 913 ? -42.461 6.329 28.062 1.00 94.38 913 LEU A CA 1
ATOM 6416 C C . LEU A 1 913 ? -42.472 6.840 29.498 1.00 94.38 913 LEU A C 1
ATOM 6418 O O . LEU A 1 913 ? -43.465 6.680 30.197 1.00 94.38 913 LEU A O 1
ATOM 6422 N N . TYR A 1 914 ? -41.404 7.490 29.926 1.00 90.56 914 TYR A N 1
ATOM 6423 C CA . TYR A 1 914 ? -41.274 8.021 31.271 1.00 90.56 914 TYR A CA 1
ATOM 6424 C C . TYR A 1 914 ? -40.745 9.453 31.215 1.00 90.56 914 TYR A C 1
ATOM 6426 O O . TYR A 1 914 ? -39.633 9.700 30.751 1.00 90.56 914 TYR A O 1
ATOM 6434 N N . GLY A 1 915 ? -41.550 10.402 31.683 1.00 86.38 915 GLY A N 1
ATOM 6435 C CA . GLY A 1 915 ? -41.206 11.820 31.705 1.00 86.38 915 GLY A CA 1
ATOM 6436 C C . GLY A 1 915 ? -41.313 12.413 33.106 1.00 86.38 915 GLY A C 1
ATOM 6437 O O . GLY A 1 915 ? -42.382 12.350 33.715 1.00 86.38 915 GLY A O 1
ATOM 6438 N N . GLU A 1 916 ? -40.241 13.025 33.612 1.00 79.00 916 GLU A N 1
ATOM 6439 C CA . GLU A 1 916 ? -40.251 13.773 34.880 1.00 79.00 916 GLU A CA 1
ATOM 6440 C C . GLU A 1 916 ? -40.119 15.286 34.652 1.00 79.00 916 GLU A C 1
ATOM 6442 O O . GLU A 1 916 ? -39.351 15.679 33.790 1.00 79.00 916 GLU A O 1
ATOM 6447 N N . PHE A 1 917 ? -40.756 16.126 35.479 1.00 64.88 917 PHE A N 1
ATOM 6448 C CA . PHE A 1 917 ? -40.599 17.595 35.551 1.00 64.88 917 PHE A CA 1
ATOM 6449 C C . PHE A 1 917 ? -40.928 18.416 34.281 1.00 64.88 917 PHE A C 1
ATOM 6451 O O . PHE A 1 917 ? -40.666 18.026 33.152 1.00 64.88 917 PHE A O 1
ATOM 6458 N N . GLY A 1 918 ? -41.506 19.609 34.478 1.00 58.69 918 GLY A N 1
ATOM 6459 C CA . GLY A 1 918 ? -41.828 20.573 33.414 1.00 58.69 918 GLY A CA 1
ATOM 6460 C C . GLY A 1 918 ? -42.896 21.574 33.853 1.00 58.69 918 GLY A C 1
ATOM 6461 O O . GLY A 1 918 ? -43.575 21.313 34.837 1.00 58.69 918 GLY A O 1
ATOM 6462 N N . SER A 1 919 ? -43.098 22.708 33.170 1.00 59.31 919 SER A N 1
ATOM 6463 C CA . SER A 1 919 ? -44.254 23.589 33.466 1.00 59.31 919 SER A CA 1
ATOM 6464 C C . SER A 1 919 ? -45.537 23.209 32.697 1.00 59.31 919 SER A C 1
ATOM 6466 O O . SER A 1 919 ? -46.630 23.612 33.102 1.00 59.31 919 SER A O 1
ATOM 6468 N N . GLU A 1 920 ? -45.408 22.374 31.653 1.00 66.50 920 GLU A N 1
ATOM 6469 C CA . GLU A 1 920 ? -46.495 21.865 30.794 1.00 66.50 920 GLU A CA 1
ATOM 6470 C C . GLU A 1 920 ? -46.937 20.437 31.188 1.00 66.50 920 GLU A C 1
ATOM 6472 O O . GLU A 1 920 ? -47.845 20.316 32.012 1.00 66.50 920 GLU A O 1
ATOM 6477 N N . ALA A 1 921 ? -46.297 19.379 30.655 1.00 73.56 921 ALA A N 1
ATOM 6478 C CA . ALA A 1 921 ? -46.616 17.965 30.920 1.00 73.56 921 ALA A CA 1
ATOM 6479 C C . ALA A 1 921 ? -45.360 17.098 31.132 1.00 73.56 921 ALA A C 1
ATOM 6481 O O . ALA A 1 921 ? -44.336 17.387 30.538 1.00 73.56 921 ALA A O 1
ATOM 6482 N N . GLY A 1 922 ? -45.405 16.013 31.913 1.00 77.69 922 GLY A N 1
ATOM 6483 C CA . GLY A 1 922 ? -44.286 15.051 31.965 1.00 77.69 922 GLY A CA 1
ATOM 6484 C C . GLY A 1 922 ? -44.083 14.333 30.622 1.00 77.69 922 GLY A C 1
ATOM 6485 O O . GLY A 1 922 ? -42.967 14.259 30.107 1.00 77.69 922 GLY A O 1
ATOM 6486 N N . VAL A 1 923 ? -45.186 13.888 30.009 1.00 86.06 923 VAL A N 1
ATOM 6487 C CA . VAL A 1 923 ? -45.226 13.298 28.659 1.00 86.06 923 VAL A CA 1
ATOM 6488 C C . VAL A 1 923 ? -46.295 13.995 27.811 1.00 86.06 923 VAL A C 1
ATOM 6490 O O . VAL A 1 923 ? -47.444 14.096 28.239 1.00 86.06 923 VAL A O 1
ATOM 6493 N N . LEU A 1 924 ? -45.946 14.433 26.600 1.00 86.06 924 LEU A N 1
ATOM 6494 C CA . LEU A 1 924 ? -46.841 15.050 25.615 1.00 86.06 924 LEU A CA 1
ATOM 6495 C C . LEU A 1 924 ? -46.827 14.258 24.300 1.00 86.06 924 LEU A C 1
ATOM 6497 O O . LEU A 1 924 ? -45.784 14.062 23.687 1.00 86.06 924 LEU A O 1
ATOM 6501 N N . ILE A 1 925 ? -48.000 13.843 23.830 1.00 88.25 925 ILE A N 1
ATOM 6502 C CA . ILE A 1 925 ? -48.173 13.132 22.559 1.00 88.25 925 ILE A CA 1
ATOM 6503 C C . ILE A 1 925 ? -49.218 13.874 21.725 1.00 88.25 925 ILE A C 1
ATOM 6505 O O . ILE A 1 925 ? -50.388 13.923 22.093 1.00 88.25 925 ILE A O 1
ATOM 6509 N N . GLU A 1 926 ? -48.829 14.437 20.586 1.00 88.69 926 GLU A N 1
ATOM 6510 C CA . GLU A 1 926 ? -49.707 15.191 19.690 1.00 88.69 926 GLU A CA 1
ATOM 6511 C C . GLU A 1 926 ? -49.614 14.678 18.245 1.00 88.69 926 GLU A C 1
ATOM 6513 O O . GLU A 1 926 ? -48.535 14.558 17.666 1.00 88.69 926 GLU A O 1
ATOM 6518 N N . GLY A 1 927 ? -50.764 14.370 17.637 1.00 89.12 927 GLY A N 1
ATOM 6519 C CA . GLY A 1 927 ? -50.848 13.930 16.241 1.00 89.12 927 GLY A CA 1
ATOM 6520 C C . GLY A 1 927 ? -50.028 12.676 15.913 1.00 89.12 927 GLY A C 1
ATOM 6521 O O . GLY A 1 927 ? -49.613 12.532 14.767 1.00 89.12 927 GLY A O 1
ATOM 6522 N N . SER A 1 928 ? -49.760 11.811 16.894 1.00 94.25 928 SER A N 1
ATOM 6523 C CA . SER A 1 928 ? -48.763 10.732 16.825 1.00 94.25 928 SER A CA 1
ATOM 6524 C C . SER A 1 928 ? -49.380 9.353 17.110 1.00 94.25 928 SER A C 1
ATOM 6526 O O . SER A 1 928 ? -50.536 9.246 17.529 1.00 94.25 928 SER A O 1
ATOM 6528 N N . THR A 1 929 ? -48.649 8.269 16.834 1.00 93.56 929 THR A N 1
ATOM 6529 C CA . THR A 1 929 ? -49.150 6.888 16.995 1.00 93.56 929 THR A CA 1
ATOM 6530 C C . THR A 1 929 ? -48.189 6.008 17.793 1.00 93.56 929 THR A C 1
ATOM 6532 O O . THR A 1 929 ? -46.991 6.025 17.548 1.00 93.56 929 THR A O 1
ATOM 6535 N N . ILE A 1 930 ? -48.719 5.197 18.707 1.00 93.00 930 ILE A N 1
ATOM 6536 C CA . ILE A 1 930 ? -48.017 4.090 19.367 1.00 93.00 930 ILE A CA 1
ATOM 6537 C C . ILE A 1 930 ? -48.825 2.819 19.088 1.00 93.00 930 ILE A C 1
ATOM 6539 O O . ILE A 1 930 ? -50.015 2.785 19.399 1.00 93.00 930 ILE A O 1
ATOM 6543 N N . ASP A 1 931 ? -48.221 1.796 18.488 1.00 90.81 931 ASP A N 1
ATOM 6544 C CA . ASP A 1 931 ? -48.900 0.549 18.118 1.00 90.81 931 ASP A CA 1
ATOM 6545 C C . ASP A 1 931 ? -48.060 -0.688 18.461 1.00 90.81 931 ASP A C 1
ATOM 6547 O O . ASP A 1 931 ? -46.959 -0.876 17.944 1.00 90.81 931 ASP A O 1
ATOM 6551 N N . THR A 1 932 ? -48.599 -1.554 19.319 1.00 87.12 932 THR A N 1
ATOM 6552 C CA . THR A 1 932 ? -48.008 -2.851 19.661 1.00 87.12 932 THR A CA 1
ATOM 6553 C C . THR A 1 932 ? -48.899 -4.055 19.339 1.00 87.12 932 THR A C 1
ATOM 6555 O O . THR A 1 932 ? -48.703 -5.155 19.862 1.00 87.12 932 THR A O 1
ATOM 6558 N N . MET A 1 933 ? -49.903 -3.894 18.467 1.00 73.12 933 MET A N 1
ATOM 6559 C CA . MET A 1 933 ? -50.910 -4.931 18.188 1.00 73.12 933 MET A CA 1
ATOM 6560 C C . MET A 1 933 ? -50.427 -6.131 17.346 1.00 73.12 933 MET A C 1
ATOM 6562 O O . MET A 1 933 ? -51.222 -7.039 17.070 1.00 73.12 933 MET A O 1
ATOM 6566 N N . ASP A 1 934 ? -49.149 -6.207 16.967 1.00 65.00 934 ASP A N 1
ATOM 6567 C CA . ASP A 1 934 ? -48.601 -7.317 16.176 1.00 65.00 934 ASP A CA 1
ATOM 6568 C C . ASP A 1 934 ? -48.292 -8.557 17.061 1.00 65.00 934 ASP A C 1
ATOM 6570 O O . ASP A 1 934 ? -47.163 -8.902 17.384 1.00 65.00 934 ASP A O 1
ATOM 6574 N N . GLN A 1 935 ? -49.371 -9.196 17.530 1.00 54.38 935 GLN A N 1
ATOM 6575 C CA . GLN A 1 935 ? -49.538 -10.554 18.097 1.00 54.38 935 GLN A CA 1
ATOM 6576 C C . GLN A 1 935 ? -48.681 -11.055 19.285 1.00 54.38 935 GLN A C 1
ATOM 6578 O O . GLN A 1 935 ? -49.055 -12.084 19.856 1.00 54.38 935 GLN A O 1
ATOM 6583 N N . LEU A 1 936 ? -47.606 -10.385 19.712 1.00 63.38 936 LEU A N 1
ATOM 6584 C CA . LEU A 1 936 ? -46.770 -10.828 20.848 1.00 63.38 936 LEU A CA 1
ATOM 6585 C C . LEU A 1 936 ? -47.197 -10.281 22.222 1.00 63.38 936 LEU A C 1
ATOM 6587 O O . LEU A 1 936 ? -46.658 -10.709 23.239 1.00 63.38 936 LEU A O 1
ATOM 6591 N N . GLY A 1 937 ? -48.223 -9.427 22.278 1.00 69.38 937 GLY A N 1
ATOM 6592 C CA . GLY A 1 937 ? -48.802 -8.969 23.544 1.00 69.38 937 GLY A CA 1
ATOM 6593 C C . GLY A 1 937 ? -48.030 -7.840 24.231 1.00 69.38 937 GLY A C 1
ATOM 6594 O O . GLY A 1 937 ? -48.114 -7.729 25.451 1.00 69.38 937 GLY A O 1
ATOM 6595 N N . GLY A 1 938 ? -47.284 -7.026 23.476 1.00 81.56 938 GLY A N 1
ATOM 6596 C CA . GLY A 1 938 ? -46.497 -5.909 24.001 1.00 81.56 938 GLY A CA 1
ATOM 6597 C C . GLY A 1 938 ? -47.325 -4.929 24.836 1.00 81.56 938 GLY A C 1
ATOM 6598 O O . GLY A 1 938 ? -48.333 -4.397 24.360 1.00 81.56 938 GLY A O 1
ATOM 6599 N N . GLN A 1 939 ? -46.912 -4.701 26.083 1.00 89.69 939 GLN A N 1
ATOM 6600 C CA . GLN A 1 939 ? -47.511 -3.707 26.973 1.00 89.69 939 GLN A CA 1
ATOM 6601 C C . GLN A 1 939 ? -47.070 -2.295 26.571 1.00 89.69 939 GLN A C 1
ATOM 6603 O O . GLN A 1 939 ? -45.939 -2.101 26.132 1.00 89.69 939 GLN A O 1
ATOM 6608 N N . VAL A 1 940 ? -47.956 -1.316 26.750 1.00 92.06 940 VAL A N 1
ATOM 6609 C CA . VAL A 1 940 ? -47.607 0.106 26.667 1.00 92.06 940 VAL A CA 1
ATOM 6610 C C . VAL A 1 940 ? -47.731 0.722 28.056 1.00 92.06 940 VAL A C 1
ATOM 6612 O O . VAL A 1 940 ? -48.809 0.682 28.650 1.00 92.06 940 VAL A O 1
ATOM 6615 N N . THR A 1 941 ? -46.648 1.305 28.559 1.00 92.88 941 THR A N 1
ATOM 6616 C CA . THR A 1 941 ? -46.599 2.013 29.843 1.00 92.88 941 THR A CA 1
ATOM 6617 C C . THR A 1 941 ? -46.180 3.459 29.607 1.00 92.88 941 THR A C 1
ATOM 6619 O O . THR A 1 941 ? -45.199 3.720 28.921 1.00 92.88 941 THR A O 1
ATOM 6622 N N . ILE A 1 942 ? -46.928 4.415 30.149 1.00 90.88 942 ILE A N 1
ATOM 6623 C CA . ILE A 1 942 ? -46.612 5.842 30.072 1.00 90.88 942 ILE A CA 1
ATOM 6624 C C . ILE A 1 942 ? -46.708 6.426 31.474 1.00 90.88 942 ILE A C 1
ATOM 6626 O O . ILE A 1 942 ? -47.777 6.414 32.083 1.00 90.88 942 ILE A O 1
ATOM 6630 N N . GLU A 1 943 ? -45.606 6.961 31.972 1.00 87.69 943 GLU A N 1
ATOM 6631 C CA . GLU A 1 943 ? -45.499 7.538 33.304 1.00 87.69 943 GLU A CA 1
ATOM 6632 C C . GLU A 1 943 ? -45.085 9.009 33.215 1.00 87.69 943 GLU A C 1
ATOM 6634 O O . GLU A 1 943 ? -44.110 9.360 32.551 1.00 87.69 943 GLU A O 1
ATOM 6639 N N . GLY A 1 944 ? -45.846 9.882 33.876 1.00 78.94 944 GLY A N 1
ATOM 6640 C CA . GLY A 1 944 ? -45.581 11.320 33.939 1.00 78.94 944 GLY A CA 1
ATOM 6641 C C . GLY A 1 944 ? -45.498 11.801 35.384 1.00 78.94 944 GLY A C 1
ATOM 6642 O O . GLY A 1 944 ? -46.497 11.753 36.106 1.00 78.94 944 GLY A O 1
ATOM 6643 N N . ILE A 1 945 ? -44.331 12.273 35.824 1.00 72.00 945 ILE A N 1
ATOM 6644 C CA . ILE A 1 945 ? -44.055 12.599 37.232 1.00 72.00 945 ILE A CA 1
ATOM 6645 C C . ILE A 1 945 ? -43.662 14.079 37.378 1.00 72.00 945 ILE A C 1
ATOM 6647 O O . ILE A 1 945 ? -42.831 14.585 36.636 1.00 72.00 945 ILE A O 1
ATOM 6651 N N . TRP A 1 946 ? -44.257 14.807 38.330 1.00 61.56 946 TRP A N 1
ATOM 6652 C CA . TRP A 1 946 ? -43.890 16.199 38.686 1.00 61.56 946 TRP A CA 1
ATOM 6653 C C . TRP A 1 946 ? -43.948 17.242 37.533 1.00 61.56 946 TRP A C 1
ATOM 6655 O O . TRP A 1 946 ? -43.290 18.282 37.600 1.00 61.56 946 TRP A O 1
ATOM 6665 N N . GLY A 1 947 ? -44.761 17.013 36.494 1.00 53.34 947 GLY A N 1
ATOM 6666 C CA . GLY A 1 947 ? -45.122 18.029 35.491 1.00 53.34 947 GLY A CA 1
ATOM 6667 C C . GLY A 1 947 ? -45.981 19.158 36.085 1.00 53.34 947 GLY A C 1
ATOM 6668 O O . GLY A 1 947 ? -46.601 18.999 37.138 1.00 53.34 947 GLY A O 1
ATOM 6669 N N . GLY A 1 948 ? -45.974 20.329 35.455 1.00 57.88 948 GLY A N 1
ATOM 6670 C CA . GLY A 1 948 ? -46.511 21.570 36.004 1.00 57.88 948 GLY A CA 1
ATOM 6671 C C . GLY A 1 948 ? -48.025 21.540 36.145 1.00 57.88 948 GLY A C 1
ATOM 6672 O O . GLY A 1 948 ? -48.537 21.316 37.245 1.00 57.88 948 GLY A O 1
ATOM 6673 N N . ILE A 1 949 ? -48.739 21.836 35.054 1.00 54.25 949 ILE A N 1
ATOM 6674 C CA . ILE A 1 949 ? -50.199 21.710 35.031 1.00 54.25 949 ILE A CA 1
ATOM 6675 C C . ILE A 1 949 ? -50.638 20.260 34.802 1.00 54.25 949 ILE A C 1
ATOM 6677 O O . ILE A 1 949 ? -51.611 19.862 35.423 1.00 54.25 949 ILE A O 1
ATOM 6681 N N . ASP A 1 950 ? -49.910 19.449 34.027 1.00 65.06 950 ASP A N 1
ATOM 6682 C CA . ASP A 1 950 ? -50.363 18.096 33.692 1.00 65.06 950 ASP A CA 1
ATOM 6683 C C . ASP A 1 950 ? -49.281 17.020 33.870 1.00 65.06 950 ASP A C 1
ATOM 6685 O O . ASP A 1 950 ? -48.083 17.273 33.761 1.00 65.06 950 ASP A O 1
ATOM 6689 N N . GLY A 1 951 ? -49.693 15.784 34.168 1.00 71.12 951 GLY A N 1
ATOM 6690 C CA . GLY A 1 951 ? -48.784 14.628 34.213 1.00 71.12 951 GLY A CA 1
ATOM 6691 C C . GLY A 1 951 ? -48.503 14.059 32.818 1.00 71.12 951 GLY A C 1
ATOM 6692 O O . GLY A 1 951 ? -47.351 13.917 32.416 1.00 71.12 951 GLY A O 1
ATOM 6693 N N . ILE A 1 952 ? -49.568 13.765 32.065 1.00 80.56 952 ILE A N 1
ATOM 6694 C CA . ILE A 1 952 ? -49.535 13.171 30.719 1.00 80.56 952 ILE A CA 1
ATOM 6695 C C . ILE A 1 952 ? -50.594 13.871 29.858 1.00 80.56 952 ILE A C 1
ATOM 6697 O O . ILE A 1 952 ? -51.738 13.978 30.294 1.00 80.56 952 ILE A O 1
ATOM 6701 N N . GLN A 1 953 ? -50.240 14.271 28.634 1.00 80.38 953 GLN A N 1
ATOM 6702 C CA . GLN A 1 953 ? -51.136 14.876 27.643 1.00 80.38 953 GLN A CA 1
ATOM 6703 C C . GLN A 1 953 ? -51.125 14.090 26.319 1.00 80.38 953 GLN A C 1
ATOM 6705 O O . GLN A 1 953 ? -50.060 13.761 25.798 1.00 80.38 953 GLN A O 1
ATOM 6710 N N . VAL A 1 954 ? -52.306 13.802 25.748 1.00 83.31 954 VAL A N 1
ATOM 6711 C CA . VAL A 1 954 ? -52.450 13.026 24.494 1.00 83.31 954 VAL A CA 1
ATOM 6712 C C . VAL A 1 954 ? -53.517 13.628 23.562 1.00 83.31 954 VAL A C 1
ATOM 6714 O O . VAL A 1 954 ? -54.717 13.417 23.748 1.00 83.31 954 VAL A O 1
ATOM 6717 N N . PHE A 1 955 ? -53.093 14.293 22.485 1.00 81.50 955 PHE A N 1
ATOM 6718 C CA . PHE A 1 955 ? -53.943 15.025 21.535 1.00 81.50 955 PHE A CA 1
ATOM 6719 C C . PHE A 1 955 ? -53.931 14.408 20.130 1.00 81.50 955 PHE A C 1
ATOM 6721 O O . PHE A 1 955 ? -52.862 14.127 19.594 1.00 81.50 955 PHE A O 1
ATOM 6728 N N . ASN A 1 956 ? -55.098 14.247 19.486 1.00 83.38 956 ASN A N 1
ATOM 6729 C CA . ASN A 1 956 ? -55.242 13.728 18.112 1.00 83.38 956 ASN A CA 1
ATOM 6730 C C . ASN A 1 956 ? -54.360 12.495 17.798 1.00 83.38 956 ASN A C 1
ATOM 6732 O O . ASN A 1 956 ? -53.835 12.373 16.692 1.00 83.38 956 ASN A O 1
ATOM 6736 N N . SER A 1 957 ? -54.167 11.606 18.774 1.00 87.75 957 SER A N 1
ATOM 6737 C CA . SER A 1 957 ? -53.173 10.525 18.714 1.00 87.75 957 SER A CA 1
ATOM 6738 C C . SER A 1 957 ? -53.816 9.151 18.891 1.00 87.75 957 SER A C 1
ATOM 6740 O O . SER A 1 957 ? -54.935 9.036 19.394 1.00 87.75 957 SER A O 1
ATOM 6742 N N . SER A 1 958 ? -53.127 8.091 18.475 1.00 88.62 958 SER A N 1
ATOM 6743 C CA . SER A 1 958 ? -53.608 6.709 18.604 1.00 88.62 958 SER A CA 1
ATOM 6744 C C . SER A 1 958 ? -52.612 5.872 19.397 1.00 88.62 958 SER A C 1
ATOM 6746 O O . SER A 1 958 ? -51.479 5.723 18.963 1.00 88.62 958 SER A O 1
ATOM 6748 N N . ILE A 1 959 ? -53.028 5.301 20.527 1.00 89.12 959 ILE A N 1
ATOM 6749 C CA . ILE A 1 959 ? -52.219 4.389 21.345 1.00 89.12 959 ILE A CA 1
ATOM 6750 C C . ILE A 1 959 ? -52.932 3.040 21.382 1.00 89.12 959 ILE A C 1
ATOM 6752 O O . ILE A 1 959 ? -54.056 2.934 21.874 1.00 89.12 959 ILE A O 1
ATOM 6756 N N . LEU A 1 960 ? -52.297 2.025 20.812 1.00 88.00 960 LEU A N 1
ATOM 6757 C CA . LEU A 1 960 ? -52.864 0.712 20.551 1.00 88.00 960 LEU A CA 1
ATOM 6758 C C . LEU A 1 960 ? -51.938 -0.348 21.155 1.00 88.00 960 LEU A C 1
ATOM 6760 O O . LEU A 1 960 ? -50.845 -0.559 20.646 1.00 88.00 960 LEU A O 1
ATOM 6764 N N . ALA A 1 961 ? -52.354 -1.011 22.232 1.00 87.38 961 ALA A N 1
ATOM 6765 C CA . ALA A 1 961 ? -51.538 -2.007 22.920 1.00 87.38 961 ALA A CA 1
ATOM 6766 C C . ALA A 1 961 ? -51.947 -3.452 22.568 1.00 87.38 961 ALA A C 1
ATOM 6768 O O . ALA A 1 961 ? -53.114 -3.838 22.658 1.00 87.38 961 ALA A O 1
ATOM 6769 N N . GLY A 1 962 ? -50.984 -4.302 22.214 1.00 83.69 962 GLY A N 1
ATOM 6770 C CA . GLY A 1 962 ? -51.189 -5.749 22.109 1.00 83.69 962 GLY A CA 1
ATOM 6771 C C . GLY A 1 962 ? -51.363 -6.435 23.472 1.00 83.69 962 GLY A C 1
ATOM 6772 O O . GLY A 1 962 ? -51.953 -7.513 23.533 1.00 83.69 962 GLY A O 1
ATOM 6773 N N . GLY A 1 963 ? -50.852 -5.831 24.550 1.00 86.62 963 GLY A N 1
ATOM 6774 C CA . GLY A 1 963 ? -50.967 -6.265 25.947 1.00 86.62 963 GLY A CA 1
ATOM 6775 C C . GLY A 1 963 ? -51.795 -5.297 26.794 1.00 86.62 963 GLY A C 1
ATOM 6776 O O . GLY A 1 963 ? -52.847 -4.835 26.354 1.00 86.62 963 GLY A O 1
ATOM 6777 N N . ASP A 1 964 ? -51.338 -5.008 28.015 1.00 89.38 964 ASP A N 1
ATOM 6778 C CA . ASP A 1 964 ? -51.931 -3.969 28.866 1.00 89.38 964 ASP A CA 1
ATOM 6779 C C . ASP A 1 964 ? -51.545 -2.563 28.368 1.00 89.38 964 ASP A C 1
ATOM 6781 O O . ASP A 1 964 ? -50.503 -2.370 27.741 1.00 89.38 964 ASP A O 1
ATOM 6785 N N . LEU A 1 965 ? -52.388 -1.573 28.656 1.00 89.75 965 LEU A N 1
ATOM 6786 C CA . LEU A 1 965 ? -52.085 -0.155 28.466 1.00 89.75 965 LEU A CA 1
ATOM 6787 C C . LEU A 1 965 ? -52.157 0.526 29.831 1.00 89.75 965 LEU A C 1
ATOM 6789 O O . LEU A 1 965 ? -53.238 0.588 30.413 1.00 89.75 965 LEU A O 1
ATOM 6793 N N . LEU A 1 966 ? -51.037 1.027 30.342 1.00 89.75 966 LEU A N 1
ATOM 6794 C CA . LEU A 1 966 ? -50.945 1.725 31.622 1.00 89.75 966 LEU A CA 1
ATOM 6795 C C . LEU A 1 966 ? -50.511 3.174 31.395 1.00 89.75 966 LEU A C 1
ATOM 6797 O O . LEU A 1 966 ? -49.423 3.410 30.887 1.00 89.75 966 LEU A O 1
ATOM 6801 N N . LEU A 1 967 ? -51.339 4.139 31.791 1.00 87.88 967 LEU A N 1
ATOM 6802 C CA . LEU A 1 967 ? -50.941 5.544 31.912 1.00 87.88 967 LEU A CA 1
ATOM 6803 C C . LEU A 1 967 ? -51.028 5.940 33.386 1.00 87.88 967 LEU A C 1
ATOM 6805 O O . LEU A 1 967 ? -52.110 5.861 33.976 1.00 87.88 967 LEU A O 1
ATOM 6809 N N . GLU A 1 968 ? -49.923 6.385 33.973 1.00 83.81 968 GLU A N 1
ATOM 6810 C CA . GLU A 1 968 ? -49.845 6.758 35.386 1.00 83.81 968 GLU A CA 1
ATOM 6811 C C . GLU A 1 968 ? -49.208 8.141 35.572 1.00 83.81 968 GLU A C 1
ATOM 6813 O O . GLU A 1 968 ? -48.060 8.381 35.211 1.00 83.81 968 GLU A O 1
ATOM 6818 N N . GLY A 1 969 ? -49.966 9.074 36.153 1.00 70.56 969 GLY A N 1
ATOM 6819 C CA . GLY A 1 969 ? -49.448 10.368 36.596 1.00 70.56 969 GLY A CA 1
ATOM 6820 C C . GLY A 1 969 ? -49.293 10.423 38.114 1.00 70.56 969 GLY A C 1
ATOM 6821 O O . GLY A 1 969 ? -50.293 10.327 38.842 1.00 70.56 969 GLY A O 1
ATOM 6822 N N . ALA A 1 970 ? -48.058 10.601 38.592 1.00 59.19 970 ALA A N 1
ATOM 6823 C CA . ALA A 1 970 ? -47.720 10.631 40.016 1.00 59.19 970 ALA A CA 1
ATOM 6824 C C . ALA A 1 970 ? -47.144 11.993 40.457 1.00 59.19 970 ALA A C 1
ATOM 6826 O O . ALA A 1 970 ? -46.236 12.539 39.833 1.00 59.19 970 ALA A O 1
ATOM 6827 N N . GLU A 1 971 ? -47.660 12.530 41.571 1.00 56.34 971 GLU A N 1
ATOM 6828 C CA . GLU A 1 971 ? -47.125 13.710 42.283 1.00 56.34 971 GLU A CA 1
ATOM 6829 C C . GLU A 1 971 ? -46.917 14.989 41.439 1.00 56.34 971 GLU A C 1
ATOM 6831 O O . GLU A 1 971 ? -45.961 15.737 41.628 1.00 56.34 971 GLU A O 1
ATOM 6836 N N . SER A 1 972 ? -47.824 15.306 40.525 1.00 47.78 972 SER A N 1
ATOM 6837 C CA . SER A 1 972 ? -47.874 16.637 39.913 1.00 47.78 972 SER A CA 1
ATOM 6838 C C . SER A 1 972 ? -48.750 17.575 40.760 1.00 47.78 972 SER A C 1
ATOM 6840 O O . SER A 1 972 ? -49.673 17.140 41.446 1.00 47.78 972 SER A O 1
ATOM 6842 N N . PHE A 1 973 ? -48.483 18.887 40.768 1.00 42.00 973 PHE A N 1
ATOM 6843 C CA . PHE A 1 973 ? -49.309 19.837 41.542 1.00 42.00 973 PHE A CA 1
ATOM 6844 C C . PHE A 1 973 ? -50.762 19.931 41.015 1.00 42.00 973 PHE A C 1
ATOM 6846 O O . PHE A 1 973 ? -51.633 20.493 41.689 1.00 42.00 973 PHE A O 1
ATOM 6853 N N . ILE A 1 974 ? -50.993 19.429 39.798 1.00 44.25 974 ILE A N 1
ATOM 6854 C CA . ILE A 1 974 ? -52.183 19.443 38.932 1.00 44.25 974 ILE A CA 1
ATOM 6855 C C . ILE A 1 974 ? -51.915 18.264 37.943 1.00 44.25 974 ILE A C 1
ATOM 6857 O O . ILE A 1 974 ? -50.761 18.073 37.591 1.00 44.25 974 ILE A O 1
ATOM 6861 N N . GLY A 1 975 ? -52.847 17.352 37.624 1.00 41.56 975 GLY A N 1
ATOM 6862 C CA . GLY A 1 975 ? -52.484 15.956 37.245 1.00 41.56 975 GLY A CA 1
ATOM 6863 C C . GLY A 1 975 ? -52.905 15.457 35.882 1.00 41.56 975 GLY A C 1
ATOM 6864 O O . GLY A 1 975 ? -52.579 16.112 34.914 1.00 41.56 975 GLY A O 1
ATOM 6865 N N . VAL A 1 976 ? -53.419 14.234 35.747 1.00 46.91 976 VAL A N 1
ATOM 6866 C CA . VAL A 1 976 ? -53.557 13.602 34.420 1.00 46.91 976 VAL A CA 1
ATOM 6867 C C . VAL A 1 976 ? -54.710 14.241 33.633 1.00 46.91 976 VAL A C 1
ATOM 6869 O O . VAL A 1 976 ? -55.818 13.712 33.597 1.00 46.91 976 VAL A O 1
ATOM 6872 N N . ASP A 1 977 ? -54.472 15.377 32.978 1.00 51.91 977 ASP A N 1
ATOM 6873 C CA . ASP A 1 977 ? -55.389 15.895 31.965 1.00 51.91 977 ASP A CA 1
ATOM 6874 C C . ASP A 1 977 ? -55.065 15.205 30.629 1.00 51.91 977 ASP A C 1
ATOM 6876 O O . ASP A 1 977 ? -54.269 15.691 29.825 1.00 51.91 977 ASP A O 1
ATOM 6880 N N . VAL A 1 978 ? -55.736 14.081 30.335 1.00 53.56 978 VAL A N 1
ATOM 6881 C CA . VAL A 1 978 ? -55.872 13.582 28.949 1.00 53.56 978 VAL A CA 1
ATOM 6882 C C . VAL A 1 978 ? -56.814 14.543 28.199 1.00 53.56 978 VAL A C 1
ATOM 6884 O O . VAL A 1 978 ? -57.918 14.201 27.775 1.00 53.56 978 VAL A O 1
ATOM 6887 N N . LEU A 1 979 ? -56.424 15.818 28.089 1.00 47.75 979 LEU A N 1
ATOM 6888 C CA . LEU A 1 979 ? -57.268 16.820 27.463 1.00 47.75 979 LEU A CA 1
ATOM 6889 C C . LEU A 1 979 ? -57.379 16.508 25.970 1.00 47.75 979 LEU A C 1
ATOM 6891 O O . LEU A 1 979 ? -56.419 16.335 25.234 1.00 47.75 979 LEU A O 1
ATOM 6895 N N . ASP A 1 980 ? -58.622 16.366 25.565 1.00 60.88 980 ASP A N 1
ATOM 6896 C CA . ASP A 1 980 ? -59.081 15.805 24.316 1.00 60.88 980 ASP A CA 1
ATOM 6897 C C . ASP A 1 980 ? -59.077 16.797 23.163 1.00 60.88 980 ASP A C 1
ATOM 6899 O O . ASP A 1 980 ? -59.480 17.940 23.357 1.00 60.88 980 ASP A O 1
ATOM 6903 N N . ILE A 1 981 ? -58.749 16.292 21.965 1.00 43.47 981 ILE A N 1
ATOM 6904 C CA . ILE A 1 981 ? -59.666 16.272 20.812 1.00 43.47 981 ILE A CA 1
ATOM 6905 C C . ILE A 1 981 ? -59.306 15.011 19.982 1.00 43.47 981 ILE A C 1
ATOM 6907 O O . ILE A 1 981 ? -58.217 14.935 19.428 1.00 43.47 981 ILE A O 1
ATOM 6911 N N . SER A 1 982 ? -60.185 14.008 19.881 1.00 57.88 982 SER A N 1
ATOM 6912 C CA . SER A 1 982 ? -60.143 12.886 18.898 1.00 57.88 982 SER A CA 1
ATOM 6913 C C . SER A 1 982 ? -59.151 11.711 19.085 1.00 57.88 982 SER A C 1
ATOM 6915 O O . SER A 1 982 ? -59.028 10.901 18.161 1.00 57.88 982 SER A O 1
ATOM 6917 N N . SER A 1 983 ? -58.465 11.560 20.223 1.00 61.53 983 SER A N 1
ATOM 6918 C CA . SER A 1 983 ? -57.494 10.460 20.432 1.00 61.53 983 SER A CA 1
ATOM 6919 C C . SER A 1 983 ? -58.159 9.078 20.636 1.00 61.53 983 SER A C 1
ATOM 6921 O O . SER A 1 983 ? -59.285 8.988 21.137 1.00 61.53 983 SER A O 1
ATOM 6923 N N . ARG A 1 984 ? -57.467 7.985 20.278 1.00 77.75 984 ARG A N 1
ATOM 6924 C CA . ARG A 1 984 ? -57.910 6.588 20.484 1.00 77.75 984 ARG A CA 1
ATOM 6925 C C . ARG A 1 984 ? -56.929 5.836 21.381 1.00 77.75 984 ARG A C 1
ATOM 6927 O O . ARG A 1 984 ? -55.757 5.748 21.041 1.00 77.75 984 ARG A O 1
ATOM 6934 N N . LEU A 1 985 ? -57.424 5.254 22.470 1.00 79.25 985 LEU A N 1
ATOM 6935 C CA . LEU A 1 985 ? -56.677 4.381 23.378 1.00 79.25 985 LEU A CA 1
ATOM 6936 C C . LEU A 1 985 ? -57.308 2.987 23.341 1.00 79.25 985 LEU A C 1
ATOM 6938 O O . LEU A 1 985 ? -58.483 2.853 23.673 1.00 79.25 985 LEU A O 1
ATOM 6942 N N . ASP A 1 986 ? -56.574 1.960 22.930 1.00 79.06 986 ASP A N 1
ATOM 6943 C CA . ASP A 1 986 ? -57.090 0.590 22.812 1.00 79.06 986 ASP A CA 1
ATOM 6944 C C . ASP A 1 986 ? -56.045 -0.425 23.285 1.00 79.06 986 ASP A C 1
ATOM 6946 O O . ASP A 1 986 ? -54.848 -0.161 23.198 1.00 79.06 986 ASP A O 1
ATOM 6950 N N . ALA A 1 987 ? -56.487 -1.572 23.798 1.00 81.25 987 ALA A N 1
ATOM 6951 C CA . ALA A 1 987 ? -55.601 -2.619 24.299 1.00 81.25 987 ALA A CA 1
ATOM 6952 C C . ALA A 1 987 ? -56.273 -3.995 24.230 1.00 81.25 987 ALA A C 1
ATOM 6954 O O . ALA A 1 987 ? -57.452 -4.099 24.554 1.00 81.25 987 ALA A O 1
ATOM 6955 N N . LEU A 1 988 ? -55.551 -5.072 23.898 1.00 81.75 988 LEU A N 1
ATOM 6956 C CA . LEU A 1 988 ? -56.101 -6.433 24.061 1.00 81.75 988 LEU A CA 1
ATOM 6957 C C . LEU A 1 988 ? -56.157 -6.865 25.538 1.00 81.75 988 LEU A C 1
ATOM 6959 O O . LEU A 1 988 ? -56.967 -7.720 25.903 1.00 81.75 988 LEU A O 1
ATOM 6963 N N . GLY A 1 989 ? -55.286 -6.304 26.380 1.00 84.00 989 GLY A N 1
ATOM 6964 C CA . GLY A 1 989 ? -55.260 -6.476 27.830 1.00 84.00 989 GLY A CA 1
ATOM 6965 C C . GLY A 1 989 ? -56.202 -5.511 28.552 1.00 84.00 989 GLY A C 1
ATOM 6966 O O . GLY A 1 989 ? -57.335 -5.278 28.127 1.00 84.00 989 GLY A O 1
ATOM 6967 N N . THR A 1 990 ? -55.756 -4.984 29.687 1.00 86.81 990 THR A N 1
ATOM 6968 C CA . THR A 1 990 ? -56.484 -3.987 30.479 1.00 86.81 990 THR A CA 1
ATOM 6969 C C . THR A 1 990 ? -55.989 -2.586 30.140 1.00 86.81 990 THR A C 1
ATOM 6971 O O . THR A 1 990 ? -54.787 -2.334 30.166 1.00 86.81 990 THR A O 1
ATOM 6974 N N . VAL A 1 991 ? -56.909 -1.651 29.893 1.00 86.94 991 VAL A N 1
ATOM 6975 C CA . VAL A 1 991 ? -56.578 -0.219 29.842 1.00 86.94 991 VAL A CA 1
ATOM 6976 C C . VAL A 1 991 ? -56.689 0.356 31.249 1.00 86.94 991 VAL A C 1
ATOM 6978 O O . VAL A 1 991 ? -57.787 0.407 31.798 1.00 86.94 991 VAL A O 1
ATOM 6981 N N . THR A 1 992 ? -55.576 0.785 31.831 1.00 87.62 992 THR A N 1
ATOM 6982 C CA . THR A 1 992 ? -55.494 1.388 33.163 1.00 87.62 992 THR A CA 1
ATOM 6983 C C . THR A 1 992 ? -55.020 2.833 33.051 1.00 87.62 992 THR A C 1
ATOM 6985 O O . THR A 1 992 ? -53.907 3.083 32.603 1.00 87.62 992 THR A O 1
ATOM 6988 N N . LEU A 1 993 ? -55.848 3.783 33.483 1.00 86.12 993 LEU A N 1
ATOM 6989 C CA . LEU A 1 993 ? -55.472 5.190 33.625 1.00 86.12 993 LEU A CA 1
ATOM 6990 C C . LEU A 1 993 ? -55.495 5.555 35.111 1.00 86.12 993 LEU A C 1
ATOM 6992 O O . LEU A 1 993 ? -56.515 5.353 35.777 1.00 86.12 993 LEU A O 1
ATOM 6996 N N . ARG A 1 994 ? -54.395 6.103 35.626 1.00 81.94 994 ARG A N 1
ATOM 6997 C CA . ARG A 1 994 ? -54.259 6.555 37.014 1.00 81.94 994 ARG A CA 1
ATOM 6998 C C . ARG A 1 994 ? -53.790 7.997 37.072 1.00 81.94 994 ARG A C 1
ATOM 7000 O O . ARG A 1 994 ? -52.732 8.317 36.544 1.00 81.94 994 ARG A O 1
ATOM 7007 N N . GLY A 1 995 ? -54.538 8.848 37.765 1.00 72.62 995 GLY A N 1
ATOM 7008 C CA . GLY A 1 995 ? -54.137 10.221 38.060 1.00 72.62 995 GLY A CA 1
ATOM 7009 C C . GLY A 1 995 ? -54.254 10.508 39.549 1.00 72.62 995 GLY A C 1
ATOM 7010 O O . GLY A 1 995 ? -55.353 10.483 40.098 1.00 72.62 995 GLY A O 1
ATOM 7011 N N . THR A 1 996 ? -53.138 10.792 40.218 1.00 66.69 996 THR A N 1
ATOM 7012 C CA . THR A 1 996 ? -53.116 11.075 41.664 1.00 66.69 996 THR A CA 1
ATOM 7013 C C . THR A 1 996 ? -52.780 12.544 41.940 1.00 66.69 996 THR A C 1
ATOM 7015 O O . THR A 1 996 ? -51.976 13.141 41.238 1.00 66.69 996 THR A O 1
ATOM 7018 N N . GLN A 1 997 ? -53.415 13.149 42.954 1.00 62.00 997 GLN A N 1
ATOM 7019 C CA . GLN A 1 997 ? -53.137 14.522 43.432 1.00 62.00 997 GLN A CA 1
ATOM 7020 C C . GLN A 1 997 ? -53.215 15.659 42.390 1.00 62.00 997 GLN A C 1
ATOM 7022 O O . GLN A 1 997 ? -52.472 16.631 42.430 1.00 62.00 997 GLN A O 1
ATOM 7027 N N . SER A 1 998 ? -54.196 15.587 41.504 1.00 58.41 998 SER A N 1
ATOM 7028 C CA . SER A 1 998 ? -54.328 16.446 40.319 1.00 58.41 998 SER A CA 1
ATOM 7029 C C . SER A 1 998 ? -55.361 17.589 40.450 1.00 58.41 998 SER A C 1
ATOM 7031 O O . SER A 1 998 ? -56.080 17.673 41.448 1.00 58.41 998 SER A O 1
ATOM 7033 N N . THR A 1 999 ? -55.543 18.441 39.425 1.00 56.03 999 THR A N 1
ATOM 7034 C CA . THR A 1 999 ? -56.694 19.376 39.383 1.00 56.03 999 THR A CA 1
ATOM 7035 C C . THR A 1 999 ? -57.978 18.730 38.848 1.00 56.03 999 THR A C 1
ATOM 7037 O O . THR A 1 999 ? -59.029 18.988 39.441 1.00 56.03 999 THR A O 1
ATOM 7040 N N . PHE A 1 1000 ? -57.926 17.844 37.841 1.00 56.50 1000 PHE A N 1
ATOM 7041 C CA . PHE A 1 1000 ? -59.118 17.183 37.259 1.00 56.50 1000 PHE A CA 1
ATOM 7042 C C . PHE A 1 1000 ? -59.098 15.639 37.255 1.00 56.50 1000 PHE A C 1
ATOM 7044 O O . PHE A 1 1000 ? -60.007 15.002 36.724 1.00 56.50 1000 PHE A O 1
ATOM 7051 N N . GLY A 1 1001 ? -58.115 15.020 37.905 1.00 64.06 1001 GLY A N 1
ATOM 7052 C CA . GLY A 1 1001 ? -57.987 13.571 38.077 1.00 64.06 1001 GLY A CA 1
ATOM 7053 C C . GLY A 1 1001 ? -57.597 12.877 36.787 1.00 64.06 1001 GLY A C 1
ATOM 7054 O O . GLY A 1 1001 ? -56.420 12.609 36.574 1.00 64.06 1001 GLY A O 1
ATOM 7055 N N . ILE A 1 1002 ? -58.606 12.599 35.966 1.00 74.38 1002 ILE A N 1
ATOM 7056 C CA . ILE A 1 1002 ? -58.515 12.082 34.602 1.00 74.38 1002 ILE A CA 1
ATOM 7057 C C . ILE A 1 1002 ? -59.575 12.820 33.784 1.00 74.38 1002 ILE A C 1
ATOM 7059 O O . ILE A 1 1002 ? -60.763 12.656 34.058 1.00 74.38 1002 ILE A O 1
ATOM 7063 N N . GLN A 1 1003 ? -59.193 13.584 32.765 1.00 74.00 1003 GLN A N 1
ATOM 7064 C CA . GLN A 1 1003 ? -60.135 14.161 31.795 1.00 74.00 1003 GLN A CA 1
ATOM 7065 C C . GLN A 1 1003 ? -59.983 13.467 30.443 1.00 74.00 1003 GLN A C 1
ATOM 7067 O O . GLN A 1 1003 ? -58.853 13.230 30.076 1.00 74.00 1003 GLN A O 1
ATOM 7072 N N . PHE A 1 1004 ? -61.052 13.145 29.701 1.00 72.75 1004 PHE A N 1
ATOM 7073 C CA . PHE A 1 1004 ? -60.957 12.698 28.297 1.00 72.75 1004 PHE A CA 1
ATOM 7074 C C . PHE A 1 1004 ? -62.265 12.908 27.513 1.00 72.75 1004 PHE A C 1
ATOM 7076 O O . PHE A 1 1004 ? -63.363 12.830 28.071 1.00 72.75 1004 PHE A O 1
ATOM 7083 N N . SER A 1 1005 ? -62.168 13.073 26.191 1.00 71.69 1005 SER A N 1
ATOM 7084 C CA . SER A 1 1005 ? -63.323 13.055 25.272 1.00 71.69 1005 SER A CA 1
ATOM 7085 C C . SER A 1 1005 ? -63.133 12.291 23.950 1.00 71.69 1005 SER A C 1
ATOM 7087 O O . SER A 1 1005 ? -64.025 12.276 23.100 1.00 71.69 1005 SER A O 1
ATOM 7089 N N . GLY A 1 1006 ? -62.029 11.547 23.835 1.00 74.50 1006 GLY A N 1
ATOM 7090 C CA . GLY A 1 1006 ? -61.773 10.590 22.759 1.00 74.50 1006 GLY A CA 1
ATOM 7091 C C . GLY A 1 1006 ? -62.431 9.220 22.985 1.00 74.50 1006 GLY A C 1
ATOM 7092 O O . GLY A 1 1006 ? -63.478 9.100 23.630 1.00 74.50 1006 GLY A O 1
ATOM 7093 N N . VAL A 1 1007 ? -61.810 8.167 22.446 1.00 76.56 1007 VAL A N 1
ATOM 7094 C CA . VAL A 1 1007 ? -62.281 6.776 22.571 1.00 76.56 1007 VAL A CA 1
ATOM 7095 C C . VAL A 1 1007 ? -61.316 5.958 23.424 1.00 76.56 1007 VAL A C 1
ATOM 7097 O O . VAL A 1 1007 ? -60.120 5.942 23.145 1.00 76.56 1007 VAL A O 1
ATOM 7100 N N . ILE A 1 1008 ? -61.848 5.244 24.418 1.00 78.62 1008 ILE A N 1
ATOM 7101 C CA . ILE A 1 1008 ? -61.105 4.306 25.268 1.00 78.62 1008 ILE A CA 1
ATOM 7102 C C . ILE A 1 1008 ? -61.704 2.901 25.127 1.00 78.62 1008 ILE A C 1
ATOM 7104 O O . ILE A 1 1008 ? -62.889 2.702 25.402 1.00 78.62 1008 ILE A O 1
ATOM 7108 N N . GLY A 1 1009 ? -60.872 1.931 24.749 1.00 72.25 1009 GLY A N 1
ATOM 7109 C CA . GLY A 1 1009 ? -61.176 0.506 24.631 1.00 72.25 1009 GLY A CA 1
ATOM 7110 C C . GLY A 1 1009 ? -61.827 0.087 23.304 1.00 72.25 1009 GLY A C 1
ATOM 7111 O O . GLY A 1 1009 ? -61.574 0.692 22.264 1.00 72.25 1009 GLY A O 1
ATOM 7112 N N . ASP A 1 1010 ? -62.662 -0.962 23.334 1.00 68.19 1010 ASP A N 1
ATOM 7113 C CA . ASP A 1 1010 ? -63.089 -1.725 22.149 1.00 68.19 1010 ASP A CA 1
ATOM 7114 C C . ASP A 1 1010 ? -63.893 -0.877 21.144 1.00 68.19 1010 ASP A C 1
ATOM 7116 O O . ASP A 1 1010 ? -65.118 -0.723 21.267 1.00 68.19 1010 ASP A O 1
ATOM 7120 N N . PHE A 1 1011 ? -63.235 -0.370 20.098 1.00 62.88 1011 PHE A N 1
ATOM 7121 C CA . PHE A 1 1011 ? -63.891 0.367 19.016 1.00 62.88 1011 PHE A CA 1
ATOM 7122 C C . PHE A 1 1011 ? -63.282 0.029 17.646 1.00 62.88 1011 PHE A C 1
ATOM 7124 O O . PHE A 1 1011 ? -62.075 0.079 17.452 1.00 62.88 1011 PHE A O 1
ATOM 7131 N N . GLY A 1 1012 ? -64.116 -0.295 16.649 1.00 55.16 1012 GLY A N 1
ATOM 7132 C CA . GLY A 1 1012 ? -63.663 -0.451 15.254 1.00 55.16 1012 GLY A CA 1
ATOM 7133 C C . GLY A 1 1012 ? -63.262 -1.860 14.783 1.00 55.16 1012 GLY A C 1
ATOM 7134 O O . GLY A 1 1012 ? -62.718 -1.977 13.691 1.00 55.16 1012 GLY A O 1
ATOM 7135 N N . GLY A 1 1013 ? -63.581 -2.930 15.523 1.00 55.09 1013 GLY A N 1
ATOM 7136 C CA . GLY A 1 1013 ? -63.468 -4.317 15.027 1.00 55.09 1013 GLY A CA 1
ATOM 7137 C C . GLY A 1 1013 ? -62.175 -5.067 15.373 1.00 55.09 1013 GLY A C 1
ATOM 7138 O O . GLY A 1 1013 ? -61.942 -6.137 14.811 1.00 55.09 1013 GLY A O 1
ATOM 7139 N N . PHE A 1 1014 ? -61.369 -4.536 16.293 1.00 54.75 1014 PHE A N 1
ATOM 7140 C CA . PHE A 1 1014 ? -60.233 -5.229 16.909 1.00 54.75 1014 PHE A CA 1
ATOM 7141 C C . PHE A 1 1014 ? -60.721 -6.158 18.043 1.00 54.75 1014 PHE A C 1
ATOM 7143 O O . PHE A 1 1014 ? -61.892 -6.102 18.430 1.00 54.75 1014 PHE A O 1
ATOM 7150 N N . ALA A 1 1015 ? -59.890 -7.111 18.477 1.00 58.38 1015 ALA A N 1
ATOM 7151 C CA . ALA A 1 1015 ? -60.286 -8.152 19.431 1.00 58.38 1015 ALA A CA 1
ATOM 7152 C C . ALA A 1 1015 ? -60.640 -7.584 20.824 1.00 58.38 1015 ALA A C 1
ATOM 7154 O O . ALA A 1 1015 ? -60.212 -6.502 21.189 1.00 58.38 1015 ALA A O 1
ATOM 7155 N N . ALA A 1 1016 ? -61.458 -8.333 21.567 1.00 68.56 1016 ALA A N 1
ATOM 7156 C CA . ALA A 1 1016 ? -62.057 -7.953 22.848 1.00 68.56 1016 ALA A CA 1
ATOM 7157 C C . ALA A 1 1016 ? -61.023 -7.702 23.970 1.00 68.56 1016 ALA A C 1
ATOM 7159 O O . ALA A 1 1016 ? -60.314 -8.640 24.343 1.00 68.56 1016 ALA A O 1
ATOM 7160 N N . ASN A 1 1017 ? -60.995 -6.489 24.535 1.00 74.75 1017 ASN A N 1
ATOM 7161 C CA . ASN A 1 1017 ? -60.169 -6.127 25.691 1.00 74.75 1017 ASN A CA 1
ATOM 7162 C C . ASN A 1 1017 ? -60.570 -6.838 27.005 1.00 74.75 1017 ASN A C 1
ATOM 7164 O O . ASN A 1 1017 ? -61.707 -7.284 27.191 1.00 74.75 1017 ASN A O 1
ATOM 7168 N N . GLN A 1 1018 ? -59.636 -6.953 27.958 1.00 82.25 1018 GLN A N 1
ATOM 7169 C CA . GLN A 1 1018 ? -59.871 -7.628 29.249 1.00 82.25 1018 GLN A CA 1
ATOM 7170 C C . GLN A 1 1018 ? -60.535 -6.730 30.306 1.00 82.25 1018 GLN A C 1
ATOM 7172 O O . GLN A 1 1018 ? -61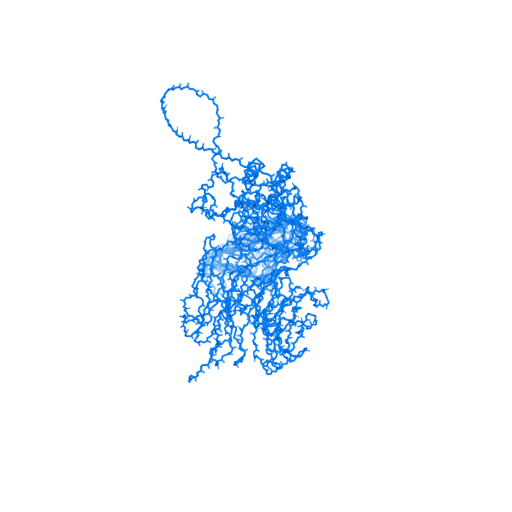.141 -7.241 31.256 1.00 82.25 1018 GLN A O 1
ATOM 7177 N N . GLY A 1 1019 ? -60.495 -5.408 30.126 1.00 83.44 1019 GLY A N 1
ATOM 7178 C CA . GLY A 1 1019 ? -61.177 -4.445 30.988 1.00 83.44 1019 GLY A CA 1
ATOM 7179 C C . GLY A 1 1019 ? -60.659 -3.016 30.839 1.00 83.44 1019 GLY A C 1
ATOM 7180 O O . GLY A 1 1019 ? -59.649 -2.767 30.184 1.00 83.44 1019 GLY A O 1
ATOM 7181 N N . VAL A 1 1020 ? -61.354 -2.078 31.479 1.00 83.69 1020 VAL A N 1
ATOM 7182 C CA . VAL A 1 1020 ? -60.946 -0.672 31.601 1.00 83.69 1020 VAL A CA 1
ATOM 7183 C C . VAL A 1 1020 ? -60.986 -0.277 33.077 1.00 83.69 1020 VAL A C 1
ATOM 7185 O O . VAL A 1 1020 ? -62.003 -0.472 33.745 1.00 83.69 1020 VAL A O 1
ATOM 7188 N N . VAL A 1 1021 ? -59.894 0.283 33.588 1.00 86.94 1021 VAL A N 1
ATOM 7189 C CA . VAL A 1 1021 ? -59.736 0.762 34.964 1.00 86.94 1021 VAL A CA 1
ATOM 7190 C C . VAL A 1 1021 ? -59.314 2.227 34.928 1.00 86.94 1021 VAL A C 1
ATOM 7192 O O . VAL A 1 1021 ? -58.266 2.564 34.394 1.00 86.94 1021 VAL A O 1
ATOM 7195 N N . LEU A 1 1022 ? -60.130 3.108 35.495 1.00 84.31 1022 LEU A N 1
ATOM 7196 C CA . LEU A 1 1022 ? -59.846 4.535 35.620 1.00 84.31 1022 LEU A CA 1
ATOM 7197 C C . LEU A 1 1022 ? -59.813 4.883 37.109 1.00 84.31 1022 LEU A C 1
ATOM 7199 O O . LEU A 1 1022 ? -60.807 4.655 37.797 1.00 84.31 1022 LEU A O 1
ATOM 7203 N N . GLU A 1 1023 ? -58.708 5.420 37.614 1.00 83.19 1023 GLU A N 1
ATOM 7204 C CA . GLU A 1 1023 ? -58.564 5.820 39.019 1.00 83.19 1023 GLU A CA 1
ATOM 7205 C C . GLU A 1 1023 ? -58.034 7.251 39.095 1.00 83.19 1023 GLU A C 1
ATOM 7207 O O . GLU A 1 1023 ? -56.861 7.503 38.836 1.00 83.19 1023 GLU A O 1
ATOM 7212 N N . GLY A 1 1024 ? -58.902 8.203 39.429 1.00 74.25 1024 GLY A N 1
ATOM 7213 C CA . GLY A 1 1024 ? -58.540 9.616 39.452 1.00 74.25 1024 GLY A CA 1
ATOM 7214 C C . GLY A 1 1024 ? -58.810 10.292 40.795 1.00 74.25 1024 GLY A C 1
ATOM 7215 O O . GLY A 1 1024 ? -59.883 10.152 41.383 1.00 74.25 1024 GLY A O 1
ATOM 7216 N N . GLU A 1 1025 ? -57.838 11.060 41.278 1.00 74.75 1025 GLU A N 1
ATOM 7217 C CA . GLU A 1 1025 ? -57.917 11.862 42.499 1.00 74.75 1025 GLU A CA 1
ATOM 7218 C C . GLU A 1 1025 ? -57.609 13.335 42.205 1.00 74.75 1025 GLU A C 1
ATOM 7220 O O . GLU A 1 1025 ? -56.512 13.682 41.760 1.00 74.75 1025 GLU A O 1
ATOM 7225 N N . SER A 1 1026 ? -58.572 14.211 42.506 1.00 70.06 1026 SER A N 1
ATOM 7226 C CA . SER A 1 1026 ? -58.477 15.669 42.386 1.00 70.06 1026 SER A CA 1
ATOM 7227 C C . SER A 1 1026 ? -58.371 16.354 43.758 1.00 70.06 1026 SER A C 1
ATOM 7229 O O . SER A 1 1026 ? -59.163 16.088 44.670 1.00 70.06 1026 SER A O 1
ATOM 7231 N N . ILE A 1 1027 ? -57.419 17.288 43.896 1.00 63.53 1027 ILE A N 1
ATOM 7232 C CA . ILE A 1 1027 ? -57.122 18.058 45.122 1.00 63.53 1027 ILE A CA 1
ATOM 7233 C C . ILE A 1 1027 ? -57.637 19.515 45.096 1.00 63.53 1027 ILE A C 1
ATOM 7235 O O . ILE A 1 1027 ? -57.470 20.248 46.076 1.00 63.53 1027 ILE A O 1
ATOM 7239 N N . GLY A 1 1028 ? -58.287 19.952 44.009 1.00 55.84 1028 GLY A N 1
ATOM 7240 C CA . GLY A 1 1028 ? -59.007 21.236 43.940 1.00 55.84 1028 GLY A CA 1
ATOM 7241 C C . GLY A 1 1028 ? -58.138 22.503 44.017 1.00 55.84 1028 GLY A C 1
ATOM 7242 O O . GLY A 1 1028 ? -58.564 23.512 44.592 1.00 55.84 1028 GLY A O 1
ATOM 7243 N N . ALA A 1 1029 ? -56.917 22.475 43.471 1.00 51.72 1029 ALA A N 1
ATOM 7244 C CA . ALA A 1 1029 ? -55.923 23.548 43.608 1.00 51.72 1029 ALA A CA 1
ATOM 7245 C C . ALA A 1 1029 ? -55.958 24.657 42.521 1.00 51.72 1029 ALA A C 1
ATOM 7247 O O . ALA A 1 1029 ? -55.069 25.508 42.494 1.00 51.72 1029 ALA A O 1
ATOM 7248 N N . GLY A 1 1030 ? -56.982 24.719 41.660 1.00 49.47 1030 GLY A N 1
ATOM 7249 C CA . GLY A 1 1030 ? -57.051 25.693 40.559 1.00 49.47 1030 GLY A CA 1
ATOM 7250 C C . GLY A 1 1030 ? -57.336 27.152 40.972 1.00 49.47 1030 GLY A C 1
ATOM 7251 O O . GLY A 1 1030 ? -58.163 27.434 41.840 1.00 49.47 1030 GLY A O 1
ATOM 7252 N N . TRP A 1 1031 ? -56.693 28.114 40.293 1.00 43.19 1031 TRP A N 1
ATOM 7253 C CA . TRP A 1 1031 ? -56.897 29.572 40.444 1.00 43.19 1031 TRP A CA 1
ATOM 7254 C C . TRP A 1 1031 ? -58.248 30.091 39.898 1.00 43.19 1031 TRP A C 1
ATOM 7256 O O . TRP A 1 1031 ? -58.560 31.274 40.063 1.00 43.19 1031 TRP A O 1
ATOM 7266 N N . ASN A 1 1032 ? -59.063 29.236 39.264 1.00 48.19 1032 ASN A N 1
ATOM 7267 C CA . ASN A 1 1032 ? -60.322 29.616 38.619 1.00 48.19 1032 ASN A CA 1
ATOM 7268 C C . ASN A 1 1032 ? -61.559 29.057 39.364 1.00 48.19 1032 ASN A C 1
ATOM 7270 O O . ASN A 1 1032 ? -61.869 27.876 39.232 1.00 48.19 1032 ASN A O 1
ATOM 7274 N N . PRO A 1 1033 ? -62.323 29.884 40.102 1.00 47.56 1033 PRO A N 1
ATOM 7275 C CA . PRO A 1 1033 ? -63.487 29.444 40.883 1.00 47.56 1033 PRO A CA 1
ATOM 7276 C C . PRO A 1 1033 ? -64.739 29.092 40.049 1.00 47.56 1033 PRO A C 1
ATOM 7278 O O . PRO A 1 1033 ? -65.802 28.886 40.630 1.00 47.56 1033 PRO A O 1
ATOM 7281 N N . ALA A 1 1034 ? -64.646 29.070 38.712 1.00 45.59 1034 ALA A N 1
ATOM 7282 C CA . ALA A 1 1034 ? -65.764 28.814 37.797 1.00 45.59 1034 ALA A CA 1
ATOM 7283 C C . ALA A 1 1034 ? -65.739 27.432 37.105 1.00 45.59 1034 ALA A C 1
ATOM 7285 O O . ALA A 1 1034 ? -66.643 27.155 36.321 1.00 45.59 1034 ALA A O 1
ATOM 7286 N N . MET A 1 1035 ? -64.726 26.592 37.348 1.00 52.75 1035 MET A N 1
ATOM 7287 C CA . MET A 1 1035 ? -64.593 25.258 36.736 1.00 52.75 1035 MET A CA 1
ATOM 7288 C C . MET A 1 1035 ? -65.101 24.159 37.688 1.00 52.75 1035 MET A C 1
ATOM 7290 O O . MET A 1 1035 ? -64.821 24.214 38.886 1.00 52.75 1035 MET A O 1
ATOM 7294 N N . GLU A 1 1036 ? -65.856 23.179 37.172 1.00 56.09 1036 GLU A N 1
ATOM 7295 C CA . GLU A 1 1036 ? -66.258 21.981 37.931 1.00 56.09 1036 GLU A CA 1
ATOM 7296 C C . GLU A 1 1036 ? -65.021 21.101 38.182 1.00 56.09 1036 GLU A C 1
ATOM 7298 O O . GLU A 1 1036 ? -64.344 20.722 37.234 1.00 56.09 1036 GLU A O 1
ATOM 7303 N N . THR A 1 1037 ? -64.701 20.778 39.439 1.00 58.88 1037 THR A N 1
ATOM 7304 C CA . THR A 1 1037 ? -63.589 19.864 39.767 1.00 58.88 1037 THR A CA 1
ATOM 7305 C C . THR A 1 1037 ? -64.131 18.459 40.012 1.00 58.88 1037 THR A C 1
ATOM 7307 O O . THR A 1 1037 ? -64.992 18.299 40.889 1.00 58.88 1037 THR A O 1
ATOM 7310 N N . ALA A 1 1038 ? -63.619 17.458 39.289 1.00 60.97 1038 ALA A N 1
ATOM 7311 C CA . ALA A 1 1038 ? -63.916 16.045 39.523 1.00 60.97 1038 ALA A CA 1
ATOM 7312 C C . ALA A 1 1038 ? -62.667 15.163 39.492 1.00 60.97 1038 ALA A C 1
ATOM 7314 O O . ALA A 1 1038 ? -61.626 15.598 39.019 1.00 60.97 1038 ALA A O 1
ATOM 7315 N N . GLY A 1 1039 ? -62.774 13.953 40.053 1.00 60.47 1039 GLY A N 1
ATOM 7316 C CA . GLY A 1 1039 ? -61.710 12.947 40.005 1.00 60.47 1039 GLY A CA 1
ATOM 7317 C C . GLY A 1 1039 ? -61.651 12.214 38.663 1.00 60.47 1039 GLY A C 1
ATOM 7318 O O . GLY A 1 1039 ? -60.593 11.760 38.271 1.00 60.47 1039 GLY A O 1
ATOM 7319 N N . VAL A 1 1040 ? -62.757 12.116 37.922 1.00 70.25 1040 VAL A N 1
ATOM 7320 C CA . VAL A 1 1040 ? -62.744 11.713 36.504 1.00 70.25 1040 VAL A CA 1
ATOM 7321 C C . VAL A 1 1040 ? -63.806 12.518 35.757 1.00 70.25 1040 VAL A C 1
ATOM 7323 O O . VAL A 1 1040 ? -64.953 12.597 36.212 1.00 70.25 1040 VAL A O 1
ATOM 7326 N N . VAL A 1 1041 ? -63.435 13.086 34.611 1.00 69.38 1041 VAL A N 1
ATOM 7327 C CA . VAL A 1 1041 ? -64.287 13.832 33.679 1.00 69.38 1041 VAL A CA 1
ATOM 7328 C C . VAL A 1 1041 ? -64.251 13.156 32.308 1.00 69.38 1041 VAL A C 1
ATOM 7330 O O . VAL A 1 1041 ? -63.190 12.961 31.725 1.00 69.38 1041 VAL A O 1
ATOM 7333 N N . SER A 1 1042 ? -65.419 12.806 31.777 1.00 71.25 1042 SER A N 1
ATOM 7334 C CA . SER A 1 1042 ? -65.559 12.106 30.503 1.00 71.25 1042 SER A CA 1
ATOM 7335 C C . SER A 1 1042 ? -66.659 12.701 29.627 1.00 71.25 1042 SER A C 1
ATOM 7337 O O . SER A 1 1042 ? -67.851 12.537 29.908 1.00 71.25 1042 SER A O 1
ATOM 7339 N N . ASP A 1 1043 ? -66.250 13.274 28.496 1.00 68.50 1043 ASP A N 1
ATOM 7340 C CA . ASP A 1 1043 ? -67.127 13.706 27.397 1.00 68.50 1043 ASP A CA 1
ATOM 7341 C C . ASP A 1 1043 ? -67.029 12.764 26.165 1.00 68.50 1043 ASP A C 1
ATOM 7343 O O . ASP A 1 1043 ? -67.613 13.027 25.113 1.00 68.50 1043 ASP A O 1
ATOM 7347 N N . GLY A 1 1044 ? -66.292 11.650 26.304 1.00 70.25 1044 GLY A N 1
ATOM 7348 C CA . GLY A 1 1044 ? -65.955 10.682 25.249 1.00 70.25 1044 GLY A CA 1
ATOM 7349 C C . GLY A 1 1044 ? -66.665 9.331 25.366 1.00 70.25 1044 GLY A C 1
ATOM 7350 O O . GLY A 1 1044 ? -67.674 9.198 26.057 1.00 70.25 1044 GLY A O 1
ATOM 7351 N N . ILE A 1 1045 ? -66.138 8.311 24.678 1.00 75.00 1045 ILE A N 1
ATOM 7352 C CA . ILE A 1 1045 ? -66.696 6.946 24.668 1.00 75.00 1045 ILE A CA 1
ATOM 7353 C C . ILE A 1 1045 ? -65.754 5.991 25.402 1.00 75.00 1045 ILE A C 1
ATOM 7355 O O . ILE A 1 1045 ? -64.632 5.773 24.952 1.00 75.00 1045 ILE A O 1
ATOM 7359 N N . ILE A 1 1046 ? -66.241 5.349 26.470 1.00 76.12 1046 ILE A N 1
ATOM 7360 C CA . ILE A 1 1046 ? -65.587 4.171 27.064 1.00 76.12 1046 ILE A CA 1
ATOM 7361 C C . ILE A 1 1046 ? -66.284 2.905 26.563 1.00 76.12 1046 ILE A C 1
ATOM 7363 O O . ILE A 1 1046 ? -67.487 2.729 26.757 1.00 76.12 1046 ILE A O 1
ATOM 7367 N N . SER A 1 1047 ? -65.543 1.982 25.965 1.00 76.00 1047 SER A N 1
ATOM 7368 C CA . SER A 1 1047 ? -66.063 0.699 25.496 1.00 76.00 1047 SER A CA 1
ATOM 7369 C C . SER A 1 1047 ? -65.191 -0.450 25.985 1.00 76.00 1047 SER A C 1
ATOM 7371 O O . SER A 1 1047 ? -63.967 -0.378 25.968 1.00 76.00 1047 SER A O 1
ATOM 7373 N N . SER A 1 1048 ? -65.807 -1.532 26.448 1.00 77.56 1048 SER A N 1
ATOM 7374 C CA . SER A 1 1048 ? -65.069 -2.718 26.887 1.00 77.56 1048 SER A CA 1
ATOM 7375 C C . SER A 1 1048 ? -65.926 -3.965 26.759 1.00 77.56 1048 SER A C 1
ATOM 7377 O O . SER A 1 1048 ? -67.122 -3.966 27.062 1.00 77.56 1048 SER A O 1
ATOM 7379 N N . SER A 1 1049 ? -65.326 -5.060 26.322 1.00 75.31 1049 SER A N 1
ATOM 7380 C CA . SER A 1 1049 ? -65.912 -6.396 26.425 1.00 75.31 1049 SER A CA 1
ATOM 7381 C C . SER A 1 1049 ? -65.679 -7.017 27.808 1.00 75.31 1049 SER A C 1
ATOM 7383 O O . SER A 1 1049 ? -66.496 -7.835 28.245 1.00 75.31 1049 SER A O 1
ATOM 7385 N N . GLY A 1 1050 ? -64.635 -6.575 28.517 1.00 77.81 1050 GLY A N 1
ATOM 7386 C CA . GLY A 1 1050 ? -64.342 -6.846 29.924 1.00 77.81 1050 GLY A CA 1
ATOM 7387 C C . GLY A 1 1050 ? -65.085 -5.951 30.929 1.00 77.81 1050 GLY A C 1
ATOM 7388 O O . GLY A 1 1050 ? -66.138 -5.375 30.643 1.00 77.81 1050 GLY A O 1
ATOM 7389 N N . ALA A 1 1051 ? -64.577 -5.897 32.166 1.00 82.44 1051 ALA A N 1
ATOM 7390 C CA . ALA A 1 1051 ? -65.152 -5.073 33.233 1.00 82.44 1051 ALA A CA 1
ATOM 7391 C C . ALA A 1 1051 ? -64.673 -3.618 33.134 1.00 82.44 1051 ALA A C 1
ATOM 7393 O O . ALA A 1 1051 ? -63.498 -3.375 32.881 1.00 82.44 1051 ALA A O 1
ATOM 7394 N N . ILE A 1 1052 ? -65.567 -2.663 33.400 1.00 82.00 1052 ILE A N 1
ATOM 7395 C CA . ILE A 1 1052 ? -65.238 -1.234 33.473 1.00 82.00 1052 ILE A CA 1
ATOM 7396 C C . ILE A 1 1052 ? -65.305 -0.811 34.941 1.00 82.00 1052 ILE A C 1
ATOM 7398 O O . ILE A 1 1052 ? -66.368 -0.888 35.558 1.00 82.00 1052 ILE A O 1
ATOM 7402 N N . THR A 1 1053 ? -64.191 -0.355 35.504 1.00 84.50 1053 THR A N 1
ATOM 7403 C CA . THR A 1 1053 ? -64.119 0.198 36.861 1.00 84.50 1053 THR A CA 1
ATOM 7404 C C . THR A 1 1053 ? -63.644 1.636 36.785 1.00 84.50 1053 THR A C 1
ATOM 7406 O O . THR A 1 1053 ? -62.567 1.898 36.269 1.00 84.50 1053 THR A O 1
ATOM 7409 N N . VAL A 1 1054 ? -64.435 2.568 37.305 1.00 81.12 1054 VAL A N 1
ATOM 7410 C CA . VAL A 1 1054 ? -64.069 3.984 37.376 1.00 81.12 1054 VAL A CA 1
ATOM 7411 C C . VAL A 1 1054 ? -64.168 4.421 38.828 1.00 81.12 1054 VAL A C 1
ATOM 7413 O O . VAL A 1 1054 ? -65.249 4.368 39.420 1.00 81.12 1054 VAL A O 1
ATOM 7416 N N . THR A 1 1055 ? -63.049 4.835 39.407 1.00 81.50 1055 THR A N 1
ATOM 7417 C CA . THR A 1 1055 ? -62.969 5.415 40.743 1.00 81.50 1055 THR A CA 1
ATOM 7418 C C . THR A 1 1055 ? -62.530 6.870 40.631 1.00 81.50 1055 THR A C 1
ATOM 7420 O O . THR A 1 1055 ? -61.588 7.199 39.918 1.00 81.50 1055 THR A O 1
ATOM 7423 N N . GLY A 1 1056 ? -63.264 7.761 41.291 1.00 74.31 1056 GLY A N 1
ATOM 7424 C CA . GLY A 1 1056 ? -63.007 9.196 41.245 1.00 74.31 1056 GLY A CA 1
ATOM 7425 C C . GLY A 1 1056 ? -63.159 9.822 42.619 1.00 74.31 1056 GLY A C 1
ATOM 7426 O O . GLY A 1 1056 ? -64.209 9.678 43.252 1.00 74.31 1056 GLY A O 1
ATOM 7427 N N . THR A 1 1057 ? -62.144 10.539 43.089 1.00 71.19 1057 THR A N 1
ATOM 7428 C CA . THR A 1 1057 ? -62.210 11.339 44.316 1.00 71.19 1057 THR A CA 1
ATOM 7429 C C . THR A 1 1057 ? -62.008 12.820 43.984 1.00 71.19 1057 THR A C 1
ATOM 7431 O O . THR A 1 1057 ? -61.061 13.198 43.306 1.00 71.19 1057 THR A O 1
ATOM 7434 N N . GLY A 1 1058 ? -62.925 13.684 44.423 1.00 66.38 1058 GLY A N 1
ATOM 7435 C CA . GLY A 1 1058 ? -62.886 15.128 44.181 1.00 66.38 1058 GLY A CA 1
ATOM 7436 C C . GLY A 1 1058 ? -62.938 15.922 45.484 1.00 66.38 1058 GLY A C 1
ATOM 7437 O O . GLY A 1 1058 ? -63.985 15.997 46.140 1.00 66.38 1058 GLY A O 1
ATOM 7438 N N . MET A 1 1059 ? -61.824 16.553 45.865 1.00 61.94 1059 MET A N 1
ATOM 7439 C CA . MET A 1 1059 ? -61.734 17.418 47.045 1.00 61.94 1059 MET A CA 1
ATOM 7440 C C . MET A 1 1059 ? -61.782 18.900 46.650 1.00 61.94 1059 MET A C 1
ATOM 7442 O O . MET A 1 1059 ? -60.949 19.379 45.894 1.00 61.94 1059 MET A O 1
ATOM 7446 N N . GLY A 1 1060 ? -62.739 19.658 47.195 1.00 53.94 1060 GLY A N 1
ATOM 7447 C CA . GLY A 1 1060 ? -62.865 21.101 46.955 1.00 53.94 1060 GLY A CA 1
ATOM 7448 C C . GLY A 1 1060 ? -62.670 21.953 48.211 1.00 53.94 1060 GLY A C 1
ATOM 7449 O O . GLY A 1 1060 ? -62.982 21.529 49.327 1.00 53.94 1060 GLY A O 1
ATOM 7450 N N . LYS A 1 1061 ? -62.215 23.205 48.044 1.00 50.62 1061 LYS A N 1
ATOM 7451 C CA . LYS A 1 1061 ? -62.293 24.231 49.102 1.00 50.62 1061 LYS A CA 1
ATOM 7452 C C . LYS A 1 1061 ? -63.753 24.636 49.339 1.00 50.62 1061 LYS A C 1
ATOM 7454 O O . LYS A 1 1061 ? -64.523 24.826 48.402 1.00 50.62 1061 LYS A O 1
ATOM 7459 N N . SER A 1 1062 ? -64.114 24.836 50.610 1.00 40.78 1062 SER A N 1
ATOM 7460 C CA . SER A 1 1062 ? -65.418 25.360 51.047 1.00 40.78 1062 SER A CA 1
ATOM 7461 C C . SER A 1 1062 ? -65.771 26.665 50.315 1.00 40.78 1062 SER A C 1
ATOM 7463 O O . SER A 1 1062 ? -65.266 27.726 50.685 1.00 40.78 1062 SER A O 1
ATOM 7465 N N . GLY A 1 1063 ? -66.661 26.599 49.318 1.00 42.66 1063 GLY A N 1
ATOM 7466 C CA . GLY A 1 1063 ? -67.168 27.775 48.599 1.00 42.66 1063 GLY A CA 1
ATOM 7467 C C . GLY A 1 1063 ? -67.469 27.597 47.105 1.00 42.66 1063 GLY A C 1
ATOM 7468 O O . GLY A 1 1063 ? -68.041 28.516 46.527 1.00 42.66 1063 GLY A O 1
ATOM 7469 N N . ILE A 1 1064 ? -67.122 26.460 46.493 1.00 40.22 1064 ILE A N 1
ATOM 7470 C CA . ILE A 1 1064 ? -67.447 26.126 45.091 1.00 40.22 1064 ILE A CA 1
ATOM 7471 C C . ILE A 1 1064 ? -68.650 25.165 45.086 1.00 40.22 1064 ILE A C 1
ATOM 7473 O O . ILE A 1 1064 ? -68.677 24.234 45.887 1.00 40.22 1064 ILE A O 1
ATOM 7477 N N . THR A 1 1065 ? -69.669 25.435 44.260 1.00 40.47 1065 THR A N 1
ATOM 7478 C CA . THR A 1 1065 ? -70.987 24.756 44.266 1.00 40.47 1065 THR A CA 1
ATOM 7479 C C . THR A 1 1065 ? -71.233 23.877 43.033 1.00 40.47 1065 THR A C 1
ATOM 7481 O O . THR A 1 1065 ? -72.367 23.805 42.557 1.00 40.47 1065 THR A O 1
ATOM 7484 N N . THR A 1 1066 ? -70.183 23.262 42.478 1.00 49.53 1066 THR A N 1
ATOM 7485 C CA . THR A 1 1066 ? -70.306 22.280 41.382 1.00 49.53 1066 THR A CA 1
ATOM 7486 C C . THR A 1 1066 ? -69.236 21.170 41.442 1.00 49.53 1066 THR A C 1
ATOM 7488 O O . THR A 1 1066 ? -68.582 20.882 40.443 1.00 49.53 1066 THR A O 1
ATOM 7491 N N . ASN A 1 1067 ? -69.009 20.548 42.606 1.00 54.97 1067 ASN A N 1
ATOM 7492 C CA . ASN A 1 1067 ? -67.925 19.554 42.765 1.00 54.97 1067 ASN A CA 1
ATOM 7493 C C . ASN A 1 1067 ? -68.433 18.101 42.717 1.00 54.97 1067 ASN A C 1
ATOM 7495 O O . ASN A 1 1067 ? -69.133 17.665 43.637 1.00 54.97 1067 ASN A O 1
ATOM 7499 N N . SER A 1 1068 ? -68.025 17.324 41.710 1.00 53.12 1068 SER A N 1
ATOM 7500 C CA . SER A 1 1068 ? -68.427 15.913 41.535 1.00 53.12 1068 SER A CA 1
ATOM 7501 C C . SER A 1 1068 ? -67.254 14.955 41.782 1.00 53.12 1068 SER A C 1
ATOM 7503 O O . SER A 1 1068 ? -66.114 15.333 41.582 1.00 53.12 1068 SER A O 1
ATOM 7505 N N . GLY A 1 1069 ? -67.484 13.715 42.223 1.00 52.84 1069 GLY A N 1
ATOM 7506 C CA . GLY A 1 1069 ? -66.440 12.676 42.236 1.00 52.84 1069 GLY A CA 1
ATOM 7507 C C . GLY A 1 1069 ? -66.178 12.110 40.834 1.00 52.84 1069 GLY A C 1
ATOM 7508 O O . GLY A 1 1069 ? -65.026 11.940 40.449 1.00 52.84 1069 GLY A O 1
ATOM 7509 N N . LEU A 1 1070 ? -67.248 11.898 40.055 1.00 57.31 1070 LEU A N 1
ATOM 7510 C CA . LEU A 1 1070 ? -67.244 11.432 38.659 1.00 57.31 1070 LEU A CA 1
ATOM 7511 C C . LEU A 1 1070 ? -68.230 12.251 37.803 1.00 57.31 1070 LEU A C 1
ATOM 7513 O O . LEU A 1 1070 ? -69.366 12.452 38.239 1.00 57.31 1070 LEU A O 1
ATOM 7517 N N . LEU A 1 1071 ? -67.831 12.653 36.591 1.00 54.66 1071 LEU A N 1
ATOM 7518 C CA . LEU A 1 1071 ? -68.669 13.255 35.539 1.00 54.66 1071 LEU A CA 1
ATOM 7519 C C . LEU A 1 1071 ? -68.503 12.424 34.257 1.00 54.66 1071 LEU A C 1
ATOM 7521 O O . LEU A 1 1071 ? -67.434 12.455 33.659 1.00 54.66 1071 LEU A O 1
ATOM 7525 N N . ILE A 1 1072 ? -69.517 11.648 33.855 1.00 63.06 1072 ILE A N 1
ATOM 7526 C CA . ILE A 1 1072 ? -69.408 10.713 32.714 1.00 63.06 1072 ILE A CA 1
ATOM 7527 C C . ILE A 1 1072 ? -70.588 10.870 31.753 1.00 63.06 1072 ILE A C 1
ATOM 7529 O O . ILE A 1 1072 ? -71.742 10.958 32.186 1.00 63.06 1072 ILE A O 1
ATOM 7533 N N . SER A 1 1073 ? -70.294 10.869 30.451 1.00 58.38 1073 SER A N 1
ATOM 7534 C CA . SER A 1 1073 ? -71.286 10.945 29.376 1.00 58.38 1073 SER A CA 1
ATOM 7535 C C . SER A 1 1073 ? -71.578 9.586 28.721 1.00 58.38 1073 SER A C 1
ATOM 7537 O O . SER A 1 1073 ? -72.714 9.153 28.806 1.00 58.38 1073 SER A O 1
ATOM 7539 N N . ASN A 1 1074 ? -70.640 8.845 28.118 1.00 62.16 1074 ASN A N 1
ATOM 7540 C CA . ASN A 1 1074 ? -71.008 7.629 27.361 1.00 62.16 1074 ASN A CA 1
ATOM 7541 C C . ASN A 1 1074 ? -70.140 6.404 27.672 1.00 62.16 1074 ASN A C 1
ATOM 7543 O O . ASN A 1 1074 ? -68.913 6.457 27.577 1.00 62.16 1074 ASN A O 1
ATOM 7547 N N . PHE A 1 1075 ? -70.779 5.259 27.962 1.00 65.44 1075 PHE A N 1
ATOM 7548 C CA . PHE A 1 1075 ? -70.069 3.979 28.030 1.00 65.44 1075 PHE A CA 1
ATOM 7549 C C . PHE A 1 1075 ? -70.879 2.763 27.561 1.00 65.44 1075 PHE A C 1
ATOM 7551 O O . PHE A 1 1075 ? -72.099 2.677 27.726 1.00 65.44 1075 PHE A O 1
ATOM 7558 N N . SER A 1 1076 ? -70.163 1.772 27.026 1.00 62.00 1076 SER A N 1
ATOM 7559 C CA . SER A 1 1076 ? -70.705 0.515 26.506 1.00 62.00 1076 SER A CA 1
ATOM 7560 C C . SER A 1 1076 ? -69.858 -0.682 26.955 1.00 62.00 1076 SER A C 1
ATOM 7562 O O . SER A 1 1076 ? -68.816 -0.977 26.379 1.00 62.00 1076 SER A O 1
ATOM 7564 N N . GLY A 1 1077 ? -70.326 -1.411 27.969 1.00 59.16 1077 GLY A N 1
ATOM 7565 C CA . GLY A 1 1077 ? -69.740 -2.673 28.420 1.00 59.16 1077 GLY A CA 1
ATOM 7566 C C . GLY A 1 1077 ? -70.438 -3.866 27.767 1.00 59.16 1077 GLY A C 1
ATOM 7567 O O . GLY A 1 1077 ? -71.487 -4.279 28.250 1.00 59.16 1077 GLY A O 1
ATOM 7568 N N . ALA A 1 1078 ? -69.906 -4.442 26.690 1.00 56.97 1078 ALA A N 1
ATOM 7569 C CA . ALA A 1 1078 ? -70.611 -5.469 25.912 1.00 56.97 1078 ALA A CA 1
ATOM 7570 C C . ALA A 1 1078 ? -70.699 -6.853 26.586 1.00 56.97 1078 ALA A C 1
ATOM 7572 O O . ALA A 1 1078 ? -71.538 -7.668 26.191 1.00 56.97 1078 ALA A O 1
ATOM 7573 N N . GLY A 1 1079 ? -69.890 -7.107 27.623 1.00 59.50 1079 GLY A N 1
ATOM 7574 C CA . GLY A 1 1079 ? -69.836 -8.401 28.319 1.00 59.50 1079 GLY A CA 1
ATOM 7575 C C . GLY A 1 1079 ? -69.553 -8.373 29.830 1.00 59.50 1079 GLY A C 1
ATOM 7576 O O . GLY A 1 1079 ? -69.827 -9.377 30.489 1.00 59.50 1079 GLY A O 1
ATOM 7577 N N . GLY A 1 1080 ? -69.060 -7.267 30.404 1.00 64.81 1080 GLY A N 1
ATOM 7578 C CA . GLY A 1 1080 ? -68.625 -7.199 31.808 1.00 64.81 1080 GLY A CA 1
ATOM 7579 C C . GLY A 1 1080 ? -69.474 -6.338 32.754 1.00 64.81 1080 GLY A C 1
ATOM 7580 O O . GLY A 1 1080 ? -70.495 -5.753 32.385 1.00 64.81 1080 GLY A O 1
ATOM 7581 N N . THR A 1 1081 ? -69.053 -6.309 34.023 1.00 76.06 1081 THR A N 1
ATOM 7582 C CA . THR A 1 1081 ? -69.613 -5.453 35.083 1.00 76.06 1081 THR A CA 1
ATOM 7583 C C . THR A 1 1081 ? -69.090 -4.028 34.924 1.00 76.06 1081 THR A C 1
ATOM 7585 O O . THR A 1 1081 ? -67.892 -3.846 34.729 1.00 76.06 1081 THR A O 1
ATOM 7588 N N . VAL A 1 1082 ? -69.966 -3.031 35.060 1.00 79.25 1082 VAL A N 1
ATOM 7589 C CA . VAL A 1 1082 ? -69.585 -1.615 35.145 1.00 79.25 1082 VAL A CA 1
ATOM 7590 C C . VAL A 1 1082 ? -69.732 -1.147 36.591 1.00 79.25 1082 VAL A C 1
ATOM 7592 O O . VAL A 1 1082 ? -70.822 -1.239 37.156 1.00 79.25 1082 VAL A O 1
ATOM 7595 N N . SER A 1 1083 ? -68.649 -0.661 37.195 1.00 83.19 1083 SER A N 1
ATOM 7596 C CA . SER A 1 1083 ? -68.611 -0.150 38.566 1.00 83.19 1083 SER A CA 1
ATOM 7597 C C . SER A 1 1083 ? -68.105 1.287 38.584 1.00 83.19 1083 SER A C 1
ATOM 7599 O O . SER A 1 1083 ? -66.937 1.532 38.294 1.00 83.19 1083 SER A O 1
ATOM 7601 N N . LEU A 1 1084 ? -68.975 2.226 38.951 1.00 81.94 1084 LEU A N 1
ATOM 7602 C CA . LEU A 1 1084 ? -68.639 3.639 39.114 1.00 81.94 1084 LEU A CA 1
ATOM 7603 C C . LEU A 1 1084 ? -68.649 3.983 40.604 1.00 81.94 1084 LEU A C 1
ATOM 7605 O O . LEU A 1 1084 ? -69.692 3.862 41.252 1.00 81.94 1084 LEU A O 1
ATOM 7609 N N . VAL A 1 1085 ? -67.505 4.405 41.140 1.00 82.19 1085 VAL A N 1
ATOM 7610 C CA . VAL A 1 1085 ? -67.339 4.783 42.548 1.00 82.19 1085 VAL A CA 1
ATOM 7611 C C . VAL A 1 1085 ? -66.834 6.218 42.627 1.00 82.19 1085 VAL A C 1
ATOM 7613 O O . VAL A 1 1085 ? -65.687 6.499 42.296 1.00 82.19 1085 VAL A O 1
ATOM 7616 N N . GLY A 1 1086 ? -67.690 7.138 43.061 1.00 77.19 1086 GLY A N 1
ATOM 7617 C CA . GLY A 1 1086 ? -67.368 8.561 43.142 1.00 77.19 1086 GLY A CA 1
ATOM 7618 C C . GLY A 1 1086 ? -67.460 9.102 44.564 1.00 77.19 1086 GLY A C 1
ATOM 7619 O O . GLY A 1 1086 ? -68.482 8.935 45.233 1.00 77.19 1086 GLY A O 1
ATOM 7620 N N . VAL A 1 1087 ? -66.425 9.800 45.027 1.00 76.94 1087 VAL A N 1
ATOM 7621 C CA . VAL A 1 1087 ? -66.418 10.521 46.308 1.00 76.94 1087 VAL A CA 1
ATOM 7622 C C . VAL A 1 1087 ? -66.170 11.996 46.027 1.00 76.94 1087 VAL A C 1
ATOM 7624 O O . VAL A 1 1087 ? -65.077 12.367 45.624 1.00 76.94 1087 VAL A O 1
ATOM 7627 N N . GLY A 1 1088 ? -67.165 12.852 46.237 1.00 70.00 1088 GLY A N 1
ATOM 7628 C CA . GLY A 1 1088 ? -67.049 14.285 45.970 1.00 70.00 1088 GLY A CA 1
ATOM 7629 C C . GLY A 1 1088 ? -67.555 15.150 47.117 1.00 70.00 1088 GLY A C 1
ATOM 7630 O O . GLY A 1 1088 ? -68.307 14.713 47.988 1.00 70.00 1088 GLY A O 1
ATOM 7631 N N . THR A 1 1089 ? -67.151 16.421 47.128 1.00 69.06 1089 THR A N 1
ATOM 7632 C CA . THR A 1 1089 ? -67.611 17.370 48.160 1.00 69.06 1089 THR A CA 1
ATOM 7633 C C . THR A 1 1089 ? -69.086 17.757 48.013 1.00 69.06 1089 THR A C 1
ATOM 7635 O O . THR A 1 1089 ? -69.738 18.019 49.024 1.00 69.06 1089 THR A O 1
ATOM 7638 N N . GLU A 1 1090 ? -69.655 17.719 46.802 1.00 70.00 1090 GLU A N 1
ATOM 7639 C CA . GLU A 1 1090 ? -71.065 18.051 46.552 1.00 70.00 1090 GLU A CA 1
ATOM 7640 C C . GLU A 1 1090 ? -71.853 16.908 45.902 1.00 70.00 1090 GLU A C 1
ATOM 7642 O O . GLU A 1 1090 ? -72.925 16.571 46.420 1.00 70.00 1090 GLU A O 1
ATOM 7647 N N . ARG A 1 1091 ? -71.317 16.282 44.845 1.00 71.81 1091 ARG A N 1
ATOM 7648 C CA . ARG A 1 1091 ? -71.868 15.090 44.180 1.00 71.81 1091 ARG A CA 1
ATOM 7649 C C . ARG A 1 1091 ? -70.878 13.924 44.222 1.00 71.81 1091 ARG A C 1
ATOM 7651 O O . ARG A 1 1091 ? -69.694 14.137 43.997 1.00 71.81 1091 ARG A O 1
ATOM 7658 N N . GLY A 1 1092 ? -71.336 12.699 44.474 1.00 70.69 1092 GLY A N 1
ATOM 7659 C CA . GLY A 1 1092 ? -70.492 11.501 44.351 1.00 70.69 1092 GLY A CA 1
ATOM 7660 C C . GLY A 1 1092 ? -70.291 11.101 42.886 1.00 70.69 1092 GLY A C 1
ATOM 7661 O O . GLY A 1 1092 ? -69.201 11.248 42.348 1.00 70.69 1092 GLY A O 1
ATOM 7662 N N . VAL A 1 1093 ? -71.360 10.662 42.220 1.00 77.88 1093 VAL A N 1
ATOM 7663 C CA . VAL A 1 1093 ? -71.383 10.316 40.786 1.00 77.88 1093 VAL A CA 1
ATOM 7664 C C . VAL A 1 1093 ? -72.418 11.182 40.076 1.00 77.88 1093 VAL A C 1
ATOM 7666 O O . VAL A 1 1093 ? -73.557 11.257 40.533 1.00 77.88 1093 VAL A O 1
ATOM 7669 N N . TYR A 1 1094 ? -72.047 11.818 38.968 1.00 75.25 1094 TYR A N 1
ATOM 7670 C CA . TYR A 1 1094 ? -72.951 12.607 38.137 1.00 75.25 1094 TYR A CA 1
ATOM 7671 C C . TYR A 1 1094 ? -72.908 12.115 36.688 1.00 75.25 1094 TYR A C 1
ATOM 7673 O O . TYR A 1 1094 ? -71.854 12.103 36.049 1.00 75.25 1094 TYR A O 1
ATOM 7681 N N . LEU A 1 1095 ? -74.063 11.701 36.175 1.00 73.19 1095 LEU A N 1
ATOM 7682 C CA . LEU A 1 1095 ? -74.231 11.297 34.782 1.00 73.19 1095 LEU A CA 1
ATOM 7683 C C . LEU A 1 1095 ? -74.820 12.477 33.997 1.00 73.19 1095 LEU A C 1
ATOM 7685 O O . LEU A 1 1095 ? -75.819 13.065 34.411 1.00 73.19 1095 LEU A O 1
ATOM 7689 N N . GLY A 1 1096 ? -74.186 12.861 32.887 1.00 67.62 1096 GLY A N 1
ATOM 7690 C CA . GLY A 1 1096 ? -74.619 14.016 32.091 1.00 67.62 1096 GLY A CA 1
ATOM 7691 C C . GLY A 1 1096 ? -76.018 13.856 31.467 1.00 67.62 1096 GLY A C 1
ATOM 7692 O O . GLY A 1 1096 ? -76.511 12.747 31.278 1.00 67.62 1096 GLY A O 1
ATOM 7693 N N . ASP A 1 1097 ? -76.646 14.972 31.069 1.00 62.44 1097 ASP A N 1
ATOM 7694 C CA . ASP A 1 1097 ? -78.034 15.015 30.555 1.00 62.44 1097 ASP A CA 1
ATOM 7695 C C . ASP A 1 1097 ? -78.278 14.186 29.268 1.00 62.44 1097 ASP A C 1
ATOM 7697 O O . ASP A 1 1097 ? -79.430 13.932 28.907 1.00 62.44 1097 ASP A O 1
ATOM 7701 N N . MET A 1 1098 ? -77.218 13.771 28.565 1.00 59.41 1098 MET A N 1
ATOM 7702 C CA . MET A 1 1098 ? -77.273 12.936 27.352 1.00 59.41 1098 MET A CA 1
ATOM 7703 C C . MET A 1 1098 ? -76.511 11.613 27.495 1.00 59.41 1098 MET A C 1
ATOM 7705 O O . MET A 1 1098 ? -76.080 11.051 26.492 1.00 59.41 1098 MET A O 1
ATOM 7709 N N . ALA A 1 1099 ? -76.322 11.128 28.722 1.00 61.44 1099 ALA A N 1
ATOM 7710 C CA . ALA A 1 1099 ? -75.510 9.949 28.951 1.00 61.44 1099 ALA A CA 1
ATOM 7711 C C . ALA A 1 1099 ? -76.190 8.638 28.515 1.00 61.44 1099 ALA A C 1
ATOM 7713 O O . ALA A 1 1099 ? -77.272 8.303 29.009 1.00 61.44 1099 ALA A O 1
ATOM 7714 N N . GLU A 1 1100 ? -75.549 7.862 27.633 1.00 66.12 1100 GLU A N 1
ATOM 7715 C CA . GLU A 1 1100 ? -75.969 6.496 27.299 1.00 66.12 1100 GLU A CA 1
ATOM 7716 C C . GLU A 1 1100 ? -75.121 5.465 28.058 1.00 66.12 1100 GLU A C 1
ATOM 7718 O O . GLU A 1 1100 ? -73.904 5.373 27.892 1.00 66.12 1100 GLU A O 1
ATOM 7723 N N . LEU A 1 1101 ? -75.792 4.684 28.914 1.00 69.50 1101 LEU A N 1
ATOM 7724 C CA . LEU A 1 1101 ? -75.178 3.660 29.758 1.00 69.50 1101 LEU A CA 1
ATOM 7725 C C . LEU A 1 1101 ? -75.624 2.273 29.305 1.00 69.50 1101 LEU A C 1
ATOM 7727 O O . LEU A 1 1101 ? -76.798 1.912 29.453 1.00 69.50 1101 LEU A O 1
ATOM 7731 N N . TRP A 1 1102 ? -74.684 1.462 28.828 1.00 68.75 1102 TRP A N 1
ATOM 7732 C CA . TRP A 1 1102 ? -74.948 0.064 28.504 1.00 68.75 1102 TRP A CA 1
ATOM 7733 C C . TRP A 1 1102 ? -73.983 -0.872 29.232 1.00 68.75 1102 TRP A C 1
ATOM 7735 O O . TRP A 1 1102 ? -72.769 -0.708 29.166 1.00 68.75 1102 TRP A O 1
ATOM 7745 N N . ALA A 1 1103 ? -74.535 -1.861 29.938 1.00 69.62 1103 ALA A N 1
ATOM 7746 C CA . ALA A 1 1103 ? -73.789 -2.909 30.626 1.00 69.62 1103 ALA A CA 1
ATOM 7747 C C . ALA A 1 1103 ? -74.404 -4.273 30.289 1.00 69.62 1103 ALA A C 1
ATOM 7749 O O . ALA A 1 1103 ? -75.586 -4.513 30.543 1.00 69.62 1103 ALA A O 1
ATOM 7750 N N . GLY A 1 1104 ? -73.601 -5.168 29.719 1.00 65.06 1104 GLY A N 1
ATOM 7751 C CA . GLY A 1 1104 ? -73.954 -6.560 29.453 1.00 65.06 1104 GLY A CA 1
ATOM 7752 C C . GLY A 1 1104 ? -74.006 -7.412 30.728 1.00 65.06 1104 GLY A C 1
ATOM 7753 O O . GLY A 1 1104 ? -74.703 -8.427 30.748 1.00 65.06 1104 GLY A O 1
ATOM 7754 N N . GLY A 1 1105 ? -73.306 -6.984 31.790 1.00 73.06 1105 GLY A N 1
ATOM 7755 C CA . GLY A 1 1105 ? -73.298 -7.574 33.133 1.00 73.06 1105 GLY A CA 1
ATOM 7756 C C . GLY A 1 1105 ? -74.020 -6.725 34.194 1.00 73.06 1105 GLY A C 1
ATOM 7757 O O . GLY A 1 1105 ? -75.098 -6.183 33.956 1.00 73.06 1105 GLY A O 1
ATOM 7758 N N . ALA A 1 1106 ? -73.459 -6.642 35.407 1.00 77.44 1106 ALA A N 1
ATOM 7759 C CA . ALA A 1 1106 ? -74.017 -5.817 36.484 1.00 77.44 1106 ALA A CA 1
ATOM 7760 C C . ALA A 1 1106 ? -73.590 -4.345 36.342 1.00 77.44 1106 ALA A C 1
ATOM 7762 O O . ALA A 1 1106 ? -72.443 -4.067 36.009 1.00 77.44 1106 ALA A O 1
ATOM 7763 N N . LEU A 1 1107 ? -74.495 -3.411 36.644 1.00 82.31 1107 LEU A N 1
ATOM 7764 C CA . LEU A 1 1107 ? -74.186 -1.986 36.793 1.00 82.31 1107 LEU A CA 1
ATOM 7765 C C . LEU A 1 1107 ? -74.210 -1.630 38.286 1.00 82.31 1107 LEU A C 1
ATOM 7767 O O . LEU A 1 1107 ? -75.242 -1.801 38.939 1.00 82.31 1107 LEU A O 1
ATOM 7771 N N . SER A 1 1108 ? -73.086 -1.149 38.815 1.00 84.06 1108 SER A N 1
ATOM 7772 C CA . SER A 1 1108 ? -72.923 -0.686 40.194 1.00 84.06 1108 SER A CA 1
ATOM 7773 C C . SER A 1 1108 ? -72.569 0.797 40.203 1.00 84.06 1108 SER A C 1
ATOM 7775 O O . SER A 1 1108 ? -71.603 1.208 39.565 1.00 84.06 1108 SER A O 1
ATOM 7777 N N . LEU A 1 1109 ? -73.358 1.591 40.926 1.00 82.56 1109 LEU A N 1
ATOM 7778 C CA . LEU A 1 1109 ? -73.146 3.024 41.116 1.00 82.56 1109 LEU A CA 1
ATOM 7779 C C . LEU A 1 1109 ? -73.040 3.287 42.617 1.00 82.56 1109 LEU A C 1
ATOM 7781 O O . LEU A 1 1109 ? -74.021 3.114 43.346 1.00 82.56 1109 LEU A O 1
ATOM 7785 N N . GLU A 1 1110 ? -71.868 3.700 43.079 1.00 84.06 1110 GLU A N 1
ATOM 7786 C CA . GLU A 1 1110 ? -71.618 4.050 44.472 1.00 84.06 1110 GLU A CA 1
ATOM 7787 C C . GLU A 1 1110 ? -71.113 5.488 44.548 1.00 84.06 1110 GLU A C 1
ATOM 7789 O O . GLU A 1 1110 ? -70.056 5.829 44.033 1.00 84.06 1110 GLU A O 1
ATOM 7794 N N . GLY A 1 1111 ? -71.899 6.359 45.174 1.00 79.25 1111 GLY A N 1
ATOM 7795 C CA . GLY A 1 1111 ? -71.596 7.779 45.240 1.00 79.25 1111 GLY A CA 1
ATOM 7796 C C . GLY A 1 1111 ? -71.679 8.310 46.662 1.00 79.25 1111 GLY A C 1
ATOM 7797 O O . GLY A 1 1111 ? -72.713 8.166 47.320 1.00 79.25 1111 GLY A O 1
ATOM 7798 N N . GLN A 1 1112 ? -70.611 8.953 47.127 1.00 78.06 1112 GLN A N 1
ATOM 7799 C CA . GLN A 1 1112 ? -70.574 9.686 48.390 1.00 78.06 1112 GLN A CA 1
ATOM 7800 C C . GLN A 1 1112 ? -70.392 11.177 48.100 1.00 78.06 1112 GLN A C 1
ATOM 7802 O O . GLN A 1 1112 ? -69.333 11.600 47.650 1.00 78.06 1112 GLN A O 1
ATOM 7807 N N . GLY A 1 1113 ? -71.437 11.971 48.342 1.00 70.00 1113 GLY A N 1
ATOM 7808 C CA . GLY A 1 1113 ? -71.442 13.417 48.113 1.00 70.00 1113 GLY A CA 1
ATOM 7809 C C . GLY A 1 1113 ? -72.104 14.182 49.255 1.00 70.00 1113 GLY A C 1
ATOM 7810 O O . GLY A 1 1113 ? -72.944 13.634 49.974 1.00 70.00 1113 GLY A O 1
ATOM 7811 N N . GLY A 1 1114 ? -71.732 15.453 49.436 1.00 67.69 1114 GLY A N 1
ATOM 7812 C CA . GLY A 1 1114 ? -72.303 16.313 50.479 1.00 67.69 1114 GLY A CA 1
ATOM 7813 C C . GLY A 1 1114 ? -73.777 16.678 50.256 1.00 67.69 1114 GLY A C 1
ATOM 7814 O O . GLY A 1 1114 ? -74.510 16.857 51.230 1.00 67.69 1114 GLY A O 1
ATOM 7815 N N . SER A 1 1115 ? -74.223 16.766 48.995 1.00 72.81 1115 SER A N 1
ATOM 7816 C CA . SER A 1 1115 ? -75.606 17.107 48.620 1.00 72.81 1115 SER A CA 1
ATOM 7817 C C . SER A 1 1115 ? -76.318 16.006 47.821 1.00 72.81 1115 SER A C 1
ATOM 7819 O O . SER A 1 1115 ? -77.506 15.773 48.046 1.00 72.81 1115 SER A O 1
ATOM 7821 N N . GLU A 1 1116 ? -75.604 15.289 46.946 1.00 75.56 1116 GLU A N 1
ATOM 7822 C CA . GLU A 1 1116 ? -76.140 14.226 46.086 1.00 75.56 1116 GLU A CA 1
ATOM 7823 C C . GLU A 1 1116 ? -75.150 13.044 46.049 1.00 75.56 1116 GLU A C 1
ATOM 7825 O O . GLU A 1 1116 ? -73.962 13.225 45.804 1.00 75.56 1116 GLU A O 1
ATOM 7830 N N . GLY A 1 1117 ? -75.609 11.816 46.317 1.00 73.00 1117 GLY A N 1
ATOM 7831 C CA . GLY A 1 1117 ? -74.756 10.622 46.213 1.00 73.00 1117 GLY A CA 1
ATOM 7832 C C . GLY A 1 1117 ? -74.498 10.249 44.752 1.00 73.00 1117 GLY A C 1
ATOM 7833 O O . GLY A 1 1117 ? -73.371 10.325 44.281 1.00 73.00 1117 GLY A O 1
ATOM 7834 N N . VAL A 1 1118 ? -75.564 9.910 44.026 1.00 77.44 1118 VAL A N 1
ATOM 7835 C CA . VAL A 1 1118 ? -75.575 9.635 42.579 1.00 77.44 1118 VAL A CA 1
ATOM 7836 C C . VAL A 1 1118 ? -76.680 10.493 41.958 1.00 77.44 1118 VAL A C 1
ATOM 7838 O O . VAL A 1 1118 ? -77.777 10.534 42.529 1.00 77.44 1118 VAL A O 1
ATOM 7841 N N . ARG A 1 1119 ? -76.410 11.173 40.841 1.00 72.75 1119 ARG A N 1
ATOM 7842 C CA . ARG A 1 1119 ? -77.376 12.007 40.115 1.00 72.75 1119 ARG A CA 1
ATOM 7843 C C . ARG A 1 1119 ? -77.484 11.627 38.649 1.00 72.75 1119 ARG A C 1
ATOM 7845 O O . ARG A 1 1119 ? -76.419 11.483 38.008 1.00 72.75 1119 ARG A O 1
#

Sequence (1119 aa):
MLESLEPRTLFSGAPVEAPDEGGAEDSQEPATVEESIQPSSIGEETGSDPESGTEMVGGGGSLNAETLTAIAAAAKQRWIESGISAEQLAALNAVTYEIADLGGNHLGKANGLNITIDDDAAGTGAWFVDGTPDLDEEFSETGQALAGEAATGRFDLLSALLHEQGHVLGLGDLQVGGGNVMRGLMGQSVRRLPGDFQALGEMPGAIVGDAYLDPDWSQKGGDIDGEAAGDQSGTSVVLSADGSVLAIGAPLNDGSASNSGHVRVYDWIGSAWVQRGSDIDGESAGDLSGFSLSMNSAGDRIAIGAFANGGAGGTGIGHARVYEWNGTAWVQLGADIDGEATNDDSGVSVTFNAVGDRLAIGARYNDGNGFNSGHVRVYQWNGLAWTQLGGDIDGEAAHDFAATVSLNASGNRLAIGANGNDGNGSESGHVRVYSWNGMAWTQLGADIDGEAAGGRSGISVALSADGNTVAVGADLNDGNGTLSGHARVYSWNGAAWVQLGTDIDGEAVSDRSGLSLALSADGATIAVGAPHNGGAGTSSGHVRVFQIAGVGTGTQPSTTEVSLDSGGNVLITDTDGGDTNDTLTLVVNGANYRISDATNQLSAGTGAVQIDDHTVEVPIASVTGAEGIVFDTLDGDDTLTIDLSGGAIVHAVDYRAGAGSGDALAFVGTVGTAQFAFGGLQSGGVVIDGGPQIAYSGLDQGIDAHLTADNLSLDYGVDSETITIADDAAGGWMAVTSGSAQTIRFLNPSQSLQVGGGDGDDTVTVSSFDGAFAGALLIDGETGDDTVILNAGHVLAADRGLGIAAESIVGDANAIFSTSGSGSIELSASRQIVLTGSQLSSEHGGITLWTDQFSTPEGSGPGSVDAGLHLDGATLTGTGLGAIELRSVGLFDRAGVVLTNGSSITSTGEVSLYGEFGSEAGVLIEGSTIDTMDQLGGQVTIEGIWGGIDGIQVFNSSILAGGDLLLEGAESFIGVDVLDISSRLDALGTVTLRGTQSTFGIQFSGVIGDFGGFAANQGVVLEGESIGAGWNPAMETAGVVSDGIISSSGAITVTGTGMGKSGITTNSGLLISNFSGAGGTVSLVGVGTERGVYLGDMAELWAGGALSLEGQGGSEGVR